Protein 2NWI (pdb70)

Radius of gyration: 34.32 Å; Cα contacts (8 Å, |Δi|>4): 1981; chains: 6; bounding box: 77×103×80 Å

B-factor: mean 35.48, std 8.24, range [15.47, 71.83]

Secondary structure (DSSP, 8-state):
--HHHHHHHH--S-HHHHHHHHH-S-EEEEEEEEEEEE--HHHHHHHT--TT-EEEEEEEEEEETTEEEEEEEEEEEGGGS-HHHHHHHHT-SS-HHHHHHHTT--BEEEEEEEEEEE--HHHHHHHT-SS-EEEEEEEEEEETTEEEEEEEEEEEGGG-/--HHHHHHHH--S-HHHHHHHHHSS--EEEEEEEEEEE--HHHHHHHTS-TT-EEEEEEEEEEETTEEEEEEEEEEEGGG--HHHHHH--HHHHHTT--BEEEEEEEEEEE--HHHHHHHT-SS-EEEEEEEEEEETTEEEEEEEEEEEGGG-/--HHHHHHHH--S-HHHHHHHHHSS--EEEEEEEEEEE--HHHHHHHT--TT-EEEEEEEEEEETTEEEEEEEEEEEGGGS-HHHHHHHHHS-S-HHHHHHHTT--BEEEEEEEEEEEPPHHHHHHHT-SS-EEEEEEEEEEETTEEEEEEEEEEEGGG-/--HHHHHHHH--S-HHHHHHHHHSS-EEEEEEEEEEEE--HHHHHHHTS-TT-EEEEEEEEEEETTEEEEEEEEEEESTTS-HHHHHHHHHT-S-HHHHHHHTT--BEEEEEEEEEEEPPHHHHHHHT-SS-EEEEEEEEEEETTEEEEEEEEEEEGGG-/--HHHHHHHH--S-HHHHHHHHHSS--EEEEEEEEEEE--HHHHHHTTS-TT-EEEEEEEEEEETTEEEEEEEEEEESTT--HHHHHHHHTSSS-HHHHHHHTT--BEEEEEEEEEEEPPHHHHHHHT-SS-EEEEEEEEEEETTEEEEEEEEEEEGGG-/-HHHHHHHH--S-HHHHHHHHHSS--EEEEEEEEEEE--HHHHHHHTS-TT-EEEEEEEEEEETTEEEEEEEEEEEGGGS-HHHHHHHHHS-S-HHHHHHHTT--BEEEEEEEEEEEPPHHHHHHHT-SS-EEEEEEEEEEETTEEEEEEEEEEEGGG-

Nearest PDB structures (foldseek):
  2nwi-assembly3_F  TM=1.006E+00  e=1.111E-27  Archaeoglobus fulgidus
  4zsk-assembly1_B  TM=7.987E-01  e=6.176E-09  Streptomyces coelicolor A3(2)
  2p19-assembly2_B-2  TM=8.049E-01  e=1.089E-07  Corynebacterium glutamicum
  4zs8-assembly1_A  TM=8.150E-01  e=2.233E-07  Streptomyces coelicolor A3(2)
  3hfi-assembly1_A-2  TM=7.542E-01  e=2.396E-06  Escherichia coli O6

CATH classification: 3.40.1410.10

Foldseek 3Di:
DDPLLVCVQDPPDDPQVSVCVVQVFHKAKDWPDKDKDFDDDVRCVVQVHDGRFIWIWTWMFIDGPNATQKIKIKIFGLVVDDDVLSVCVVVVRQDPVNSCVVVVFDWDKDWPDWDKDDADPVVCVVRVDPPRIWIWTWMFTAGPNGGGMIMIMIGDPVVD/DDPLVVCVQDPQDDPQVSLCVVQVFHKDKDWPDWDWDFAAPVSCVVQVHDGRFIWIWTWIFIDGPHAGFKIKIKIFGLVQDDPVLNVVSVVSPVVVVADWGKAWPHKDWDFDPPVRCVVRVHDPRIWIKTWMFTAGPNGGGMIMIMIGDPVVD/DDVLLVCVQDDQDDPQVSVCVVQVFHKDKDWDDWDWDFAAPVRCVVQVHDGGFIWIWIWIFIDGPNAGFKIKIKIFGPVVDDPVLNVVVVVRRADPVRSCVVVVADWGKDWPHKDWDFAPPVVCVVRVHPRRIWIWTWMFTGGPNGGRMIMIMIGDPVSD/DDPLLVCVQDPPDDPQVSVCVVVVFHKDKAKDDWDKDFADPVRCVVQVHDGRFIWIWIWIFIDGPNAGFKIKIKIFGQPPDPPVLVVVVNVPPQDNVRSCVVVVFDWDKDWPDWDKDQADPVVCVVRVHPRRIWIWTWMFTGGPNGGGMIMIMIGDPVVD/DDPLLVCVQPDQDDPQVSVCVVQVFHKAKDWPDKDWDFADDVRCVVQVHDGGFIWIWTWIFTDGDHATFKIKIKIFGPVPDDDVLSVCVVVRRDDPVNSCVVVVFDWGKAWPDWDKDFADPVVCVVRVDPRRIWIWTWMFTGGPRGGGMIMIMIGDPVVD/DVLLVCVQDDPDDPQVSVCVVQVFHKAKDWPDWDWDFDDPVRCVVQVHDGGFIWIWTWIFIDGPNAGQKIKIKIFGPVVDDDVLSVVVVVVRQDNVNSCVVVVADWDKDWPDWDWDFADPVVCVVNVHPRRIWIWTWMFIGGPNGTGMIMIMIGDPVVD

Sequence (952 aa):
LNAIHRILMTTDGSITAIIEAVTQKKVEVETLEQKIIRADRELAELLEIDEGDEVNYRVVYLRANGEIYAKAISFTPLKRLENSFREDLMRADIPIGKIMRKHNIEARREIRWSRVEEADLALAKELGIADRRVISRNYNIIHRGKVLINITEFFPMERFLNAIHRILMTTDGSITAIIEAVTQKKVEVETLEQKIIRADRELAELLEEIDEGDEVNYRVVYLRANGEIYAKAISFTPLKRLENSFREDLGKIMRKHNIEARREIRWWSRVEEADLALAKELGIADRRVISRNYNIIHRGKVLINITEFFPMERFLNAIHRILMTTDGSITAIIEAVTQKKVEVETLEQKIIRADRELAELLEEIDEGDEVNYRVVYLRANGEIYAKAISFTPLKRLENSFREDLMRADIPIGKIMRKHNIEARREIRWSRVEEADLALAKELGIADRRVISRNYNIIHRGKVLINITEFFPMERFLNAIHRILMTTDGSITAIIEAVTQKKVEVETLEQKIIRADREELAELLEIDEGDEVNYRVVYLRANGEIYAKAISFTPLKRLEENSFREDLMRADIPIGKIMRKHNIEARREIRWSRVEEADLALAKELGIADRRVISRNYNIIHRGKVLINITEFFPMERFLNAIHRILMTTDGSITAIIEAVTQKKVEVETLEQKIIRADRELAELLEIDEGDEVNYRVVYLRANGEIYAKAISFTPLKRLENSFREDLMRADIPIGKIMRKHNIEARREIRWSRVEEADLALAKELGIADRRVISRNYNIIHRGKVLINITEFFPMERFNAIHRILMTTDGSITAIIEAVTQKKVEVETLEQKIIRADRELAELLEIDEGDEVNYRVVYLRANGEIYAKAISFTPLKRLENSFREDLMRADIPIGKIMRKHNIEARREIRWSRVEEADLALAKELGIADRRVISRNYNIIHRGKVLINITEFFPMERF

Structure (mmCIF, N/CA/C/O backbone):
data_2NWI
#
_entry.id   2NWI
#
_cell.length_a   67.131
_cell.length_b   128.647
_cell.length_c   129.921
_cell.angle_alpha   90.00
_cell.angle_beta   90.00
_cell.angle_gamma   90.00
#
_symmetry.space_group_name_H-M   'P 21 21 21'
#
loop_
_entity.id
_entity.type
_entity.pdbx_description
1 polymer 'Hypothetical protein'
2 water water
#
loop_
_atom_site.group_PDB
_atom_site.id
_atom_site.type_symbol
_atom_site.label_atom_id
_atom_site.label_alt_id
_atom_site.label_comp_id
_atom_site.label_asym_id
_atom_site.label_entity_id
_atom_site.label_seq_id
_atom_site.pdbx_PDB_ins_code
_atom_site.Cartn_x
_atom_site.Cartn_y
_atom_site.Cartn_z
_atom_site.occupancy
_atom_site.B_iso_or_equiv
_atom_site.auth_seq_id
_atom_site.auth_comp_id
_atom_site.auth_asym_id
_atom_site.auth_atom_id
_atom_site.pdbx_PDB_model_num
ATOM 1 N N . LEU A 1 3 ? -4.616 -1.709 36.681 1.00 43.60 1 LEU A N 1
ATOM 2 C CA . LEU A 1 3 ? -4.728 -3.202 36.601 1.00 43.03 1 LEU A CA 1
ATOM 3 C C . LEU A 1 3 ? -5.672 -3.826 37.629 1.00 42.34 1 LEU A C 1
ATOM 4 O O . LEU A 1 3 ? -5.442 -3.745 38.832 1.00 42.45 1 LEU A O 1
ATOM 9 N N . ASN A 1 4 ? -6.735 -4.459 37.145 1.00 41.23 2 ASN A N 1
ATOM 10 C CA . ASN A 1 4 ? -7.661 -5.150 38.025 1.00 39.72 2 ASN A CA 1
ATOM 11 C C . ASN A 1 4 ? -7.416 -6.660 37.984 1.00 38.80 2 ASN A C 1
ATOM 12 O O . ASN A 1 4 ? -6.625 -7.142 37.166 1.00 38.46 2 ASN A O 1
ATOM 17 N N . ALA A 1 5 ? -8.073 -7.397 38.875 1.00 37.59 3 ALA A N 1
ATOM 18 C CA . ALA A 1 5 ? -7.885 -8.853 38.987 1.00 35.96 3 ALA A CA 1
ATOM 19 C C . ALA A 1 5 ? -8.091 -9.593 37.672 1.00 34.89 3 ALA A C 1
ATOM 20 O O . ALA A 1 5 ? -7.330 -10.507 37.351 1.00 34.60 3 ALA A O 1
ATOM 22 N N . ILE A 1 6 ? -9.111 -9.195 36.911 1.00 33.84 4 ILE A N 1
ATOM 23 C CA . ILE A 1 6 ? -9.402 -9.812 35.609 1.00 32.92 4 ILE A CA 1
ATOM 24 C C . ILE A 1 6 ? -8.285 -9.607 34.571 1.00 32.69 4 ILE A C 1
ATOM 25 O O . ILE A 1 6 ? -7.936 -10.528 33.833 1.00 32.13 4 ILE A O 1
ATOM 30 N N . HIS A 1 7 ? -7.725 -8.401 34.520 1.00 32.71 5 HIS A N 1
ATOM 31 C CA . HIS A 1 7 ? -6.568 -8.129 33.649 1.00 33.13 5 HIS A CA 1
ATOM 32 C C . HIS A 1 7 ? -5.411 -9.051 33.991 1.00 33.14 5 HIS A C 1
ATOM 33 O O . HIS A 1 7 ? -4.773 -9.613 33.108 1.00 33.37 5 HIS A O 1
ATOM 40 N N . ARG A 1 8 ? -5.167 -9.223 35.283 1.00 33.35 6 ARG A N 1
ATOM 41 C CA . ARG A 1 8 ? -4.043 -10.031 35.753 1.00 33.77 6 ARG A CA 1
ATOM 42 C C . ARG A 1 8 ? -4.262 -11.513 35.466 1.00 32.99 6 ARG A C 1
ATOM 43 O O . ARG A 1 8 ? -3.331 -12.211 35.045 1.00 32.66 6 ARG A O 1
ATOM 51 N N . ILE A 1 9 ? -5.501 -11.973 35.654 1.00 32.30 7 ILE A N 1
ATOM 52 C CA . ILE A 1 9 ? -5.903 -13.293 35.188 1.00 31.79 7 ILE A CA 1
ATOM 53 C C . ILE A 1 9 ? -5.622 -13.467 33.698 1.00 32.34 7 ILE A C 1
ATOM 54 O O . ILE A 1 9 ? -4.996 -14.453 33.282 1.00 32.66 7 ILE A O 1
ATOM 59 N N . LEU A 1 10 ? -6.069 -12.513 32.886 1.00 32.65 8 LEU A N 1
ATOM 60 C CA . LEU A 1 10 ? -5.846 -12.608 31.437 1.00 33.04 8 LEU A CA 1
ATOM 61 C C . LEU A 1 10 ? -4.358 -12.732 31.082 1.00 33.21 8 LEU A C 1
ATOM 62 O O . LEU A 1 10 ? -3.988 -13.385 30.095 1.00 32.86 8 LEU A O 1
ATOM 67 N N . MET A 1 11 ? -3.512 -12.109 31.894 1.00 33.48 9 MET A N 1
ATOM 68 C CA . MET A 1 11 ? -2.093 -12.051 31.595 1.00 34.51 9 MET A CA 1
ATOM 69 C C . MET A 1 11 ? -1.423 -13.401 31.733 1.00 34.17 9 MET A C 1
ATOM 70 O O . MET A 1 11 ? -0.532 -13.736 30.954 1.00 34.55 9 MET A O 1
ATOM 75 N N . THR A 1 12 ? -1.861 -14.186 32.707 1.00 33.92 10 THR A N 1
ATOM 76 C CA . THR A 1 12 ? -1.174 -15.437 33.025 1.00 33.58 10 THR A CA 1
ATOM 77 C C . THR A 1 12 ? -1.941 -16.693 32.631 1.00 33.60 10 THR A C 1
ATOM 78 O O . THR A 1 12 ? -1.371 -17.794 32.615 1.00 33.22 10 THR A O 1
ATOM 82 N N . THR A 1 13 ? -3.224 -16.542 32.307 1.00 33.28 11 THR A N 1
ATOM 83 C CA . THR A 1 13 ? -4.083 -17.720 32.204 1.00 33.45 11 THR A CA 1
ATOM 84 C C . THR A 1 13 ? -3.603 -18.663 31.118 1.00 33.45 11 THR A C 1
ATOM 85 O O . THR A 1 13 ? -3.066 -18.219 30.123 1.00 32.81 11 THR A O 1
ATOM 89 N N . ASP A 1 14 ? -3.762 -19.965 31.342 1.00 34.17 12 ASP A N 1
ATOM 90 C CA . ASP A 1 14 ? -3.589 -20.951 30.279 1.00 35.34 12 ASP A CA 1
ATOM 91 C C . ASP A 1 14 ? -4.911 -21.678 29.982 1.00 35.31 12 ASP A C 1
ATOM 92 O O . ASP A 1 14 ? -4.921 -22.739 29.360 1.00 35.96 12 ASP A O 1
ATOM 97 N N . GLY A 1 15 ? -6.012 -21.085 30.439 1.00 34.81 13 GLY A N 1
ATOM 98 C CA . GLY A 1 15 ? -7.349 -21.594 30.177 1.00 34.38 13 GLY A CA 1
ATOM 99 C C . GLY A 1 15 ? -7.989 -20.870 29.009 1.00 33.81 13 GLY A C 1
ATOM 100 O O . GLY A 1 15 ? -7.398 -19.937 28.461 1.00 34.15 13 GLY A O 1
ATOM 101 N N . SER A 1 16 ? -9.189 -21.300 28.627 1.00 32.52 14 SER A N 1
ATOM 102 C CA . SER A 1 16 ? -9.883 -20.735 27.474 1.00 31.89 14 SER A CA 1
ATOM 103 C C . SER A 1 16 ? -10.220 -19.271 27.671 1.00 31.14 14 SER A C 1
ATOM 104 O O . SER A 1 16 ? -10.902 -18.900 28.624 1.00 31.76 14 SER A O 1
ATOM 107 N N . ILE A 1 17 ? -9.748 -18.441 26.754 1.00 30.28 15 ILE A N 1
ATOM 108 C CA . ILE A 1 17 ? -10.052 -17.024 26.806 1.00 30.15 15 ILE A CA 1
ATOM 109 C C . ILE A 1 17 ? -11.529 -16.815 26.479 1.00 30.05 15 ILE A C 1
ATOM 110 O O . ILE A 1 17 ? -12.188 -15.913 27.015 1.00 30.39 15 ILE A O 1
ATOM 115 N N . THR A 1 18 ? -12.041 -17.661 25.598 1.00 29.78 16 THR A N 1
ATOM 116 C CA . THR A 1 18 ? -13.467 -17.686 25.292 1.00 30.30 16 THR A CA 1
ATOM 117 C C . THR A 1 18 ? -14.300 -17.851 26.569 1.00 29.56 16 THR A C 1
ATOM 118 O O . THR A 1 18 ? -15.136 -17.014 26.851 1.00 29.66 16 THR A O 1
ATOM 122 N N . ALA A 1 19 ? -14.044 -18.898 27.356 1.00 29.59 17 ALA A N 1
ATOM 123 C CA . ALA A 1 19 ? -14.696 -19.057 28.676 1.00 29.59 17 ALA A CA 1
ATOM 124 C C . ALA A 1 19 ? -14.548 -17.844 29.616 1.00 30.03 17 ALA A C 1
ATOM 125 O O . ALA A 1 19 ? -15.508 -17.465 30.324 1.00 30.24 17 ALA A O 1
ATOM 127 N N . ILE A 1 20 ? -13.374 -17.209 29.622 1.00 30.06 18 ILE A N 1
ATOM 128 C CA . ILE A 1 20 ? -13.174 -16.061 30.517 1.00 30.38 18 ILE A CA 1
ATOM 129 C C . ILE A 1 20 ? -14.026 -14.868 30.103 1.00 31.06 18 ILE A C 1
ATOM 130 O O . ILE A 1 20 ? -14.579 -14.170 30.966 1.00 31.46 18 ILE A O 1
ATOM 135 N N . ILE A 1 21 ? -14.124 -14.631 28.791 1.00 30.79 19 ILE A N 1
ATOM 136 C CA . ILE A 1 21 ? -14.915 -13.517 28.275 1.00 30.83 19 ILE A CA 1
ATOM 137 C C . ILE A 1 21 ? -16.418 -13.737 28.550 1.00 31.42 19 ILE A C 1
ATOM 138 O O . ILE A 1 21 ? -17.093 -12.848 29.058 1.00 31.42 19 ILE A O 1
ATOM 143 N N . GLU A 1 22 ? -16.924 -14.917 28.225 1.00 32.17 20 GLU A N 1
ATOM 144 C CA . GLU A 1 22 ? -18.305 -15.296 28.576 1.00 33.92 20 GLU A CA 1
ATOM 145 C C . GLU A 1 22 ? -18.628 -15.163 30.072 1.00 33.94 20 GLU A C 1
ATOM 146 O O . GLU A 1 22 ? -19.743 -14.818 30.417 1.00 34.42 20 GLU A O 1
ATOM 152 N N . ALA A 1 23 ? -17.663 -15.432 30.952 1.00 34.63 21 ALA A N 1
ATOM 153 C CA . ALA A 1 23 ? -17.871 -15.268 32.399 1.00 34.95 21 ALA A CA 1
ATOM 154 C C . ALA A 1 23 ? -17.932 -13.816 32.824 1.00 35.75 21 ALA A C 1
ATOM 155 O O . ALA A 1 23 ? -18.774 -13.440 33.662 1.00 36.38 21 ALA A O 1
ATOM 157 N N . VAL A 1 24 ? -17.032 -13.008 32.264 1.00 35.85 22 VAL A N 1
ATOM 158 C CA . VAL A 1 24 ? -16.928 -11.589 32.599 1.00 36.78 22 VAL A CA 1
ATOM 159 C C . VAL A 1 24 ? -18.151 -10.792 32.103 1.00 37.07 22 VAL A C 1
ATOM 160 O O . VAL A 1 24 ? -18.705 -9.968 32.837 1.00 37.51 22 VAL A O 1
ATOM 164 N N . THR A 1 25 ? -18.580 -11.076 30.878 1.00 37.21 23 THR A N 1
ATOM 165 C CA . THR A 1 25 ? -19.669 -10.350 30.237 1.00 37.57 23 THR A CA 1
ATOM 166 C C . THR A 1 25 ? -21.030 -10.985 30.493 1.00 38.36 23 THR A C 1
ATOM 167 O O . THR A 1 25 ? -22.055 -10.300 30.415 1.00 38.29 23 THR A O 1
ATOM 171 N N . GLN A 1 26 ? -21.030 -12.290 30.785 1.00 39.45 24 GLN A N 1
ATOM 172 C CA . GLN A 1 26 ? -22.252 -13.102 30.917 1.00 40.64 24 GLN A CA 1
ATOM 173 C C . GLN A 1 26 ? -23.015 -13.173 29.580 1.00 41.44 24 GLN A C 1
ATOM 174 O O . GLN A 1 26 ? -24.227 -13.412 29.540 1.00 42.00 24 GLN A O 1
ATOM 180 N N . LYS A 1 27 ? -22.290 -12.969 28.488 1.00 41.66 25 LYS A N 1
ATOM 181 C CA . LYS A 1 27 ? -22.858 -13.020 27.155 1.00 42.03 25 LYS A CA 1
ATOM 182 C C . LYS A 1 27 ? -22.122 -14.112 26.399 1.00 42.45 25 LYS A C 1
ATOM 183 O O . LYS A 1 27 ? -20.987 -14.440 26.745 1.00 43.02 25 LYS A O 1
ATOM 189 N N . LYS A 1 28 ? -22.767 -14.701 25.399 1.00 42.75 26 LYS A N 1
ATOM 190 C CA . LYS A 1 28 ? -22.124 -15.722 24.579 1.00 43.42 26 LYS A CA 1
ATOM 191 C C . LYS A 1 28 ? -21.115 -15.040 23.649 1.00 43.54 26 LYS A C 1
ATOM 192 O O . LYS A 1 28 ? -21.368 -13.939 23.152 1.00 43.46 26 LYS A O 1
ATOM 198 N N . VAL A 1 29 ? -19.959 -15.659 23.428 1.00 43.70 27 VAL A N 1
ATOM 199 C CA . VAL A 1 29 ? -18.996 -15.016 22.544 1.00 43.91 27 VAL A CA 1
ATOM 200 C C . VAL A 1 29 ? -19.160 -15.565 21.158 1.00 44.06 27 VAL A C 1
ATOM 201 O O . VAL A 1 29 ? -19.372 -16.762 20.990 1.00 44.03 27 VAL A O 1
ATOM 205 N N . GLU A 1 30 ? -19.114 -14.695 20.160 1.00 44.35 28 GLU A N 1
ATOM 206 C CA . GLU A 1 30 ? -19.005 -15.225 18.827 1.00 45.20 28 GLU A CA 1
ATOM 207 C C . GLU A 1 30 ? -17.636 -14.996 18.229 1.00 44.92 28 GLU A C 1
ATOM 208 O O . GLU A 1 30 ? -17.071 -13.911 18.324 1.00 45.04 28 GLU A O 1
ATOM 214 N N . VAL A 1 31 ? -17.086 -16.072 17.695 1.00 45.00 29 VAL A N 1
ATOM 215 C CA . VAL A 1 31 ? -15.750 -16.082 17.145 1.00 45.05 29 VAL A CA 1
ATOM 216 C C . VAL A 1 31 ? -15.883 -15.758 15.676 1.00 45.37 29 VAL A C 1
ATOM 217 O O . VAL A 1 31 ? -16.589 -16.463 14.947 1.00 45.98 29 VAL A O 1
ATOM 221 N N . GLU A 1 32 ? -15.258 -14.663 15.254 1.00 44.95 30 GLU A N 1
ATOM 222 C CA . GLU A 1 32 ? -15.144 -14.358 13.839 1.00 45.03 30 GLU A CA 1
ATOM 223 C C . GLU A 1 32 ? -13.728 -14.665 13.366 1.00 44.16 30 GLU A C 1
ATOM 224 O O . GLU A 1 32 ? -12.761 -14.151 13.923 1.00 43.81 30 GLU A O 1
ATOM 230 N N . THR A 1 33 ? -13.615 -15.506 12.341 1.00 43.77 31 THR A N 1
ATOM 231 C CA . THR A 1 33 ? -12.361 -15.630 11.612 1.00 43.00 31 THR A CA 1
ATOM 232 C C . THR A 1 33 ? -12.285 -14.535 10.545 1.00 42.52 31 THR A C 1
ATOM 233 O O . THR A 1 33 ? -12.900 -14.648 9.484 1.00 42.97 31 THR A O 1
ATOM 237 N N . LEU A 1 34 ? -11.529 -13.483 10.849 1.00 41.61 32 LEU A N 1
ATOM 238 C CA . LEU A 1 34 ? -11.326 -12.356 9.958 1.00 40.96 32 LEU A CA 1
ATOM 239 C C . LEU A 1 34 ? -10.598 -12.811 8.694 1.00 40.84 32 LEU A C 1
ATOM 240 O O . LEU A 1 34 ? -10.961 -12.426 7.564 1.00 40.80 32 LEU A O 1
ATOM 245 N N . GLU A 1 35 ? -9.550 -13.618 8.888 1.00 39.10 33 GLU A N 1
ATOM 246 C CA . GLU A 1 35 ? -8.776 -14.117 7.761 1.00 38.02 33 GLU A CA 1
ATOM 247 C C . GLU A 1 35 ? -8.031 -15.383 8.111 1.00 35.93 33 GLU A C 1
ATOM 248 O O . GLU A 1 35 ? -7.631 -15.599 9.258 1.00 35.13 33 GLU A O 1
ATOM 254 N N . GLN A 1 36 ? -7.922 -16.239 7.107 1.00 33.66 34 GLN A N 1
ATOM 255 C CA . GLN A 1 36 ? -7.061 -17.383 7.157 1.00 32.27 34 GLN A CA 1
ATOM 256 C C . GLN A 1 36 ? -6.319 -17.534 5.817 1.00 31.74 34 GLN A C 1
ATOM 257 O O . GLN A 1 36 ? -6.920 -17.537 4.738 1.00 31.27 34 GLN A O 1
ATOM 263 N N . LYS A 1 37 ? -5.003 -17.626 5.887 1.00 30.80 35 LYS A N 1
ATOM 264 C CA . LYS A 1 37 ? -4.201 -17.614 4.676 1.00 30.90 35 LYS A CA 1
ATOM 265 C C . LYS A 1 37 ? -3.118 -18.647 4.799 1.00 30.10 35 LYS A C 1
ATOM 266 O O . LYS A 1 37 ? -2.842 -19.108 5.897 1.00 30.59 35 LYS A O 1
ATOM 272 N N . ILE A 1 38 ? -2.541 -19.042 3.675 1.00 29.23 36 ILE A N 1
ATOM 273 C CA . ILE A 1 38 ? -1.357 -19.871 3.671 1.00 29.25 36 ILE A CA 1
ATOM 274 C C . ILE A 1 38 ? -0.185 -18.951 3.358 1.00 29.44 36 ILE A C 1
ATOM 275 O O . ILE A 1 38 ? -0.232 -18.168 2.407 1.00 29.28 36 ILE A O 1
ATOM 280 N N . ILE A 1 39 ? 0.845 -18.998 4.196 1.00 29.48 37 ILE A N 1
ATOM 281 C CA . ILE A 1 39 ? 2.072 -18.240 3.927 1.00 29.18 37 ILE A CA 1
ATOM 282 C C . ILE A 1 39 ? 3.272 -19.181 3.983 1.00 29.16 37 ILE A C 1
ATOM 283 O O . ILE A 1 39 ? 3.213 -20.234 4.619 1.00 29.15 37 ILE A O 1
ATOM 288 N N . ARG A 1 40 ? 4.358 -18.787 3.327 1.00 28.97 38 ARG A N 1
ATOM 289 C CA . ARG A 1 40 ? 5.615 -19.522 3.402 1.00 29.15 38 ARG A CA 1
ATOM 290 C C . ARG A 1 40 ? 6.513 -18.867 4.429 1.00 27.89 38 ARG A C 1
ATOM 291 O O . ARG A 1 40 ? 6.581 -17.648 4.486 1.00 28.63 38 ARG A O 1
ATOM 299 N N . ALA A 1 41 ? 7.148 -19.662 5.287 1.00 27.10 39 ALA A N 1
ATOM 300 C CA . ALA A 1 41 ? 7.933 -19.108 6.393 1.00 26.18 39 ALA A CA 1
ATOM 301 C C . ALA A 1 41 ? 9.199 -18.433 5.867 1.00 25.88 39 ALA A C 1
ATOM 302 O O . ALA A 1 41 ? 9.938 -19.040 5.091 1.00 25.22 39 ALA A O 1
ATOM 304 N N . ASP A 1 42 ? 9.412 -17.178 6.264 1.00 26.27 40 ASP A N 1
ATOM 305 C CA . ASP A 1 42 ? 10.692 -16.488 6.095 1.00 28.01 40 ASP A CA 1
ATOM 306 C C . ASP A 1 42 ? 11.577 -16.894 7.262 1.00 28.24 40 ASP A C 1
ATOM 307 O O . ASP A 1 42 ? 11.223 -17.793 8.011 1.00 29.01 40 ASP A O 1
ATOM 312 N N . ARG A 1 43 ? 12.698 -16.211 7.462 1.00 28.93 41 ARG A N 1
ATOM 313 C CA . ARG A 1 43 ? 13.678 -16.706 8.403 1.00 29.21 41 ARG A CA 1
ATOM 314 C C . ARG A 1 43 ? 13.179 -16.592 9.828 1.00 28.98 41 ARG A C 1
ATOM 315 O O . ARG A 1 43 ? 13.352 -17.519 10.605 1.00 29.49 41 ARG A O 1
ATOM 323 N N . GLU A 1 44 ? 12.542 -15.485 10.169 1.00 28.26 42 GLU A N 1
ATOM 324 C CA . GLU A 1 44 ? 12.133 -15.262 11.551 1.00 28.25 42 GLU A CA 1
ATOM 325 C C . GLU A 1 44 ? 11.006 -16.206 11.971 1.00 27.78 42 GLU A C 1
ATOM 326 O O . GLU A 1 44 ? 11.000 -16.731 13.082 1.00 28.50 42 GLU A O 1
ATOM 332 N N . LEU A 1 45 ? 10.083 -16.468 11.062 1.00 27.24 43 LEU A N 1
ATOM 333 C CA . LEU A 1 45 ? 9.025 -17.459 11.290 1.00 26.96 43 LEU A CA 1
ATOM 334 C C . LEU A 1 45 ? 9.523 -18.906 11.388 1.00 26.79 43 LEU A C 1
ATOM 335 O O . LEU A 1 45 ? 9.075 -19.682 12.243 1.00 26.68 43 LEU A O 1
ATOM 340 N N . ALA A 1 46 ? 10.430 -19.274 10.492 1.00 26.18 44 ALA A N 1
ATOM 341 C CA . ALA A 1 46 ? 11.038 -20.589 10.511 1.00 26.25 44 ALA A CA 1
ATOM 342 C C . ALA A 1 46 ? 11.714 -20.817 11.857 1.00 26.82 44 ALA A C 1
ATOM 343 O O . ALA A 1 46 ? 11.598 -21.892 12.438 1.00 26.30 44 ALA A O 1
ATOM 345 N N . GLU A 1 47 ? 12.412 -19.793 12.342 1.00 27.60 45 GLU A N 1
ATOM 346 C CA . GLU A 1 47 ? 12.992 -19.791 13.701 1.00 28.78 45 GLU A CA 1
ATOM 347 C C . GLU A 1 47 ? 11.971 -19.834 14.839 1.00 28.03 45 GLU A C 1
ATOM 348 O O . GLU A 1 47 ? 12.127 -20.591 15.788 1.00 27.58 45 GLU A O 1
ATOM 354 N N . LEU A 1 48 ? 10.938 -19.004 14.751 1.00 28.24 46 LEU A N 1
ATOM 355 C CA . LEU A 1 48 ? 9.895 -18.983 15.791 1.00 27.81 46 LEU A CA 1
ATOM 356 C C . LEU A 1 48 ? 9.270 -20.375 15.902 1.00 27.72 46 LEU A C 1
ATOM 357 O O . LEU A 1 48 ? 9.056 -20.902 17.000 1.00 27.54 46 LEU A O 1
ATOM 362 N N . LEU A 1 49 ? 9.019 -20.990 14.751 1.00 27.11 47 LEU A N 1
ATOM 363 C CA . LEU A 1 49 ? 8.277 -22.233 14.719 1.00 26.89 47 LEU A CA 1
ATOM 364 C C . LEU A 1 49 ? 9.187 -23.446 14.625 1.00 27.10 47 LEU A C 1
ATOM 365 O O . LEU A 1 49 ? 8.700 -24.587 14.669 1.00 27.24 47 LEU A O 1
ATOM 370 N N . GLU A 1 50 ? 10.497 -23.197 14.515 1.00 27.27 48 GLU A N 1
ATOM 371 C CA . GLU A 1 50 ? 11.500 -24.254 14.334 1.00 28.32 48 GLU A CA 1
ATOM 372 C C . GLU A 1 50 ? 11.149 -25.131 13.112 1.00 28.01 48 GLU A C 1
ATOM 373 O O . GLU A 1 50 ? 11.012 -26.363 13.210 1.00 28.71 48 GLU A O 1
ATOM 379 N N . ILE A 1 51 ? 10.954 -24.484 11.969 1.00 27.32 49 ILE A N 1
ATOM 380 C CA . ILE A 1 51 ? 10.625 -25.201 10.742 1.00 26.84 49 ILE A CA 1
ATOM 381 C C . ILE A 1 51 ? 11.578 -24.697 9.687 1.00 27.33 49 ILE A C 1
ATOM 382 O O . ILE A 1 51 ? 12.430 -23.856 9.967 1.00 27.83 49 ILE A O 1
ATOM 387 N N . ASP A 1 52 ? 11.438 -25.197 8.480 1.00 27.36 50 ASP A N 1
ATOM 388 C CA . ASP A 1 52 ? 12.341 -24.813 7.432 1.00 28.11 50 ASP A CA 1
ATOM 389 C C . ASP A 1 52 ? 11.785 -23.585 6.745 1.00 28.55 50 ASP A C 1
ATOM 390 O O . ASP A 1 52 ? 10.586 -23.500 6.511 1.00 28.92 50 ASP A O 1
ATOM 395 N N . GLU A 1 53 ? 12.657 -22.619 6.458 1.00 28.57 51 GLU A N 1
ATOM 396 C CA . GLU A 1 53 ?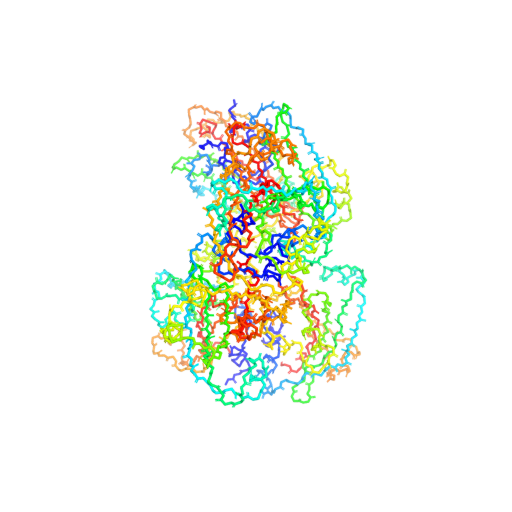 12.304 -21.520 5.575 1.00 28.73 51 GLU A CA 1
ATOM 397 C C . GLU A 1 53 ? 11.636 -22.061 4.315 1.00 28.05 51 GLU A C 1
ATOM 398 O O . GLU A 1 53 ? 12.073 -23.074 3.773 1.00 28.34 51 GLU A O 1
ATOM 404 N N . GLY A 1 54 ? 10.548 -21.429 3.888 1.00 27.27 52 GLY A N 1
ATOM 405 C CA . GLY A 1 54 ? 9.744 -21.955 2.780 1.00 26.74 52 GLY A CA 1
ATOM 406 C C . GLY A 1 54 ? 8.594 -22.897 3.138 1.00 27.09 52 GLY A C 1
ATOM 407 O O . GLY A 1 54 ? 7.655 -23.054 2.347 1.00 27.59 52 GLY A O 1
ATOM 408 N N . ASP A 1 55 ? 8.651 -23.551 4.303 1.00 26.61 53 ASP A N 1
ATOM 409 C CA . ASP A 1 55 ? 7.513 -24.364 4.768 1.00 26.27 53 ASP A CA 1
ATOM 410 C C . ASP A 1 55 ? 6.210 -23.557 4.872 1.00 25.72 53 ASP A C 1
ATOM 411 O O . ASP A 1 55 ? 6.223 -22.375 5.252 1.00 25.28 53 ASP A O 1
ATOM 416 N N . GLU A 1 56 ? 5.099 -24.228 4.571 1.00 24.98 54 GLU A N 1
ATOM 417 C CA . GLU A 1 56 ? 3.777 -23.621 4.547 1.00 25.19 54 GLU A CA 1
ATOM 418 C C . GLU A 1 56 ? 3.194 -23.510 5.956 1.00 24.44 54 GLU A C 1
ATOM 419 O O . GLU A 1 56 ? 3.233 -24.464 6.761 1.00 22.87 54 GLU A O 1
ATOM 425 N N . VAL A 1 57 ? 2.623 -22.341 6.225 1.00 24.26 55 VAL A N 1
ATOM 426 C CA . VAL A 1 57 ? 2.130 -21.997 7.552 1.00 24.22 55 VAL A CA 1
ATOM 427 C C . VAL A 1 57 ? 0.706 -21.509 7.455 1.00 24.38 55 VAL A C 1
ATOM 428 O O . VAL A 1 57 ? 0.410 -20.642 6.636 1.00 25.49 55 VAL A O 1
ATOM 432 N N . ASN A 1 58 ? -0.183 -22.053 8.282 1.00 24.05 56 ASN A N 1
ATOM 433 C CA . ASN A 1 58 ? -1.537 -21.521 8.327 1.00 23.81 56 ASN A CA 1
ATOM 434 C C . ASN A 1 58 ? -1.567 -20.263 9.173 1.00 23.92 56 ASN A C 1
ATOM 435 O O . ASN A 1 58 ? -1.197 -20.293 10.350 1.00 23.34 56 ASN A O 1
ATOM 440 N N . TYR A 1 59 ? -2.004 -19.159 8.568 1.00 24.12 57 TYR A N 1
ATOM 441 C CA . TYR A 1 59 ? -2.064 -17.863 9.242 1.00 23.69 57 TYR A CA 1
ATOM 442 C C . TYR A 1 59 ? -3.507 -17.481 9.512 1.00 23.68 57 TYR A C 1
ATOM 443 O O . TYR A 1 59 ? -4.310 -17.404 8.596 1.00 24.24 57 TYR A O 1
ATOM 452 N N . ARG A 1 60 ? -3.858 -17.255 10.768 1.00 24.48 58 ARG A N 1
ATOM 453 C CA . ARG A 1 60 ? -5.263 -17.005 11.109 1.00 24.66 58 ARG A CA 1
ATOM 454 C C . ARG A 1 60 ? -5.399 -15.816 12.041 1.00 25.41 58 ARG A C 1
ATOM 455 O O . ARG A 1 60 ? -4.659 -15.686 13.026 1.00 25.36 58 ARG A O 1
ATOM 463 N N . VAL A 1 61 ? -6.316 -14.922 11.689 1.00 26.34 59 VAL A N 1
ATOM 464 C CA . VAL A 1 61 ? -6.638 -13.774 12.517 1.00 27.52 59 VAL A CA 1
ATOM 465 C C . VAL A 1 61 ? -8.101 -13.923 12.901 1.00 28.43 59 VAL A C 1
ATOM 466 O O . VAL A 1 61 ? -8.952 -14.200 12.045 1.00 28.20 59 VAL A O 1
ATOM 470 N N . VAL A 1 62 ? -8.377 -13.739 14.186 1.00 29.23 60 VAL A N 1
ATOM 471 C CA . VAL A 1 62 ? -9.700 -13.946 14.766 1.00 30.44 60 VAL A CA 1
ATOM 472 C C . VAL A 1 62 ? -10.090 -12.795 15.731 1.00 31.88 60 VAL A C 1
ATOM 473 O O . VAL A 1 62 ? -9.219 -12.153 16.351 1.00 31.11 60 VAL A O 1
ATOM 477 N N . TYR A 1 63 ? -11.399 -12.536 15.827 1.00 33.47 61 TYR A N 1
ATOM 478 C CA . TYR A 1 63 ? -11.986 -11.705 16.895 1.00 35.00 61 TYR A CA 1
ATOM 479 C C . TYR A 1 63 ? -12.870 -12.549 17.792 1.00 35.31 61 TYR A C 1
ATOM 480 O O . TYR A 1 63 ? -13.568 -13.453 17.332 1.00 34.75 61 TYR A O 1
ATOM 489 N N . LEU A 1 64 ? -12.849 -12.222 19.073 1.00 36.09 62 LEU A N 1
ATOM 490 C CA . LEU A 1 64 ? -13.840 -12.725 20.007 1.00 36.72 62 LEU A CA 1
ATOM 491 C C . LEU A 1 64 ? -14.742 -11.564 20.327 1.00 37.39 62 LEU A C 1
ATOM 492 O O . LEU A 1 64 ? -14.319 -10.582 20.950 1.00 37.20 62 LEU A O 1
ATOM 497 N N . ARG A 1 65 ? -15.980 -11.666 19.868 1.00 38.14 63 ARG A N 1
ATOM 498 C CA . ARG A 1 65 ? -16.967 -10.665 20.188 1.00 39.40 63 ARG A CA 1
ATOM 499 C C . ARG A 1 65 ? -17.988 -11.147 21.221 1.00 39.56 63 ARG A C 1
ATOM 500 O O . ARG A 1 65 ? -18.432 -12.286 21.201 1.00 39.41 63 ARG A O 1
ATOM 508 N N . ALA A 1 66 ? -18.337 -10.251 22.125 1.00 40.51 64 ALA A N 1
ATOM 509 C CA . ALA A 1 66 ? -19.399 -10.475 23.092 1.00 42.10 64 ALA A CA 1
ATOM 510 C C . ALA A 1 66 ? -20.196 -9.190 23.024 1.00 42.71 64 ALA A C 1
ATOM 511 O O . ALA A 1 66 ? -19.624 -8.113 23.081 1.00 42.37 64 ALA A O 1
ATOM 513 N N . ASN A 1 67 ? -21.514 -9.306 22.894 1.00 44.29 65 ASN A N 1
ATOM 514 C CA . ASN A 1 67 ? -22.324 -8.191 22.415 1.00 45.87 65 ASN A CA 1
ATOM 515 C C . ASN A 1 67 ? -21.887 -8.042 20.974 1.00 46.04 65 ASN A C 1
ATOM 516 O O . ASN A 1 67 ? -21.773 -9.043 20.236 1.00 46.64 65 ASN A O 1
ATOM 521 N N . GLY A 1 68 ? -21.575 -6.815 20.591 1.00 45.71 66 GLY A N 1
ATOM 522 C CA . GLY A 1 68 ? -20.973 -6.580 19.282 1.00 45.43 66 GLY A CA 1
ATOM 523 C C . GLY A 1 68 ? -19.541 -6.108 19.407 1.00 45.03 66 GLY A C 1
ATOM 524 O O . GLY A 1 68 ? -18.892 -5.839 18.394 1.00 45.33 66 GLY A O 1
ATOM 525 N N . GLU A 1 69 ? -19.053 -6.023 20.649 1.00 44.00 67 GLU A N 1
ATOM 526 C CA . GLU A 1 69 ? -17.726 -5.490 20.946 1.00 43.83 67 GLU A CA 1
ATOM 527 C C . GLU A 1 69 ? -16.613 -6.556 20.932 1.00 42.05 67 GLU A C 1
ATOM 528 O O . GLU A 1 69 ? -16.810 -7.708 21.354 1.00 42.11 67 GLU A O 1
ATOM 534 N N . ILE A 1 70 ? -15.435 -6.159 20.468 1.00 40.00 68 ILE A N 1
ATOM 535 C CA . ILE A 1 70 ? -14.306 -7.079 20.401 1.00 37.75 68 ILE A CA 1
ATOM 536 C C . ILE A 1 70 ? -13.644 -7.166 21.765 1.00 36.41 68 ILE A C 1
ATOM 537 O O . ILE A 1 70 ? -13.146 -6.164 22.272 1.00 36.20 68 ILE A O 1
ATOM 542 N N . TYR A 1 71 ? -13.645 -8.355 22.364 1.00 34.63 69 TYR A N 1
ATOM 543 C CA . TYR A 1 71 ? -12.994 -8.539 23.668 1.00 33.47 69 TYR A CA 1
ATOM 544 C C . TYR A 1 71 ? -11.572 -9.089 23.518 1.00 32.76 69 TYR A C 1
ATOM 545 O O . TYR A 1 71 ? -10.746 -8.925 24.408 1.00 32.37 69 TYR A O 1
ATOM 554 N N . ALA A 1 72 ? -11.295 -9.697 22.362 1.00 31.40 70 ALA A N 1
ATOM 555 C CA . ALA A 1 72 ? -9.973 -10.215 22.025 1.00 30.07 70 ALA A CA 1
ATOM 556 C C . ALA A 1 72 ? -9.760 -10.321 20.508 1.00 29.56 70 ALA A C 1
ATOM 557 O O . ALA A 1 72 ? -10.699 -10.560 19.740 1.00 28.17 70 ALA A O 1
ATOM 559 N N . LYS A 1 73 ? -8.507 -10.088 20.115 1.00 29.55 71 LYS A N 1
ATOM 560 C CA . LYS A 1 73 ? -7.955 -10.389 18.784 1.00 29.03 71 LYS A CA 1
ATOM 561 C C . LYS A 1 73 ? -6.824 -11.400 18.952 1.00 28.56 71 LYS A C 1
ATOM 562 O O . LYS A 1 73 ? -5.946 -11.209 19.774 1.00 28.14 71 LYS A O 1
ATOM 568 N N . ALA A 1 74 ? -6.851 -12.468 18.160 1.00 28.60 72 ALA A N 1
ATOM 569 C CA . ALA A 1 74 ? -5.839 -13.519 18.227 1.00 28.08 72 ALA A CA 1
ATOM 570 C C . ALA A 1 74 ? -5.280 -13.775 16.839 1.00 28.04 72 ALA A C 1
ATOM 571 O O . ALA A 1 74 ? -6.026 -13.888 15.875 1.00 27.83 72 ALA A O 1
ATOM 573 N N . ILE A 1 75 ? -3.959 -13.855 16.762 1.00 27.79 73 ILE A N 1
ATOM 574 C CA . ILE A 1 75 ? -3.248 -14.139 15.535 1.00 27.85 73 ILE A CA 1
ATOM 575 C C . ILE A 1 75 ? -2.422 -15.397 15.747 1.00 27.27 73 ILE A C 1
ATOM 576 O O . ILE A 1 75 ? -1.581 -15.459 16.656 1.00 27.98 73 ILE A O 1
ATOM 581 N N . SER A 1 76 ? -2.675 -16.405 14.923 1.00 26.09 74 SER A N 1
ATOM 582 C CA . SER A 1 76 ? -1.988 -17.683 15.061 1.00 24.77 74 SER A CA 1
ATOM 583 C C . SER A 1 76 ? -1.247 -18.154 13.804 1.00 24.21 74 SER A C 1
ATOM 584 O O . SER A 1 76 ? -1.710 -17.963 12.670 1.00 23.66 74 SER A O 1
ATOM 587 N N . PHE A 1 77 ? -0.096 -18.779 14.027 1.00 23.69 75 PHE A N 1
ATOM 588 C CA . PHE A 1 77 ? 0.690 -19.404 12.972 1.00 22.80 75 PHE A CA 1
ATOM 589 C C . PHE A 1 77 ? 0.831 -20.888 13.251 1.00 22.64 75 PHE A C 1
ATOM 590 O O . PHE A 1 77 ? 1.321 -21.278 14.326 1.00 22.54 75 PHE A O 1
ATOM 598 N N . THR A 1 78 ? 0.479 -21.713 12.278 1.00 21.95 76 THR A N 1
ATOM 599 C CA . THR A 1 78 ? 0.450 -23.156 12.482 1.00 22.78 76 THR A CA 1
ATOM 600 C C . THR A 1 78 ? 1.114 -23.799 11.269 1.00 23.23 76 THR A C 1
ATOM 601 O O . THR A 1 78 ? 0.594 -23.674 10.137 1.00 23.24 76 THR A O 1
ATOM 605 N N . PRO A 1 79 ? 2.268 -24.464 11.485 1.00 23.60 77 PRO A N 1
ATOM 606 C CA . PRO A 1 79 ? 2.939 -25.069 10.356 1.00 24.44 77 PRO A CA 1
ATOM 607 C C . PRO A 1 79 ? 2.129 -26.279 9.895 1.00 26.21 77 PRO A C 1
ATOM 608 O O . PRO A 1 79 ? 1.856 -27.219 10.700 1.00 26.10 77 PRO A O 1
ATOM 612 N N . LEU A 1 80 ? 1.774 -26.276 8.618 1.00 26.00 78 LEU A N 1
ATOM 613 C CA . LEU A 1 80 ? 0.972 -27.346 8.059 1.00 27.46 78 LEU A CA 1
ATOM 614 C C . LEU A 1 80 ? 1.590 -28.730 8.182 1.00 28.36 78 LEU A C 1
ATOM 615 O O . LEU A 1 80 ? 0.864 -29.709 8.332 1.00 28.37 78 LEU A O 1
ATOM 620 N N . LYS A 1 81 ? 2.919 -28.816 8.163 1.00 29.95 79 LYS A N 1
ATOM 621 C CA . LYS A 1 81 ? 3.600 -30.125 8.208 1.00 31.48 79 LYS A CA 1
ATOM 622 C C . LYS A 1 81 ? 3.527 -30.778 9.586 1.00 32.49 79 LYS A C 1
ATOM 623 O O . LYS A 1 81 ? 3.829 -31.965 9.741 1.00 32.69 79 LYS A O 1
ATOM 629 N N . ARG A 1 82 ? 3.120 -30.003 10.585 1.00 32.82 80 ARG A N 1
ATOM 630 C CA . ARG A 1 82 ? 3.129 -30.506 11.939 1.00 33.32 80 ARG A CA 1
ATOM 631 C C . ARG A 1 82 ? 1.783 -31.115 12.346 1.00 34.11 80 ARG A C 1
ATOM 632 O O . ARG A 1 82 ? 1.535 -31.377 13.532 1.00 34.87 80 ARG A O 1
ATOM 640 N N . LEU A 1 83 ? 0.927 -31.343 11.358 1.00 33.69 81 LEU A N 1
ATOM 641 C CA . LEU A 1 83 ? -0.464 -31.647 11.602 1.00 33.23 81 LEU A CA 1
ATOM 642 C C . LEU A 1 83 ? -0.803 -33.011 11.023 1.00 34.04 81 LEU A C 1
ATOM 643 O O . LEU A 1 83 ? -0.387 -33.339 9.906 1.00 33.34 81 LEU A O 1
ATOM 648 N N . GLU A 1 84 ? -1.538 -33.815 11.788 1.00 34.41 82 GLU A N 1
ATOM 649 C CA . GLU A 1 84 ? -2.175 -35.002 11.222 1.00 35.24 82 GLU A CA 1
ATOM 650 C C . GLU A 1 84 ? -3.292 -34.577 10.249 1.00 34.37 82 GLU A C 1
ATOM 651 O O . GLU A 1 84 ? -3.794 -33.457 10.325 1.00 33.68 82 GLU A O 1
ATOM 657 N N . ASN A 1 85 ? -3.653 -35.473 9.331 1.00 34.63 83 ASN A N 1
ATOM 658 C CA . ASN A 1 85 ? -4.653 -35.197 8.281 1.00 34.38 83 ASN A CA 1
ATOM 659 C C . ASN A 1 85 ? -5.962 -34.577 8.733 1.00 33.48 83 ASN A C 1
ATOM 660 O O . ASN A 1 85 ? -6.348 -33.512 8.255 1.00 33.22 83 ASN A O 1
ATOM 665 N N . SER A 1 86 ? -6.640 -35.227 9.670 1.00 32.91 84 SER A N 1
ATOM 666 C CA . SER A 1 86 ? -7.937 -34.719 10.115 1.00 32.09 84 SER A CA 1
ATOM 667 C C . SER A 1 86 ? -7.825 -33.410 10.899 1.00 30.53 84 SER A C 1
ATOM 668 O O . SER A 1 86 ? -8.711 -32.545 10.797 1.00 30.08 84 SER A O 1
ATOM 671 N N . PHE A 1 87 ? -6.735 -33.247 11.652 1.00 29.58 85 PHE A N 1
ATOM 672 C CA . PHE A 1 87 ? -6.459 -31.963 12.337 1.00 28.58 85 PHE A CA 1
ATOM 673 C C . PHE A 1 87 ? -6.295 -30.865 11.296 1.00 28.64 85 PHE A C 1
ATOM 674 O O . PHE A 1 87 ? -6.929 -29.812 11.368 1.00 28.48 85 PHE A O 1
ATOM 682 N N . ARG A 1 88 ? -5.442 -31.135 10.318 1.00 28.85 86 ARG A N 1
ATOM 683 C CA . ARG A 1 88 ? -5.186 -30.183 9.254 1.00 29.58 86 ARG A CA 1
ATOM 684 C C . ARG A 1 88 ? -6.460 -29.771 8.526 1.00 29.11 86 ARG A C 1
ATOM 685 O O . ARG A 1 88 ? -6.726 -28.586 8.377 1.00 29.29 86 ARG A O 1
ATOM 693 N N . GLU A 1 89 ? -7.272 -30.741 8.109 1.00 29.87 87 GLU A N 1
ATOM 694 C CA . GLU A 1 89 ? -8.533 -30.426 7.414 1.00 30.03 87 GLU A CA 1
ATOM 695 C C . GLU A 1 89 ? -9.481 -29.572 8.262 1.00 29.08 87 GLU A C 1
ATOM 696 O O . GLU A 1 89 ? -10.129 -28.640 7.748 1.00 29.14 87 GLU A O 1
ATOM 702 N N . ASP A 1 90 ? -9.564 -29.867 9.562 1.00 28.58 88 ASP A N 1
ATOM 703 C CA . ASP A 1 90 ? -10.382 -29.043 10.486 1.00 27.73 88 ASP A CA 1
ATOM 704 C C . ASP A 1 90 ? -9.881 -27.611 10.553 1.00 26.51 88 ASP A C 1
ATOM 705 O O . ASP A 1 90 ? -10.645 -26.671 10.684 1.00 25.97 88 ASP A O 1
ATOM 710 N N . LEU A 1 91 ? -8.570 -27.455 10.497 1.00 26.44 89 LEU A N 1
ATOM 711 C CA . LEU A 1 91 ? -7.983 -26.128 10.513 1.00 26.31 89 LEU A CA 1
ATOM 712 C C . LEU A 1 91 ? -8.350 -25.418 9.205 1.00 26.12 89 LEU A C 1
ATOM 713 O O . LEU A 1 91 ? -8.787 -24.275 9.208 1.00 25.73 89 LEU A O 1
ATOM 718 N N . MET A 1 92 ? -8.215 -26.135 8.094 1.00 27.05 90 MET A N 1
ATOM 719 C CA . MET A 1 92 ? -8.590 -25.610 6.779 1.00 27.89 90 MET A CA 1
ATOM 720 C C . MET A 1 92 ? -10.100 -25.242 6.663 1.00 27.59 90 MET A C 1
ATOM 721 O O . MET A 1 92 ? -10.479 -24.351 5.894 1.00 26.91 90 MET A O 1
ATOM 726 N N . ARG A 1 93 ? -10.950 -25.889 7.471 1.00 28.37 91 ARG A N 1
ATOM 727 C CA . ARG A 1 93 ? -12.397 -25.546 7.550 1.00 28.87 91 ARG A CA 1
ATOM 728 C C . ARG A 1 93 ? -12.640 -24.123 8.037 1.00 29.41 91 ARG A C 1
ATOM 729 O O . ARG A 1 93 ? -13.693 -23.529 7.778 1.00 29.70 91 ARG A O 1
ATOM 737 N N . ALA A 1 94 ? -11.656 -23.583 8.752 1.00 29.95 92 ALA A N 1
ATOM 738 C CA . ALA A 1 94 ? -11.599 -22.151 9.108 1.00 31.04 92 ALA A CA 1
ATOM 739 C C . ALA A 1 94 ? -12.598 -21.624 10.153 1.00 31.64 92 ALA A C 1
ATOM 740 O O . ALA A 1 94 ? -12.318 -20.618 10.814 1.00 32.76 92 ALA A O 1
ATOM 742 N N . ASP A 1 95 ? -13.750 -22.262 10.297 1.00 32.16 93 ASP A N 1
ATOM 743 C CA . ASP A 1 95 ? -14.757 -21.760 11.234 1.00 33.11 93 ASP A CA 1
ATOM 744 C C . ASP A 1 95 ? -14.825 -22.547 12.553 1.00 32.63 93 ASP A C 1
ATOM 745 O O . ASP A 1 95 ? -15.641 -22.248 13.435 1.00 33.91 93 ASP A O 1
ATOM 750 N N . ILE A 1 96 ? -13.952 -23.538 12.694 1.00 31.63 94 ILE A N 1
ATOM 751 C CA . ILE A 1 96 ? -13.848 -24.309 13.924 1.00 30.36 94 ILE A CA 1
ATOM 752 C C . ILE A 1 96 ? -12.704 -23.731 14.773 1.00 29.70 94 ILE A C 1
ATOM 753 O O . ILE A 1 96 ? -11.551 -23.875 14.408 1.00 29.81 94 ILE A O 1
ATOM 758 N N . PRO A 1 97 ? -13.024 -23.073 15.907 1.00 29.46 95 PRO A N 1
ATOM 759 C CA . PRO A 1 97 ? -11.965 -22.482 16.728 1.00 29.36 95 PRO A CA 1
ATOM 760 C C . PRO A 1 97 ? -10.829 -23.460 17.024 1.00 28.65 95 PRO A C 1
ATOM 761 O O . PRO A 1 97 ? -11.050 -24.635 17.173 1.00 29.20 95 PRO A O 1
ATOM 765 N N . ILE A 1 98 ? -9.621 -22.952 17.125 1.00 28.45 96 ILE A N 1
ATOM 766 C CA . ILE A 1 98 ? -8.464 -23.783 17.433 1.00 28.73 96 ILE A CA 1
ATOM 767 C C . ILE A 1 98 ? -8.625 -24.625 18.721 1.00 28.62 96 ILE A C 1
ATOM 768 O O . ILE A 1 98 ? -8.216 -25.783 18.775 1.00 28.19 96 ILE A O 1
ATOM 773 N N . GLY A 1 99 ? -9.249 -24.046 19.737 1.00 29.23 97 GLY A N 1
ATOM 774 C CA . GLY A 1 99 ? -9.471 -24.746 20.995 1.00 29.90 97 GLY A CA 1
ATOM 775 C C . GLY A 1 99 ? -10.326 -25.981 20.807 1.00 30.03 97 GLY A C 1
ATOM 776 O O . GLY A 1 99 ? -10.047 -27.029 21.393 1.00 29.28 97 GLY A O 1
ATOM 777 N N . LYS A 1 100 ? -11.359 -25.851 19.970 1.00 30.90 98 LYS A N 1
ATOM 778 C CA . LYS A 1 100 ? -12.270 -26.948 19.693 1.00 31.81 98 LYS A CA 1
ATOM 779 C C . LYS A 1 100 ? -11.577 -28.017 18.879 1.00 31.52 98 LYS A C 1
ATOM 780 O O . LYS A 1 100 ? -11.764 -29.207 19.135 1.00 31.67 98 LYS A O 1
ATOM 786 N N . ILE A 1 101 ? -10.760 -27.601 17.915 1.00 30.90 99 ILE A N 1
ATOM 787 C CA . ILE A 1 101 ? -9.999 -28.557 17.124 1.00 30.56 99 ILE A CA 1
ATOM 788 C C . ILE A 1 101 ? -9.148 -29.413 18.032 1.00 30.73 99 ILE A C 1
ATOM 789 O O . ILE A 1 101 ? -9.065 -30.615 17.865 1.00 29.86 99 ILE A O 1
ATOM 794 N N . MET A 1 102 ? -8.491 -28.789 18.988 1.00 31.66 100 MET A N 1
ATOM 795 C CA . MET A 1 102 ? -7.606 -29.550 19.849 1.00 33.30 100 MET A CA 1
ATOM 796 C C . MET A 1 102 ? -8.292 -30.524 20.801 1.00 33.52 100 MET A C 1
ATOM 797 O O . MET A 1 102 ? -7.788 -31.628 21.015 1.00 32.73 100 MET A O 1
ATOM 802 N N . ARG A 1 103 ? -9.426 -30.097 21.354 1.00 34.83 101 ARG A N 1
ATOM 803 C CA . ARG A 1 103 ? -10.312 -30.947 22.139 1.00 36.75 101 ARG A CA 1
ATOM 804 C C . ARG A 1 103 ? -10.764 -32.136 21.315 1.00 35.85 101 ARG A C 1
ATOM 805 O O . ARG A 1 103 ? -10.650 -33.276 21.751 1.00 36.08 101 ARG A O 1
ATOM 813 N N . LYS A 1 104 ? -11.272 -31.853 20.117 1.00 35.80 102 LYS A N 1
ATOM 814 C CA . LYS A 1 104 ? -11.785 -32.870 19.200 1.00 35.72 102 LYS A CA 1
ATOM 815 C C . LYS A 1 104 ? -10.738 -33.940 18.938 1.00 35.50 102 LYS A C 1
ATOM 816 O O . LYS A 1 104 ? -11.060 -35.136 18.830 1.00 35.65 102 LYS A O 1
ATOM 822 N N . HIS A 1 105 ? -9.477 -33.525 18.834 1.00 34.03 103 HIS A N 1
ATOM 823 C CA . HIS A 1 105 ? -8.426 -34.499 18.544 1.00 33.33 103 HIS A CA 1
ATOM 824 C C . HIS A 1 105 ? -7.643 -34.949 19.781 1.00 32.57 103 HIS A C 1
ATOM 825 O O . HIS A 1 105 ? -6.648 -35.663 19.660 1.00 31.81 103 HIS A O 1
ATOM 832 N N . ASN A 1 106 ? -8.119 -34.555 20.963 1.00 31.71 104 ASN A N 1
ATOM 833 C CA . ASN A 1 106 ? -7.499 -34.976 22.224 1.00 31.77 104 ASN A CA 1
ATOM 834 C C . ASN A 1 106 ? -6.011 -34.635 22.296 1.00 31.16 104 ASN A C 1
ATOM 835 O O . ASN A 1 106 ? -5.184 -35.458 22.735 1.00 31.70 104 ASN A O 1
ATOM 840 N N . ILE A 1 107 ? -5.674 -33.431 21.842 1.00 29.86 105 ILE A N 1
ATOM 841 C CA . ILE A 1 107 ? -4.297 -32.979 21.838 1.00 28.59 105 ILE A CA 1
ATOM 842 C C . ILE A 1 107 ? -3.798 -32.662 23.252 1.00 27.90 105 ILE A C 1
ATOM 843 O O . ILE A 1 107 ? -4.328 -31.788 23.938 1.00 27.26 105 ILE A O 1
ATOM 848 N N . GLU A 1 108 ? -2.765 -33.386 23.659 1.00 27.61 106 GLU A N 1
ATOM 849 C CA . GLU A 1 108 ? -2.031 -33.092 24.879 1.00 27.43 106 GLU A CA 1
ATOM 850 C C . GLU A 1 108 ? -0.910 -32.134 24.515 1.00 27.45 106 GLU A C 1
ATOM 851 O O . GLU A 1 108 ? -0.266 -32.296 23.480 1.00 27.96 106 GLU A O 1
ATOM 857 N N . ALA A 1 109 ? -0.686 -31.137 25.363 1.00 27.28 107 ALA A N 1
ATOM 858 C CA .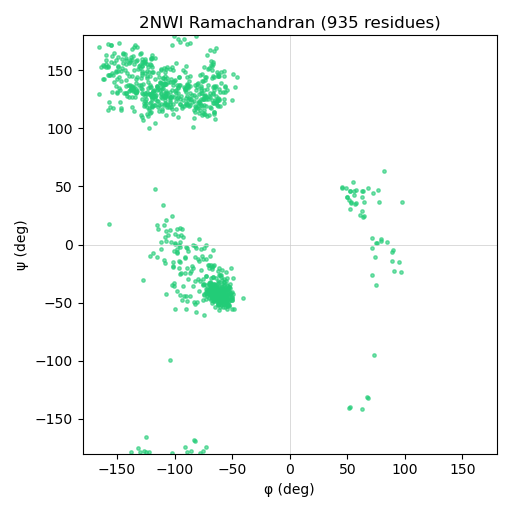 ALA A 1 109 ? 0.246 -30.072 25.077 1.00 26.89 107 ALA A CA 1
ATOM 859 C C . ALA A 1 109 ? 0.771 -29.416 26.359 1.00 26.41 107 ALA A C 1
ATOM 860 O O . ALA A 1 109 ? 0.318 -29.720 27.458 1.00 26.07 107 ALA A O 1
ATOM 862 N N . ARG A 1 110 ? 1.753 -28.540 26.199 1.00 26.09 108 ARG A N 1
ATOM 863 C CA . ARG A 1 110 ? 2.153 -27.611 27.237 1.00 26.48 108 ARG A CA 1
ATOM 864 C C . ARG A 1 110 ? 2.374 -26.255 26.552 1.00 28.17 108 ARG A C 1
ATOM 865 O O . ARG A 1 110 ? 2.411 -26.171 25.315 1.00 27.98 108 ARG A O 1
ATOM 873 N N . ARG A 1 111 ? 2.507 -25.206 27.353 1.00 29.93 109 ARG A N 1
ATOM 874 C CA . ARG A 1 111 ? 2.658 -23.857 26.850 1.00 32.49 109 ARG A CA 1
ATOM 875 C C . ARG A 1 111 ? 3.987 -23.266 27.250 1.00 33.61 109 ARG A C 1
ATOM 876 O O . ARG A 1 111 ? 4.450 -23.506 28.364 1.00 34.33 109 ARG A O 1
ATOM 884 N N . GLU A 1 112 ? 4.585 -22.496 26.340 1.00 34.48 110 GLU A N 1
ATOM 885 C CA . GLU A 1 112 ? 5.722 -21.634 26.651 1.00 35.67 110 GLU A CA 1
ATOM 886 C C . GLU A 1 112 ? 5.366 -20.213 26.303 1.00 35.57 110 GLU A C 1
ATOM 887 O O . GLU A 1 112 ? 5.105 -19.895 25.134 1.00 34.64 110 GLU A O 1
ATOM 893 N N . ILE A 1 113 ? 5.321 -19.379 27.339 1.00 35.64 111 ILE A N 1
ATOM 894 C CA . ILE A 1 113 ? 5.027 -17.966 27.204 1.00 35.75 111 ILE A CA 1
ATOM 895 C C . ILE A 1 113 ? 6.269 -17.283 26.679 1.00 35.72 111 ILE A C 1
ATOM 896 O O . ILE A 1 113 ? 7.402 -17.586 27.110 1.00 36.83 111 ILE A O 1
ATOM 901 N N . ARG A 1 114 ? 6.063 -16.385 25.725 1.00 34.65 112 ARG A N 1
ATOM 902 C CA . ARG A 1 114 ? 7.169 -15.653 25.128 1.00 33.91 112 ARG A CA 1
ATOM 903 C C . ARG A 1 114 ? 7.159 -14.203 25.595 1.00 34.01 112 ARG A C 1
ATOM 904 O O . ARG A 1 114 ? 8.210 -13.660 25.933 1.00 33.11 112 ARG A O 1
ATOM 912 N N . TRP A 1 115 ? 5.968 -13.597 25.631 1.00 33.93 113 TRP A N 1
ATOM 913 C CA . TRP A 1 115 ? 5.755 -12.351 26.373 1.00 34.60 113 TRP A CA 1
ATOM 914 C C . TRP A 1 115 ? 4.324 -12.247 26.899 1.00 35.40 113 TRP A C 1
ATOM 915 O O . TRP A 1 115 ? 3.411 -12.835 26.332 1.00 34.59 113 TRP A O 1
ATOM 926 N N . SER A 1 116 ? 4.156 -11.508 27.996 1.00 37.13 114 SER A N 1
ATOM 927 C CA . SER A 1 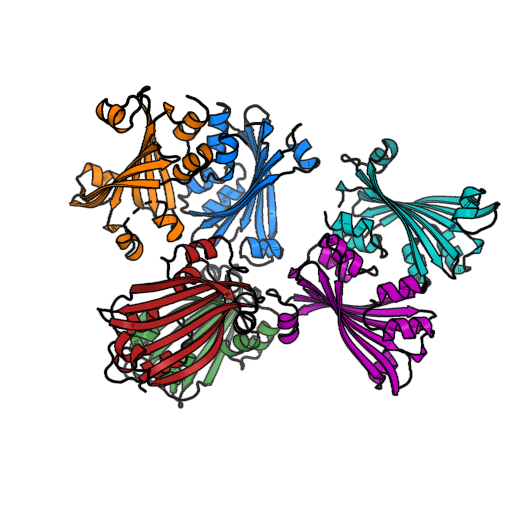116 ? 2.851 -11.076 28.487 1.00 39.05 114 SER A CA 1
ATOM 928 C C . SER A 1 116 ? 3.042 -9.710 29.133 1.00 40.36 114 SER A C 1
ATOM 929 O O . SER A 1 116 ? 3.760 -9.576 30.128 1.00 40.31 114 SER A O 1
ATOM 932 N N . ARG A 1 117 ? 2.418 -8.690 28.556 1.00 42.00 115 ARG A N 1
ATOM 933 C CA . ARG A 1 117 ? 2.742 -7.308 28.903 1.00 43.64 115 ARG A CA 1
ATOM 934 C C . ARG A 1 117 ? 1.589 -6.359 28.633 1.00 44.35 115 ARG A C 1
ATOM 935 O O . ARG A 1 117 ? 0.727 -6.635 27.786 1.00 44.42 115 ARG A O 1
ATOM 943 N N . VAL A 1 118 ? 1.601 -5.228 29.337 1.00 45.25 116 VAL A N 1
ATOM 944 C CA . VAL A 1 118 ? 0.707 -4.119 29.033 1.00 46.59 116 VAL A CA 1
ATOM 945 C C . VAL A 1 118 ? 1.390 -3.174 28.054 1.00 47.25 116 VAL A C 1
ATOM 946 O O . VAL A 1 118 ? 2.551 -2.819 28.238 1.00 47.37 116 VAL A O 1
ATOM 950 N N . GLU A 1 119 ? 0.648 -2.778 27.027 1.00 48.49 117 GLU A N 1
ATOM 951 C CA . GLU A 1 119 ? 1.033 -1.743 26.063 1.00 50.10 117 GLU A CA 1
ATOM 952 C C . GLU A 1 119 ? -0.272 -1.003 25.691 1.00 51.03 117 GLU A C 1
ATOM 953 O O . GLU A 1 119 ? -1.329 -1.549 25.942 1.00 51.97 117 GLU A O 1
ATOM 959 N N . GLU A 1 120 ? -0.288 0.187 25.084 1.00 52.29 118 GLU A N 1
ATOM 960 C CA . GLU A 1 120 ? 0.733 0.805 24.261 1.00 53.48 118 GLU A CA 1
ATOM 961 C C . GLU A 1 120 ? 0.298 0.506 22.826 1.00 53.59 118 GLU A C 1
ATOM 962 O O . GLU A 1 120 ? 1.127 0.254 21.943 1.00 53.83 118 GLU A O 1
ATOM 968 N N . ALA A 1 121 ? -1.019 0.529 22.599 1.00 53.50 119 ALA A N 1
ATOM 969 C CA . ALA A 1 121 ? -1.569 0.156 21.289 1.00 53.56 119 ALA A CA 1
ATOM 970 C C . ALA A 1 121 ? -1.430 1.279 20.287 1.00 53.56 119 ALA A C 1
ATOM 971 O O . ALA A 1 121 ? -1.813 2.410 20.567 1.00 53.68 119 ALA A O 1
ATOM 973 N N . ASP A 1 122 ? -0.885 0.966 19.116 1.00 53.83 120 ASP A N 1
ATOM 974 C CA . ASP A 1 122 ? -0.769 1.964 18.059 1.00 54.31 120 ASP A CA 1
ATOM 975 C C . ASP A 1 122 ? -2.170 2.407 17.596 1.00 53.69 120 ASP A C 1
ATOM 976 O O . ASP A 1 122 ? -3.178 1.793 17.979 1.00 53.89 120 ASP A O 1
ATOM 981 N N . LEU A 1 123 ? -2.227 3.474 16.801 1.00 52.68 121 LEU A N 1
ATOM 982 C CA . LEU A 1 123 ? -3.500 4.080 16.391 1.00 51.82 121 LEU A CA 1
ATOM 983 C C . LEU A 1 123 ? -4.425 3.116 15.631 1.00 51.09 121 LEU A C 1
ATOM 984 O O . LEU A 1 123 ? -5.638 3.089 15.885 1.00 50.77 121 LEU A O 1
ATOM 989 N N . ALA A 1 124 ? -3.848 2.329 14.720 1.00 49.87 122 ALA A N 1
ATOM 990 C CA . ALA A 1 124 ? -4.621 1.404 13.890 1.00 49.13 122 ALA A CA 1
ATOM 991 C C . ALA A 1 124 ? -5.287 0.282 14.704 1.00 48.63 122 ALA A C 1
ATOM 992 O O . ALA A 1 124 ? -6.434 -0.080 14.440 1.00 48.16 122 ALA A O 1
ATOM 994 N N . LEU A 1 125 ? -4.567 -0.265 15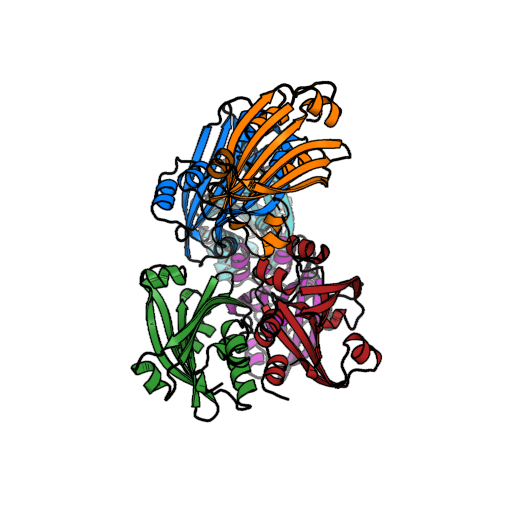.683 1.00 48.00 123 LEU A N 1
ATOM 995 C CA . LEU A 1 125 ? -5.134 -1.306 16.530 1.00 47.83 123 LEU A CA 1
ATOM 996 C C . LEU A 1 125 ? -6.223 -0.721 17.433 1.00 47.54 123 LEU A C 1
ATOM 997 O O . LEU A 1 125 ? -7.293 -1.314 17.586 1.00 47.20 123 LEU A O 1
ATOM 1002 N N . ALA A 1 126 ? -5.948 0.457 17.995 1.00 47.80 124 ALA A N 1
ATOM 1003 C CA . ALA A 1 126 ? -6.942 1.218 18.756 1.00 47.97 124 ALA A CA 1
ATOM 1004 C C . ALA A 1 126 ? -8.239 1.465 17.965 1.00 48.03 124 ALA A C 1
ATOM 1005 O O . ALA A 1 126 ? -9.321 1.170 18.464 1.00 48.00 124 ALA A O 1
ATOM 1007 N N . LYS A 1 127 ? -8.126 1.984 16.741 1.00 48.31 125 LYS A N 1
ATOM 1008 C CA . LYS A 1 127 ? -9.286 2.147 15.840 1.00 48.97 125 LYS A CA 1
ATOM 1009 C C . LYS A 1 127 ? -9.979 0.819 15.535 1.00 48.66 125 LYS A C 1
ATOM 1010 O O . LYS A 1 127 ? -11.209 0.756 15.415 1.00 48.71 125 LYS A O 1
ATOM 1016 N N . GLU A 1 128 ? -9.178 -0.233 15.369 1.00 48.15 126 GLU A N 1
ATOM 1017 C CA . GLU A 1 128 ? -9.699 -1.548 15.019 1.00 47.46 126 GLU A CA 1
ATOM 1018 C C . GLU A 1 128 ? -10.531 -2.142 16.162 1.00 47.37 126 GLU A C 1
ATOM 1019 O O . GLU A 1 128 ? -11.513 -2.840 15.924 1.00 47.03 126 GLU A O 1
ATOM 1025 N N . LEU A 1 129 ? -10.124 -1.865 17.396 1.00 47.07 127 LEU A N 1
ATOM 1026 C CA . LEU A 1 129 ? -10.820 -2.401 18.559 1.00 47.18 127 LEU A CA 1
ATOM 1027 C C . LEU A 1 129 ? -11.947 -1.464 19.029 1.00 47.41 127 LEU A C 1
ATOM 1028 O O . LEU A 1 129 ? -12.878 -1.893 19.723 1.00 47.24 127 LEU A O 1
ATOM 1033 N N . GLY A 1 130 ? -11.852 -0.196 18.626 1.00 47.59 128 GLY A N 1
ATOM 1034 C CA . GLY A 1 130 ? -12.816 0.840 18.976 1.00 47.61 128 GLY A CA 1
ATOM 1035 C C . GLY A 1 130 ? -12.630 1.320 20.395 1.00 47.90 128 GLY A C 1
ATOM 1036 O O . GLY A 1 130 ? -13.597 1.457 21.132 1.00 48.23 128 GLY A O 1
ATOM 1037 N N . ILE A 1 131 ? -11.388 1.596 20.778 1.00 48.17 129 ILE A N 1
ATOM 1038 C CA . ILE A 1 131 ? -11.076 1.932 22.175 1.00 48.44 129 ILE A CA 1
ATOM 1039 C C . ILE A 1 131 ? -10.549 3.355 22.409 1.00 48.94 129 ILE A C 1
ATOM 1040 O O . ILE A 1 131 ? -9.670 3.851 21.686 1.00 48.98 129 ILE A O 1
ATOM 1045 N N . ALA A 1 132 ? -11.129 4.015 23.411 1.00 49.47 130 ALA A N 1
ATOM 1046 C CA . ALA A 1 132 ? -10.710 5.358 23.846 1.00 49.70 130 ALA A CA 1
ATOM 1047 C C . ALA A 1 132 ? -9.400 5.293 24.625 1.00 49.66 130 ALA A C 1
ATOM 1048 O O . ALA A 1 132 ? -8.406 5.887 24.221 1.00 49.51 130 ALA A O 1
ATOM 1050 N N . ASP A 1 133 ? -9.405 4.571 25.742 1.00 49.75 131 ASP A N 1
ATOM 1051 C CA . ASP A 1 133 ? -8.165 4.227 26.439 1.00 50.52 131 ASP A CA 1
ATOM 1052 C C . ASP A 1 133 ? -7.465 3.123 25.644 1.00 50.16 131 ASP A C 1
ATOM 1053 O O . ASP A 1 133 ? -8.059 2.081 25.354 1.00 50.36 131 ASP A O 1
ATOM 1058 N N . ARG A 1 134 ? -6.206 3.363 25.290 1.00 49.63 132 ARG A N 1
ATOM 1059 C CA . ARG A 1 134 ? -5.526 2.556 24.276 1.00 49.28 132 ARG A CA 1
ATOM 1060 C C . ARG A 1 134 ? -4.764 1.354 24.833 1.00 48.18 132 ARG A C 1
ATOM 1061 O O . ARG A 1 134 ? -4.337 0.491 24.064 1.00 48.62 132 ARG A O 1
ATOM 1069 N N . ARG A 1 135 ? -4.616 1.286 26.155 1.00 46.46 133 ARG A N 1
ATOM 1070 C CA . ARG A 1 135 ? -3.932 0.163 26.798 1.00 45.00 133 ARG A CA 1
ATOM 1071 C C . ARG A 1 135 ? -4.544 -1.204 26.449 1.00 43.47 133 ARG A C 1
ATOM 1072 O O . ARG A 1 135 ? -5.772 -1.387 26.473 1.00 43.42 133 ARG A O 1
ATOM 1080 N N . VAL A 1 136 ? -3.671 -2.137 26.066 1.00 41.46 134 VAL A N 1
ATOM 1081 C CA . VAL A 1 136 ? -4.043 -3.523 25.787 1.00 39.12 134 VAL A CA 1
ATOM 1082 C C . VAL A 1 136 ? -3.084 -4.452 26.512 1.00 38.06 134 VAL A C 1
ATOM 1083 O O . VAL A 1 136 ? -1.946 -4.073 26.772 1.00 37.86 134 VAL A O 1
ATOM 1087 N N . ILE A 1 137 ? -3.560 -5.645 26.875 1.00 36.75 135 ILE A N 1
ATOM 1088 C CA . ILE A 1 137 ? -2.683 -6.742 27.263 1.00 35.57 135 ILE A CA 1
ATOM 1089 C C . ILE A 1 137 ? -2.272 -7.448 25.974 1.00 34.48 135 ILE A C 1
ATOM 1090 O O . ILE A 1 137 ? -3.120 -7.834 25.168 1.00 34.51 135 ILE A O 1
ATOM 1095 N N . SER A 1 138 ? -0.969 -7.579 25.770 1.00 33.40 136 SER A N 1
ATOM 1096 C CA . SER A 1 138 ? -0.450 -8.302 24.633 1.00 32.31 136 SER A CA 1
ATOM 1097 C C . SER A 1 138 ? 0.333 -9.502 25.138 1.00 31.33 136 SER A C 1
ATOM 1098 O O . SER A 1 138 ? 1.231 -9.354 25.985 1.00 31.22 136 SER A O 1
ATOM 1101 N N . ARG A 1 139 ? 0.001 -10.681 24.623 1.00 28.99 137 ARG A N 1
ATOM 1102 C CA . ARG A 1 139 ? 0.755 -11.895 24.964 1.00 27.68 137 ARG A CA 1
ATOM 1103 C C . ARG A 1 139 ? 1.053 -12.741 23.737 1.00 26.21 137 ARG A C 1
ATOM 1104 O O . ARG A 1 139 ? 0.353 -12.678 22.724 1.00 25.38 137 ARG A O 1
ATOM 1112 N N . ASN A 1 140 ? 2.105 -13.532 23.842 1.00 25.04 138 ASN A N 1
ATOM 1113 C CA . ASN A 1 140 ? 2.478 -14.436 22.777 1.00 25.50 138 ASN A CA 1
ATOM 1114 C C . ASN A 1 140 ? 2.962 -15.683 23.455 1.00 25.15 138 ASN A C 1
ATOM 1115 O O . ASN A 1 140 ? 3.791 -15.600 24.377 1.00 25.44 138 ASN A O 1
ATOM 1120 N N . TYR A 1 141 ? 2.445 -16.826 23.025 1.00 23.95 139 TYR A N 1
ATOM 1121 C CA . TYR A 1 141 ? 2.947 -18.083 23.527 1.00 24.10 139 TYR A CA 1
ATOM 1122 C C . TYR A 1 141 ? 2.991 -19.123 22.439 1.00 24.31 139 TYR A C 1
ATOM 1123 O O . TYR A 1 141 ? 2.282 -19.005 21.446 1.00 24.14 139 TYR A O 1
ATOM 1132 N N . ASN A 1 142 ? 3.816 -20.146 22.640 1.00 25.37 140 ASN A N 1
ATOM 1133 C CA . ASN A 1 142 ? 3.798 -21.351 21.806 1.00 26.29 140 ASN A CA 1
ATOM 1134 C C . ASN A 1 142 ? 3.066 -22.483 22.479 1.00 26.06 140 ASN A C 1
ATOM 1135 O O . ASN A 1 142 ? 3.196 -22.665 23.676 1.00 26.62 140 ASN A O 1
ATOM 1140 N N . ILE A 1 143 ? 2.305 -23.229 21.685 1.00 25.20 141 ILE A N 1
ATOM 1141 C CA . ILE A 1 143 ? 1.753 -24.490 22.107 1.00 25.76 141 ILE A CA 1
ATOM 1142 C C . ILE A 1 143 ? 2.720 -25.545 21.626 1.00 25.62 141 ILE A C 1
ATOM 1143 O O . ILE A 1 143 ? 3.065 -25.614 20.445 1.00 26.17 141 ILE A O 1
ATOM 1148 N N . ILE A 1 144 ? 3.171 -26.353 22.572 1.00 25.40 142 ILE A N 1
ATOM 1149 C CA . ILE A 1 144 ? 4.152 -27.371 22.311 1.00 24.96 142 ILE A CA 1
ATOM 1150 C C . ILE A 1 144 ? 3.432 -28.689 22.389 1.00 25.40 142 ILE A C 1
ATOM 1151 O O . ILE A 1 144 ? 2.721 -28.979 23.378 1.00 25.36 142 ILE A O 1
ATOM 1156 N N . HIS A 1 145 ? 3.605 -29.479 21.343 1.00 24.98 143 HIS A N 1
ATOM 1157 C CA . HIS A 1 145 ? 3.030 -30.781 21.298 1.00 25.44 143 HIS A CA 1
ATOM 1158 C C . HIS A 1 145 ? 4.063 -31.730 20.710 1.00 26.16 143 HIS A C 1
ATOM 1159 O O . HIS A 1 145 ? 4.718 -31.427 19.691 1.00 25.30 143 HIS A O 1
ATOM 1166 N N . ARG A 1 146 ? 4.211 -32.875 21.372 1.00 26.52 144 ARG A N 1
ATOM 1167 C CA . ARG A 1 146 ? 5.203 -33.871 20.999 1.00 27.75 144 ARG A CA 1
ATOM 1168 C C . ARG A 1 146 ? 6.579 -33.205 20.928 1.00 27.73 144 ARG A C 1
ATOM 1169 O O . ARG A 1 146 ? 7.386 -33.532 20.056 1.00 27.75 144 ARG A O 1
ATOM 1177 N N . GLY A 1 147 ? 6.824 -32.259 21.832 1.00 26.79 145 GLY A N 1
ATOM 1178 C CA . GLY A 1 147 ? 8.113 -31.578 21.899 1.00 27.46 145 GLY A CA 1
ATOM 1179 C C . GLY A 1 147 ? 8.368 -30.522 20.832 1.00 27.89 145 GLY A C 1
ATOM 1180 O O . GLY A 1 147 ? 9.446 -29.907 20.813 1.00 27.23 145 GLY A O 1
ATOM 1181 N N . LYS A 1 148 ? 7.379 -30.297 19.957 1.00 27.88 146 LYS A N 1
ATOM 1182 C CA . LYS A 1 148 ? 7.511 -29.304 18.885 1.00 28.40 146 LYS A CA 1
ATOM 1183 C C . LYS A 1 148 ? 6.476 -28.195 18.931 1.00 27.58 146 LYS A C 1
ATOM 1184 O O . LYS A 1 148 ? 5.447 -28.342 19.557 1.00 26.89 146 LYS A O 1
ATOM 1190 N N . VAL A 1 149 ? 6.773 -27.079 18.273 1.00 27.40 147 VAL A N 1
ATOM 1191 C CA . VAL A 1 149 ? 5.842 -25.959 18.223 1.00 26.74 147 VAL A CA 1
ATOM 1192 C C . VAL A 1 149 ? 4.664 -26.354 17.318 1.00 26.82 147 VAL A C 1
ATOM 1193 O O . VAL A 1 149 ? 4.825 -26.523 16.092 1.00 27.08 147 VAL A O 1
ATOM 1197 N N . LEU A 1 150 ? 3.496 -26.532 17.927 1.00 25.54 148 LEU A N 1
ATOM 1198 C CA . LEU A 1 150 ? 2.298 -26.820 17.172 1.00 25.25 148 LEU A CA 1
ATOM 1199 C C . LEU A 1 150 ? 1.753 -25.515 16.607 1.00 24.83 148 LEU A C 1
ATOM 1200 O O . LEU A 1 150 ? 1.440 -25.415 15.425 1.00 24.21 148 LEU A O 1
ATOM 1205 N N . ILE A 1 151 ? 1.631 -24.517 17.475 1.00 24.38 149 ILE A N 1
ATOM 1206 C CA . ILE A 1 151 ? 1.020 -23.236 17.112 1.00 24.44 149 ILE A CA 1
ATOM 1207 C C . ILE A 1 151 ? 1.722 -22.159 17.899 1.00 23.58 149 ILE A C 1
ATOM 1208 O O . ILE A 1 151 ? 2.049 -22.373 19.073 1.00 22.80 149 ILE A O 1
ATOM 1213 N N . ASN A 1 152 ? 1.956 -21.011 17.257 1.00 22.82 150 ASN A N 1
ATOM 1214 C CA . ASN A 1 152 ? 2.308 -19.793 17.996 1.00 22.82 150 ASN A CA 1
ATOM 1215 C C . ASN A 1 152 ? 1.111 -18.853 17.966 1.00 22.77 150 ASN A C 1
ATOM 1216 O O . ASN A 1 152 ? 0.519 -18.644 16.903 1.00 23.27 150 ASN A O 1
ATOM 1221 N N . ILE A 1 153 ? 0.744 -18.311 19.120 1.00 22.83 151 ILE A N 1
ATOM 1222 C CA . ILE A 1 153 ? -0.449 -17.467 19.253 1.00 23.11 151 ILE A CA 1
ATOM 1223 C C . ILE A 1 153 ? -0.119 -16.106 19.879 1.00 23.48 151 ILE A C 1
ATOM 1224 O O . ILE A 1 153 ? 0.525 -16.045 20.916 1.00 24.02 151 ILE A O 1
ATOM 1229 N N . THR A 1 154 ? -0.543 -15.028 19.219 1.00 23.75 152 THR A N 1
ATOM 1230 C CA . THR A 1 154 ? -0.497 -13.683 19.770 1.00 24.47 152 THR A CA 1
ATOM 1231 C C . THR A 1 154 ? -1.910 -13.257 20.119 1.00 25.01 152 THR A C 1
ATOM 1232 O O . THR A 1 154 ? -2.823 -13.500 19.347 1.00 25.66 152 THR A O 1
ATOM 1236 N N . GLU A 1 155 ? -2.092 -12.607 21.268 1.00 25.89 153 GLU A N 1
ATOM 1237 C CA . GLU A 1 155 ? -3.425 -12.184 21.733 1.00 25.96 153 GLU A CA 1
ATOM 1238 C C . GLU A 1 155 ? -3.346 -10.765 22.267 1.00 26.55 153 GLU A C 1
ATOM 1239 O O . GLU A 1 155 ? -2.398 -10.428 23.009 1.00 24.94 153 GLU A O 1
ATOM 1245 N N . PHE A 1 156 ? -4.332 -9.946 21.857 1.00 27.42 154 PHE A N 1
ATOM 1246 C CA . PHE A 1 156 ? -4.533 -8.584 22.351 1.00 28.82 154 PHE A CA 1
ATOM 1247 C C . PHE A 1 156 ? -5.890 -8.511 23.058 1.00 29.15 154 P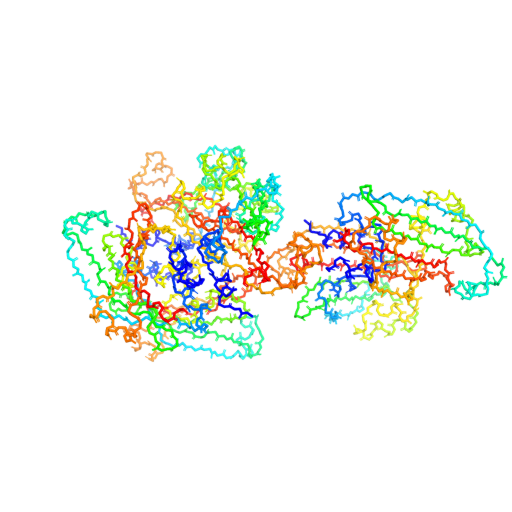HE A C 1
ATOM 1248 O O . PHE A 1 156 ? -6.927 -8.861 22.467 1.00 28.74 154 PHE A O 1
ATOM 1256 N N . PHE A 1 157 ? -5.883 -8.066 24.313 1.00 29.57 155 PHE A N 1
ATOM 1257 C CA . PHE A 1 157 ? -7.134 -7.815 25.031 1.00 30.19 155 PHE A CA 1
ATOM 1258 C C . PHE A 1 157 ? -7.181 -6.342 25.378 1.00 30.98 155 PHE A C 1
ATOM 1259 O O . PHE A 1 157 ? -6.278 -5.864 26.048 1.00 31.70 155 PHE A O 1
ATOM 1267 N N . PRO A 1 158 ? -8.210 -5.607 24.897 1.00 31.51 156 PRO A N 1
ATOM 1268 C CA . PRO A 1 158 ? -8.388 -4.196 25.289 1.00 31.78 156 PRO A CA 1
ATOM 1269 C C . PRO A 1 158 ? -8.765 -4.065 26.748 1.00 32.26 156 PRO A C 1
ATOM 1270 O O . PRO A 1 158 ? -9.820 -4.540 27.165 1.00 32.62 156 PRO A O 1
ATOM 1274 N N . MET A 1 159 ? -7.913 -3.419 27.526 1.00 33.08 157 MET A N 1
ATOM 1275 C CA . MET A 1 159 ? -8.114 -3.381 28.961 1.00 35.02 157 MET A CA 1
ATOM 1276 C C . MET A 1 159 ? -9.435 -2.739 29.369 1.00 35.35 157 MET A C 1
ATOM 1277 O O . MET A 1 159 ? -10.002 -3.088 30.385 1.00 35.26 157 MET A O 1
ATOM 1282 N N . GLU A 1 160 ? -9.910 -1.830 28.526 1.00 36.47 158 GLU A N 1
ATOM 1283 C CA . GLU A 1 160 ? -11.154 -1.069 28.671 1.00 37.39 158 GLU A CA 1
ATOM 1284 C C . GLU A 1 160 ? -12.410 -1.934 28.856 1.00 37.50 158 GLU A C 1
ATOM 1285 O O . GLU A 1 160 ? -13.357 -1.539 29.540 1.00 37.76 158 GLU A O 1
ATOM 1291 N N . ARG A 1 161 ? -12.403 -3.113 28.252 1.00 37.68 159 ARG A N 1
ATOM 1292 C CA . ARG A 1 161 ? -13.585 -3.950 28.166 1.00 37.64 159 ARG A CA 1
ATOM 1293 C C . ARG A 1 161 ? -13.699 -4.855 29.385 1.00 37.27 159 ARG A C 1
ATOM 1294 O O . ARG A 1 161 ? -14.701 -5.548 29.535 1.00 37.14 159 ARG A O 1
ATOM 1302 N N . PHE A 1 162 ? -12.680 -4.836 30.244 1.00 36.86 160 PHE A N 1
ATOM 1303 C CA . PHE A 1 162 ? -12.600 -5.764 31.391 1.00 37.02 160 PHE A CA 1
ATOM 1304 C C . PHE A 1 162 ? -12.585 -5.088 32.774 1.00 37.30 160 PHE A C 1
ATOM 1305 O O . PHE A 1 162 ? -12.875 -3.888 32.913 1.00 38.09 160 PHE A O 1
ATOM 1313 N N . LEU B 1 3 ? -22.710 -14.490 42.490 1.00 34.02 1 LEU B N 1
ATOM 1314 C CA . LEU B 1 3 ? -21.431 -14.830 41.742 1.00 34.07 1 LEU B CA 1
ATOM 1315 C C . LEU B 1 3 ? -20.841 -13.617 41.056 1.00 33.53 1 LEU B C 1
ATOM 1316 O O . LEU B 1 3 ? -21.453 -13.066 40.135 1.00 34.15 1 LEU B O 1
ATOM 1321 N N . ASN B 1 4 ? -19.666 -13.184 41.521 1.00 33.30 2 ASN B N 1
ATOM 1322 C CA . ASN B 1 4 ? -18.903 -12.130 40.836 1.00 32.08 2 ASN B CA 1
ATOM 1323 C C . ASN B 1 4 ? -18.093 -12.698 39.661 1.00 31.45 2 ASN B C 1
ATOM 1324 O O . ASN B 1 4 ? -18.126 -13.907 39.422 1.00 31.08 2 ASN B O 1
ATOM 1329 N N . ALA B 1 5 ? -17.363 -11.830 38.951 1.00 30.76 3 ALA B N 1
ATOM 1330 C CA . ALA B 1 5 ? -16.666 -12.196 37.701 1.00 30.18 3 ALA B CA 1
ATOM 1331 C C . ALA B 1 5 ? -15.585 -13.253 37.910 1.00 29.67 3 ALA B C 1
ATOM 1332 O O . ALA B 1 5 ? -15.457 -14.160 37.090 1.00 29.77 3 ALA B O 1
ATOM 1334 N N . ILE B 1 6 ? -14.836 -13.147 39.014 1.00 29.06 4 ILE B N 1
ATOM 1335 C CA . ILE B 1 6 ? -13.862 -14.192 39.396 1.00 28.25 4 ILE B CA 1
ATOM 1336 C C . ILE B 1 6 ? -14.565 -15.514 39.660 1.00 27.53 4 ILE B C 1
ATOM 1337 O O . ILE B 1 6 ? -14.102 -16.566 39.226 1.00 27.38 4 ILE B O 1
ATOM 1342 N N . HIS B 1 7 ? -15.655 -15.461 40.425 1.00 26.74 5 HIS B N 1
ATOM 1343 C CA . HIS B 1 7 ? -16.432 -16.655 40.717 1.00 26.61 5 HIS B CA 1
ATOM 1344 C C . HIS B 1 7 ? -16.849 -17.334 39.430 1.00 26.87 5 HIS B C 1
ATOM 1345 O O . HIS B 1 7 ? -16.737 -18.559 39.315 1.00 27.71 5 HIS B O 1
ATOM 1352 N N . ARG B 1 8 ? -17.318 -16.557 38.463 1.00 26.56 6 ARG B N 1
ATOM 1353 C CA . ARG B 1 8 ? -17.820 -17.158 37.231 1.00 27.69 6 ARG B CA 1
ATOM 1354 C C . ARG B 1 8 ? -16.672 -17.767 36.399 1.00 28.05 6 ARG B C 1
ATOM 1355 O O . ARG B 1 8 ? -16.861 -18.791 35.745 1.00 28.94 6 ARG B O 1
ATOM 1363 N N . ILE B 1 9 ? -15.481 -17.159 36.451 1.00 28.46 7 ILE B N 1
ATOM 1364 C CA . ILE B 1 9 ? -14.311 -17.701 35.747 1.00 28.91 7 ILE B CA 1
ATOM 1365 C C . ILE B 1 9 ? -13.914 -19.011 36.396 1.00 29.42 7 ILE B C 1
ATOM 1366 O O . ILE B 1 9 ? -13.524 -19.963 35.720 1.00 30.54 7 ILE B O 1
ATOM 1371 N N . LEU B 1 10 ? -14.031 -19.064 37.715 1.00 29.87 8 LEU B N 1
ATOM 1372 C CA . LEU B 1 10 ? -13.735 -20.281 38.454 1.00 30.27 8 LEU B CA 1
ATOM 1373 C C . LEU B 1 10 ? -14.709 -21.398 38.107 1.00 30.34 8 LEU B C 1
ATOM 1374 O O . LEU B 1 10 ? -14.331 -22.563 38.073 1.00 30.31 8 LEU B O 1
ATOM 1379 N N . MET B 1 11 ? -15.957 -21.026 37.848 1.00 30.98 9 MET B N 1
ATOM 1380 C CA . MET B 1 11 ? -17.004 -21.988 37.527 1.00 31.57 9 MET B CA 1
ATOM 1381 C C . MET B 1 11 ? -16.765 -22.686 36.178 1.00 32.03 9 MET B C 1
ATOM 1382 O O . MET B 1 11 ? -17.183 -23.835 36.008 1.00 31.39 9 MET B O 1
ATOM 1387 N N . THR B 1 12 ? -16.066 -22.008 35.257 1.00 32.42 10 THR B N 1
ATOM 1388 C CA . THR B 1 12 ? -15.885 -22.511 33.875 1.00 33.48 10 THR B CA 1
ATOM 1389 C C . THR B 1 12 ? -14.461 -22.733 33.358 1.00 33.28 10 THR B C 1
ATOM 1390 O O . THR B 1 12 ? -14.293 -23.299 32.283 1.00 33.85 10 THR B O 1
ATOM 1394 N N . THR B 1 13 ? -13.433 -22.293 34.075 1.00 33.22 11 THR B N 1
ATOM 1395 C CA . THR B 1 13 ? -12.091 -22.337 33.472 1.00 32.66 11 THR B CA 1
ATOM 1396 C C . THR B 1 13 ? -11.503 -23.738 33.418 1.00 32.94 11 THR B C 1
ATOM 1397 O O . THR B 1 13 ? -11.831 -24.586 34.234 1.00 32.83 11 THR B O 1
ATOM 1401 N N . ASP B 1 14 ? -10.628 -23.961 32.447 1.00 32.94 12 ASP B N 1
ATOM 1402 C CA . ASP B 1 14 ? -9.807 -25.161 32.399 1.00 33.07 12 ASP B CA 1
ATOM 1403 C C . ASP B 1 14 ? -8.343 -24.800 32.570 1.00 32.79 12 ASP B C 1
ATOM 1404 O O . ASP B 1 14 ? -7.462 -25.604 32.301 1.00 32.95 12 ASP B O 1
ATOM 1409 N N . GLY B 1 15 ? -8.081 -23.574 32.991 1.00 32.62 13 GLY B N 1
ATOM 1410 C CA . GLY B 1 15 ? -6.711 -23.134 33.214 1.00 32.62 13 GLY B CA 1
ATOM 1411 C C . GLY B 1 15 ? -6.261 -23.438 34.630 1.00 33.02 13 GLY B C 1
ATOM 1412 O O . GLY B 1 15 ? -7.070 -23.858 35.472 1.00 32.90 13 GLY B O 1
ATOM 1413 N N . SER B 1 16 ? -4.976 -23.221 34.887 1.00 32.97 14 SER B N 1
ATOM 1414 C CA . SER B 1 16 ? -4.378 -23.413 36.210 1.00 33.56 14 SER B CA 1
ATOM 1415 C C . SER B 1 16 ? -5.078 -22.584 37.270 1.00 33.20 14 SER B C 1
ATOM 1416 O O . SER B 1 16 ? -5.201 -21.381 37.137 1.00 34.26 14 SER B O 1
ATOM 1419 N N . ILE B 1 17 ? -5.535 -23.229 38.333 1.00 33.29 15 ILE B N 1
ATOM 1420 C CA . ILE B 1 17 ? -6.142 -22.509 39.448 1.00 33.03 15 ILE B CA 1
ATOM 1421 C C . ILE B 1 17 ? -5.078 -21.750 40.286 1.00 32.30 15 ILE B C 1
ATOM 1422 O O . ILE B 1 17 ? -5.371 -20.736 40.900 1.00 31.89 15 ILE B O 1
ATOM 1427 N N . THR B 1 18 ? -3.843 -22.237 40.295 1.00 32.15 16 THR B N 1
ATOM 1428 C CA . THR B 1 18 ? -2.748 -21.528 40.956 1.00 32.12 16 THR B CA 1
ATOM 1429 C C . THR B 1 18 ? -2.447 -20.189 40.272 1.00 31.54 16 THR B C 1
ATOM 1430 O O . THR B 1 18 ? -2.209 -19.184 40.937 1.00 32.30 16 THR B O 1
ATOM 1434 N N . ALA B 1 19 ? -2.476 -20.165 38.946 1.00 30.95 17 ALA B N 1
ATOM 1435 C CA . ALA B 1 19 ? -2.251 -18.930 38.208 1.00 30.59 17 ALA B CA 1
ATOM 1436 C C . ALA B 1 19 ? -3.353 -17.893 38.484 1.00 30.55 17 ALA B C 1
ATOM 1437 O O . ALA B 1 19 ? -3.088 -16.686 38.526 1.00 30.28 17 ALA B O 1
ATOM 1439 N N . ILE B 1 20 ? -4.585 -18.366 38.681 1.00 29.92 18 ILE B N 1
ATOM 1440 C CA . ILE B 1 20 ? -5.698 -17.474 39.011 1.00 29.53 18 ILE B CA 1
ATOM 1441 C C . ILE B 1 20 ? -5.513 -16.871 40.404 1.00 29.04 18 ILE B C 1
ATOM 1442 O O . ILE B 1 20 ? -5.619 -15.669 40.584 1.00 29.16 18 ILE B O 1
ATOM 1447 N N . ILE B 1 21 ? -5.255 -17.725 41.382 1.00 29.34 19 ILE B N 1
ATOM 1448 C CA . ILE B 1 21 ? -4.966 -17.309 42.751 1.00 29.57 19 ILE B CA 1
ATOM 1449 C C . ILE B 1 21 ? -3.793 -16.296 42.784 1.00 30.65 19 ILE B C 1
ATOM 1450 O O . ILE B 1 21 ? -3.898 -15.262 43.426 1.00 31.10 19 ILE B O 1
ATOM 1455 N N . GLU B 1 22 ? -2.710 -16.572 42.054 1.00 31.39 20 GLU B N 1
ATOM 1456 C CA . GLU B 1 22 ? -1.548 -15.686 42.013 1.00 32.93 20 GLU B CA 1
ATOM 1457 C C . GLU B 1 22 ? -1.875 -14.340 41.363 1.00 34.00 20 GLU B C 1
ATOM 1458 O O . GLU B 1 22 ? -1.455 -13.307 41.866 1.00 34.52 20 GLU B O 1
ATOM 1464 N N . ALA B 1 23 ? -2.649 -14.351 40.272 1.00 34.78 21 ALA B N 1
ATOM 1465 C CA . ALA B 1 23 ? -3.153 -13.117 39.645 1.00 36.02 21 ALA B CA 1
ATOM 1466 C C . ALA B 1 23 ? -4.124 -12.307 40.511 1.00 36.54 21 ALA B C 1
ATOM 1467 O O . ALA B 1 23 ? -4.119 -11.088 40.480 1.00 37.80 21 ALA B O 1
ATOM 1469 N N . VAL B 1 24 ? -4.960 -12.973 41.287 1.00 37.09 22 VAL B N 1
ATOM 1470 C CA . VAL B 1 24 ? -5.913 -12.267 42.123 1.00 36.83 22 VAL B CA 1
ATOM 1471 C C . VAL B 1 24 ? -5.191 -11.655 43.328 1.00 37.43 22 VAL B C 1
ATOM 1472 O O . VAL B 1 24 ? -5.374 -10.484 43.658 1.00 38.03 22 VAL B O 1
ATOM 1476 N N . THR B 1 25 ? -4.360 -12.451 43.979 1.00 37.23 23 THR B N 1
ATOM 1477 C CA . THR B 1 25 ? -3.716 -12.025 45.206 1.00 37.10 23 THR B CA 1
ATOM 1478 C C . THR B 1 25 ? -2.449 -11.232 44.947 1.00 37.28 23 THR B C 1
ATOM 1479 O O . THR B 1 25 ? -1.968 -10.557 45.825 1.00 37.97 23 THR B O 1
ATOM 1483 N N . GLN B 1 26 ? -1.897 -11.343 43.747 1.00 37.98 24 GLN B N 1
ATOM 1484 C CA . GLN B 1 26 ? -0.527 -10.884 43.460 1.00 38.60 24 GLN B CA 1
ATOM 1485 C C . GLN B 1 26 ? 0.522 -11.451 44.439 1.00 38.22 24 GLN B C 1
ATOM 1486 O O . GLN B 1 26 ? 1.546 -10.826 44.708 1.00 39.16 24 GLN B O 1
ATOM 1492 N N . LYS B 1 27 ? 0.266 -12.647 44.952 1.00 37.38 25 LYS B N 1
ATOM 1493 C CA . LYS B 1 27 ? 1.235 -13.360 45.779 1.00 36.87 25 LYS B CA 1
ATOM 1494 C C . LYS B 1 27 ? 1.441 -14.763 45.227 1.00 36.47 25 LYS B C 1
ATOM 1495 O O . LYS B 1 27 ? 0.575 -15.284 44.523 1.00 35.74 25 LYS B O 1
ATOM 1501 N N . LYS B 1 28 ? 2.584 -15.364 45.546 1.00 35.82 26 LYS B N 1
ATOM 1502 C CA . LYS B 1 28 ? 2.866 -16.742 45.178 1.00 35.70 26 LYS B CA 1
ATOM 1503 C C . LYS B 1 28 ? 2.079 -17.686 46.066 1.00 35.23 26 LYS B C 1
ATOM 1504 O O . LYS B 1 28 ? 1.917 -17.436 47.274 1.00 35.30 26 LYS B O 1
ATOM 1510 N N . VAL B 1 29 ? 1.573 -18.756 45.455 1.00 34.41 27 VAL B N 1
ATOM 1511 C CA . VAL B 1 29 ? 0.849 -19.791 46.185 1.00 33.43 27 VAL B CA 1
ATOM 1512 C C . VAL B 1 29 ? 1.826 -20.686 46.942 1.00 33.63 27 VAL B C 1
ATOM 1513 O O . VAL B 1 29 ? 2.854 -21.137 46.403 1.00 32.62 27 VAL B O 1
ATOM 1517 N N . GLU B 1 30 ? 1.488 -20.923 48.203 1.00 33.79 28 GLU B N 1
ATOM 1518 C CA . GLU B 1 30 ? 2.188 -21.867 49.030 1.00 34.45 28 GLU B CA 1
ATOM 1519 C C . GLU B 1 30 ? 1.280 -23.061 49.282 1.00 33.92 28 GLU B C 1
ATOM 1520 O O . GLU B 1 30 ? 0.128 -22.902 49.703 1.00 33.57 28 GLU B O 1
ATOM 1526 N N . VAL B 1 31 ? 1.804 -24.253 49.015 1.00 33.73 29 VAL B N 1
ATOM 1527 C CA . VAL B 1 31 ? 1.067 -25.495 49.226 1.00 33.70 29 VAL B CA 1
ATOM 1528 C C . VAL B 1 31 ? 1.431 -26.156 50.545 1.00 34.16 29 VAL B C 1
ATOM 1529 O O . VAL B 1 31 ? 2.606 -26.402 50.808 1.00 34.71 29 VAL B O 1
ATOM 1533 N N . GLU B 1 32 ? 0.426 -26.449 51.369 1.00 34.59 30 GLU B N 1
ATOM 1534 C CA . GLU B 1 32 ? 0.621 -27.264 52.578 1.00 35.35 30 GLU B CA 1
ATOM 1535 C C . GLU B 1 32 ? -0.018 -28.647 52.387 1.00 35.38 30 GLU B C 1
ATOM 1536 O O . GLU B 1 32 ? -1.204 -28.732 52.066 1.00 34.45 30 GLU B O 1
ATOM 1542 N N . THR B 1 33 ? 0.748 -29.720 52.607 1.00 35.62 31 THR B N 1
ATOM 1543 C CA . THR B 1 33 ? 0.197 -31.074 52.533 1.00 36.12 31 THR B CA 1
ATOM 1544 C C . THR B 1 33 ? -0.386 -31.514 53.873 1.00 36.24 31 THR B C 1
ATOM 1545 O O . THR B 1 33 ? 0.304 -31.504 54.886 1.00 36.40 31 THR B O 1
ATOM 1549 N N . LEU B 1 34 ? -1.648 -31.935 53.855 1.00 36.62 32 LEU B N 1
ATOM 1550 C CA . LEU B 1 34 ? -2.396 -32.308 55.059 1.00 36.76 32 LEU B CA 1
ATOM 1551 C C . LEU B 1 34 ? -2.463 -33.813 55.271 1.00 37.17 32 LEU B C 1
ATOM 1552 O O . LEU B 1 34 ? -2.525 -34.294 56.413 1.00 37.94 32 LEU B O 1
ATOM 1557 N N . GLU B 1 35 ? -2.508 -34.543 54.165 1.00 36.71 33 GLU B N 1
ATOM 1558 C CA . GLU B 1 35 ? -2.267 -35.978 54.134 1.00 36.94 33 GLU B CA 1
ATOM 1559 C C . GLU B 1 35 ? -1.682 -36.412 52.798 1.00 35.67 33 GLU B C 1
ATOM 1560 O O . GLU B 1 35 ? -1.947 -35.802 51.753 1.00 35.06 33 GLU B O 1
ATOM 1566 N N . GLN B 1 36 ? -0.856 -37.453 52.857 1.00 34.49 34 GLN B N 1
ATOM 1567 C CA . GLN B 1 36 ? -0.343 -38.136 51.669 1.00 34.32 34 GLN B CA 1
ATOM 1568 C C . GLN B 1 36 ? -0.189 -39.604 52.045 1.00 33.01 34 GLN B C 1
ATOM 1569 O O . GLN B 1 36 ? 0.571 -39.933 52.954 1.00 32.64 34 GLN B O 1
ATOM 1575 N N . LYS B 1 37 ? -0.938 -40.462 51.358 1.00 31.52 35 LYS B N 1
ATOM 1576 C CA . LYS B 1 37 ? -0.996 -41.883 51.633 1.00 31.19 35 LYS B CA 1
ATOM 1577 C C . LYS B 1 37 ? -1.057 -42.623 50.309 1.00 30.45 35 LYS B C 1
ATOM 1578 O O . LYS B 1 37 ? -1.646 -42.132 49.348 1.00 29.98 35 LYS B O 1
ATOM 1584 N N . ILE B 1 38 ? -0.476 -43.811 50.271 1.00 29.56 36 ILE B N 1
ATOM 1585 C CA . ILE B 1 38 ? -0.738 -44.745 49.184 1.00 29.27 36 ILE B CA 1
ATOM 1586 C C . ILE B 1 38 ? -1.924 -45.594 49.600 1.00 28.88 36 ILE B C 1
ATOM 1587 O O . ILE B 1 38 ? -1.888 -46.233 50.661 1.00 28.18 36 ILE B O 1
ATOM 1592 N N . ILE B 1 39 ? -2.982 -45.574 48.797 1.00 28.26 37 ILE B N 1
ATOM 1593 C CA . ILE B 1 39 ? -4.165 -46.387 49.076 1.00 28.44 37 ILE B CA 1
ATOM 1594 C C . ILE B 1 39 ? -4.412 -47.320 47.915 1.00 29.09 37 ILE B C 1
ATOM 1595 O O . ILE B 1 39 ? -3.938 -47.065 46.810 1.00 28.75 37 ILE B O 1
ATOM 1600 N N . ARG B 1 40 ? -5.185 -48.380 48.155 1.00 30.04 38 ARG B N 1
ATOM 1601 C CA . ARG B 1 40 ? -5.618 -49.273 47.093 1.00 31.05 38 ARG B CA 1
ATOM 1602 C C . ARG B 1 40 ? -6.929 -48.783 46.517 1.00 30.84 38 ARG B C 1
ATOM 1603 O O . ARG B 1 40 ? -7.872 -48.481 47.250 1.00 30.13 38 ARG B O 1
ATOM 1611 N N . ALA B 1 41 ? -6.977 -48.710 45.192 1.00 31.13 39 ALA B N 1
ATOM 1612 C CA . ALA B 1 41 ? -8.180 -48.322 44.463 1.00 31.57 39 ALA B CA 1
ATOM 1613 C C . ALA B 1 41 ? -9.331 -49.316 44.667 1.00 32.51 39 ALA B C 1
ATOM 1614 O O . ALA B 1 41 ? -9.175 -50.511 44.431 1.00 32.61 39 ALA B O 1
ATOM 1616 N N . ASP B 1 42 ? -10.471 -48.819 45.132 1.00 33.99 40 ASP B N 1
ATOM 1617 C CA . ASP B 1 42 ? -11.714 -49.589 45.083 1.00 36.28 40 ASP B CA 1
ATOM 1618 C C . ASP B 1 42 ? -12.304 -49.560 43.651 1.00 37.07 40 ASP B C 1
ATOM 1619 O O . ASP B 1 42 ? -11.711 -48.968 42.753 1.00 36.91 40 ASP B O 1
ATOM 1624 N N . ARG B 1 43 ? -13.453 -50.206 43.447 1.00 38.08 41 ARG B N 1
ATOM 1625 C CA . ARG B 1 43 ? -14.031 -50.349 42.110 1.00 39.50 41 ARG B CA 1
ATOM 1626 C C . ARG B 1 43 ? -14.297 -48.980 41.502 1.00 38.73 41 ARG B C 1
ATOM 1627 O O . ARG B 1 43 ? -13.841 -48.712 40.403 1.00 38.79 41 ARG B O 1
ATOM 1635 N N . GLU B 1 44 ? -15.007 -48.114 42.226 1.00 38.03 42 GLU B N 1
ATOM 1636 C CA . GLU B 1 44 ? -15.389 -46.824 41.667 1.00 37.89 42 GLU B CA 1
ATOM 1637 C C . GLU B 1 44 ? -14.162 -45.958 41.375 1.00 36.15 42 GLU B C 1
ATOM 1638 O O . GLU B 1 44 ? -14.123 -45.266 40.356 1.00 35.65 42 GLU B O 1
ATOM 1644 N N . LEU B 1 45 ? -13.154 -46.020 42.247 1.00 34.43 43 LEU B N 1
ATOM 1645 C CA . LEU B 1 45 ? -11.948 -45.233 42.038 1.00 33.62 43 LEU B CA 1
ATOM 1646 C C . LEU B 1 45 ? -11.163 -45.791 40.835 1.00 33.44 43 LEU B C 1
ATOM 1647 O O . LEU B 1 45 ? -10.644 -45.030 40.018 1.00 32.89 43 LEU B O 1
ATOM 1652 N N . ALA B 1 46 ? -11.107 -47.116 40.737 1.00 33.23 44 ALA B N 1
ATOM 1653 C CA . ALA B 1 46 ? -10.513 -47.793 39.591 1.00 34.13 44 ALA B CA 1
ATOM 1654 C C . ALA B 1 46 ? -11.152 -47.334 38.291 1.00 34.13 44 ALA B C 1
ATOM 1655 O O . ALA B 1 46 ? -10.448 -47.065 37.328 1.00 34.37 44 ALA B O 1
ATOM 1657 N N . GLU B 1 47 ? -12.479 -47.228 38.276 1.00 34.70 45 GLU B N 1
ATOM 1658 C CA . GLU B 1 47 ? -13.204 -46.762 37.090 1.00 35.60 45 GLU B CA 1
ATOM 1659 C C . GLU B 1 47 ? -12.791 -45.312 36.747 1.00 34.79 45 GLU B C 1
ATOM 1660 O O . GLU B 1 47 ? -12.396 -45.016 35.606 1.00 35.14 45 GLU B O 1
ATOM 1666 N N . LEU B 1 48 ? -12.838 -44.424 37.741 1.00 33.59 46 LEU B N 1
ATOM 1667 C CA . LEU B 1 48 ? -12.457 -43.021 37.519 1.00 32.75 46 LEU B CA 1
ATOM 1668 C C . LEU B 1 48 ? -11.035 -42.837 36.974 1.00 32.26 46 LEU B C 1
ATOM 1669 O O . LEU B 1 48 ? -10.781 -41.987 36.122 1.00 33.08 46 LEU B O 1
ATOM 1674 N N . LEU B 1 49 ? -10.108 -43.643 37.453 1.00 31.76 47 LEU B N 1
ATOM 1675 C CA . LEU B 1 49 ? -8.696 -43.447 37.137 1.00 31.65 47 LEU B CA 1
ATOM 1676 C C . LEU B 1 49 ? -8.265 -44.325 35.969 1.00 32.04 47 LEU B C 1
ATOM 1677 O O . LEU B 1 49 ? -7.108 -44.283 35.536 1.00 32.33 47 LEU B O 1
ATOM 1682 N N . GLU B 1 50 ? -9.221 -45.099 35.471 1.00 32.80 48 GLU B N 1
ATOM 1683 C CA A GLU B 1 50 ? -9.021 -46.135 34.452 0.50 33.94 48 GLU B CA 1
ATOM 1684 C CA B GLU B 1 50 ? -8.968 -46.073 34.394 0.50 33.57 48 GLU B CA 1
ATOM 1685 C C . GLU B 1 50 ? -7.817 -47.034 34.712 1.00 34.06 48 GLU B C 1
ATOM 1686 O O . GLU B 1 50 ? -6.848 -47.129 33.931 1.00 34.78 48 GLU B O 1
ATOM 1697 N N . ILE B 1 51 ? -7.910 -47.707 35.858 1.00 34.02 49 ILE B N 1
ATOM 1698 C CA . ILE B 1 51 ? -6.914 -48.654 36.307 1.00 33.35 49 ILE B CA 1
ATOM 1699 C C . ILE B 1 51 ? -7.703 -49.831 36.860 1.00 33.67 49 ILE B C 1
ATOM 1700 O O . ILE B 1 51 ? -8.935 -49.818 36.826 1.00 33.48 49 ILE B O 1
ATOM 1705 N N . ASP B 1 52 ? -7.005 -50.836 37.374 1.00 33.70 50 ASP B N 1
ATOM 1706 C CA . ASP B 1 52 ? -7.664 -52.024 37.911 1.00 34.59 50 ASP B CA 1
ATOM 1707 C C . ASP B 1 52 ? -7.928 -51.821 39.399 1.00 34.32 50 ASP B C 1
ATOM 1708 O O . ASP B 1 52 ? -7.172 -51.116 40.073 1.00 33.66 50 ASP B O 1
ATOM 1713 N N . GLU B 1 53 ? -9.014 -52.417 39.894 1.00 34.47 51 GLU B N 1
ATOM 1714 C CA . GLU B 1 53 ? -9.315 -52.451 41.323 1.00 34.57 51 GLU B CA 1
ATOM 1715 C C . GLU B 1 53 ? -8.129 -53.068 42.033 1.00 34.11 51 GLU B C 1
ATOM 1716 O O . GLU B 1 53 ? -7.553 -54.039 41.554 1.00 34.12 51 GLU B O 1
ATOM 1722 N N . GLY B 1 54 ? -7.725 -52.472 43.147 1.00 33.92 52 GLY B N 1
ATOM 1723 C CA . GLY B 1 54 ? -6.538 -52.927 43.860 1.00 33.47 52 GLY B CA 1
ATOM 1724 C C . GLY B 1 54 ? -5.209 -52.315 43.440 1.00 33.76 52 GLY B C 1
ATOM 1725 O O . GLY B 1 54 ? -4.179 -52.580 44.081 1.00 34.53 52 GLY B O 1
ATOM 1726 N N . ASP B 1 55 ? -5.207 -51.508 42.373 1.00 33.34 53 ASP B N 1
ATOM 1727 C CA . ASP B 1 55 ? -3.999 -50.774 41.976 1.00 32.52 53 ASP B CA 1
ATOM 1728 C C . ASP B 1 55 ? -3.704 -49.669 42.961 1.00 32.36 53 ASP B C 1
ATOM 1729 O O . ASP B 1 55 ? -4.614 -49.122 43.579 1.00 31.46 53 ASP B O 1
ATOM 1734 N N . GLU B 1 56 ? -2.426 -49.341 43.092 1.00 31.62 54 GLU B N 1
ATOM 1735 C CA . GLU B 1 56 ? -1.994 -48.358 44.060 1.00 31.22 54 GLU B CA 1
ATOM 1736 C C . GLU B 1 56 ? -2.219 -46.936 43.541 1.00 30.23 54 GLU B C 1
ATOM 1737 O O . GLU B 1 56 ? -1.923 -46.625 42.378 1.00 29.55 54 GLU B O 1
ATOM 1743 N N . VAL B 1 57 ? -2.703 -46.072 44.428 1.00 28.60 55 VAL B N 1
ATOM 1744 C CA . VAL B 1 57 ? -2.993 -44.684 44.095 1.00 27.93 55 VAL B CA 1
ATOM 1745 C C . VAL B 1 57 ? -2.486 -43.770 45.204 1.00 28.26 55 VAL B C 1
ATOM 1746 O O . VAL B 1 57 ? -2.699 -44.029 46.392 1.00 28.67 55 VAL B O 1
ATOM 1750 N N . ASN B 1 58 ? -1.817 -42.703 44.802 1.00 28.04 56 ASN B N 1
ATOM 1751 C CA . ASN B 1 58 ? -1.366 -41.692 45.710 1.00 28.33 56 ASN B CA 1
ATOM 1752 C C . ASN B 1 58 ? -2.492 -40.707 46.011 1.00 28.43 56 ASN B C 1
ATOM 1753 O O . ASN B 1 58 ? -3.007 -40.007 45.116 1.00 28.30 56 ASN B O 1
ATOM 1758 N N . TYR B 1 59 ? -2.890 -40.688 47.280 1.00 28.39 57 TYR B N 1
ATOM 1759 C CA . TYR B 1 59 ? -3.989 -39.869 47.763 1.00 28.62 57 TYR B CA 1
ATOM 1760 C C . TYR B 1 59 ? -3.426 -38.686 48.523 1.00 29.16 57 TYR B C 1
ATOM 1761 O O . TYR B 1 59 ? -2.768 -38.872 49.549 1.00 29.63 57 TYR B O 1
ATOM 1770 N N . ARG B 1 60 ? -3.694 -37.476 48.043 1.00 29.14 58 ARG B N 1
ATOM 1771 C CA . ARG B 1 60 ? -3.131 -36.285 48.658 1.00 29.88 58 ARG B CA 1
ATOM 1772 C C . ARG B 1 60 ? -4.206 -35.234 48.949 1.00 29.25 58 ARG B C 1
ATOM 1773 O O . ARG B 1 60 ? -5.100 -35.005 48.141 1.00 28.77 58 ARG B O 1
ATOM 1781 N N . VAL B 1 61 ? -4.128 -34.628 50.130 1.00 28.84 59 VAL B N 1
ATOM 1782 C CA . VAL B 1 61 ? -5.019 -33.530 50.492 1.00 28.45 59 VAL B CA 1
ATOM 1783 C C . VAL B 1 61 ? -4.143 -32.337 50.838 1.00 28.61 59 VAL B C 1
ATOM 1784 O O . VAL B 1 61 ? -3.175 -32.464 51.620 1.00 27.77 59 VAL B O 1
ATOM 1788 N N . VAL B 1 62 ? -4.463 -31.193 50.227 1.00 28.10 60 VAL B N 1
ATOM 1789 C CA . VAL B 1 62 ? -3.676 -29.984 50.409 1.00 27.86 60 VAL B CA 1
ATOM 1790 C C . VAL B 1 62 ? -4.508 -28.711 50.604 1.00 28.40 60 VAL B C 1
ATOM 1791 O O . VAL B 1 62 ? -5.710 -28.660 50.225 1.00 28.32 60 VAL B O 1
ATOM 1795 N N . TYR B 1 63 ? -3.864 -27.698 51.197 1.00 28.51 61 TYR B N 1
ATOM 1796 C CA . TYR B 1 63 ? -4.286 -26.311 51.056 1.00 29.81 61 TYR B CA 1
ATOM 1797 C C . TYR B 1 63 ? -3.372 -25.579 50.107 1.00 30.25 61 TYR B C 1
ATOM 1798 O O . TYR B 1 63 ? -2.148 -25.744 50.157 1.00 29.88 61 TYR B O 1
ATOM 1807 N N . LEU B 1 64 ? -3.970 -24.727 49.275 1.00 30.28 62 LEU B N 1
ATOM 1808 C CA . LEU B 1 64 ? -3.216 -23.714 48.555 1.00 30.52 62 LEU B CA 1
ATOM 1809 C C . LEU B 1 64 ? -3.427 -22.359 49.257 1.00 30.72 62 LEU B C 1
ATOM 1810 O O . LEU B 1 64 ? -4.555 -21.823 49.334 1.00 30.03 62 LEU B O 1
ATOM 1815 N N . ARG B 1 65 ? -2.337 -21.814 49.783 1.00 30.97 63 ARG B N 1
ATOM 1816 C CA . ARG B 1 65 ? -2.392 -20.512 50.455 1.00 31.32 63 ARG B CA 1
ATOM 1817 C C . ARG B 1 65 ? -1.761 -19.431 49.601 1.00 31.71 63 ARG B C 1
ATOM 1818 O O . ARG B 1 65 ? -0.892 -19.703 48.788 1.00 31.36 63 ARG B O 1
ATOM 1826 N N . ALA B 1 66 ? -2.219 -18.204 49.807 1.00 32.97 64 ALA B N 1
ATOM 1827 C CA . ALA B 1 66 ? -1.733 -17.002 49.118 1.00 34.42 64 ALA B CA 1
ATOM 1828 C C . ALA B 1 66 ? -1.990 -15.860 50.096 1.00 35.43 64 ALA B C 1
ATOM 1829 O O . ALA B 1 66 ? -3.021 -15.852 50.762 1.00 36.05 64 ALA B O 1
ATOM 1831 N N . ASN B 1 67 ? -1.063 -14.918 50.214 1.00 37.31 65 ASN B N 1
ATOM 1832 C CA . ASN B 1 67 ? -1.116 -13.941 51.318 1.00 38.76 65 ASN B CA 1
ATOM 1833 C C . ASN B 1 67 ? -0.715 -14.719 52.578 1.00 38.95 65 ASN B C 1
ATOM 1834 O O . ASN B 1 67 ? 0.484 -14.876 52.857 1.00 40.32 65 ASN B O 1
ATOM 1839 N N . GLY B 1 68 ? -1.696 -15.218 53.322 1.00 38.30 66 GLY B N 1
ATOM 1840 C CA . GLY B 1 68 ? -1.458 -16.253 54.330 1.00 37.22 66 GLY B CA 1
ATOM 1841 C C . GLY B 1 68 ? -2.750 -16.999 54.602 1.00 36.64 66 GLY B C 1
ATOM 1842 O O . GLY B 1 68 ? -2.888 -17.676 55.626 1.00 35.94 66 GLY B O 1
ATOM 1843 N N . GLU B 1 69 ? -3.694 -16.848 53.665 1.00 35.93 67 GLU B N 1
ATOM 1844 C CA . GLU B 1 69 ? -5.033 -17.434 53.749 1.00 35.47 67 GLU B CA 1
ATOM 1845 C C . GLU B 1 69 ? -5.219 -18.516 52.704 1.00 33.78 67 GLU B C 1
ATOM 1846 O O . GLU B 1 69 ? -4.612 -18.483 51.620 1.00 33.53 67 GLU B O 1
ATOM 1852 N N . ILE B 1 70 ? -6.057 -19.475 53.069 1.00 32.26 68 ILE B N 1
ATOM 1853 C CA . ILE B 1 70 ? -6.438 -20.606 52.235 1.00 30.76 68 ILE B CA 1
ATOM 1854 C C . ILE B 1 70 ? -7.412 -20.175 51.133 1.00 30.44 68 ILE B C 1
ATOM 1855 O O . ILE B 1 70 ? -8.524 -19.733 51.417 1.00 30.64 68 ILE B O 1
ATOM 1860 N N . TYR B 1 71 ? -6.978 -20.289 49.882 1.00 29.59 69 TYR B N 1
ATOM 1861 C CA . TYR B 1 71 ? -7.825 -20.015 48.721 1.00 28.93 69 TYR B CA 1
ATOM 1862 C C . TYR B 1 71 ? -8.375 -21.286 48.039 1.00 28.23 69 TYR B C 1
ATOM 1863 O O . TYR B 1 71 ? -9.318 -21.226 47.262 1.00 28.04 69 TYR B O 1
ATOM 1872 N N . ALA B 1 72 ? -7.763 -22.429 48.305 1.00 27.42 70 ALA B N 1
ATOM 1873 C CA . ALA B 1 72 ? -8.309 -23.696 47.853 1.00 26.69 70 ALA B CA 1
ATOM 1874 C C . ALA B 1 72 ? -7.922 -24.819 48.795 1.00 26.32 70 ALA B C 1
ATOM 1875 O O . ALA B 1 72 ? -6.873 -24.777 49.420 1.00 25.54 70 ALA B O 1
ATOM 1877 N N . LYS B 1 73 ? -8.805 -25.810 48.881 1.00 26.21 71 LYS B N 1
ATOM 1878 C CA . LYS B 1 73 ? -8.474 -27.114 49.401 1.00 26.49 71 LYS B CA 1
ATOM 1879 C C . LYS B 1 73 ? -8.599 -28.105 48.244 1.00 26.01 71 LYS B C 1
ATOM 1880 O O . LYS B 1 73 ? -9.565 -28.069 47.492 1.00 26.56 71 LYS B O 1
ATOM 1886 N N . ALA B 1 74 ? -7.621 -28.981 48.091 1.00 25.84 72 ALA B N 1
ATOM 1887 C CA . ALA B 1 74 ? -7.583 -29.846 46.915 1.00 25.52 72 ALA B CA 1
ATOM 1888 C C . ALA B 1 74 ? -7.231 -31.252 47.296 1.00 25.75 72 ALA B C 1
ATOM 1889 O O . ALA B 1 74 ? -6.302 -31.486 48.079 1.00 26.44 72 ALA B O 1
ATOM 1891 N N . ILE B 1 75 ? -7.973 -32.184 46.722 1.00 25.50 73 ILE B N 1
ATOM 1892 C CA . ILE B 1 75 ? -7.813 -33.601 46.946 1.00 25.74 73 ILE B CA 1
ATOM 1893 C C . ILE B 1 75 ? -7.493 -34.268 45.604 1.00 26.09 73 ILE B C 1
ATOM 1894 O O . ILE B 1 75 ? -8.238 -34.109 44.626 1.00 26.01 73 ILE B O 1
ATOM 1899 N N . SER B 1 76 ? -6.387 -35.009 45.560 1.00 25.61 74 SER B N 1
ATOM 1900 C CA . SER B 1 76 ? -5.949 -35.652 44.341 1.00 25.59 74 SER B CA 1
ATOM 1901 C C . SER B 1 76 ? -5.756 -37.167 44.479 1.00 25.64 74 SER B C 1
ATOM 1902 O O . SER B 1 76 ? -5.411 -37.686 45.549 1.00 25.09 74 SER B O 1
ATOM 1905 N N . PHE B 1 77 ? -5.985 -37.860 43.370 1.00 25.73 75 PHE B N 1
ATOM 1906 C CA . PHE B 1 77 ? -5.711 -39.268 43.265 1.00 26.15 75 PHE B CA 1
ATOM 1907 C C . PHE B 1 77 ? -4.792 -39.463 42.058 1.00 26.70 75 PHE B C 1
ATOM 1908 O O . PHE B 1 77 ? -5.143 -39.106 40.930 1.00 26.60 75 PHE B O 1
ATOM 1916 N N . THR B 1 78 ? -3.619 -40.036 42.306 1.00 27.05 76 THR B N 1
ATOM 1917 C CA . THR B 1 78 ? -2.630 -40.301 41.259 1.00 27.43 76 THR B CA 1
ATOM 1918 C C . THR B 1 78 ? -2.221 -41.775 41.208 1.00 27.51 76 THR B C 1
ATOM 1919 O O . THR B 1 78 ? -1.550 -42.250 42.123 1.00 26.89 76 THR B O 1
ATOM 1923 N N . PRO B 1 79 ? -2.593 -42.494 40.128 1.00 28.34 77 PRO B N 1
ATOM 1924 C CA . PRO B 1 79 ? -2.143 -43.886 39.982 1.00 29.14 77 PRO B CA 1
ATOM 1925 C C . PRO B 1 79 ? -0.632 -43.985 39.834 1.00 30.36 77 PRO B C 1
ATOM 1926 O O . PRO B 1 79 ? -0.034 -43.274 39.014 1.00 30.41 77 PRO B O 1
ATOM 1930 N N . LEU B 1 80 ? -0.026 -44.832 40.671 1.00 31.68 78 LEU B N 1
ATOM 1931 C CA . LEU B 1 80 ? 1.419 -45.055 40.700 1.00 33.22 78 LEU B CA 1
ATOM 1932 C C . LEU B 1 80 ? 1.893 -45.733 39.433 1.00 34.31 78 LEU B C 1
ATOM 1933 O O . LEU B 1 80 ? 2.956 -45.415 38.934 1.00 33.88 78 LEU B O 1
ATOM 1938 N N . LYS B 1 81 ? 1.097 -46.681 38.937 1.00 36.46 79 LYS B N 1
ATOM 1939 C CA . LYS B 1 81 ? 1.342 -47.389 37.670 1.00 38.97 79 LYS B CA 1
ATOM 1940 C C . LYS B 1 81 ? 1.618 -46.413 36.503 1.00 40.19 79 LYS B C 1
ATOM 1941 O O . LYS B 1 81 ? 2.189 -46.776 35.479 1.00 40.08 79 LYS B O 1
ATOM 1947 N N . ARG B 1 82 ? 1.198 -45.167 36.685 1.00 41.90 80 ARG B N 1
ATOM 1948 C CA . ARG B 1 82 ? 1.167 -44.204 35.600 1.00 43.97 80 ARG B CA 1
ATOM 1949 C C . ARG B 1 82 ? 2.357 -43.246 35.617 1.00 45.02 80 ARG B C 1
ATOM 1950 O O . ARG B 1 82 ? 2.523 -42.426 34.703 1.00 45.66 80 ARG B O 1
ATOM 1958 N N . LEU B 1 83 ? 3.172 -43.356 36.658 1.00 45.96 81 LEU B N 1
ATOM 1959 C CA . LEU B 1 83 ? 4.238 -42.426 36.902 1.00 47.48 81 LEU B CA 1
ATOM 1960 C C . LEU B 1 83 ? 5.513 -42.861 36.190 1.00 49.03 81 LEU B C 1
ATOM 1961 O O . LEU B 1 83 ? 5.855 -44.045 36.171 1.00 49.22 81 LEU B O 1
ATOM 1966 N N . GLU B 1 84 ? 6.208 -41.904 35.584 1.00 50.85 82 GLU B N 1
ATOM 1967 C CA . GLU B 1 84 ? 7.568 -42.148 35.119 1.00 52.63 82 GLU B CA 1
ATOM 1968 C C . GLU B 1 84 ? 8.437 -42.079 36.369 1.00 53.15 82 GLU B C 1
ATOM 1969 O O . GLU B 1 84 ? 8.123 -41.321 37.295 1.00 52.98 82 GLU B O 1
ATOM 1975 N N . ASN B 1 85 ? 9.495 -42.891 36.398 1.00 53.95 83 ASN B N 1
ATOM 1976 C CA . ASN B 1 85 ? 10.288 -43.156 37.611 1.00 54.85 83 ASN B CA 1
ATOM 1977 C C . ASN B 1 85 ? 10.812 -41.948 38.356 1.00 55.11 83 ASN B C 1
ATOM 1978 O O . ASN B 1 85 ? 10.867 -41.953 39.590 1.00 55.11 83 ASN B O 1
ATOM 1983 N N . SER B 1 86 ? 11.202 -40.929 37.593 1.00 55.45 84 SER B N 1
ATOM 1984 C CA . SER B 1 86 ? 11.601 -39.639 38.128 1.00 55.79 84 SER B CA 1
ATOM 1985 C C . SER B 1 86 ? 10.419 -38.955 38.812 1.00 56.26 84 SER B C 1
ATOM 1986 O O . SER B 1 86 ? 10.503 -38.557 39.979 1.00 55.93 84 SER B O 1
ATOM 1989 N N . PHE B 1 87 ? 9.329 -38.832 38.048 1.00 56.89 85 PHE B N 1
ATOM 1990 C CA . PHE B 1 87 ? 8.084 -38.162 38.433 1.00 57.16 85 PHE B CA 1
ATOM 1991 C C . PHE B 1 87 ? 7.527 -38.815 39.691 1.00 57.18 85 PHE B C 1
ATOM 1992 O O . PHE B 1 87 ? 6.981 -38.128 40.556 1.00 56.84 85 PHE B O 1
ATOM 2000 N N . ARG B 1 88 ? 7.703 -40.137 39.781 1.00 57.49 86 ARG B N 1
ATOM 2001 C CA . ARG B 1 88 ? 7.267 -40.950 40.921 1.00 58.19 86 ARG B CA 1
ATOM 2002 C C . ARG B 1 88 ? 7.988 -40.599 42.212 1.00 58.19 86 ARG B C 1
ATOM 2003 O O . ARG B 1 88 ? 7.346 -40.489 43.258 1.00 58.39 86 ARG B O 1
ATOM 2011 N N . GLU B 1 89 ? 9.314 -40.439 42.144 1.00 58.06 87 GLU B N 1
ATOM 2012 C CA . GLU B 1 89 ? 10.118 -40.086 43.325 1.00 57.96 87 GLU B CA 1
ATOM 2013 C C . GLU B 1 89 ? 9.778 -38.679 43.810 1.00 56.92 87 GLU B C 1
ATOM 2014 O O . GLU B 1 89 ? 9.913 -38.377 44.999 1.00 57.06 87 GLU B O 1
ATOM 2020 N N . ASP B 1 90 ? 9.344 -37.825 42.884 1.00 55.65 88 ASP B N 1
ATOM 2021 C CA . ASP B 1 90 ? 8.996 -36.452 43.227 1.00 54.77 88 ASP B CA 1
ATOM 2022 C C . ASP B 1 90 ? 7.673 -36.431 43.932 1.00 54.17 88 ASP B C 1
ATOM 2023 O O . ASP B 1 90 ? 7.442 -35.580 44.778 1.00 53.90 88 ASP B O 1
ATOM 2028 N N . LEU B 1 91 ? 6.819 -37.398 43.599 1.00 54.18 89 LEU B N 1
ATOM 2029 C CA . LEU B 1 91 ? 5.500 -37.494 44.214 1.00 54.19 89 LEU B CA 1
ATOM 2030 C C . LEU B 1 91 ? 5.491 -38.393 45.434 1.00 53.75 89 LEU B C 1
ATOM 2031 O O . LEU B 1 91 ? 4.850 -38.044 46.414 1.00 53.99 89 LEU B O 1
ATOM 2036 N N . GLY B 1 99 ? 1.066 -29.545 40.172 1.00 54.12 97 GLY B N 1
ATOM 2037 C CA . GLY B 1 99 ? 1.390 -28.826 38.935 1.00 54.23 97 GLY B CA 1
ATOM 2038 C C . GLY B 1 99 ? 2.863 -28.450 38.817 1.00 54.29 97 GLY B C 1
ATOM 2039 O O . GLY B 1 99 ? 3.393 -28.347 37.719 1.00 54.50 97 GLY B O 1
ATOM 2040 N N . LYS B 1 100 ? 3.529 -28.248 39.951 1.00 54.22 98 LYS B N 1
ATOM 2041 C CA . LYS B 1 100 ? 4.958 -27.941 39.944 1.00 54.03 98 LYS B CA 1
ATOM 2042 C C . LYS B 1 100 ? 5.777 -29.121 39.419 1.00 53.22 98 LYS B C 1
ATOM 2043 O O . LYS B 1 100 ? 6.739 -28.916 38.684 1.00 53.57 98 LYS B O 1
ATOM 2049 N N . ILE B 1 101 ? 5.381 -30.350 39.745 1.00 52.27 99 ILE B N 1
ATOM 2050 C CA . ILE B 1 101 ? 6.085 -31.524 39.197 1.00 51.71 99 ILE B CA 1
ATOM 2051 C C . ILE B 1 101 ? 5.978 -31.545 37.652 1.00 51.38 99 ILE B C 1
ATOM 2052 O O . ILE B 1 101 ? 6.824 -32.141 36.969 1.00 51.23 99 ILE B O 1
ATOM 2057 N N . MET B 1 102 ? 4.979 -30.828 37.123 1.00 50.80 100 MET B N 1
ATOM 2058 C CA . MET B 1 102 ? 4.580 -30.930 35.713 1.00 50.29 100 MET B CA 1
ATOM 2059 C C . MET B 1 102 ? 5.244 -29.954 34.765 1.00 49.81 100 MET B C 1
ATOM 2060 O O . MET B 1 102 ? 5.651 -30.343 33.670 1.00 49.63 100 MET B O 1
ATOM 2065 N N . ARG B 1 103 ? 5.324 -28.689 35.177 1.00 49.32 101 ARG B N 1
ATOM 2066 C CA . ARG B 1 103 ? 6.101 -27.677 34.458 1.00 48.78 101 ARG B CA 1
ATOM 2067 C C . ARG B 1 103 ? 7.598 -28.022 34.513 1.00 48.31 101 ARG B C 1
ATOM 2068 O O . ARG B 1 103 ? 8.337 -27.775 33.563 1.00 48.31 101 ARG B O 1
ATOM 2076 N N . LYS B 1 104 ? 8.010 -28.614 35.634 1.00 47.33 102 LYS B N 1
ATOM 2077 C CA . LYS B 1 104 ? 9.377 -29.058 35.873 1.00 46.07 102 LYS B CA 1
ATOM 2078 C C . LYS B 1 104 ? 9.807 -30.222 34.983 1.00 44.71 102 LYS B C 1
ATOM 2079 O O . LYS B 1 104 ? 10.977 -30.321 34.580 1.00 44.63 102 LYS B O 1
ATOM 2085 N N . HIS B 1 105 ? 8.880 -31.127 34.712 1.00 42.50 103 HIS B N 1
ATOM 2086 C CA . HIS B 1 105 ? 9.185 -32.246 33.846 1.00 40.99 103 HIS B CA 1
ATOM 2087 C C . HIS B 1 105 ? 8.751 -32.024 32.394 1.00 38.62 103 HIS B C 1
ATOM 2088 O O . HIS B 1 105 ? 8.820 -32.931 31.587 1.00 38.54 103 HIS B O 1
ATOM 2095 N N . ASN B 1 106 ? 8.294 -30.822 32.067 1.00 36.54 104 ASN B N 1
ATOM 2096 C CA . ASN B 1 106 ? 7.739 -30.553 30.731 1.00 34.64 104 ASN B CA 1
ATOM 2097 C C . ASN B 1 106 ? 6.652 -31.548 30.345 1.00 33.66 104 ASN B C 1
ATOM 2098 O O . ASN B 1 106 ? 6.674 -32.083 29.238 1.00 34.03 104 ASN B O 1
ATOM 2103 N N . ILE B 1 107 ? 5.720 -31.825 31.248 1.00 32.37 105 ILE B N 1
ATOM 2104 C CA . ILE B 1 107 ? 4.682 -32.799 30.945 1.00 31.42 105 ILE B CA 1
ATOM 2105 C C . ILE B 1 107 ? 3.660 -32.198 29.982 1.00 30.45 105 ILE B C 1
ATOM 2106 O O . ILE B 1 107 ? 3.112 -31.119 30.234 1.00 30.52 105 ILE B O 1
ATOM 2111 N N . GLU B 1 108 ? 3.441 -32.891 28.869 1.00 28.68 106 GLU B N 1
ATOM 2112 C CA . GLU B 1 108 ? 2.355 -32.543 27.983 1.00 27.80 106 GLU B CA 1
ATOM 2113 C C . GLU B 1 108 ? 1.121 -33.319 28.394 1.00 26.92 106 GLU B C 1
ATOM 2114 O O . GLU B 1 108 ? 1.176 -34.525 28.632 1.00 26.40 106 GLU B O 1
ATOM 2120 N N . ALA B 1 109 ? 0.005 -32.610 28.491 1.00 26.42 107 ALA B N 1
ATOM 2121 C CA . ALA B 1 109 ? -1.241 -33.201 28.960 1.00 26.25 107 ALA B CA 1
ATOM 2122 C C . ALA B 1 109 ? -2.433 -32.386 28.486 1.00 26.00 107 ALA B C 1
ATOM 2123 O O . ALA B 1 109 ? -2.287 -31.333 27.869 1.00 25.09 107 ALA B O 1
ATOM 2125 N N . ARG B 1 110 ? -3.619 -32.907 28.729 1.00 26.11 108 ARG B N 1
ATOM 2126 C CA . ARG B 1 110 ? -4.809 -32.069 28.645 1.00 27.25 108 ARG B CA 1
ATOM 2127 C C . ARG B 1 110 ? -5.656 -32.231 29.908 1.00 27.97 108 ARG B C 1
ATOM 2128 O O . ARG B 1 110 ? -5.517 -33.198 30.659 1.00 26.88 108 ARG B O 1
ATOM 2136 N N . ARG B 1 111 ? -6.556 -31.280 30.079 1.00 29.54 109 ARG B N 1
ATOM 2137 C CA . ARG B 1 111 ? -7.396 -31.159 31.244 1.00 31.15 109 ARG B CA 1
ATOM 2138 C C . ARG B 1 111 ? -8.839 -31.439 30.832 1.00 31.14 109 ARG B C 1
ATOM 2139 O O . ARG B 1 111 ? -9.311 -30.921 29.835 1.00 31.58 109 ARG B O 1
ATOM 2147 N N . GLU B 1 112 ? -9.528 -32.265 31.606 1.00 30.96 110 GLU B N 1
ATOM 2148 C CA . GLU B 1 112 ? -10.911 -32.608 31.343 1.00 31.19 110 GLU B CA 1
ATOM 2149 C C . GLU B 1 112 ? -11.741 -32.238 32.562 1.00 30.22 110 GLU B C 1
ATOM 2150 O O . GLU B 1 112 ? -11.733 -32.962 33.571 1.00 29.99 110 GLU B O 1
ATOM 2156 N N . ILE B 1 113 ? -12.431 -31.105 32.506 1.00 29.34 111 ILE B N 1
ATOM 2157 C CA . ILE B 1 113 ? -13.299 -30.721 33.626 1.00 29.15 111 ILE B CA 1
ATOM 2158 C C . ILE B 1 113 ? -14.569 -31.567 33.654 1.00 29.32 111 ILE B C 1
ATOM 2159 O O . ILE B 1 113 ? -15.427 -31.467 32.772 1.00 29.90 111 ILE B O 1
ATOM 2164 N N . ARG B 1 114 ? -14.680 -32.400 34.683 1.00 28.22 112 ARG B N 1
ATOM 2165 C CA . ARG B 1 114 ? -15.784 -33.328 34.829 1.00 26.62 112 ARG B CA 1
ATOM 2166 C C . ARG B 1 114 ? -17.077 -32.681 35.349 1.00 26.31 112 ARG B C 1
ATOM 2167 O O . ARG B 1 114 ? -18.196 -33.052 34.920 1.00 25.83 112 ARG B O 1
ATOM 2175 N N . TRP B 1 115 ? -16.929 -31.764 36.306 1.00 25.17 113 TRP B N 1
ATOM 2176 C CA A TRP B 1 115 ? -18.071 -31.038 36.881 0.50 25.89 113 TRP B CA 1
ATOM 2177 C CA B TRP B 1 115 ? -18.057 -30.980 36.800 0.50 24.31 113 TRP B CA 1
ATOM 2178 C C . TRP B 1 115 ? -17.577 -29.807 37.623 1.00 25.62 113 TRP B C 1
ATOM 2179 O O . TRP B 1 115 ? -16.418 -29.770 38.055 1.00 24.73 113 TRP B O 1
ATOM 2200 N N . SER B 1 116 ? -18.479 -28.839 37.815 1.00 26.28 114 SER B N 1
ATOM 2201 C CA . SER B 1 116 ? -18.242 -27.734 38.734 1.00 27.34 114 SER B CA 1
ATOM 2202 C C . SER B 1 116 ? -19.578 -27.300 39.297 1.00 28.23 114 SER B C 1
ATOM 2203 O O . SER B 1 116 ? -20.580 -27.412 38.630 1.00 28.13 114 SER B O 1
ATOM 2206 N N . ARG B 1 117 ? -19.586 -26.808 40.528 1.00 29.75 115 ARG B N 1
ATOM 2207 C CA . ARG B 1 117 ? -20.824 -26.440 41.183 1.00 31.53 115 ARG B CA 1
ATOM 2208 C C . ARG B 1 117 ? -20.618 -25.463 42.354 1.00 32.76 115 ARG B C 1
ATOM 2209 O O . ARG B 1 117 ? -19.538 -25.370 42.914 1.00 31.77 115 ARG B O 1
ATOM 2217 N N . VAL B 1 118 ? -21.665 -24.696 42.659 1.00 35.02 116 VAL B N 1
ATOM 2218 C CA . VAL B 1 118 ? -21.690 -23.840 43.834 1.00 36.93 116 VAL B CA 1
ATOM 2219 C C . VAL B 1 118 ? -22.450 -24.630 44.860 1.00 38.30 116 VAL B C 1
ATOM 2220 O O . VAL B 1 118 ? -23.458 -25.240 44.533 1.00 38.87 116 VAL B O 1
ATOM 2224 N N . GLU B 1 119 ? -21.966 -24.628 46.095 1.00 40.18 117 GLU B N 1
ATOM 2225 C CA . GLU B 1 119 ? -22.621 -25.366 47.155 1.00 42.12 117 GLU B CA 1
ATOM 2226 C C . GLU B 1 119 ? -22.235 -24.859 48.551 1.00 43.33 117 GLU B C 1
ATOM 2227 O O . GLU B 1 119 ? -21.245 -24.136 48.707 1.00 42.87 117 GLU B O 1
ATOM 2233 N N . GLU B 1 120 ? -23.048 -25.233 49.544 1.00 45.03 118 GLU B N 1
ATOM 2234 C CA . GLU B 1 120 ? -22.629 -25.349 50.945 1.00 47.12 118 GLU B CA 1
ATOM 2235 C C . GLU B 1 120 ? -22.130 -26.809 51.046 1.00 47.96 118 GLU B C 1
ATOM 2236 O O . GLU B 1 120 ? -22.916 -27.739 50.834 1.00 49.23 118 GLU B O 1
ATOM 2242 N N . ALA B 1 121 ? -20.874 -27.083 51.395 1.00 48.83 119 ALA B N 1
ATOM 2243 C CA . ALA B 1 121 ? -20.033 -26.370 52.333 1.00 48.73 119 ALA B CA 1
ATOM 2244 C C . ALA B 1 121 ? -20.497 -26.940 53.664 1.00 48.92 119 ALA B C 1
ATOM 2245 O O . ALA B 1 121 ? -21.083 -26.241 54.506 1.00 48.43 119 ALA B O 1
ATOM 2247 N N . ASP B 1 122 ? -20.273 -28.250 53.803 1.00 49.14 120 ASP B N 1
ATOM 2248 C CA . ASP B 1 122 ? -20.452 -28.950 55.075 1.00 49.41 120 ASP B CA 1
ATOM 2249 C C . ASP B 1 122 ? -19.804 -28.148 56.197 1.00 49.10 120 ASP B C 1
ATOM 2250 O O . ASP B 1 122 ? -18.777 -27.485 56.001 1.00 48.59 120 ASP B O 1
ATOM 2255 N N . LEU B 1 123 ? -20.434 -28.187 57.362 1.00 48.89 121 LEU B N 1
ATOM 2256 C CA . LEU B 1 123 ? -20.005 -27.382 58.495 1.00 48.95 121 LEU B CA 1
ATOM 2257 C C . LEU B 1 123 ? -18.554 -27.669 58.865 1.00 48.36 121 LEU B C 1
ATOM 2258 O O . LEU B 1 123 ? -17.850 -26.783 59.350 1.00 48.69 121 LEU B O 1
ATOM 2263 N N . ALA B 1 124 ? -18.111 -28.902 58.616 1.00 47.84 122 ALA B N 1
ATOM 2264 C CA . ALA B 1 124 ? -16.715 -29.289 58.838 1.00 47.56 122 ALA B CA 1
ATOM 2265 C C . ALA B 1 124 ? -15.768 -28.463 57.950 1.00 47.15 122 ALA B C 1
ATOM 2266 O O . ALA B 1 124 ? -14.860 -27.778 58.439 1.00 46.53 122 ALA B O 1
ATOM 2268 N N . LEU B 1 125 ? -16.017 -28.511 56.645 1.00 47.06 123 LEU B N 1
ATOM 2269 C CA . LEU B 1 125 ? -15.231 -27.758 55.682 1.00 46.66 123 LEU B CA 1
ATOM 2270 C C . LEU B 1 125 ? -15.284 -26.272 55.996 1.00 46.94 123 LEU B C 1
ATOM 2271 O O . LEU B 1 125 ? -14.259 -25.593 55.950 1.00 47.23 123 LEU B O 1
ATOM 2276 N N . ALA B 1 126 ? -16.483 -25.784 56.324 1.00 47.04 124 ALA B N 1
ATOM 2277 C CA . ALA B 1 126 ? -16.711 -24.370 56.638 1.00 47.38 124 ALA B CA 1
ATOM 2278 C C . ALA B 1 126 ? -15.803 -23.891 57.762 1.00 47.25 124 ALA B C 1
ATOM 2279 O O . ALA B 1 126 ? -15.182 -22.829 57.662 1.00 47.14 124 ALA B O 1
ATOM 2281 N N . LYS B 1 127 ? -15.723 -24.697 58.820 1.00 47.59 125 LYS B N 1
ATOM 2282 C CA . LYS B 1 127 ? -14.889 -24.389 59.983 1.00 47.84 125 LYS B CA 1
ATOM 2283 C C . LYS B 1 127 ? -13.396 -24.529 59.680 1.00 47.74 125 LYS B C 1
ATOM 2284 O O . LYS B 1 127 ? -12.591 -23.671 60.060 1.00 48.16 125 LYS B O 1
ATOM 2290 N N . GLU B 1 128 ? -13.046 -25.610 58.986 1.00 47.06 126 GLU B N 1
ATOM 2291 C CA . GLU B 1 128 ? -11.695 -25.850 58.497 1.00 46.56 126 GLU B CA 1
ATOM 2292 C C . GLU B 1 128 ? -11.120 -24.639 57.729 1.00 46.14 126 GLU B C 1
ATOM 2293 O O . GLU B 1 128 ? -10.039 -24.131 58.076 1.00 45.79 126 GLU B O 1
ATOM 2299 N N . LEU B 1 129 ? -11.845 -24.194 56.694 1.00 45.37 127 LEU B N 1
ATOM 2300 C CA . LEU B 1 129 ? -11.450 -23.036 55.871 1.00 44.66 127 LEU B CA 1
ATOM 2301 C C . LEU B 1 129 ? -11.486 -21.694 56.605 1.00 44.90 127 LEU B C 1
ATOM 2302 O O . LEU B 1 129 ? -10.859 -20.729 56.161 1.00 45.29 127 LEU B O 1
ATOM 2307 N N . GLY B 1 130 ? -12.240 -21.623 57.704 1.00 45.06 128 GLY B N 1
ATOM 2308 C CA . GLY B 1 130 ? -12.355 -20.395 58.496 1.00 44.64 128 GLY B CA 1
ATOM 2309 C C . GLY B 1 130 ? -13.178 -19.319 57.806 1.00 44.69 128 GLY B C 1
ATOM 2310 O O . GLY B 1 130 ? -12.798 -18.137 57.784 1.00 44.56 128 GLY B O 1
ATOM 2311 N N . ILE B 1 131 ? -14.312 -19.719 57.239 1.00 44.65 129 ILE B N 1
ATOM 2312 C CA . ILE B 1 131 ? -15.144 -18.781 56.473 1.00 44.63 129 ILE B CA 1
ATOM 2313 C C . ILE B 1 131 ? -16.471 -18.489 57.184 1.00 44.71 129 ILE B C 1
ATOM 2314 O O . ILE B 1 131 ? -16.967 -19.332 57.920 1.00 45.08 129 ILE B O 1
ATOM 2319 N N . ALA B 1 132 ? -17.029 -17.296 56.964 1.00 44.91 130 ALA B N 1
ATOM 2320 C CA . ALA B 1 132 ? -18.353 -16.922 57.491 1.00 44.83 130 ALA B CA 1
ATOM 2321 C C . ALA B 1 132 ? -19.465 -17.286 56.498 1.00 44.99 130 ALA B C 1
ATOM 2322 O O . ALA B 1 132 ? -20.435 -17.987 56.843 1.00 45.02 130 ALA B O 1
ATOM 2324 N N . ASP B 1 133 ? -19.321 -16.774 55.272 1.00 44.79 131 ASP B N 1
ATOM 2325 C CA . ASP B 1 133 ? -20.144 -17.172 54.134 1.00 44.39 131 ASP B CA 1
ATOM 2326 C C . ASP B 1 133 ? -19.685 -18.572 53.721 1.00 43.95 131 ASP B C 1
ATOM 2327 O O . ASP B 1 133 ? -18.554 -18.755 53.251 1.00 43.95 131 ASP B O 1
ATOM 2332 N N . ARG B 1 134 ? -20.569 -19.551 53.927 1.00 42.79 132 ARG B N 1
ATOM 2333 C CA . ARG B 1 134 ? -20.280 -20.958 53.689 1.00 42.15 132 ARG B CA 1
ATOM 2334 C C . ARG B 1 134 ? -20.342 -21.382 52.210 1.00 41.09 132 ARG B C 1
ATOM 2335 O O . ARG B 1 134 ? -20.185 -22.551 51.887 1.00 40.80 132 ARG B O 1
ATOM 2343 N N . ARG B 1 135 ? -20.547 -20.442 51.303 1.00 39.74 133 ARG B N 1
ATOM 2344 C CA . ARG B 1 135 ? -20.571 -20.813 49.897 1.00 39.08 133 ARG B CA 1
ATOM 2345 C C . ARG B 1 135 ? -19.147 -21.128 49.382 1.00 37.32 133 ARG B C 1
ATOM 2346 O O . ARG B 1 135 ? -18.208 -20.361 49.593 1.00 36.68 133 ARG B O 1
ATOM 2354 N N . VAL B 1 136 ? -19.018 -22.289 48.748 1.00 35.67 134 VAL B N 1
ATOM 2355 C CA . VAL B 1 136 ? -17.808 -22.713 48.064 1.00 34.45 134 VAL B CA 1
ATOM 2356 C C . VAL B 1 136 ? -18.111 -23.091 46.611 1.00 34.04 134 VAL B C 1
ATOM 2357 O O . VAL B 1 136 ? -19.203 -23.587 46.292 1.00 33.90 134 VAL B O 1
ATOM 2361 N N . ILE B 1 137 ? -17.143 -22.859 45.727 1.00 33.08 135 ILE B N 1
ATOM 2362 C CA . ILE B 1 137 ? -17.189 -23.465 44.418 1.00 32.21 135 ILE B CA 1
ATOM 2363 C C . ILE B 1 137 ? -16.367 -24.750 44.492 1.00 32.92 135 ILE B C 1
ATOM 2364 O O . ILE B 1 137 ? -15.220 -24.740 44.958 1.00 32.99 135 ILE B O 1
ATOM 2369 N N . SER B 1 138 ? -16.950 -25.870 44.079 1.00 32.91 136 SER B N 1
ATOM 2370 C CA . SER B 1 138 ? -16.139 -27.066 43.902 1.00 33.06 136 SER B CA 1
ATOM 2371 C C . SER B 1 138 ? -16.158 -27.574 42.470 1.00 32.72 136 SER B C 1
ATOM 2372 O O . SER B 1 138 ? -17.144 -27.391 41.739 1.00 32.44 136 SER B O 1
ATOM 2375 N N . ARG B 1 139 ? -15.043 -28.171 42.067 1.00 31.79 137 ARG B N 1
ATOM 2376 C CA . ARG B 1 139 ? -14.920 -28.802 40.763 1.00 31.93 137 ARG B CA 1
ATOM 2377 C C . ARG B 1 139 ? -14.070 -30.070 40.814 1.00 30.70 137 ARG B C 1
ATOM 2378 O O . ARG B 1 139 ? -13.307 -30.300 41.777 1.00 30.29 137 ARG B O 1
ATOM 2386 N N . ASN B 1 140 ? -14.188 -30.862 39.750 1.00 28.57 138 ASN B N 1
ATOM 2387 C CA . ASN B 1 140 ? -13.412 -32.084 39.595 1.00 27.13 138 ASN B CA 1
ATOM 2388 C C . ASN B 1 140 ? -12.917 -32.205 38.156 1.00 26.09 138 ASN B C 1
ATOM 2389 O O . ASN B 1 140 ? -13.669 -31.985 37.204 1.00 25.14 138 ASN B O 1
ATOM 2394 N N . TYR B 1 141 ? -11.639 -32.528 38.002 1.00 25.28 139 TYR B N 1
ATOM 2395 C CA . TYR B 1 141 ? -11.075 -32.685 36.669 1.00 24.55 139 TYR B CA 1
ATOM 2396 C C . TYR B 1 141 ? -10.014 -33.766 36.628 1.00 24.61 139 TYR B C 1
ATOM 2397 O O . TYR B 1 141 ? -9.352 -34.052 37.637 1.00 25.04 139 TYR B O 1
ATOM 2406 N N . ASN B 1 142 ? -9.874 -34.368 35.449 1.00 23.86 140 ASN B N 1
ATOM 2407 C CA . ASN B 1 142 ? -8.767 -35.229 35.133 1.00 23.68 140 ASN B CA 1
ATOM 2408 C C . ASN B 1 142 ? -7.663 -34.501 34.390 1.00 23.41 140 ASN B C 1
ATOM 2409 O O . ASN B 1 142 ? -7.925 -33.621 33.578 1.00 22.93 140 ASN B O 1
ATOM 2414 N N . ILE B 1 143 ? -6.431 -34.893 34.690 1.00 23.54 141 ILE B N 1
ATOM 2415 C CA . ILE B 1 143 ? -5.270 -34.547 33.879 1.00 23.97 141 ILE B CA 1
ATOM 2416 C C . ILE B 1 143 ? -4.910 -35.783 33.093 1.00 24.32 141 ILE B C 1
ATOM 2417 O O . ILE B 1 143 ? -4.719 -36.854 33.663 1.00 24.32 141 ILE B O 1
ATOM 2422 N N . ILE B 1 144 ? -4.920 -35.641 31.767 1.00 25.17 142 ILE B N 1
ATOM 2423 C CA . ILE B 1 144 ? -4.837 -36.782 30.833 1.00 25.64 142 ILE B CA 1
ATOM 2424 C C . ILE B 1 144 ? -3.472 -36.697 30.231 1.00 26.67 142 ILE B C 1
ATOM 2425 O O . ILE B 1 144 ? -3.098 -35.656 29.745 1.00 26.54 142 ILE B O 1
ATOM 2430 N N . HIS B 1 145 ? -2.708 -37.783 30.344 1.00 28.70 143 HIS B N 1
ATOM 2431 C CA . HIS B 1 145 ? -1.355 -37.866 29.826 1.00 30.21 143 HIS B CA 1
ATOM 2432 C C . HIS B 1 145 ? -1.220 -39.218 29.147 1.00 30.94 143 HIS B C 1
ATOM 2433 O O . HIS B 1 145 ? -1.643 -40.226 29.695 1.00 30.33 143 HIS B O 1
ATOM 2440 N N . ARG B 1 146 ? -0.658 -39.221 27.934 1.00 31.61 144 ARG B N 1
ATOM 2441 C CA . ARG B 1 146 ? -0.600 -40.415 27.081 1.00 31.71 144 ARG B CA 1
ATOM 2442 C C . ARG B 1 146 ? -1.949 -41.113 26.949 1.00 31.08 144 ARG B C 1
ATOM 2443 O O . ARG B 1 146 ? -2.024 -42.338 26.976 1.00 31.33 144 ARG B O 1
ATOM 2451 N N . GLY B 1 147 ? -3.015 -40.336 26.816 1.00 30.49 145 GLY B N 1
ATOM 2452 C CA . GLY B 1 147 ? -4.347 -40.903 26.624 1.00 30.23 145 GLY B CA 1
ATOM 2453 C C . GLY B 1 147 ? -5.015 -41.511 27.852 1.00 30.64 145 GLY B C 1
ATOM 2454 O O . GLY B 1 147 ? -6.131 -42.030 27.747 1.00 30.98 145 GLY B O 1
ATOM 2455 N N . LYS B 1 148 ? -4.352 -41.455 29.017 1.00 30.43 146 LYS B N 1
ATOM 2456 C CA . LYS B 1 148 ? -4.939 -41.965 30.261 1.00 29.65 146 LYS B CA 1
ATOM 2457 C C . LYS B 1 148 ? -4.952 -40.920 31.367 1.00 28.90 146 LYS B C 1
ATOM 2458 O O . LYS B 1 148 ? -4.151 -39.985 31.365 1.00 27.79 146 LYS B O 1
ATOM 2464 N N . VAL B 1 149 ? -5.853 -41.122 32.333 1.00 27.76 147 VAL B N 1
ATOM 2465 C CA . VAL B 1 149 ? -5.898 -40.316 33.541 1.00 26.83 147 VAL B CA 1
ATOM 2466 C C . VAL B 1 149 ? -4.534 -40.411 34.229 1.00 26.70 147 VAL B C 1
ATOM 2467 O O . VAL B 1 149 ? -4.053 -41.505 34.525 1.00 26.99 147 VAL B O 1
ATOM 2471 N N . LEU B 1 150 ? -3.898 -39.262 34.415 1.00 25.57 148 LEU B N 1
ATOM 2472 C CA . LEU B 1 150 ? -2.701 -39.174 35.216 1.00 25.41 148 LEU B CA 1
ATOM 2473 C C . LEU B 1 150 ? -3.062 -38.811 36.653 1.00 25.11 148 LEU B C 1
ATOM 2474 O O . LEU B 1 150 ? -2.553 -39.430 37.603 1.00 24.98 148 LEU B O 1
ATOM 2479 N N . ILE B 1 151 ? -3.914 -37.788 36.801 1.00 24.11 149 ILE B N 1
ATOM 2480 C CA . ILE B 1 151 ? -4.404 -37.360 38.116 1.00 24.32 149 ILE B CA 1
ATOM 2481 C C . ILE B 1 151 ? -5.864 -36.955 38.032 1.00 23.28 149 ILE B C 1
ATOM 2482 O O . ILE B 1 151 ? -6.252 -36.226 37.116 1.00 22.58 149 ILE B O 1
ATOM 2487 N N . ASN B 1 152 ? -6.655 -37.381 39.011 1.00 22.69 150 ASN B N 1
ATOM 2488 C CA . ASN B 1 152 ? -7.972 -36.789 39.236 1.00 22.60 150 ASN B CA 1
ATOM 2489 C C . ASN B 1 152 ? -7.923 -35.836 40.431 1.00 23.04 150 ASN B C 1
ATOM 2490 O O . ASN B 1 152 ? -7.460 -36.204 41.509 1.00 22.51 150 ASN B O 1
ATOM 2495 N N . ILE B 1 153 ? -8.376 -34.597 40.217 1.00 23.51 151 ILE B N 1
ATOM 2496 C CA . ILE B 1 153 ? -8.318 -33.546 41.234 1.00 24.11 151 ILE B CA 1
ATOM 2497 C C . ILE B 1 153 ? -9.698 -32.966 41.576 1.00 24.52 151 ILE B C 1
ATOM 2498 O O . ILE B 1 153 ? -10.474 -32.598 40.679 1.00 23.99 151 ILE B O 1
ATOM 2503 N N . THR B 1 154 ? -9.997 -32.915 42.872 1.00 24.76 152 THR B N 1
ATOM 2504 C CA . THR B 1 154 ? -11.179 -32.199 43.402 1.00 25.79 152 THR B CA 1
ATOM 2505 C C . THR B 1 154 ? -10.730 -30.956 44.187 1.00 26.86 152 THR B C 1
ATOM 2506 O O . THR B 1 154 ? -9.901 -31.059 45.092 1.00 26.32 152 THR B O 1
ATOM 2510 N N . GLU B 1 155 ? -11.274 -29.794 43.826 1.00 28.26 153 GLU B N 1
ATOM 2511 C CA . GLU B 1 155 ? -10.881 -28.512 44.404 1.00 30.30 153 GLU B CA 1
ATOM 2512 C C . GLU B 1 155 ? -12.072 -27.777 45.072 1.00 30.78 153 GLU B C 1
ATOM 2513 O O . GLU B 1 155 ? -13.215 -27.837 44.581 1.00 30.00 153 GLU B O 1
ATOM 2519 N N . PHE B 1 156 ? -11.798 -27.067 46.175 1.00 30.61 154 PHE B N 1
ATOM 2520 C CA . PHE B 1 156 ? -12.825 -26.279 46.866 1.00 30.78 154 PHE B CA 1
ATOM 2521 C C . PHE B 1 156 ? -12.366 -24.837 47.057 1.00 30.92 154 PHE B C 1
ATOM 2522 O O . PHE B 1 156 ? -11.336 -24.592 47.675 1.00 31.90 154 PHE B O 1
ATOM 2530 N N . PHE B 1 157 ? -13.129 -23.892 46.531 1.00 30.60 155 PHE B N 1
ATOM 2531 C CA . PHE B 1 157 ? -12.778 -22.500 46.588 1.00 31.00 155 PHE B CA 1
ATOM 2532 C C . PHE B 1 157 ? -13.769 -21.752 47.467 1.00 31.55 155 PHE B C 1
ATOM 2533 O O . PHE B 1 157 ? -14.947 -21.642 47.110 1.00 32.09 155 PHE B O 1
ATOM 2541 N N . PRO B 1 158 ? -13.293 -21.225 48.604 1.00 31.14 156 PRO B N 1
ATOM 2542 C CA . PRO B 1 158 ? -14.154 -20.414 49.442 1.00 30.98 156 PRO B CA 1
ATOM 2543 C C . PRO B 1 158 ? -14.518 -19.149 48.692 1.00 31.03 156 PRO B C 1
ATOM 2544 O O . PRO B 1 158 ? -13.638 -18.329 48.410 1.00 31.29 156 PRO B O 1
ATOM 2548 N N . MET B 1 159 ? -15.800 -19.001 48.363 1.00 30.28 157 MET B N 1
ATOM 2549 C CA . MET B 1 159 ? -16.272 -17.872 47.578 1.00 30.73 157 MET B CA 1
ATOM 2550 C C . MET B 1 159 ? -15.960 -16.489 48.175 1.00 31.38 157 MET B C 1
ATOM 2551 O O . MET B 1 159 ? -15.626 -15.561 47.446 1.00 31.02 157 MET B O 1
ATOM 2556 N N . GLU B 1 160 ? -16.077 -16.350 49.491 1.00 32.67 158 GLU B N 1
ATOM 2557 C CA . GLU B 1 160 ? -15.859 -15.046 50.135 1.00 34.36 158 GLU B CA 1
ATOM 2558 C C . GLU B 1 160 ? -14.396 -14.566 50.012 1.00 34.30 158 GLU B C 1
ATOM 2559 O O . GLU B 1 160 ? -14.113 -13.372 50.152 1.00 34.15 158 GLU B O 1
ATOM 2565 N N . ARG B 1 161 ? -13.481 -15.490 49.707 1.00 34.19 159 ARG B N 1
ATOM 2566 C CA . ARG B 1 161 ? -12.094 -15.105 49.439 1.00 34.67 159 ARG B CA 1
ATOM 2567 C C . ARG B 1 161 ? -11.779 -14.539 48.035 1.00 34.85 159 ARG B C 1
ATOM 2568 O O . ARG B 1 161 ? -10.701 -13.978 47.819 1.00 35.28 159 ARG B O 1
ATOM 2576 N N . PHE B 1 162 ? -12.717 -14.680 47.098 1.00 34.46 160 PHE B N 1
ATOM 2577 C CA . PHE B 1 162 ? -12.543 -14.210 45.726 1.00 34.50 160 PHE B CA 1
ATOM 2578 C C . PHE B 1 162 ? -13.576 -13.135 45.430 1.00 35.52 160 PHE B C 1
ATOM 2579 O O . PHE B 1 162 ? -13.329 -11.951 45.646 1.00 37.51 160 PHE B O 1
ATOM 2587 N N . LEU C 1 3 ? 26.887 -58.420 28.596 1.00 33.46 1 LEU C N 1
ATOM 2588 C CA . LEU C 1 3 ? 27.421 -57.040 28.271 1.00 33.26 1 LEU C CA 1
ATOM 2589 C C . LEU C 1 3 ? 28.424 -56.565 29.291 1.00 32.45 1 LEU C C 1
ATOM 2590 O O . LEU C 1 3 ? 28.127 -56.556 30.481 1.00 32.77 1 LEU C O 1
ATOM 2595 N N . ASN C 1 4 ? 29.600 -56.162 28.814 1.00 31.63 2 ASN C N 1
ATOM 2596 C CA . ASN C 1 4 ? 30.625 -55.549 29.653 1.00 30.31 2 ASN C CA 1
ATOM 2597 C C . ASN C 1 4 ? 30.339 -54.050 29.719 1.00 29.68 2 ASN C C 1
ATOM 2598 O O . ASN C 1 4 ? 29.431 -53.578 29.036 1.00 29.85 2 ASN C O 1
ATOM 2603 N N . ALA C 1 5 ? 31.086 -53.314 30.548 1.00 28.94 3 ALA C N 1
ATOM 2604 C CA . ALA C 1 5 ? 30.828 -51.889 30.805 1.00 27.89 3 ALA C CA 1
ATOM 2605 C C . ALA C 1 5 ? 30.954 -51.025 29.554 1.00 27.18 3 ALA C C 1
ATOM 2606 O O . ALA C 1 5 ? 30.283 -50.004 29.445 1.00 26.51 3 ALA C O 1
ATOM 2608 N N . ILE C 1 6 ? 31.836 -51.417 28.635 1.00 26.85 4 ILE C N 1
ATOM 2609 C CA . ILE C 1 6 ? 32.002 -50.676 27.361 1.00 26.51 4 ILE C CA 1
ATOM 2610 C C . ILE C 1 6 ? 30.730 -50.788 26.532 1.00 26.17 4 ILE C C 1
ATOM 2611 O O . ILE C 1 6 ? 30.207 -49.776 26.031 1.00 25.07 4 ILE C O 1
ATOM 2616 N N . HIS C 1 7 ? 30.216 -52.011 26.431 1.00 25.21 5 HIS C N 1
ATOM 2617 C CA . HIS C 1 7 ? 28.965 -52.232 25.741 1.00 26.44 5 HIS C CA 1
ATOM 2618 C C . HIS C 1 7 ? 27.860 -51.405 26.379 1.00 27.20 5 HIS C C 1
ATOM 2619 O O . HIS C 1 7 ? 27.002 -50.838 25.689 1.00 27.98 5 HIS C O 1
ATOM 2626 N N . ARG C 1 8 ? 27.865 -51.344 27.707 1.00 27.63 6 ARG C N 1
ATOM 2627 C CA . ARG C 1 8 ? 26.802 -50.644 28.406 1.00 28.22 6 ARG C CA 1
ATOM 2628 C C . ARG C 1 8 ? 26.877 -49.143 28.174 1.00 27.82 6 ARG C C 1
ATOM 2629 O O . ARG C 1 8 ? 25.839 -48.501 28.004 1.00 28.87 6 ARG C O 1
ATOM 2637 N N . ILE C 1 9 ? 28.098 -48.602 28.126 1.00 27.75 7 ILE C N 1
ATOM 2638 C CA . ILE C 1 9 ? 28.327 -47.191 27.798 1.00 26.80 7 ILE C CA 1
ATOM 2639 C C . ILE C 1 9 ? 27.838 -46.887 26.383 1.00 27.48 7 ILE C C 1
ATOM 2640 O O . ILE C 1 9 ? 27.125 -45.901 26.174 1.00 27.47 7 ILE C O 1
ATOM 2645 N N . LEU C 1 10 ? 28.238 -47.727 25.418 1.00 28.00 8 LEU C N 1
ATOM 2646 C CA . LEU C 1 10 ? 27.832 -47.582 24.000 1.00 28.62 8 LEU C CA 1
ATOM 2647 C C . LEU C 1 10 ? 26.318 -47.574 23.792 1.00 29.32 8 LEU C C 1
ATOM 2648 O O . LEU C 1 10 ? 25.811 -46.853 22.934 1.00 29.60 8 LEU C O 1
ATOM 2653 N N . MET C 1 11 ? 25.615 -48.387 24.569 1.00 29.66 9 MET C N 1
ATOM 2654 C CA . MET C 1 11 ? 24.162 -48.406 24.563 1.00 30.47 9 MET C CA 1
ATOM 2655 C C . MET C 1 11 ? 23.512 -47.055 24.856 1.00 30.59 9 MET C C 1
ATOM 2656 O O . MET C 1 11 ? 22.510 -46.712 24.225 1.00 30.78 9 MET C O 1
ATOM 2661 N N . THR C 1 12 ? 24.061 -46.294 25.810 1.00 30.09 10 THR C N 1
ATOM 2662 C CA . THR C 1 12 ? 23.360 -45.097 26.295 1.00 29.78 10 THR C CA 1
ATOM 2663 C C . THR C 1 12 ? 24.049 -43.772 26.020 1.00 29.31 10 THR C C 1
ATOM 2664 O O . THR C 1 12 ? 23.459 -42.695 26.224 1.00 29.59 10 THR C O 1
ATOM 2668 N N . THR C 1 13 ? 25.291 -43.820 25.570 1.00 28.17 11 THR C N 1
ATOM 2669 C CA . THR C 1 13 ? 26.018 -42.564 25.453 1.00 27.73 11 THR C CA 1
ATOM 2670 C C . THR C 1 13 ? 25.476 -41.622 24.395 1.00 27.50 11 THR C C 1
ATOM 2671 O O . THR C 1 13 ? 25.011 -42.046 23.352 1.00 26.93 11 THR C O 1
ATOM 2675 N N . ASP C 1 14 ? 25.523 -40.331 24.694 1.00 27.74 12 ASP C N 1
ATOM 2676 C CA . ASP C 1 14 ? 25.224 -39.314 23.703 1.00 28.05 12 ASP C CA 1
ATOM 2677 C C . ASP C 1 14 ? 26.524 -38.601 23.341 1.00 28.31 12 ASP C C 1
ATOM 2678 O O . ASP C 1 14 ? 26.506 -37.498 22.762 1.00 28.28 12 ASP C O 1
ATOM 2683 N N . GLY C 1 15 ? 27.641 -39.245 23.685 1.00 27.27 13 GLY C N 1
ATOM 2684 C CA . GLY C 1 15 ? 28.941 -38.718 23.349 1.00 26.86 13 GLY C CA 1
ATOM 2685 C C . GLY C 1 15 ? 29.483 -39.304 22.055 1.00 27.04 13 GLY C C 1
ATOM 2686 O O . GLY C 1 15 ? 28.897 -40.217 21.459 1.00 26.10 13 GLY C O 1
ATOM 2687 N N . SER C 1 16 ? 30.624 -38.774 21.628 1.00 26.76 14 SER C N 1
ATOM 2688 C CA . SER C 1 16 ? 31.251 -39.179 20.381 1.00 26.78 14 SER C CA 1
ATOM 2689 C C . SER C 1 16 ? 31.615 -40.656 20.403 1.00 27.15 14 SER C C 1
ATOM 2690 O O . SER C 1 16 ? 32.323 -41.134 21.302 1.00 27.95 14 SER C O 1
ATOM 2693 N N . ILE C 1 17 ? 31.121 -41.400 19.431 1.00 27.19 15 ILE C N 1
ATOM 2694 C CA . ILE C 1 17 ? 31.495 -42.807 19.291 1.00 26.87 15 ILE C CA 1
ATOM 2695 C C . ILE C 1 17 ? 32.974 -42.959 18.857 1.00 26.79 15 ILE C C 1
ATOM 2696 O O . ILE C 1 17 ? 33.652 -43.880 19.286 1.00 26.32 15 ILE C O 1
ATOM 2701 N N . THR C 1 18 ? 33.466 -42.039 18.026 1.00 27.09 16 THR C N 1
ATOM 2702 C CA . THR C 1 18 ? 34.871 -42.022 17.627 1.00 27.28 16 THR C CA 1
ATOM 2703 C C . THR C 1 18 ? 35.803 -41.965 18.840 1.00 27.46 16 THR C C 1
ATOM 2704 O O . THR C 1 18 ? 36.752 -42.749 18.958 1.00 27.61 16 THR C O 1
ATOM 2708 N N . ALA C 1 19 ? 35.522 -41.039 19.751 1.00 27.39 17 ALA C N 1
ATOM 2709 C CA . ALA C 1 19 ? 36.356 -40.883 20.940 1.00 27.53 17 ALA C CA 1
ATOM 2710 C C . ALA C 1 19 ? 36.362 -42.162 21.738 1.00 27.22 17 ALA C C 1
ATOM 2711 O O . ALA C 1 19 ? 37.386 -42.566 22.254 1.00 27.58 17 ALA C O 1
ATOM 2713 N N . ILE C 1 20 ? 35.216 -42.818 21.834 1.00 27.45 18 ILE C N 1
ATOM 2714 C CA . ILE C 1 20 ? 35.157 -44.069 22.565 1.00 27.25 18 ILE C CA 1
ATOM 2715 C C . ILE C 1 20 ? 35.992 -45.173 21.897 1.00 27.86 18 ILE C C 1
ATOM 2716 O O . ILE C 1 20 ? 36.738 -45.903 22.577 1.00 27.98 18 ILE C O 1
ATOM 2721 N N . ILE C 1 21 ? 35.868 -45.315 20.574 1.00 27.91 19 ILE C N 1
ATOM 2722 C CA . ILE C 1 21 ? 36.640 -46.335 19.853 1.00 27.43 19 ILE C CA 1
ATOM 2723 C C . ILE C 1 21 ? 38.130 -46.005 20.039 1.00 27.83 19 ILE C C 1
ATOM 2724 O O . ILE C 1 21 ? 38.908 -46.886 20.360 1.00 27.26 19 ILE C O 1
ATOM 2729 N N . GLU C 1 22 ? 38.515 -44.742 19.851 1.00 28.60 20 GLU C N 1
ATOM 2730 C CA . GLU C 1 22 ? 39.921 -44.318 20.079 1.00 30.55 20 GLU C CA 1
ATOM 2731 C C . GLU C 1 22 ? 40.410 -44.572 21.503 1.00 30.87 20 GLU C C 1
ATOM 2732 O O . GLU C 1 22 ? 41.516 -45.070 21.700 1.00 30.73 20 GLU C O 1
ATOM 2738 N N . ALA C 1 23 ? 39.571 -44.267 22.492 1.00 32.03 21 ALA C N 1
ATOM 2739 C CA . ALA C 1 23 ? 39.806 -44.705 23.886 1.00 32.47 21 ALA C CA 1
ATOM 2740 C C . ALA C 1 23 ? 40.005 -46.230 24.029 1.00 32.91 21 ALA C C 1
ATOM 2741 O O . ALA C 1 23 ? 41.005 -46.690 24.597 1.00 33.70 21 ALA C O 1
ATOM 2743 N N . VAL C 1 24 ? 39.074 -47.016 23.499 1.00 33.09 22 VAL C N 1
ATOM 2744 C CA . VAL C 1 24 ? 39.145 -48.478 23.610 1.00 32.99 22 VAL C CA 1
ATOM 2745 C C . VAL C 1 24 ? 40.373 -49.092 22.914 1.00 33.32 22 VAL C C 1
ATOM 2746 O O . VAL C 1 24 ? 40.999 -50.024 23.446 1.00 32.92 22 VAL C O 1
ATOM 2750 N N . THR C 1 25 ? 40.713 -48.575 21.734 1.00 33.35 23 THR C N 1
ATOM 2751 C CA . THR C 1 25 ? 41.796 -49.144 20.931 1.00 33.80 23 THR C CA 1
ATOM 2752 C C . THR C 1 25 ? 43.122 -48.429 21.144 1.00 34.71 23 THR C C 1
ATOM 2753 O O . THR C 1 25 ? 44.176 -49.018 20.930 1.00 35.21 23 THR C O 1
ATOM 2757 N N . GLN C 1 26 ? 43.077 -47.164 21.556 1.00 35.59 24 GLN C N 1
ATOM 2758 C CA . GLN C 1 26 ? 44.284 -46.330 21.617 1.00 36.92 24 GLN C CA 1
ATOM 2759 C C . GLN C 1 26 ? 44.926 -46.264 20.232 1.00 36.95 24 GLN C C 1
ATOM 2760 O O . GLN C 1 26 ? 46.150 -46.268 20.119 1.00 37.12 24 GLN C O 1
ATOM 2766 N N . LYS C 1 27 ? 44.077 -46.253 19.197 1.00 36.84 25 LYS C N 1
ATOM 2767 C CA . LYS C 1 27 ? 44.465 -46.008 17.794 1.00 37.23 25 LYS C CA 1
ATOM 2768 C C . LYS C 1 27 ? 43.548 -44.919 17.266 1.00 37.01 25 LYS C C 1
ATOM 2769 O O . LYS C 1 27 ? 42.472 -44.699 17.814 1.00 36.78 25 LYS C O 1
ATOM 2775 N N . LYS C 1 28 ? 43.958 -44.248 16.198 1.00 36.74 26 LYS C N 1
ATOM 2776 C CA . LYS C 1 28 ? 43.108 -43.243 15.580 1.00 37.36 26 LYS C CA 1
ATOM 2777 C C . LYS C 1 28 ? 42.011 -43.953 14.775 1.00 36.00 26 LYS C C 1
ATOM 2778 O O . LYS C 1 28 ? 42.218 -45.056 14.254 1.00 36.16 26 LYS C O 1
ATOM 2784 N N . VAL C 1 29 ? 40.835 -43.344 14.720 1.00 35.15 27 VAL C N 1
ATOM 2785 C CA . VAL C 1 29 ? 39.787 -43.829 13.824 1.00 34.36 27 VAL C CA 1
ATOM 2786 C C . VAL C 1 29 ? 40.020 -43.281 12.409 1.00 34.37 27 VAL C C 1
ATOM 2787 O O . VAL C 1 29 ? 40.382 -42.122 12.228 1.00 33.24 27 VAL C O 1
ATOM 2791 N N . GLU C 1 30 ? 39.845 -44.155 11.423 1.00 34.92 28 GLU C N 1
ATOM 2792 C CA . GLU C 1 30 ? 39.792 -43.768 10.020 1.00 35.70 28 GLU C CA 1
ATOM 2793 C C . GLU C 1 30 ? 38.387 -44.078 9.525 1.00 34.79 28 GLU C C 1
ATOM 2794 O O . GLU C 1 30 ? 37.905 -45.209 9.648 1.00 34.68 28 GLU C O 1
ATOM 2800 N N . VAL C 1 31 ? 37.728 -43.049 9.007 1.00 34.49 29 VAL C N 1
ATOM 2801 C CA . VAL C 1 31 ? 36.405 -43.175 8.420 1.00 34.18 29 VAL C CA 1
ATOM 2802 C C . VAL C 1 31 ? 36.511 -43.459 6.913 1.00 34.51 29 VAL C C 1
ATOM 2803 O O . VAL C 1 31 ? 37.295 -42.830 6.196 1.00 34.44 29 VAL C O 1
ATOM 2807 N N . GLU C 1 32 ? 35.727 -44.419 6.441 1.00 34.42 30 GLU C N 1
ATOM 2808 C CA . GLU C 1 32 ? 35.701 -44.739 5.016 1.00 34.97 30 GLU C CA 1
ATOM 2809 C C . GLU C 1 32 ? 34.277 -44.594 4.483 1.00 33.43 30 GLU C C 1
ATOM 2810 O O . GLU C 1 32 ? 33.394 -45.293 4.945 1.00 33.40 30 GLU C O 1
ATOM 2816 N N . THR C 1 33 ? 34.075 -43.663 3.544 1.00 32.38 31 THR C N 1
ATOM 2817 C CA . THR C 1 33 ? 32.797 -43.470 2.865 1.00 31.45 31 THR C CA 1
ATOM 2818 C C . THR C 1 33 ? 32.628 -44.546 1.813 1.00 30.39 31 THR C C 1
ATOM 2819 O O . THR C 1 33 ? 33.462 -44.690 0.922 1.00 30.23 31 THR C O 1
ATOM 2823 N N . LEU C 1 34 ? 31.551 -45.310 1.933 1.00 29.34 32 LEU C N 1
ATOM 2824 C CA . LEU C 1 34 ? 31.307 -46.452 1.082 1.00 28.81 32 LEU C CA 1
ATOM 2825 C C . LEU C 1 34 ? 30.284 -46.081 0.043 1.00 29.29 32 LEU C C 1
ATOM 2826 O O . LEU C 1 34 ? 30.319 -46.558 -1.089 1.00 28.78 32 LEU C O 1
ATOM 2831 N N . GLU C 1 35 ? 29.350 -45.238 0.450 1.00 29.53 33 GLU C N 1
ATOM 2832 C CA . GLU C 1 35 ? 28.216 -44.923 -0.377 1.00 31.53 33 GLU C CA 1
ATOM 2833 C C . GLU C 1 35 ? 27.777 -43.522 -0.025 1.00 32.12 33 GLU C C 1
ATOM 2834 O O . GLU C 1 35 ? 27.825 -43.124 1.143 1.00 32.05 33 GLU C O 1
ATOM 2840 N N . GLN C 1 36 ? 27.471 -42.744 -1.057 1.00 33.33 34 GLN C N 1
ATOM 2841 C CA . GLN C 1 36 ? 26.785 -41.467 -0.903 1.00 34.66 34 GLN C CA 1
ATOM 2842 C C . GLN C 1 36 ? 25.882 -41.146 -2.080 1.00 35.69 34 GLN C C 1
ATOM 2843 O O . GLN C 1 36 ? 26.344 -41.077 -3.221 1.00 37.32 34 GLN C O 1
ATOM 2849 N N . LYS C 1 37 ? 24.606 -40.936 -1.771 1.00 35.69 35 LYS C N 1
ATOM 2850 C CA . LYS C 1 37 ? 23.509 -40.845 -2.725 1.00 36.20 35 LYS C CA 1
ATOM 2851 C C . LYS C 1 37 ? 22.749 -39.560 -2.416 1.00 36.04 35 LYS C C 1
ATOM 2852 O O . LYS C 1 37 ? 22.748 -39.107 -1.254 1.00 36.60 35 LYS C O 1
ATOM 2858 N N . ILE C 1 38 ? 22.085 -38.987 -3.413 1.00 34.70 36 ILE C N 1
ATOM 2859 C CA . ILE C 1 38 ? 20.990 -38.069 -3.100 1.00 34.57 36 ILE C CA 1
ATOM 2860 C C . ILE C 1 38 ? 19.698 -38.807 -3.424 1.00 34.62 36 ILE C C 1
ATOM 2861 O O . ILE C 1 38 ? 19.484 -39.274 -4.561 1.00 34.90 36 ILE C O 1
ATOM 2866 N N . ILE C 1 39 ? 18.871 -38.939 -2.396 1.00 34.12 37 ILE C N 1
ATOM 2867 C CA . ILE C 1 39 ? 17.589 -39.621 -2.484 1.00 33.91 37 ILE C CA 1
ATOM 2868 C C . ILE C 1 39 ? 16.441 -38.654 -2.198 1.00 33.93 37 ILE C C 1
ATOM 2869 O O . ILE C 1 39 ? 16.627 -37.589 -1.605 1.00 33.95 37 ILE C O 1
ATOM 2874 N N . ARG C 1 40 ? 15.252 -39.041 -2.624 1.00 34.38 38 ARG C N 1
ATOM 2875 C CA . ARG C 1 40 ? 14.058 -38.320 -2.287 1.00 34.96 38 ARG C CA 1
ATOM 2876 C C . ARG C 1 40 ? 13.404 -39.044 -1.137 1.00 34.79 38 ARG C C 1
ATOM 2877 O O . ARG C 1 40 ? 13.242 -40.266 -1.166 1.00 34.74 38 ARG C O 1
ATOM 2885 N N . ALA C 1 41 ? 13.054 -38.279 -0.108 1.00 34.60 39 ALA C N 1
ATOM 2886 C CA . ALA C 1 41 ? 12.378 -38.832 1.039 1.00 34.90 39 ALA C CA 1
ATOM 2887 C C . ALA C 1 41 ? 11.004 -39.417 0.658 1.00 34.96 39 ALA C C 1
ATOM 2888 O O . ALA C 1 41 ? 10.169 -38.768 0.028 1.00 35.15 39 ALA C O 1
ATOM 2890 N N . ASP C 1 42 ? 10.797 -40.665 1.021 1.00 35.29 40 ASP C N 1
ATOM 2891 C CA . ASP C 1 42 ? 9.468 -41.241 0.969 1.00 36.33 40 ASP C CA 1
ATOM 2892 C C . ASP C 1 42 ? 8.770 -40.792 2.254 1.00 36.49 40 ASP C C 1
ATOM 2893 O O . ASP C 1 42 ? 9.291 -39.935 2.981 1.00 36.18 40 ASP C O 1
ATOM 2898 N N . ARG C 1 43 ? 7.614 -41.381 2.538 1.00 36.21 41 ARG C N 1
ATOM 2899 C CA . ARG C 1 43 ? 6.752 -40.906 3.607 1.00 36.28 41 ARG C CA 1
ATOM 2900 C C . ARG C 1 43 ? 7.342 -41.174 4.990 1.00 35.51 41 ARG C C 1
ATOM 2901 O O . ARG C 1 43 ? 7.291 -40.313 5.866 1.00 34.93 41 ARG C O 1
ATOM 2909 N N . GLU C 1 44 ? 7.904 -42.366 5.168 1.00 35.18 42 GLU C N 1
ATOM 2910 C CA . GLU C 1 44 ? 8.582 -42.737 6.412 1.00 34.88 42 GLU C CA 1
ATOM 2911 C C . GLU C 1 44 ? 9.726 -41.772 6.750 1.00 33.94 42 GLU C C 1
ATOM 2912 O O . GLU C 1 44 ? 9.839 -41.290 7.881 1.00 34.15 42 GLU C O 1
ATOM 2918 N N . LEU C 1 45 ? 10.567 -41.494 5.759 1.00 32.72 43 LEU C N 1
ATOM 2919 C CA . LEU C 1 45 ? 11.750 -40.674 5.955 1.00 31.07 43 LEU C CA 1
ATOM 2920 C C . LEU C 1 45 ? 11.390 -39.208 6.156 1.00 30.85 43 LEU C C 1
ATOM 2921 O O . LEU C 1 45 ? 12.005 -38.510 6.964 1.00 30.01 43 LEU C O 1
ATOM 2926 N N . ALA C 1 46 ? 10.406 -38.747 5.386 1.00 30.42 44 ALA C N 1
ATOM 2927 C CA . ALA C 1 46 ? 9.900 -37.398 5.491 1.00 30.63 44 ALA C CA 1
ATOM 2928 C C . ALA C 1 46 ? 9.408 -37.167 6.908 1.00 31.41 44 ALA C C 1
ATOM 2929 O O . ALA C 1 46 ? 9.729 -36.139 7.512 1.00 31.25 44 ALA C O 1
ATOM 2931 N N . GLU C 1 47 ? 8.664 -38.134 7.444 1.00 31.56 45 GLU C N 1
ATOM 2932 C CA . GLU C 1 47 ? 8.184 -38.067 8.822 1.00 33.25 45 GLU C CA 1
ATOM 2933 C C . GLU C 1 47 ? 9.298 -38.037 9.860 1.00 33.42 45 GLU C C 1
ATOM 2934 O O . GLU C 1 47 ? 9.254 -37.230 10.787 1.00 34.30 45 GLU C O 1
ATOM 2940 N N . LEU C 1 48 ? 10.273 -38.924 9.716 1.00 33.09 46 LEU C N 1
ATOM 2941 C CA . LEU C 1 48 ? 11.416 -38.965 10.623 1.00 33.45 46 LEU C CA 1
ATOM 2942 C C . LEU C 1 48 ? 12.248 -37.676 10.601 1.00 32.89 46 LEU C C 1
ATOM 2943 O O . LEU C 1 48 ? 12.772 -37.279 11.633 1.00 33.77 46 LEU C O 1
ATOM 2948 N N . LEU C 1 49 ? 12.382 -37.036 9.440 1.00 31.50 47 LEU C N 1
ATOM 2949 C CA . LEU C 1 49 ? 13.211 -35.816 9.317 1.00 30.06 47 LEU C CA 1
ATOM 2950 C C . LEU C 1 49 ? 12.369 -34.553 9.388 1.00 29.88 47 LEU C C 1
ATOM 2951 O O . LEU C 1 49 ? 12.894 -33.441 9.441 1.00 29.44 47 LEU C O 1
ATOM 2956 N N . GLU C 1 50 ? 11.057 -34.774 9.412 1.00 29.87 48 GLU C N 1
ATOM 2957 C CA A GLU C 1 50 ? 10.028 -33.752 9.275 0.50 30.27 48 GLU C CA 1
ATOM 2958 C CA B GLU C 1 50 ? 10.071 -33.703 9.337 0.50 29.74 48 GLU C CA 1
ATOM 2959 C C . GLU C 1 50 ? 10.327 -32.776 8.142 1.00 29.95 48 GLU C C 1
ATOM 2960 O O . GLU C 1 50 ? 10.416 -31.562 8.304 1.00 30.05 48 GLU C O 1
ATOM 2971 N N . ILE C 1 51 ? 10.462 -33.356 6.956 1.00 29.98 49 ILE C N 1
ATOM 2972 C CA . ILE C 1 51 ? 10.585 -32.603 5.714 1.00 30.48 49 ILE C CA 1
ATOM 2973 C C . ILE C 1 51 ? 9.438 -33.077 4.842 1.00 31.92 49 ILE C C 1
ATOM 2974 O O . ILE C 1 51 ? 8.645 -33.908 5.276 1.00 33.01 49 ILE C O 1
ATOM 2979 N N . ASP C 1 52 ? 9.333 -32.567 3.620 1.00 33.28 50 ASP C N 1
ATOM 2980 C CA . ASP C 1 52 ? 8.261 -32.992 2.738 1.00 35.25 50 ASP C CA 1
ATOM 2981 C C . ASP C 1 52 ? 8.625 -34.228 1.950 1.00 35.59 50 ASP C C 1
ATOM 2982 O O . ASP C 1 52 ? 9.789 -34.412 1.553 1.00 35.13 50 ASP C O 1
ATOM 2987 N N . GLU C 1 53 ? 7.622 -35.068 1.713 1.00 36.17 51 GLU C N 1
ATOM 2988 C CA . GLU C 1 53 ? 7.805 -36.215 0.835 1.00 37.23 51 GLU C CA 1
ATOM 2989 C C . GLU C 1 53 ? 8.350 -35.729 -0.517 1.00 35.73 51 GLU C C 1
ATOM 2990 O O . GLU C 1 53 ? 7.881 -34.725 -1.085 1.00 35.98 51 GLU C O 1
ATOM 2996 N N . GLY C 1 54 ? 9.380 -36.404 -0.998 1.00 34.38 52 GLY C N 1
ATOM 2997 C CA . GLY C 1 54 ? 10.032 -35.983 -2.228 1.00 32.88 52 GLY C CA 1
ATOM 2998 C C . GLY C 1 54 ? 11.268 -35.144 -1.977 1.00 32.05 52 GLY C C 1
ATOM 2999 O O . GLY C 1 54 ? 12.145 -35.069 -2.838 1.00 31.26 52 GLY C O 1
ATOM 3000 N N . ASP C 1 55 ? 11.338 -34.502 -0.801 1.00 30.99 53 ASP C N 1
ATOM 3001 C CA . ASP C 1 55 ? 12.477 -33.650 -0.472 1.00 29.78 53 ASP C CA 1
ATOM 3002 C C . ASP C 1 55 ? 13.777 -34.445 -0.504 1.00 28.38 53 ASP C C 1
ATOM 3003 O O . ASP C 1 55 ? 13.801 -35.641 -0.199 1.00 26.94 53 ASP C O 1
ATOM 3008 N N . GLU C 1 56 ? 14.846 -33.749 -0.863 1.00 27.09 54 GLU C N 1
ATOM 3009 C CA . GLU C 1 56 ? 16.125 -34.378 -1.111 1.00 27.89 54 GLU C CA 1
ATOM 3010 C C . GLU C 1 56 ? 16.995 -34.516 0.116 1.00 27.11 54 GLU C C 1
ATOM 3011 O O . GLU C 1 56 ? 17.126 -33.589 0.926 1.00 27.40 54 GLU C O 1
ATOM 3017 N N . VAL C 1 57 ? 17.588 -35.699 0.228 1.00 26.68 55 VAL C N 1
ATOM 3018 C CA . VAL C 1 57 ? 18.335 -36.093 1.406 1.00 26.33 55 VAL C CA 1
ATOM 3019 C C . VAL C 1 57 ? 19.648 -36.761 1.005 1.00 26.66 55 VAL C C 1
ATOM 3020 O O . VAL C 1 57 ? 19.665 -37.591 0.087 1.00 27.28 55 VAL C O 1
ATOM 3024 N N . ASN C 1 58 ? 20.737 -36.380 1.682 1.00 26.02 56 ASN C N 1
ATOM 3025 C CA . ASN C 1 58 ? 22.011 -37.074 1.561 1.00 25.87 56 ASN C CA 1
ATOM 3026 C C . ASN C 1 58 ? 22.001 -38.390 2.339 1.00 25.53 56 ASN C C 1
ATOM 3027 O O . ASN C 1 58 ? 21.592 -38.453 3.503 1.00 25.91 56 ASN C O 1
ATOM 3032 N N . TYR C 1 59 ? 22.425 -39.452 1.673 1.00 25.60 57 TYR C N 1
ATOM 3033 C CA . TYR C 1 59 ? 22.466 -40.786 2.240 1.00 25.02 57 TYR C CA 1
ATOM 3034 C C . TYR C 1 59 ? 23.908 -41.254 2.204 1.00 25.19 57 TYR C C 1
ATOM 3035 O O . TYR C 1 59 ? 24.529 -41.351 1.143 1.00 25.59 57 TYR C O 1
ATOM 3044 N N . ARG C 1 60 ? 24.463 -41.531 3.369 1.00 24.87 58 ARG C N 1
ATOM 3045 C CA . ARG C 1 60 ? 25.867 -41.895 3.441 1.00 23.84 58 ARG C CA 1
ATOM 3046 C C . ARG C 1 60 ? 25.994 -43.157 4.268 1.00 23.80 58 ARG C C 1
ATOM 3047 O O . ARG C 1 60 ? 25.335 -43.289 5.293 1.00 22.90 58 ARG C O 1
ATOM 3055 N N . VAL C 1 61 ? 26.842 -44.074 3.786 1.00 23.91 59 VAL C N 1
ATOM 3056 C CA . VAL C 1 61 ? 27.228 -45.279 4.508 1.00 23.72 59 VAL C CA 1
ATOM 3057 C C . VAL C 1 61 ? 28.737 -45.244 4.726 1.00 23.90 59 VAL C C 1
ATOM 3058 O O . VAL C 1 61 ? 29.481 -44.950 3.798 1.00 23.27 59 VAL C O 1
ATOM 3062 N N . VAL C 1 62 ? 29.166 -45.505 5.967 1.00 24.61 60 VAL C N 1
ATOM 3063 C CA . VAL C 1 62 ? 30.583 -45.439 6.356 1.00 25.38 60 VAL C CA 1
ATOM 3064 C C . VAL C 1 62 ? 30.984 -46.592 7.281 1.00 26.16 60 VAL C C 1
ATOM 3065 O O . VAL C 1 62 ? 30.136 -47.205 7.936 1.00 27.17 60 VAL C O 1
ATOM 3069 N N . TYR C 1 63 ? 32.276 -46.896 7.295 1.00 26.21 61 TYR C N 1
ATOM 3070 C CA . TYR C 1 63 ? 32.890 -47.682 8.357 1.00 26.62 61 TYR C CA 1
ATOM 3071 C C . TYR C 1 63 ? 33.779 -46.762 9.150 1.00 26.78 61 TYR C C 1
ATOM 3072 O O . TYR C 1 63 ? 34.434 -45.885 8.592 1.00 26.49 61 TYR C O 1
ATOM 3081 N N . LEU C 1 64 ? 33.816 -46.983 10.454 1.00 27.67 62 LEU C N 1
ATOM 3082 C CA . LEU C 1 64 ? 34.863 -46.404 11.276 1.00 28.75 62 LEU C CA 1
ATOM 3083 C C . LEU C 1 64 ? 35.773 -47.560 11.623 1.00 28.59 62 LEU C C 1
ATOM 3084 O O . LEU C 1 64 ? 35.348 -48.555 12.241 1.00 28.37 62 LEU C O 1
ATOM 3089 N N . ARG C 1 65 ? 37.019 -47.429 11.184 1.00 29.69 63 ARG C N 1
ATOM 3090 C CA . ARG C 1 65 ? 38.059 -48.432 11.423 1.00 30.37 63 ARG C CA 1
ATOM 3091 C C . ARG C 1 65 ? 39.096 -47.944 12.444 1.00 30.95 63 ARG C C 1
ATOM 3092 O O . ARG C 1 65 ? 39.445 -46.762 12.493 1.00 30.66 63 ARG C O 1
ATOM 3100 N N . ALA C 1 66 ? 39.584 -48.883 13.243 1.00 32.13 64 ALA C N 1
ATOM 3101 C CA . ALA C 1 66 ? 40.697 -48.675 14.161 1.00 33.79 64 ALA C CA 1
ATOM 3102 C C . ALA C 1 66 ? 41.505 -49.949 14.038 1.00 35.27 64 ALA C C 1
ATOM 3103 O O . ALA C 1 66 ? 40.930 -51.033 13.860 1.00 34.83 64 ALA C O 1
ATOM 3105 N N . ASN C 1 67 ? 42.832 -49.839 14.133 1.00 37.51 65 ASN C N 1
ATOM 3106 C CA . ASN C 1 67 ? 43.705 -50.845 13.515 1.00 39.66 65 ASN C CA 1
ATOM 3107 C C . ASN C 1 67 ? 43.199 -50.945 12.091 1.00 39.85 65 ASN C C 1
ATOM 3108 O O . ASN C 1 67 ? 42.775 -49.945 11.489 1.00 41.44 65 ASN C O 1
ATOM 3113 N N . GLY C 1 68 ? 43.156 -52.148 11.555 1.00 39.58 66 GLY C N 1
ATOM 3114 C CA . GLY C 1 68 ? 42.505 -52.304 10.265 1.00 38.50 66 GLY C CA 1
ATOM 3115 C C . GLY C 1 68 ? 41.130 -52.898 10.447 1.00 37.65 66 GLY C C 1
ATOM 3116 O O . GLY C 1 68 ? 40.581 -53.499 9.519 1.00 38.80 66 GLY C O 1
ATOM 3117 N N . GLU C 1 69 ? 40.555 -52.718 11.630 1.00 35.67 67 GLU C N 1
ATOM 3118 C CA . GLU C 1 69 ? 39.321 -53.387 11.947 1.00 34.33 67 GLU C CA 1
ATOM 3119 C C . GLU C 1 69 ? 38.109 -52.471 12.002 1.00 32.19 67 GLU C C 1
ATOM 3120 O O . GLU C 1 69 ? 38.195 -51.347 12.479 1.00 31.48 67 GLU C O 1
ATOM 3126 N N . ILE C 1 70 ? 36.971 -52.973 11.531 1.00 29.99 68 ILE C N 1
ATOM 3127 C CA . ILE C 1 70 ? 35.739 -52.198 11.581 1.00 27.84 68 ILE C CA 1
ATOM 3128 C C . ILE C 1 70 ? 35.125 -52.238 12.977 1.00 27.47 68 ILE C C 1
ATOM 3129 O O . ILE C 1 70 ? 34.662 -53.273 13.413 1.00 26.82 68 ILE C O 1
ATOM 3134 N N . TYR C 1 71 ? 35.113 -51.087 13.647 1.00 27.66 69 TYR C N 1
ATOM 3135 C CA . TYR C 1 71 ? 34.410 -50.903 14.925 1.00 27.28 69 TYR C CA 1
ATOM 3136 C C . TYR C 1 71 ? 33.007 -50.324 14.831 1.00 26.58 69 TYR C C 1
ATOM 3137 O O . TYR C 1 71 ? 32.266 -50.351 15.823 1.00 26.55 69 TYR C O 1
ATOM 3146 N N . ALA C 1 72 ? 32.659 -49.755 13.679 1.00 25.25 70 ALA C N 1
ATOM 3147 C CA . ALA C 1 72 ? 31.267 -49.338 13.455 1.00 24.43 70 ALA C CA 1
ATOM 3148 C C . ALA C 1 72 ? 30.920 -49.227 11.995 1.00 23.59 70 ALA C C 1
ATOM 3149 O O . ALA C 1 72 ? 31.752 -48.848 11.178 1.00 23.10 70 ALA C O 1
ATOM 3151 N N . LYS C 1 73 ? 29.677 -49.562 11.698 1.00 23.24 71 LYS C N 1
ATOM 3152 C CA . LYS C 1 73 ? 29.023 -49.184 10.448 1.00 23.18 71 LYS C CA 1
ATOM 3153 C C . LYS C 1 73 ? 27.912 -48.175 10.779 1.00 23.15 71 LYS C C 1
ATOM 3154 O O . LYS C 1 73 ? 27.104 -48.415 11.681 1.00 22.52 71 LYS C O 1
ATOM 3160 N N . ALA C 1 74 ? 27.905 -47.046 10.071 1.00 22.69 72 ALA C N 1
ATOM 3161 C CA . ALA C 1 74 ? 26.931 -45.999 10.291 1.00 23.08 72 ALA C CA 1
ATOM 3162 C C . ALA C 1 74 ? 26.261 -45.570 8.986 1.00 23.66 72 ALA C C 1
ATOM 3163 O O . ALA C 1 74 ? 26.903 -45.519 7.921 1.00 23.81 72 ALA C O 1
ATOM 3165 N N . ILE C 1 75 ? 24.971 -45.261 9.078 1.00 23.42 73 ILE C N 1
ATOM 3166 C CA . ILE C 1 75 ? 24.179 -44.858 7.924 1.00 23.59 73 ILE C CA 1
ATOM 3167 C C . ILE C 1 75 ? 23.476 -43.553 8.288 1.00 23.67 73 ILE C C 1
ATOM 3168 O O . ILE C 1 75 ? 22.785 -43.496 9.308 1.00 23.58 73 ILE C O 1
ATOM 3173 N N . SER C 1 76 ? 23.665 -42.515 7.475 1.00 22.99 74 SER C N 1
ATOM 3174 C CA . SER C 1 76 ? 23.136 -41.199 7.790 1.00 23.19 74 SER C CA 1
ATOM 3175 C C . SER C 1 76 ? 22.206 -40.671 6.698 1.00 23.81 74 SER C C 1
ATOM 3176 O O . SER C 1 76 ? 22.397 -40.975 5.508 1.00 24.36 74 SER C O 1
ATOM 3179 N N . PHE C 1 77 ? 21.223 -39.876 7.133 1.00 24.00 75 PHE C N 1
ATOM 3180 C CA . PHE C 1 77 ? 20.256 -39.152 6.303 1.00 24.27 75 PHE C CA 1
ATOM 3181 C C . PHE C 1 77 ? 20.321 -37.698 6.731 1.00 25.04 75 PHE C C 1
ATOM 3182 O O . PHE C 1 77 ? 20.076 -37.380 7.899 1.00 24.98 75 PHE C O 1
ATOM 3190 N N . THR C 1 78 ? 20.672 -36.835 5.783 1.00 25.73 76 THR C N 1
ATOM 3191 C CA . THR C 1 78 ? 20.874 -35.414 6.025 1.00 26.75 76 THR C CA 1
ATOM 3192 C C . THR C 1 78 ? 20.031 -34.639 5.003 1.00 27.31 76 THR C C 1
ATOM 3193 O O . THR C 1 78 ? 20.353 -34.642 3.822 1.00 27.50 76 THR C O 1
ATOM 3197 N N . PRO C 1 79 ? 18.945 -33.977 5.458 1.00 27.86 77 PRO C N 1
ATOM 3198 C CA . PRO C 1 79 ? 18.123 -33.183 4.524 1.00 28.18 77 PRO C CA 1
ATOM 3199 C C . PRO C 1 79 ? 18.939 -32.067 3.885 1.00 27.97 77 PRO C C 1
ATOM 3200 O O . PRO C 1 79 ? 19.417 -31.195 4.591 1.00 27.93 77 PRO C O 1
ATOM 3204 N N . LEU C 1 80 ? 19.079 -32.076 2.561 1.00 28.02 78 LEU C N 1
ATOM 3205 C CA . LEU C 1 80 ? 19.851 -31.026 1.888 1.00 28.18 78 LEU C CA 1
ATOM 3206 C C . LEU C 1 80 ? 19.440 -29.595 2.237 1.00 28.48 78 LEU C C 1
ATOM 3207 O O . LEU C 1 80 ? 20.287 -28.721 2.340 1.00 28.10 78 LEU C O 1
ATOM 3212 N N . LYS C 1 81 ? 18.147 -29.357 2.419 1.00 29.30 79 LYS C N 1
ATOM 3213 C CA . LYS C 1 81 ? 17.676 -28.005 2.680 1.00 30.05 79 LYS C CA 1
ATOM 3214 C C . LYS C 1 81 ? 18.063 -27.402 4.032 1.00 30.01 79 LYS C C 1
ATOM 3215 O O . LYS C 1 81 ? 17.866 -26.198 4.256 1.00 29.75 79 LYS C O 1
ATOM 3221 N N . ARG C 1 82 ? 18.613 -28.223 4.928 1.00 29.90 80 ARG C N 1
ATOM 3222 C CA . ARG C 1 82 ? 19.020 -27.726 6.240 1.00 30.34 80 ARG C CA 1
ATOM 3223 C C . ARG C 1 82 ? 20.487 -27.300 6.233 1.00 31.21 80 ARG C C 1
ATOM 3224 O O . ARG C 1 82 ? 21.054 -26.947 7.273 1.00 30.91 80 ARG C O 1
ATOM 3232 N N . LEU C 1 83 ? 21.095 -27.319 5.054 1.00 31.43 81 LEU C N 1
ATOM 3233 C CA . LEU C 1 83 ? 22.543 -27.217 4.971 1.00 32.64 81 LEU C CA 1
ATOM 3234 C C . LEU C 1 83 ? 22.977 -25.892 4.358 1.00 33.24 81 LEU C C 1
ATOM 3235 O O . LEU C 1 83 ? 22.432 -25.470 3.352 1.00 33.66 81 LEU C O 1
ATOM 3240 N N . GLU C 1 84 ? 23.947 -25.228 4.969 1.00 34.75 82 GLU C N 1
ATOM 3241 C CA . GLU C 1 84 ? 24.584 -24.071 4.333 1.00 36.36 82 GLU C CA 1
ATOM 3242 C C . GLU C 1 84 ? 25.373 -24.561 3.111 1.00 36.76 82 GLU C C 1
ATOM 3243 O O . GLU C 1 84 ? 25.809 -25.719 3.065 1.00 36.32 82 GLU C O 1
ATOM 3249 N N . ASN C 1 85 ? 25.557 -23.697 2.119 1.00 37.61 83 ASN C N 1
ATOM 3250 C CA . ASN C 1 85 ? 26.246 -24.116 0.897 1.00 38.78 83 ASN C CA 1
ATOM 3251 C C . ASN C 1 85 ? 27.605 -24.804 1.135 1.00 38.32 83 ASN C C 1
ATOM 3252 O O . ASN C 1 85 ? 27.876 -25.851 0.547 1.00 38.38 83 ASN C O 1
ATOM 3257 N N . SER C 1 86 ? 28.437 -24.232 2.000 1.00 37.99 84 SER C N 1
ATOM 3258 C CA . SER C 1 86 ? 29.774 -24.787 2.261 1.00 38.10 84 SER C CA 1
ATOM 3259 C C . SER C 1 86 ? 29.708 -26.192 2.884 1.00 37.47 84 SER C C 1
ATOM 3260 O O . SER C 1 86 ? 30.471 -27.082 2.481 1.00 37.16 84 SER C O 1
ATOM 3263 N N . PHE C 1 87 ? 28.799 -26.379 3.854 1.00 36.29 85 PHE C N 1
ATOM 3264 C CA . PHE C 1 87 ? 28.543 -27.697 4.459 1.00 35.31 85 PHE C CA 1
ATOM 3265 C C . PHE C 1 87 ? 28.162 -28.719 3.389 1.00 34.83 85 PHE C C 1
ATOM 3266 O O . PHE C 1 87 ? 28.681 -29.831 3.367 1.00 34.28 85 PHE C O 1
ATOM 3274 N N . ARG C 1 88 ? 27.261 -28.316 2.503 1.00 35.33 86 ARG C N 1
ATOM 3275 C CA . ARG C 1 88 ? 26.743 -29.174 1.446 1.00 35.97 86 ARG C CA 1
ATOM 3276 C C . ARG C 1 88 ? 27.828 -29.531 0.430 1.00 37.07 86 ARG C C 1
ATOM 3277 O O . ARG C 1 88 ? 27.870 -30.654 -0.046 1.00 37.38 86 ARG C O 1
ATOM 3285 N N . GLU C 1 89 ? 28.690 -28.568 0.091 1.00 38.01 87 GLU C N 1
ATOM 3286 C CA . GLU C 1 89 ? 29.818 -28.803 -0.827 1.00 39.02 87 GLU C CA 1
ATOM 3287 C C . GLU C 1 89 ? 30.812 -29.812 -0.212 1.00 38.34 87 GLU C C 1
ATOM 3288 O O . GLU C 1 89 ? 31.191 -30.796 -0.858 1.00 38.81 87 GLU C O 1
ATOM 3294 N N . ASP C 1 90 ? 31.190 -29.589 1.045 1.00 37.62 88 ASP C N 1
ATOM 3295 C CA . ASP C 1 90 ? 31.987 -30.549 1.830 1.00 36.76 88 ASP C CA 1
ATOM 3296 C C . ASP C 1 90 ? 31.438 -31.964 1.829 1.00 36.18 88 ASP C C 1
ATOM 3297 O O . ASP C 1 90 ? 32.191 -32.946 1.740 1.00 36.35 88 ASP C O 1
ATOM 3302 N N . LEU C 1 91 ? 30.121 -32.065 1.943 1.00 35.11 89 LEU C N 1
ATOM 3303 C CA . LEU C 1 91 ? 29.456 -33.350 1.986 1.00 34.76 89 LEU C CA 1
ATOM 3304 C C . LEU C 1 91 ? 29.564 -34.104 0.654 1.00 34.16 89 LEU C C 1
ATOM 3305 O O . LEU C 1 91 ? 29.828 -35.316 0.637 1.00 33.69 89 LEU C O 1
ATOM 3310 N N . MET C 1 92 ? 29.375 -33.384 -0.455 1.00 34.45 90 MET C N 1
ATOM 3311 C CA . MET C 1 92 ? 29.428 -33.979 -1.808 1.00 34.81 90 MET C CA 1
ATOM 3312 C C . MET C 1 92 ? 30.840 -34.397 -2.234 1.00 35.59 90 MET C C 1
ATOM 3313 O O . MET C 1 92 ? 30.999 -35.217 -3.134 1.00 35.36 90 MET C O 1
ATOM 3318 N N . ARG C 1 93 ? 31.864 -33.833 -1.594 1.00 36.00 91 ARG C N 1
ATOM 3319 C CA . ARG C 1 93 ? 33.238 -34.295 -1.819 1.00 37.33 91 ARG C CA 1
ATOM 3320 C C . ARG C 1 93 ? 33.435 -35.738 -1.363 1.00 36.28 91 ARG C C 1
ATOM 3321 O O . ARG C 1 93 ? 34.288 -36.439 -1.912 1.00 36.10 91 ARG C O 1
ATOM 3329 N N . ALA C 1 94 ? 32.649 -36.167 -0.360 1.00 35.48 92 ALA C N 1
ATOM 3330 C CA . ALA C 1 94 ? 32.633 -37.567 0.138 1.00 35.20 92 ALA C CA 1
ATOM 3331 C C . ALA C 1 94 ? 33.835 -38.002 0.974 1.00 35.56 92 ALA C C 1
ATOM 3332 O O . ALA C 1 94 ? 33.796 -39.046 1.606 1.00 35.71 92 ALA C O 1
ATOM 3334 N N . ASP C 1 95 ? 34.893 -37.199 1.014 1.00 36.46 93 ASP C N 1
ATOM 3335 C CA . ASP C 1 95 ? 36.121 -37.622 1.686 1.00 36.83 93 ASP C CA 1
ATOM 3336 C C . ASP C 1 95 ? 36.357 -36.888 3.005 1.00 36.40 93 ASP C C 1
ATOM 3337 O O . ASP C 1 95 ? 37.394 -37.076 3.651 1.00 36.39 93 ASP C O 1
ATOM 3342 N N . ILE C 1 96 ? 35.409 -36.038 3.388 1.00 35.84 94 ILE C N 1
ATOM 3343 C CA . ILE C 1 96 ? 35.438 -35.403 4.708 1.00 35.29 94 ILE C CA 1
ATOM 3344 C C . ILE C 1 96 ? 34.332 -36.029 5.568 1.00 34.66 94 ILE C C 1
ATOM 3345 O O . ILE C 1 96 ? 33.148 -35.967 5.197 1.00 34.46 94 ILE C O 1
ATOM 3350 N N . PRO C 1 97 ? 34.712 -36.630 6.711 1.00 33.48 95 PRO C N 1
ATOM 3351 C CA . PRO C 1 97 ? 33.713 -37.250 7.568 1.00 33.57 95 PRO C CA 1
ATOM 3352 C C . PRO C 1 97 ? 32.803 -36.177 8.123 1.00 33.31 95 PRO C C 1
ATOM 3353 O O . PRO C 1 97 ? 33.258 -35.068 8.363 1.00 32.80 95 PRO C O 1
ATOM 3357 N N . ILE C 1 98 ? 31.519 -36.503 8.270 1.00 33.54 96 ILE C N 1
ATOM 3358 C CA . ILE C 1 98 ? 30.527 -35.610 8.871 1.00 34.01 96 ILE C CA 1
ATOM 3359 C C . ILE C 1 98 ? 30.978 -35.013 10.215 1.00 34.17 96 ILE C C 1
ATOM 3360 O O . ILE C 1 98 ? 30.782 -33.831 10.463 1.00 34.22 96 ILE C O 1
ATOM 3365 N N . GLY C 1 99 ? 31.578 -35.822 11.082 1.00 34.74 97 GLY C N 1
ATOM 3366 C CA . GLY C 1 99 ? 32.087 -35.309 12.365 1.00 35.41 97 GLY C CA 1
ATOM 3367 C C . GLY C 1 99 ? 33.109 -34.198 12.150 1.00 36.16 97 GLY C C 1
ATOM 3368 O O . GLY C 1 99 ? 33.133 -33.200 12.894 1.00 36.68 97 GLY C O 1
ATOM 3369 N N . LYS C 1 100 ? 33.940 -34.362 11.124 1.00 35.47 98 LYS C N 1
ATOM 3370 C CA . LYS C 1 100 ? 34.924 -33.358 10.753 1.00 36.09 98 LYS C CA 1
ATOM 3371 C C . LYS C 1 100 ? 34.311 -32.095 10.143 1.00 35.56 98 LYS C C 1
ATOM 3372 O O . LYS C 1 100 ? 34.734 -30.988 10.469 1.00 35.18 98 LYS C O 1
ATOM 3378 N N . ILE C 1 101 ? 33.323 -32.250 9.259 1.00 35.70 99 ILE C N 1
ATOM 3379 C CA . ILE C 1 101 ? 32.654 -31.083 8.671 1.00 35.82 99 ILE C CA 1
ATOM 3380 C C . ILE C 1 101 ? 32.032 -30.225 9.765 1.00 36.40 99 ILE C C 1
ATOM 3381 O O . ILE C 1 101 ? 32.002 -29.007 9.657 1.00 37.67 99 ILE C O 1
ATOM 3386 N N . MET C 1 102 ? 31.557 -30.852 10.831 1.00 36.76 100 MET C N 1
ATOM 3387 C CA . MET C 1 102 ? 30.925 -30.108 11.924 1.00 37.77 100 MET C CA 1
ATOM 3388 C C . MET C 1 102 ? 31.905 -29.488 12.927 1.00 38.35 100 MET C C 1
ATOM 3389 O O . MET C 1 102 ? 31.596 -28.466 13.516 1.00 38.70 100 MET C O 1
ATOM 3394 N N . ARG C 1 103 ? 33.054 -30.130 13.141 1.00 39.01 101 ARG C N 1
ATOM 3395 C CA . ARG C 1 103 ? 34.160 -29.541 13.885 1.00 40.58 101 ARG C CA 1
ATOM 3396 C C . ARG C 1 103 ? 34.626 -28.296 13.110 1.00 40.74 101 ARG C C 1
ATOM 3397 O O . ARG C 1 103 ? 34.798 -27.223 13.676 1.00 40.60 101 ARG C O 1
ATOM 3405 N N . LYS C 1 104 ? 34.838 -28.481 11.807 1.00 41.07 102 LYS C N 1
ATOM 3406 C CA . LYS C 1 104 ? 35.256 -27.437 10.861 1.00 41.99 102 LYS C CA 1
ATOM 3407 C C . LYS C 1 104 ? 34.385 -26.180 10.947 1.00 41.47 102 LYS C C 1
ATOM 3408 O O . LYS C 1 104 ? 34.889 -25.059 10.965 1.00 41.66 102 LYS C O 1
ATOM 3414 N N . HIS C 1 105 ? 33.074 -26.372 11.002 1.00 40.78 103 HIS C N 1
ATOM 3415 C CA . HIS C 1 105 ? 32.152 -25.255 11.011 1.00 40.07 103 HIS C CA 1
ATOM 3416 C C . HIS C 1 105 ? 31.747 -24.833 12.435 1.00 39.00 103 HIS C C 1
ATOM 3417 O O . HIS C 1 105 ? 30.875 -24.001 12.611 1.00 39.38 103 HIS C O 1
ATOM 3424 N N . ASN C 1 106 ? 32.393 -25.397 13.450 1.00 37.72 104 ASN C N 1
ATOM 3425 C CA . ASN C 1 106 ? 32.033 -25.130 14.856 1.00 36.62 104 ASN C CA 1
ATOM 3426 C C . ASN C 1 106 ? 30.529 -25.173 15.117 1.00 35.30 104 ASN C C 1
ATOM 3427 O O . ASN C 1 106 ? 29.977 -24.262 15.724 1.00 34.54 104 ASN C O 1
ATOM 3432 N N . ILE C 1 107 ? 29.889 -26.241 14.641 1.00 33.59 105 ILE C N 1
ATOM 3433 C CA . ILE C 1 107 ? 28.455 -26.416 14.769 1.00 32.50 105 ILE C CA 1
ATOM 3434 C C . ILE C 1 107 ? 28.060 -26.811 16.197 1.00 31.48 105 ILE C C 1
ATOM 3435 O O . ILE C 1 107 ? 28.595 -27.754 16.773 1.00 30.35 105 ILE C O 1
ATOM 3440 N N . GLU C 1 108 ? 27.152 -26.028 16.763 1.00 30.45 106 GLU C N 1
ATOM 3441 C CA . GLU C 1 108 ? 26.518 -26.359 18.021 1.00 29.95 106 GLU C CA 1
ATOM 3442 C C . GLU C 1 108 ? 25.287 -27.202 17.733 1.00 29.19 106 GLU C C 1
ATOM 3443 O O . GLU C 1 108 ? 24.486 -26.873 16.844 1.00 29.59 106 GLU C O 1
ATOM 3449 N N . ALA C 1 109 ? 25.128 -28.276 18.497 1.00 28.09 107 ALA C N 1
ATOM 3450 C CA . ALA C 1 109 ? 24.077 -29.235 18.251 1.00 27.01 107 ALA C CA 1
ATOM 3451 C C . ALA C 1 109 ? 23.757 -29.959 19.543 1.00 27.22 107 ALA C C 1
ATOM 3452 O O . ALA C 1 109 ? 24.440 -29.788 20.546 1.00 27.03 107 ALA C O 1
ATOM 3454 N N . ARG C 1 110 ? 22.694 -30.754 19.523 1.00 27.56 108 ARG C N 1
ATOM 3455 C CA . ARG C 1 110 ? 22.452 -31.746 20.571 1.00 27.90 108 ARG C CA 1
ATOM 3456 C C . ARG C 1 110 ? 22.052 -33.059 19.902 1.00 29.07 108 ARG C C 1
ATOM 3457 O O . ARG C 1 110 ? 21.781 -33.106 18.698 1.00 28.33 108 ARG C O 1
ATOM 3465 N N . ARG C 1 111 ? 21.960 -34.104 20.709 1.00 30.11 109 ARG C N 1
ATOM 3466 C CA . ARG C 1 111 ? 21.765 -35.448 20.232 1.00 31.51 109 ARG C CA 1
ATOM 3467 C C . ARG C 1 111 ? 20.595 -36.080 20.989 1.00 32.37 109 ARG C C 1
ATOM 3468 O O . ARG C 1 111 ? 20.504 -35.925 22.202 1.00 33.09 109 ARG C O 1
ATOM 3476 N N . GLU C 1 112 ? 19.688 -36.746 20.277 1.00 32.82 110 GLU C N 1
ATOM 3477 C CA . GLU C 1 112 ? 18.612 -37.522 20.888 1.00 33.98 110 GLU C CA 1
ATOM 3478 C C . GLU C 1 112 ? 18.785 -38.950 20.445 1.00 32.99 110 GLU C C 1
ATOM 3479 O O . GLU C 1 112 ? 18.680 -39.238 19.249 1.00 32.64 110 GLU C O 1
ATOM 3485 N N . ILE C 1 113 ? 19.007 -39.849 21.395 1.00 32.83 111 ILE C N 1
ATOM 3486 C CA . ILE C 1 113 ? 19.015 -41.266 21.107 1.00 32.55 111 ILE C CA 1
ATOM 3487 C C . ILE C 1 113 ? 17.566 -41.744 21.029 1.00 32.49 111 ILE C C 1
ATOM 3488 O O . ILE C 1 113 ? 16.802 -41.630 22.005 1.00 32.72 111 ILE C O 1
ATOM 3493 N N . ARG C 1 114 ? 17.194 -42.253 19.854 1.00 31.12 112 ARG C N 1
ATOM 3494 C CA . ARG C 1 114 ? 15.844 -42.749 19.592 1.00 30.63 112 ARG C CA 1
ATOM 3495 C C . ARG C 1 114 ? 15.647 -44.204 19.981 1.00 30.55 112 ARG C C 1
ATOM 3496 O O . ARG C 1 114 ? 14.633 -44.541 20.569 1.00 31.39 112 ARG C O 1
ATOM 3504 N N . TRP C 1 115 ? 16.590 -45.074 19.641 1.00 29.56 113 TRP C N 1
ATOM 3505 C CA . TRP C 1 115 ? 16.557 -46.432 20.161 1.00 29.37 113 TRP C CA 1
ATOM 3506 C C . TRP C 1 115 ? 17.959 -46.922 20.288 1.00 29.11 113 TRP C C 1
ATOM 3507 O O . TRP C 1 115 ? 18.860 -46.397 19.645 1.00 29.36 113 TRP C O 1
ATOM 3518 N N . SER C 1 116 ? 18.132 -47.964 21.082 1.00 29.18 114 SER C N 1
ATOM 3519 C CA . SER C 1 116 ? 19.419 -48.608 21.271 1.00 29.89 114 SER C CA 1
ATOM 3520 C C . SER C 1 116 ? 19.109 -50.037 21.685 1.00 30.80 114 SER C C 1
ATOM 3521 O O . SER C 1 116 ? 18.273 -50.246 22.567 1.00 30.92 114 SER C O 1
ATOM 3524 N N . ARG C 1 117 ? 19.748 -51.019 21.052 1.00 31.60 115 ARG C N 1
ATOM 3525 C CA . ARG C 1 117 ? 19.402 -52.412 21.304 1.00 33.36 115 ARG C CA 1
ATOM 3526 C C . ARG C 1 117 ? 20.514 -53.406 20.952 1.00 33.83 115 ARG C C 1
ATOM 3527 O O . ARG C 1 117 ? 21.348 -53.137 20.092 1.00 33.93 115 ARG C O 1
ATOM 3535 N N . VAL C 1 118 ? 20.514 -54.557 21.625 1.00 34.67 116 VAL C N 1
ATOM 3536 C CA . VAL C 1 118 ? 21.385 -55.667 21.247 1.00 35.87 116 VAL C CA 1
ATOM 3537 C C . VAL C 1 118 ? 20.634 -56.580 20.273 1.00 37.10 116 VAL C C 1
ATOM 3538 O O . VAL C 1 118 ? 19.447 -56.868 20.453 1.00 37.01 116 VAL C O 1
ATOM 3542 N N . GLU C 1 119 ? 21.312 -57.001 19.217 1.00 38.31 117 GLU C N 1
ATOM 3543 C CA . GLU C 1 119 ? 20.676 -57.882 18.246 1.00 40.34 117 GLU C CA 1
ATOM 3544 C C . GLU C 1 119 ? 21.653 -58.790 17.495 1.00 40.43 117 GLU C C 1
ATOM 3545 O O . GLU C 1 119 ? 22.856 -58.581 17.528 1.00 40.05 117 GLU C O 1
ATOM 3551 N N . GLU C 1 120 ? 21.108 -59.808 16.838 1.00 41.75 118 GLU C N 1
ATOM 3552 C CA . GLU C 1 120 ? 21.882 -60.714 16.007 1.00 43.24 118 GLU C CA 1
ATOM 3553 C C . GLU C 1 120 ? 22.021 -59.995 14.690 1.00 42.87 118 GLU C C 1
ATOM 3554 O O . GLU C 1 120 ? 21.015 -59.655 14.081 1.00 43.12 118 GLU C O 1
ATOM 3560 N N . ALA C 1 121 ? 23.255 -59.700 14.280 1.00 42.63 119 ALA C N 1
ATOM 3561 C CA . ALA C 1 121 ? 23.479 -59.148 12.946 1.00 42.36 119 ALA C CA 1
ATOM 3562 C C . ALA C 1 121 ? 22.965 -60.151 11.912 1.00 42.33 119 ALA C C 1
ATOM 3563 O O . ALA C 1 121 ? 23.153 -61.364 12.061 1.00 41.83 119 ALA C O 1
ATOM 3565 N N . ASP C 1 122 ? 22.306 -59.661 10.869 1.00 42.87 120 ASP C N 1
ATOM 3566 C CA . ASP C 1 122 ? 21.975 -60.569 9.783 1.00 43.50 120 ASP C CA 1
ATOM 3567 C C . ASP C 1 122 ? 23.253 -61.007 9.065 1.00 43.18 120 ASP C C 1
ATOM 3568 O O . ASP C 1 122 ? 24.282 -60.318 9.121 1.00 43.35 120 ASP C O 1
ATOM 3573 N N . LEU C 1 123 ? 23.190 -62.177 8.446 1.00 42.70 121 LEU C N 1
ATOM 3574 C CA . LEU C 1 123 ? 24.316 -62.794 7.751 1.00 41.96 121 LEU C CA 1
ATOM 3575 C C . LEU C 1 123 ? 25.175 -61.824 6.940 1.00 40.86 121 LEU C C 1
ATOM 3576 O O . LEU C 1 123 ? 26.409 -61.870 7.016 1.00 40.89 121 LEU C O 1
ATOM 3581 N N . ALA C 1 124 ? 24.530 -60.955 6.166 1.00 39.44 122 ALA C N 1
ATOM 3582 C CA . ALA C 1 124 ? 25.242 -59.989 5.332 1.00 38.26 122 ALA C CA 1
ATOM 3583 C C . ALA C 1 124 ? 26.065 -58.953 6.140 1.00 37.78 122 ALA C C 1
ATOM 3584 O O . ALA C 1 124 ? 27.176 -58.569 5.735 1.00 37.52 122 ALA C O 1
ATOM 3586 N N . LEU C 1 125 ? 25.514 -58.493 7.263 1.00 36.97 123 LEU C N 1
ATOM 3587 C CA . LEU C 1 125 ? 26.216 -57.545 8.122 1.00 36.57 123 LEU C CA 1
ATOM 3588 C C . LEU C 1 125 ? 27.351 -58.237 8.867 1.00 36.79 123 LEU C C 1
ATOM 3589 O O . LEU C 1 125 ? 28.446 -57.675 8.988 1.00 37.14 123 LEU C O 1
ATOM 3594 N N . ALA C 1 126 ? 27.097 -59.456 9.338 1.00 36.90 124 ALA C N 1
ATOM 3595 C CA . ALA C 1 126 ? 28.126 -60.271 9.997 1.00 37.38 124 ALA C CA 1
ATOM 3596 C C . ALA C 1 126 ? 29.343 -60.471 9.108 1.00 37.68 124 ALA C C 1
ATOM 3597 O O . ALA C 1 126 ? 30.475 -60.294 9.581 1.00 37.81 124 ALA C O 1
ATOM 3599 N N . LYS C 1 127 ? 29.114 -60.805 7.832 1.00 37.80 125 LYS C N 1
ATOM 3600 C CA . LYS C 1 127 ? 30.214 -60.960 6.858 1.00 39.06 125 LYS C CA 1
ATOM 3601 C C . LYS C 1 127 ? 30.927 -59.642 6.568 1.00 38.35 125 LYS C C 1
ATOM 3602 O O . LYS C 1 127 ? 32.154 -59.600 6.462 1.00 38.69 125 LYS C O 1
ATOM 3608 N N . GLU C 1 128 ? 30.154 -58.572 6.426 1.00 37.96 126 GLU C N 1
ATOM 3609 C CA . GLU C 1 128 ? 30.702 -57.243 6.195 1.00 37.97 126 GLU C CA 1
ATOM 3610 C C . GLU C 1 128 ? 31.667 -56.819 7.307 1.00 37.66 126 GLU C C 1
ATOM 3611 O O . GLU C 1 128 ? 32.731 -56.265 7.034 1.00 37.69 126 GLU C O 1
ATOM 3617 N N . LEU C 1 129 ? 31.272 -57.084 8.554 1.00 37.23 127 LEU C N 1
ATOM 3618 C CA . LEU C 1 129 ? 32.023 -56.689 9.755 1.00 36.45 127 LEU C CA 1
ATOM 3619 C C . LEU C 1 129 ? 33.102 -57.690 10.100 1.00 36.15 127 LEU C C 1
ATOM 3620 O O . LEU C 1 129 ? 34.038 -57.362 10.834 1.00 35.76 127 LEU C O 1
ATOM 3625 N N . GLY C 1 130 ? 32.959 -58.911 9.581 1.00 35.78 128 GLY C N 1
ATOM 3626 C CA . GLY C 1 130 ? 33.905 -60.005 9.862 1.00 35.83 128 GLY C CA 1
ATOM 3627 C C . GLY C 1 130 ? 33.878 -60.501 11.310 1.00 35.75 128 GLY C C 1
ATOM 3628 O O . GLY C 1 130 ? 34.914 -60.651 11.950 1.00 35.93 128 GLY C O 1
ATOM 3629 N N . ILE C 1 131 ? 32.689 -60.759 11.827 1.00 35.53 129 ILE C N 1
ATOM 3630 C CA . ILE C 1 131 ? 32.552 -61.167 13.215 1.00 35.58 129 ILE C CA 1
ATOM 3631 C C . ILE C 1 131 ? 32.077 -62.625 13.353 1.00 36.38 129 ILE C C 1
ATOM 3632 O O . ILE C 1 131 ? 31.220 -63.088 12.593 1.00 36.87 129 ILE C O 1
ATOM 3637 N N . ALA C 1 132 ? 32.645 -63.357 14.307 1.00 36.75 130 ALA C N 1
ATOM 3638 C CA . ALA C 1 132 ? 32.207 -64.732 14.538 1.00 37.00 130 ALA C CA 1
ATOM 3639 C C . ALA C 1 132 ? 30.967 -64.688 15.408 1.00 37.41 130 ALA C C 1
ATOM 3640 O O . ALA C 1 132 ? 29.953 -65.293 15.087 1.00 37.62 130 ALA C O 1
ATOM 3642 N N . ASP C 1 133 ? 31.059 -63.961 16.516 1.00 37.82 131 ASP C N 1
ATOM 3643 C CA . ASP C 1 133 ? 29.900 -63.671 17.345 1.00 38.26 131 ASP C CA 1
ATOM 3644 C C . ASP C 1 133 ? 29.086 -62.623 16.610 1.00 37.75 131 ASP C C 1
ATOM 3645 O O . ASP C 1 133 ? 29.577 -61.539 16.354 1.00 37.83 131 ASP C O 1
ATOM 3650 N N . ARG C 1 134 ? 27.846 -62.945 16.280 1.00 37.47 132 ARG C N 1
ATOM 3651 C CA . ARG C 1 134 ? 27.014 -62.044 15.481 1.00 37.71 132 ARG C CA 1
ATOM 3652 C C . ARG C 1 134 ? 26.352 -60.918 16.262 1.00 36.96 132 ARG C C 1
ATOM 3653 O O . ARG C 1 134 ? 25.643 -60.084 15.679 1.00 37.72 132 ARG C O 1
ATOM 3661 N N . ARG C 1 135 ? 26.543 -60.896 17.574 1.00 35.94 133 ARG C N 1
ATOM 3662 C CA . ARG C 1 135 ? 25.906 -59.864 18.393 1.00 34.71 133 ARG C CA 1
ATOM 3663 C C . ARG C 1 135 ? 26.434 -58.493 18.038 1.00 32.78 133 ARG C C 1
ATOM 3664 O O . ARG C 1 135 ? 27.644 -58.272 18.050 1.00 32.39 133 ARG C O 1
ATOM 3672 N N . VAL C 1 136 ? 25.520 -57.588 17.696 1.00 31.18 134 VAL C N 1
ATOM 3673 C CA . VAL C 1 136 ? 25.844 -56.170 17.522 1.00 29.92 134 VAL C CA 1
ATOM 3674 C C . VAL C 1 136 ? 24.984 -55.281 18.421 1.00 29.59 134 VAL C C 1
ATOM 3675 O O . VAL C 1 136 ? 23.878 -55.642 18.767 1.00 28.96 134 VAL C O 1
ATOM 3679 N N . ILE C 1 137 ? 25.505 -54.113 18.788 1.00 29.10 135 ILE C N 1
ATOM 3680 C CA . ILE C 1 137 ? 24.662 -53.049 19.318 1.00 29.03 135 ILE C CA 1
ATOM 3681 C C . ILE C 1 137 ? 24.228 -52.122 18.158 1.00 29.21 135 ILE C C 1
ATOM 3682 O O . ILE C 1 137 ? 25.078 -51.587 17.431 1.00 28.63 135 ILE C O 1
ATOM 3687 N N . SER C 1 138 ? 22.920 -51.938 17.983 1.00 28.48 136 SER C N 1
ATOM 3688 C CA . SER C 1 138 ? 22.428 -50.974 17.006 1.00 28.73 136 SER C CA 1
ATOM 3689 C C . SER C 1 138 ? 21.688 -49.835 17.668 1.00 27.90 136 SER C C 1
ATOM 3690 O O . SER C 1 138 ? 20.889 -50.041 18.592 1.00 27.57 136 SER C O 1
ATOM 3693 N N . ARG C 1 139 ? 21.976 -48.634 17.188 1.00 26.37 137 ARG C N 1
ATOM 3694 C CA . ARG C 1 139 ? 21.336 -47.449 17.683 1.00 27.03 137 ARG C CA 1
ATOM 3695 C C . ARG C 1 139 ? 20.866 -46.568 16.542 1.00 25.58 137 ARG C C 1
ATOM 3696 O O . ARG C 1 139 ? 21.379 -46.644 15.417 1.00 24.83 137 ARG C O 1
ATOM 3704 N N . ASN C 1 140 ? 19.895 -45.731 16.867 1.00 24.71 138 ASN C N 1
ATOM 3705 C CA . ASN C 1 140 ? 19.463 -44.676 15.995 1.00 24.34 138 ASN C CA 1
ATOM 3706 C C . ASN C 1 140 ? 19.384 -43.419 16.814 1.00 24.59 138 ASN C C 1
ATOM 3707 O O . ASN C 1 140 ? 18.840 -43.428 17.931 1.00 24.89 138 ASN C O 1
ATOM 3712 N N . TYR C 1 141 ? 19.952 -42.347 16.278 1.00 23.42 139 TYR C N 1
ATOM 3713 C CA . TYR C 1 141 ? 19.917 -41.068 16.938 1.00 23.84 139 TYR C CA 1
ATOM 3714 C C . TYR C 1 141 ? 19.848 -39.885 15.956 1.00 23.24 139 TYR C C 1
ATOM 3715 O O . TYR C 1 141 ? 20.342 -39.958 14.810 1.00 21.96 139 TYR C O 1
ATOM 3724 N N . ASN C 1 142 ? 19.198 -38.818 16.413 1.00 22.45 140 ASN C N 1
ATOM 3725 C CA . ASN C 1 142 ? 19.217 -37.556 15.703 1.00 23.24 140 ASN C CA 1
ATOM 3726 C C . ASN C 1 142 ? 20.256 -36.641 16.235 1.00 23.90 140 ASN C C 1
ATOM 3727 O O . ASN C 1 142 ? 20.441 -36.525 17.462 1.00 24.60 140 ASN C O 1
ATOM 3732 N N . ILE C 1 143 ? 20.952 -36.003 15.303 1.00 24.75 141 ILE C N 1
ATOM 3733 C CA . ILE C 1 143 ? 21.740 -34.796 15.606 1.00 24.31 141 ILE C CA 1
ATOM 3734 C C . ILE C 1 143 ? 20.832 -33.643 15.272 1.00 24.16 141 ILE C C 1
ATOM 3735 O O . ILE C 1 143 ? 20.354 -33.520 14.144 1.00 24.92 141 ILE C O 1
ATOM 3740 N N . ILE C 1 144 ? 20.571 -32.825 16.278 1.00 24.45 142 ILE C N 1
ATOM 3741 C CA . ILE C 1 144 ? 19.638 -31.720 16.200 1.00 24.20 142 ILE C CA 1
ATOM 3742 C C . ILE C 1 144 ? 20.418 -30.430 16.150 1.00 24.06 142 ILE C C 1
ATOM 3743 O O . ILE C 1 144 ? 21.295 -30.191 16.971 1.00 22.57 142 ILE C O 1
ATOM 3748 N N . HIS C 1 145 ? 20.058 -29.593 15.184 1.00 24.87 143 HIS C N 1
ATOM 3749 C CA . HIS C 1 145 ? 20.660 -28.283 15.015 1.00 25.27 143 HIS C CA 1
ATOM 3750 C C . HIS C 1 145 ? 19.543 -27.311 14.640 1.00 25.72 143 HIS C C 1
ATOM 3751 O O . HIS C 1 145 ? 18.692 -27.658 13.821 1.00 26.13 143 HIS C O 1
ATOM 3758 N N . ARG C 1 146 ? 19.548 -26.109 15.224 1.00 26.26 144 ARG C N 1
ATOM 3759 C CA . ARG C 1 146 ? 18.455 -25.116 15.077 1.00 27.49 144 ARG C CA 1
ATOM 3760 C C . ARG C 1 146 ? 17.076 -25.684 15.372 1.00 26.50 144 ARG C C 1
ATOM 3761 O O . ARG C 1 146 ? 16.107 -25.356 14.693 1.00 27.73 144 ARG C O 1
ATOM 3769 N N . GLY C 1 147 ? 16.968 -26.551 16.366 1.00 26.32 145 GLY C N 1
ATOM 3770 C CA . GLY C 1 147 ? 15.658 -27.091 16.761 1.00 25.19 145 GLY C CA 1
ATOM 3771 C C . GLY C 1 147 ? 15.154 -28.199 15.858 1.00 25.26 145 GLY C C 1
ATOM 3772 O O . GLY C 1 147 ? 14.028 -28.703 16.049 1.00 24.74 145 GLY C O 1
ATOM 3773 N N . LYS C 1 148 ? 15.991 -28.611 14.897 1.00 24.78 146 LYS C N 1
ATOM 3774 C CA . LYS C 1 148 ? 15.581 -29.585 13.878 1.00 25.06 146 LYS C CA 1
ATOM 3775 C C . LYS C 1 148 ? 16.600 -30.658 13.610 1.00 24.73 146 LYS C C 1
ATOM 3776 O O . LYS C 1 148 ? 17.788 -30.483 13.913 1.00 24.80 146 LYS C O 1
ATOM 3782 N N . VAL C 1 149 ? 16.136 -31.745 12.990 1.00 24.64 147 VAL C N 1
ATOM 3783 C CA . VAL C 1 149 ? 16.999 -32.881 12.687 1.00 25.06 147 VAL C CA 1
ATOM 3784 C C . VAL C 1 149 ? 17.962 -32.421 11.603 1.00 25.49 147 VAL C C 1
ATOM 3785 O O . VAL C 1 149 ? 17.536 -32.007 10.508 1.00 25.49 147 VAL C O 1
ATOM 3789 N N . LEU C 1 150 ? 19.251 -32.434 11.933 1.00 24.76 148 LEU C N 1
ATOM 3790 C CA . LEU C 1 150 ? 20.262 -32.110 10.955 1.00 24.94 148 LEU C CA 1
ATOM 3791 C C . LEU C 1 150 ? 20.625 -33.414 10.294 1.00 24.98 148 LEU C C 1
ATOM 3792 O O . LEU C 1 150 ? 20.678 -33.496 9.072 1.00 24.68 148 LEU C O 1
ATOM 3797 N N . ILE C 1 151 ? 20.883 -34.434 11.124 1.00 24.73 149 ILE C N 1
ATOM 3798 C CA . ILE C 1 151 ? 21.290 -35.771 10.646 1.00 24.26 149 ILE C CA 1
ATOM 3799 C C . ILE C 1 151 ? 20.605 -36.845 11.446 1.00 24.00 149 ILE C C 1
ATOM 3800 O O . ILE C 1 151 ? 20.565 -36.772 12.662 1.00 23.92 149 ILE C O 1
ATOM 3805 N N . ASN C 1 152 ? 20.053 -37.840 10.767 1.00 24.59 150 ASN C N 1
ATOM 3806 C CA . ASN C 1 152 ? 19.621 -39.057 11.462 1.00 25.30 150 ASN C CA 1
ATOM 3807 C C . ASN C 1 152 ? 20.597 -40.172 11.183 1.00 25.40 150 ASN C C 1
ATOM 3808 O O . ASN C 1 152 ? 20.940 -40.434 10.014 1.00 26.40 150 ASN C O 1
ATOM 3813 N N . ILE C 1 153 ? 21.077 -40.804 12.248 1.00 24.70 151 ILE C N 1
ATOM 3814 C CA . ILE C 1 153 ? 22.157 -41.770 12.135 1.00 24.86 151 ILE C CA 1
ATOM 3815 C C . ILE C 1 153 ? 21.771 -43.122 12.746 1.00 25.23 151 ILE C C 1
ATOM 3816 O O . ILE C 1 153 ? 21.279 -43.182 13.867 1.00 24.37 151 ILE C O 1
ATOM 3821 N N . THR C 1 154 ? 21.982 -44.190 11.977 1.00 25.85 152 THR C N 1
ATOM 3822 C CA . THR C 1 154 ? 21.890 -45.593 12.440 1.00 26.49 152 THR C CA 1
ATOM 3823 C C . THR C 1 154 ? 23.302 -46.208 12.470 1.00 26.83 152 THR C C 1
ATOM 3824 O O . THR C 1 154 ? 24.092 -46.016 11.539 1.00 27.89 152 THR C O 1
ATOM 3828 N N . GLU C 1 155 ? 23.610 -46.949 13.527 1.00 27.14 153 GLU C N 1
ATOM 3829 C CA . GLU C 1 155 ? 24.975 -47.423 13.796 1.00 27.97 153 GLU C CA 1
ATOM 3830 C C . GLU C 1 155 ? 24.903 -48.858 14.229 1.00 26.88 153 GLU C C 1
ATOM 3831 O O . GLU C 1 155 ? 23.961 -49.252 14.937 1.00 26.63 153 GLU C O 1
ATOM 3837 N N . PHE C 1 156 ? 25.911 -49.637 13.841 1.00 26.14 154 PHE C N 1
ATOM 3838 C CA . PHE C 1 156 ? 26.083 -51.002 14.370 1.00 25.62 154 PHE C CA 1
ATOM 3839 C C . PHE C 1 156 ? 27.486 -51.152 14.955 1.00 25.58 154 PHE C C 1
ATOM 3840 O O . PHE C 1 156 ? 28.471 -50.791 14.311 1.00 24.76 154 PHE C O 1
ATOM 3848 N N . PHE C 1 157 ? 27.553 -51.670 16.177 1.00 25.31 155 PHE C N 1
ATOM 3849 C CA . PHE C 1 157 ? 28.808 -51.900 16.856 1.00 26.06 155 PHE C CA 1
ATOM 3850 C C . PHE C 1 157 ? 28.995 -53.394 17.052 1.00 26.27 155 PHE C C 1
ATOM 3851 O O . PHE C 1 157 ? 28.197 -54.019 17.725 1.00 26.30 155 PHE C O 1
ATOM 3859 N N . PRO C 1 158 ? 30.050 -53.967 16.458 1.00 27.08 156 PRO C N 1
ATOM 3860 C CA . PRO C 1 158 ? 30.377 -55.378 16.695 1.00 27.76 156 PRO C CA 1
ATOM 3861 C C . PRO C 1 158 ? 30.785 -55.625 18.161 1.00 28.21 156 PRO C C 1
ATOM 3862 O O . PRO C 1 158 ? 31.844 -55.205 18.584 1.00 28.61 156 PRO C O 1
ATOM 3866 N N . MET C 1 159 ? 29.935 -56.277 18.930 1.00 28.61 157 MET C N 1
ATOM 3867 C CA . MET C 1 159 ? 30.211 -56.482 20.339 1.00 29.36 157 MET C CA 1
ATOM 3868 C C . MET C 1 159 ? 31.577 -57.116 20.609 1.00 30.35 157 MET C C 1
ATOM 3869 O O . MET C 1 159 ? 32.303 -56.654 21.489 1.00 29.45 157 MET C O 1
ATOM 3874 N N . GLU C 1 160 ? 31.940 -58.140 19.824 1.00 31.47 158 GLU C N 1
ATOM 3875 C CA . GLU C 1 160 ? 33.171 -58.900 20.084 1.00 33.26 158 GLU C CA 1
ATOM 3876 C C . GLU C 1 160 ? 34.436 -58.051 20.057 1.00 33.04 158 GLU C C 1
ATOM 3877 O O . GLU C 1 160 ? 35.433 -58.420 20.670 1.00 33.29 158 GLU C O 1
ATOM 3883 N N . ARG C 1 161 ? 34.370 -56.900 19.387 1.00 33.37 159 ARG C N 1
ATOM 3884 C CA . ARG C 1 161 ? 35.524 -56.001 19.269 1.00 33.76 159 ARG C CA 1
ATOM 3885 C C . ARG C 1 161 ? 35.732 -55.082 20.470 1.00 33.28 159 ARG C C 1
ATOM 3886 O O . ARG C 1 161 ? 36.762 -54.413 20.554 1.00 33.45 159 ARG C O 1
ATOM 3894 N N . PHE C 1 162 ? 34.761 -55.013 21.377 1.00 33.02 160 PHE C N 1
ATOM 3895 C CA . PHE C 1 162 ? 34.873 -54.087 22.508 1.00 32.35 160 PHE C CA 1
ATOM 3896 C C . PHE C 1 162 ? 35.216 -54.765 23.837 1.00 32.86 160 PHE C C 1
ATOM 3897 O O . PHE C 1 162 ? 34.350 -55.342 24.499 1.00 33.70 160 PHE C O 1
ATOM 3905 N N . LEU D 1 3 ? 45.804 -46.916 33.159 1.00 35.33 1 LEU D N 1
ATOM 3906 C CA . LEU D 1 3 ? 44.373 -46.630 32.838 1.00 35.10 1 LEU D CA 1
ATOM 3907 C C . LEU D 1 3 ? 43.755 -47.826 32.143 1.00 34.40 1 LEU D C 1
ATOM 3908 O O . LEU D 1 3 ? 44.405 -48.457 31.297 1.00 34.87 1 LEU D O 1
ATOM 3913 N N . ASN D 1 4 ? 42.522 -48.153 32.507 1.00 32.63 2 ASN D N 1
ATOM 3914 C CA . ASN D 1 4 ? 41.712 -49.023 31.671 1.00 31.89 2 ASN D CA 1
ATOM 3915 C C . ASN D 1 4 ? 40.886 -48.220 30.626 1.00 31.85 2 ASN D C 1
ATOM 3916 O O . ASN D 1 4 ? 40.961 -46.968 30.573 1.00 31.58 2 ASN D O 1
ATOM 3921 N N . ALA D 1 5 ? 40.088 -48.930 29.825 1.00 30.49 3 ALA D N 1
ATOM 3922 C CA . ALA D 1 5 ? 39.245 -48.299 28.800 1.00 29.80 3 ALA D CA 1
ATOM 3923 C C . ALA D 1 5 ? 38.237 -47.296 29.380 1.00 29.42 3 ALA D C 1
ATOM 3924 O O . ALA D 1 5 ? 37.992 -46.238 28.786 1.00 28.53 3 ALA D O 1
ATOM 3926 N N . ILE D 1 6 ? 37.659 -47.627 30.539 1.00 28.59 4 ILE D N 1
ATOM 3927 C CA . ILE D 1 6 ? 36.691 -46.735 31.165 1.00 28.58 4 ILE D CA 1
ATOM 3928 C C . ILE D 1 6 ? 37.380 -45.424 31.483 1.00 27.74 4 ILE D C 1
ATOM 3929 O O . ILE D 1 6 ? 36.833 -44.344 31.223 1.00 27.87 4 ILE D O 1
ATOM 3934 N N . HIS D 1 7 ? 38.591 -45.523 32.034 1.00 26.56 5 HIS D N 1
ATOM 3935 C CA . HIS D 1 7 ? 39.344 -44.335 32.394 1.00 26.31 5 HIS D CA 1
ATOM 3936 C C . HIS D 1 7 ? 39.594 -43.499 31.150 1.00 26.40 5 HIS D C 1
ATOM 3937 O O . HIS D 1 7 ? 39.377 -42.296 31.165 1.00 26.21 5 HIS D O 1
ATOM 3944 N N . ARG D 1 8 ? 40.043 -44.143 30.081 1.00 26.50 6 ARG D N 1
ATOM 3945 C CA . ARG D 1 8 ? 40.328 -43.419 28.844 1.00 27.98 6 ARG D CA 1
ATOM 3946 C C . ARG D 1 8 ? 39.062 -42.780 28.238 1.00 27.66 6 ARG D C 1
ATOM 3947 O O . ARG D 1 8 ? 39.101 -41.648 27.802 1.00 28.45 6 ARG D O 1
ATOM 3955 N N . ILE D 1 9 ? 37.933 -43.483 28.286 1.00 27.92 7 ILE D N 1
ATOM 3956 C CA . ILE D 1 9 ? 36.649 -42.921 27.842 1.00 27.39 7 ILE D CA 1
ATOM 3957 C C . ILE D 1 9 ? 36.290 -41.682 28.657 1.00 27.82 7 ILE D C 1
ATOM 3958 O O . ILE D 1 9 ? 35.901 -40.660 28.091 1.00 28.38 7 ILE D O 1
ATOM 3963 N N . LEU D 1 10 ? 36.431 -41.763 29.976 1.00 27.56 8 LEU D N 1
ATOM 3964 C CA . LEU D 1 10 ? 36.171 -40.608 30.857 1.00 27.95 8 LEU D CA 1
ATOM 3965 C C . LEU D 1 10 ? 37.015 -39.387 30.515 1.00 28.60 8 LEU D C 1
ATOM 3966 O O . LEU D 1 10 ? 36.556 -38.259 30.610 1.00 28.81 8 LEU D O 1
ATOM 3971 N N . MET D 1 11 ? 38.241 -39.626 30.072 1.00 29.44 9 MET D N 1
ATOM 3972 C CA . MET D 1 11 ? 39.163 -38.544 29.771 1.00 29.97 9 MET D CA 1
ATOM 3973 C C . MET D 1 11 ? 38.734 -37.685 28.592 1.00 30.56 9 MET D C 1
ATOM 3974 O O . MET D 1 11 ? 38.849 -36.466 28.648 1.00 31.45 9 MET D O 1
ATOM 3979 N N . THR D 1 12 ? 38.197 -38.312 27.554 1.00 30.88 10 THR D N 1
ATOM 3980 C CA . THR D 1 12 ? 37.829 -37.606 26.327 1.00 30.99 10 THR D CA 1
ATOM 3981 C C . THR D 1 12 ? 36.325 -37.513 26.042 1.00 31.28 10 THR D C 1
ATOM 3982 O O . THR D 1 12 ? 35.914 -36.900 25.049 1.00 31.44 10 THR D O 1
ATOM 3986 N N . THR D 1 13 ? 35.494 -38.132 26.872 1.00 31.39 11 THR D N 1
ATOM 3987 C CA . THR D 1 13 ? 34.071 -38.187 26.548 1.00 31.12 11 THR D CA 1
ATOM 3988 C C . THR D 1 13 ? 33.493 -36.784 26.536 1.00 30.97 11 THR D C 1
ATOM 3989 O O . THR D 1 13 ? 33.822 -35.979 27.413 1.00 30.06 11 THR D O 1
ATOM 3993 N N . ASP D 1 14 ? 32.660 -36.491 25.531 1.00 29.83 12 ASP D N 1
ATOM 3994 C CA . ASP D 1 14 ? 31.811 -35.303 25.566 1.00 30.29 12 ASP D CA 1
ATOM 3995 C C . ASP D 1 14 ? 30.332 -35.655 25.803 1.00 30.68 12 ASP D C 1
ATOM 3996 O O . ASP D 1 14 ? 29.437 -34.870 25.442 1.00 31.32 12 ASP D O 1
ATOM 4001 N N . GLY D 1 15 ? 30.092 -36.853 26.358 1.00 30.00 13 GLY D N 1
ATOM 4002 C CA . GLY D 1 15 ? 28.757 -37.359 26.655 1.00 28.71 13 GLY D CA 1
ATOM 4003 C C . GLY D 1 15 ? 28.417 -37.204 28.133 1.00 28.72 13 GLY D C 1
ATOM 4004 O O . GLY D 1 15 ? 29.231 -36.711 28.924 1.00 27.83 13 GLY D O 1
ATOM 4005 N N . SER D 1 16 ? 27.211 -37.625 28.507 1.00 27.41 14 SER D N 1
ATOM 4006 C CA . SER D 1 16 ? 26.776 -37.524 29.881 1.00 27.42 14 SER D CA 1
ATOM 4007 C C . SER D 1 16 ? 27.600 -38.449 30.778 1.00 27.07 14 SER D C 1
ATOM 4008 O O . SER D 1 16 ? 27.653 -39.667 30.561 1.00 26.83 14 SER D O 1
ATOM 4011 N N . ILE D 1 17 ? 28.245 -37.862 31.782 1.00 26.20 15 ILE D N 1
ATOM 4012 C CA . ILE D 1 17 ? 28.944 -38.636 32.818 1.00 26.12 15 ILE D CA 1
ATOM 4013 C C . ILE D 1 17 ? 27.985 -39.449 33.675 1.00 25.65 15 ILE D C 1
ATOM 4014 O O . ILE D 1 17 ? 28.307 -40.561 34.118 1.00 25.24 15 ILE D O 1
ATOM 4019 N N . THR D 1 18 ? 26.799 -38.892 33.902 1.00 25.80 16 THR D N 1
ATOM 4020 C CA . THR D 1 18 ? 25.750 -39.622 34.612 1.00 26.23 16 THR D CA 1
ATOM 4021 C C . THR D 1 18 ? 25.434 -40.940 33.931 1.00 25.84 16 THR D C 1
ATOM 4022 O O . THR D 1 18 ? 25.441 -41.995 34.585 1.00 26.68 16 THR D O 1
ATOM 4026 N N . ALA D 1 19 ? 25.187 -40.906 32.623 1.00 25.53 17 ALA D N 1
ATOM 4027 C CA . ALA D 1 19 ? 24.916 -42.143 31.891 1.00 25.53 17 ALA D CA 1
ATOM 4028 C C . ALA D 1 19 ? 26.136 -43.075 31.916 1.00 25.97 17 ALA D C 1
ATOM 4029 O O . ALA D 1 19 ? 25.975 -44.294 32.017 1.00 27.12 17 ALA D O 1
ATOM 4031 N N . ILE D 1 20 ? 27.348 -42.524 31.823 1.00 25.01 18 ILE D N 1
ATOM 4032 C CA . ILE D 1 20 ? 28.543 -43.366 31.906 1.00 24.91 18 ILE D CA 1
ATOM 4033 C C . ILE D 1 20 ? 28.653 -44.077 33.261 1.00 25.01 18 ILE D C 1
ATOM 4034 O O . ILE D 1 20 ? 28.970 -45.268 33.307 1.00 24.43 18 ILE D O 1
ATOM 4039 N N . ILE D 1 21 ? 28.392 -43.359 34.362 1.00 25.01 19 ILE D N 1
ATOM 4040 C CA . ILE D 1 21 ? 28.426 -44.008 35.702 1.00 25.16 19 ILE D CA 1
ATOM 4041 C C . ILE D 1 21 ? 27.299 -45.027 35.867 1.00 26.17 19 ILE D C 1
ATOM 4042 O O . ILE D 1 21 ? 27.544 -46.144 36.356 1.00 25.66 19 ILE D O 1
ATOM 4047 N N . GLU D 1 22 ? 26.081 -44.658 35.456 1.00 26.63 20 GLU D N 1
ATOM 4048 C CA . GLU D 1 22 ? 24.978 -45.631 35.431 1.00 28.47 20 GLU D CA 1
ATOM 4049 C C . GLU D 1 22 ? 25.316 -46.883 34.612 1.00 28.17 20 GLU D C 1
ATOM 4050 O O . GLU D 1 22 ? 25.047 -47.997 35.045 1.00 29.75 20 GLU D O 1
ATOM 4056 N N . ALA D 1 23 ? 25.942 -46.708 33.459 1.00 28.23 21 ALA D N 1
ATOM 4057 C CA . ALA D 1 23 ? 26.408 -47.828 32.634 1.00 27.68 21 ALA D CA 1
ATOM 4058 C C . ALA D 1 23 ? 27.454 -48.664 33.358 1.00 28.22 21 ALA D C 1
ATOM 4059 O O . ALA D 1 23 ? 27.321 -49.895 33.457 1.00 28.10 21 ALA D O 1
ATOM 4061 N N . VAL D 1 24 ? 28.498 -48.014 33.872 1.00 28.24 22 VAL D N 1
ATOM 4062 C CA . VAL D 1 24 ? 29.564 -48.776 34.549 1.00 29.19 22 VAL D CA 1
ATOM 4063 C C . VAL D 1 24 ? 29.052 -49.557 35.776 1.00 29.49 22 VAL D C 1
ATOM 4064 O O . VAL D 1 24 ? 29.314 -50.753 35.908 1.00 29.71 22 VAL D O 1
ATOM 4068 N N . THR D 1 25 ? 28.309 -48.880 36.649 1.00 29.90 23 THR D N 1
ATOM 4069 C CA . THR D 1 25 ? 27.894 -49.459 37.925 1.00 30.33 23 THR D CA 1
ATOM 4070 C C . THR D 1 25 ? 26.612 -50.280 37.866 1.00 30.58 23 THR D C 1
ATOM 4071 O O . THR D 1 25 ? 26.381 -51.106 38.745 1.00 31.47 23 THR D O 1
ATOM 4075 N N . GLN D 1 26 ? 25.774 -50.017 36.864 1.00 31.40 24 GLN D N 1
ATOM 4076 C CA . GLN D 1 26 ? 24.398 -50.563 36.768 1.00 32.32 24 GLN D CA 1
ATOM 4077 C C . GLN D 1 26 ? 23.531 -50.114 37.944 1.00 32.74 24 GLN D C 1
ATOM 4078 O O . GLN D 1 26 ? 22.556 -50.780 38.305 1.00 33.41 24 GLN D O 1
ATOM 4084 N N . LYS D 1 27 ? 23.904 -48.970 38.521 1.00 32.72 25 LYS D N 1
ATOM 4085 C CA . LYS D 1 27 ? 23.180 -48.352 39.626 1.00 32.52 25 LYS D CA 1
ATOM 4086 C C . LYS D 1 27 ? 22.699 -46.966 39.222 1.00 32.08 25 LYS D C 1
ATOM 4087 O O . LYS D 1 27 ? 23.297 -46.302 38.366 1.00 31.84 25 LYS D O 1
ATOM 4093 N N . LYS D 1 28 ? 21.613 -46.529 39.838 1.00 31.88 26 LYS D N 1
ATOM 4094 C CA . LYS D 1 28 ? 21.084 -45.198 39.598 1.00 31.91 26 LYS D CA 1
ATOM 4095 C C . LYS D 1 28 ? 21.997 -44.138 40.229 1.00 31.54 26 LYS D C 1
ATOM 4096 O O . LYS D 1 28 ? 22.435 -44.283 41.389 1.00 30.11 26 LYS D O 1
ATOM 4102 N N . VAL D 1 29 ? 22.294 -43.090 39.450 1.00 31.08 27 VAL D N 1
ATOM 4103 C CA . VAL D 1 29 ? 23.073 -41.954 39.931 1.00 31.36 27 VAL D CA 1
ATOM 4104 C C . VAL D 1 29 ? 22.120 -40.950 40.602 1.00 31.97 27 VAL D C 1
ATOM 4105 O O . VAL D 1 29 ? 21.023 -40.684 40.104 1.00 31.93 27 VAL D O 1
ATOM 4109 N N . GLU D 1 30 ? 22.543 -40.437 41.748 1.00 32.06 28 GLU D N 1
ATOM 4110 C CA . GLU D 1 30 ? 21.878 -39.335 42.403 1.00 33.36 28 GLU D CA 1
ATOM 4111 C C . GLU D 1 30 ? 22.860 -38.187 42.497 1.00 32.50 28 GLU D C 1
ATOM 4112 O O . GLU D 1 30 ? 24.017 -38.377 42.901 1.00 32.44 28 GLU D O 1
ATOM 4118 N N . VAL D 1 31 ? 22.395 -37.003 42.118 1.00 31.96 29 VAL D N 1
ATOM 4119 C CA . VAL D 1 31 ? 23.194 -35.797 42.211 1.00 31.44 29 VAL D CA 1
ATOM 4120 C C . VAL D 1 31 ? 22.947 -35.055 43.543 1.00 32.07 29 VAL D C 1
ATOM 4121 O O . VAL D 1 31 ? 21.813 -34.630 43.829 1.00 32.42 29 VAL D O 1
ATOM 4125 N N . GLU D 1 32 ? 24.004 -34.902 44.343 1.00 31.44 30 GLU D N 1
ATOM 4126 C CA . GLU D 1 32 ? 23.958 -34.100 45.564 1.00 31.57 30 GLU D CA 1
ATOM 4127 C C . GLU D 1 32 ? 24.617 -32.735 45.414 1.00 31.28 30 GLU D C 1
ATOM 4128 O O . GLU D 1 32 ? 25.814 -32.653 45.183 1.00 30.49 30 GLU D O 1
ATOM 4134 N N . THR D 1 33 ? 23.846 -31.668 45.595 1.00 31.19 31 THR D N 1
ATOM 4135 C CA . THR D 1 33 ? 24.392 -30.336 45.615 1.00 31.51 31 THR D CA 1
ATOM 4136 C C . THR D 1 33 ? 25.104 -30.147 46.948 1.00 31.97 31 THR D C 1
ATOM 4137 O O . THR D 1 33 ? 24.564 -30.510 47.981 1.00 31.93 31 THR D O 1
ATOM 4141 N N . LEU D 1 34 ? 26.326 -29.619 46.901 1.00 32.11 32 LEU D N 1
ATOM 4142 C CA . LEU D 1 34 ? 27.053 -29.190 48.091 1.00 33.00 32 LEU D CA 1
ATOM 4143 C C . LEU D 1 34 ? 26.957 -27.659 48.096 1.00 33.72 32 LEU D C 1
ATOM 4144 O O . LEU D 1 34 ? 25.900 -27.108 48.426 1.00 35.79 32 LEU D O 1
ATOM 4149 N N . GLU D 1 35 ? 27.983 -26.953 47.643 1.00 33.49 33 GLU D N 1
ATOM 4150 C CA . GLU D 1 35 ? 27.889 -25.492 47.612 1.00 32.95 33 GLU D CA 1
ATOM 4151 C C . GLU D 1 35 ? 26.970 -24.978 46.531 1.00 32.04 33 GLU D C 1
ATOM 4152 O O . GLU D 1 35 ? 26.902 -25.537 45.430 1.00 31.84 33 GLU D O 1
ATOM 4158 N N . GLN D 1 36 ? 26.275 -23.895 46.863 1.00 30.75 34 GLN D N 1
ATOM 4159 C CA . GLN D 1 36 ? 25.430 -23.192 45.930 1.00 29.57 34 GLN D CA 1
ATOM 4160 C C . GLN D 1 36 ? 25.316 -21.739 46.359 1.00 29.49 34 GLN D C 1
ATOM 4161 O O . GLN D 1 36 ? 24.801 -21.439 47.448 1.00 29.37 34 GLN D O 1
ATOM 4167 N N . LYS D 1 37 ? 25.803 -20.847 45.497 1.00 28.82 35 LYS D N 1
ATOM 4168 C CA . LYS D 1 37 ? 25.816 -19.409 45.759 1.00 29.69 35 LYS D CA 1
ATOM 4169 C C . LYS D 1 37 ? 26.062 -18.607 44.485 1.00 29.18 35 LYS D C 1
ATOM 4170 O O . LYS D 1 37 ? 26.736 -19.081 43.578 1.00 29.41 35 LYS D O 1
ATOM 4176 N N . ILE D 1 38 ? 25.568 -17.373 44.437 1.00 29.26 36 ILE D N 1
ATOM 4177 C CA . ILE D 1 38 ? 26.000 -16.444 43.392 1.00 29.95 36 ILE D CA 1
ATOM 4178 C C . ILE D 1 38 ? 27.261 -15.736 43.869 1.00 30.49 36 ILE D C 1
ATOM 4179 O O . ILE D 1 38 ? 27.308 -15.216 44.989 1.00 30.29 36 ILE D O 1
ATOM 4184 N N . ILE D 1 39 ? 28.272 -15.724 43.009 1.00 30.79 37 ILE D N 1
ATOM 4185 C CA . ILE D 1 39 ? 29.482 -14.977 43.244 1.00 31.25 37 ILE D CA 1
ATOM 4186 C C . ILE D 1 39 ? 29.653 -13.956 42.128 1.00 32.19 37 ILE D C 1
ATOM 4187 O O . ILE D 1 39 ? 29.085 -14.084 41.037 1.00 32.85 37 ILE D O 1
ATOM 4192 N N . ARG D 1 40 ? 30.457 -12.946 42.386 1.00 32.84 38 ARG D N 1
ATOM 4193 C CA . ARG D 1 40 ? 30.798 -12.005 41.348 1.00 33.68 38 ARG D CA 1
ATOM 4194 C C . ARG D 1 40 ? 32.183 -12.302 40.739 1.00 34.22 38 ARG D C 1
ATOM 4195 O O . ARG D 1 40 ? 33.114 -12.720 41.442 1.00 34.83 38 ARG D O 1
ATOM 4203 N N . ALA D 1 41 ? 32.300 -12.133 39.426 1.00 33.82 39 ALA D N 1
ATOM 4204 C CA . ALA D 1 41 ? 33.525 -12.487 38.715 1.00 34.62 39 ALA D CA 1
ATOM 4205 C C . ALA D 1 41 ? 34.711 -11.560 39.004 1.00 34.90 39 ALA D C 1
ATOM 4206 O O . ALA D 1 41 ? 34.550 -10.348 39.048 1.00 35.08 39 ALA D O 1
ATOM 4208 N N . ASP D 1 42 ? 35.897 -12.140 39.188 1.00 35.51 40 ASP D N 1
ATOM 4209 C CA . ASP D 1 42 ? 37.145 -11.387 39.097 1.00 35.55 40 ASP D CA 1
ATOM 4210 C C . ASP D 1 42 ? 37.624 -11.466 37.661 1.00 36.21 40 ASP D C 1
ATOM 4211 O O . ASP D 1 42 ? 36.922 -12.029 36.793 1.00 35.98 40 ASP D O 1
ATOM 4216 N N . ARG D 1 43 ? 38.813 -10.929 37.401 1.00 36.39 41 ARG D N 1
ATOM 4217 C CA . ARG D 1 43 ? 39.305 -10.812 36.043 1.00 37.86 41 ARG D CA 1
ATOM 4218 C C . ARG D 1 43 ? 39.535 -12.174 35.399 1.00 37.04 41 ARG D C 1
ATOM 4219 O O . ARG D 1 43 ? 39.144 -12.388 34.258 1.00 37.41 41 ARG D O 1
ATOM 4227 N N . GLU D 1 44 ? 40.152 -13.091 36.139 1.00 36.75 42 GLU D N 1
ATOM 4228 C CA A GLU D 1 44 ? 40.380 -14.450 35.644 0.50 36.57 42 GLU D CA 1
ATOM 4229 C CA B GLU D 1 44 ? 40.379 -14.446 35.643 0.50 36.41 42 GLU D CA 1
ATOM 4230 C C . GLU D 1 44 ? 39.060 -15.133 35.281 1.00 35.97 42 GLU D C 1
ATOM 4231 O O . GLU D 1 44 ? 38.930 -15.698 34.199 1.00 35.75 42 GLU D O 1
ATOM 4242 N N . LEU D 1 45 ? 38.078 -15.058 36.179 1.00 35.52 43 LEU D N 1
ATOM 4243 C CA . LEU D 1 45 ? 36.778 -15.651 35.911 1.00 35.16 43 LEU D CA 1
ATOM 4244 C C . LEU D 1 45 ? 36.061 -14.965 34.747 1.00 34.98 43 LEU D C 1
ATOM 4245 O O . LEU D 1 45 ? 35.471 -15.635 33.885 1.00 35.00 43 LEU D O 1
ATOM 4250 N N . ALA D 1 46 ? 36.126 -13.632 34.726 1.00 34.53 44 ALA D N 1
ATOM 4251 C CA . ALA D 1 46 ? 35.547 -12.837 33.656 1.00 33.82 44 ALA D CA 1
ATOM 4252 C C . ALA D 1 46 ? 36.121 -13.260 32.311 1.00 33.82 44 ALA D C 1
ATOM 4253 O O . ALA D 1 46 ? 35.379 -13.490 31.343 1.00 33.53 44 ALA D O 1
ATOM 4255 N N . GLU D 1 47 ? 37.444 -13.371 32.243 1.00 33.24 45 GLU D N 1
ATOM 4256 C CA . GLU D 1 47 ? 38.070 -13.782 31.006 1.00 33.06 45 GLU D CA 1
ATOM 4257 C C . GLU D 1 47 ? 37.644 -15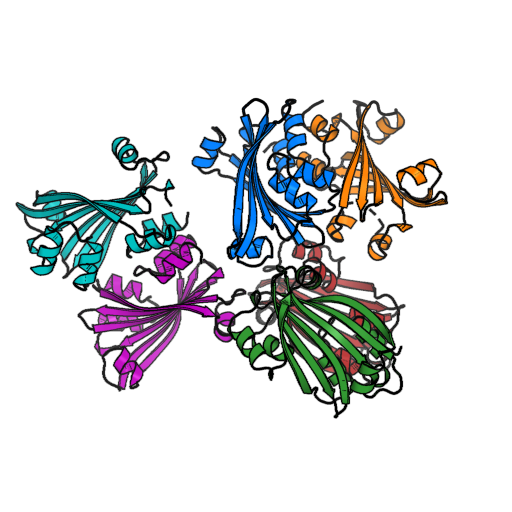.197 30.626 1.00 32.34 45 GLU D C 1
ATOM 4258 O O . GLU D 1 47 ? 37.290 -15.459 29.478 1.00 32.06 45 GLU D O 1
ATOM 4264 N N . LEU D 1 48 ? 37.661 -16.101 31.601 1.00 31.30 46 LEU D N 1
ATOM 4265 C CA . LEU D 1 48 ? 37.247 -17.488 31.381 1.00 30.95 46 LEU D CA 1
ATOM 4266 C C . LEU D 1 48 ? 35.842 -17.594 30.779 1.00 30.73 46 LEU D C 1
ATOM 4267 O O . LEU D 1 48 ? 35.630 -18.317 29.802 1.00 30.79 46 LEU D O 1
ATOM 4272 N N . LEU D 1 49 ? 34.898 -16.855 31.367 1.00 29.90 47 LEU D N 1
ATOM 4273 C CA . LEU D 1 49 ? 33.477 -17.003 31.065 1.00 29.13 47 LEU D CA 1
ATOM 4274 C C . LEU D 1 49 ? 32.975 -16.020 30.004 1.00 29.72 47 LEU D C 1
ATOM 4275 O O . LEU D 1 49 ? 31.804 -16.071 29.605 1.00 30.42 47 LEU D O 1
ATOM 4280 N N . GLU D 1 50 ? 33.857 -15.143 29.536 1.00 30.11 48 GLU D N 1
ATOM 4281 C CA . GLU D 1 50 ? 33.520 -14.164 28.494 1.00 31.06 48 GLU D CA 1
ATOM 4282 C C . GLU D 1 50 ? 32.440 -13.183 28.960 1.00 30.79 48 GLU D C 1
ATOM 4283 O O . GLU D 1 50 ? 31.456 -12.895 28.254 1.00 31.13 48 GLU D O 1
ATOM 4289 N N . ILE D 1 51 ? 32.639 -12.692 30.175 1.00 30.40 49 ILE D N 1
ATOM 4290 C CA . ILE D 1 51 ? 31.752 -11.730 30.792 1.00 29.82 49 ILE D CA 1
ATOM 4291 C C . ILE D 1 51 ? 32.654 -10.632 31.332 1.00 30.66 49 ILE D C 1
ATOM 4292 O O . ILE D 1 51 ? 33.856 -10.669 31.102 1.00 30.48 49 ILE D O 1
ATOM 4297 N N . ASP D 1 52 ? 32.075 -9.665 32.036 1.00 31.21 50 ASP D N 1
ATOM 4298 C CA . ASP D 1 52 ? 32.821 -8.570 32.623 1.00 32.41 50 ASP D CA 1
ATOM 4299 C C . ASP D 1 52 ? 33.102 -8.820 34.091 1.00 33.49 50 ASP D C 1
ATOM 4300 O O . ASP D 1 52 ? 32.369 -9.561 34.770 1.00 33.14 50 ASP D O 1
ATOM 4305 N N . GLU D 1 53 ? 34.156 -8.167 34.584 1.00 34.26 51 GLU D N 1
ATOM 4306 C CA . GLU D 1 53 ? 34.514 -8.217 35.988 1.00 35.40 51 GLU D CA 1
ATOM 4307 C C . GLU D 1 53 ? 33.335 -7.711 36.816 1.00 34.80 51 GLU D C 1
ATOM 4308 O O . GLU D 1 53 ? 32.740 -6.690 36.493 1.00 34.93 51 GLU D O 1
ATOM 4314 N N . GLY D 1 54 ? 32.968 -8.456 37.850 1.00 34.55 52 GLY D N 1
ATOM 4315 C CA . GLY D 1 54 ? 31.839 -8.079 38.691 1.00 34.32 52 GLY D CA 1
ATOM 4316 C C . GLY D 1 54 ? 30.490 -8.624 38.241 1.00 34.46 52 GLY D C 1
ATOM 4317 O O . GLY D 1 54 ? 29.481 -8.427 38.931 1.00 34.98 52 GLY D O 1
ATOM 4318 N N . ASP D 1 55 ? 30.451 -9.293 37.086 1.00 33.68 53 ASP D N 1
ATOM 4319 C CA . ASP D 1 55 ? 29.233 -9.952 36.637 1.00 33.14 53 ASP D CA 1
ATOM 4320 C C . ASP D 1 55 ? 28.911 -11.162 37.502 1.00 32.54 53 ASP D C 1
ATOM 4321 O O . ASP D 1 55 ? 29.809 -11.790 38.073 1.00 32.10 53 ASP D O 1
ATOM 4326 N N . GLU D 1 56 ? 27.616 -11.477 37.587 1.00 31.58 54 GLU D N 1
ATOM 4327 C CA . GLU D 1 56 ? 27.112 -12.560 38.437 1.00 30.33 54 GLU D CA 1
ATOM 4328 C C . GLU D 1 56 ? 27.356 -13.936 37.844 1.00 28.68 54 GLU D C 1
ATOM 4329 O O . GLU D 1 56 ? 27.114 -14.183 36.660 1.00 28.23 54 GLU D O 1
ATOM 4335 N N . VAL D 1 57 ? 27.826 -14.841 38.688 1.00 26.94 55 VAL D N 1
ATOM 4336 C CA . VAL D 1 57 ? 28.171 -16.171 38.241 1.00 25.64 55 VAL D CA 1
ATOM 4337 C C . VAL D 1 57 ? 27.572 -17.149 39.254 1.00 25.36 55 VAL D C 1
ATOM 4338 O O . VAL D 1 57 ? 27.831 -17.011 40.448 1.00 24.84 55 VAL D O 1
ATOM 4342 N N . ASN D 1 58 ? 26.793 -18.128 38.799 1.00 24.31 56 ASN D N 1
ATOM 4343 C CA . ASN D 1 58 ? 26.374 -19.180 39.716 1.00 24.84 56 ASN D CA 1
ATOM 4344 C C . ASN D 1 58 ? 27.515 -20.139 40.005 1.00 24.80 56 ASN D C 1
ATOM 4345 O O . ASN D 1 58 ? 28.152 -20.655 39.080 1.00 25.47 56 ASN D O 1
ATOM 4350 N N . TYR D 1 59 ? 27.789 -20.365 41.284 1.00 24.54 57 TYR D N 1
ATOM 4351 C CA . TYR D 1 59 ? 28.814 -21.313 41.673 1.00 23.86 57 TYR D CA 1
ATOM 4352 C C . TYR D 1 59 ? 28.123 -22.497 42.349 1.00 23.74 57 TYR D C 1
ATOM 4353 O O . TYR D 1 59 ? 27.328 -22.318 43.303 1.00 23.66 57 TYR D O 1
ATOM 4362 N N . ARG D 1 60 ? 28.423 -23.696 41.860 1.00 22.00 58 ARG D N 1
ATOM 4363 C CA . ARG D 1 60 ? 27.884 -24.908 42.430 1.00 21.74 58 ARG D CA 1
ATOM 4364 C C . ARG D 1 60 ? 28.921 -26.018 42.428 1.00 21.84 58 ARG D C 1
ATOM 4365 O O . ARG D 1 60 ? 29.704 -26.143 41.495 1.00 21.77 58 ARG D O 1
ATOM 4373 N N . VAL D 1 61 ? 28.926 -26.806 43.507 1.00 21.95 59 VAL D N 1
ATOM 4374 C CA . VAL D 1 61 ? 29.721 -28.029 43.636 1.00 20.86 59 VAL D CA 1
ATOM 4375 C C . VAL D 1 61 ? 28.734 -29.181 43.891 1.00 21.37 59 VAL D C 1
ATOM 4376 O O . VAL D 1 61 ? 27.788 -29.045 44.699 1.00 20.24 59 VAL D O 1
ATOM 4380 N N . VAL D 1 62 ? 28.931 -30.304 43.197 1.00 20.95 60 VAL D N 1
ATOM 4381 C CA . VAL D 1 62 ? 28.089 -31.454 43.391 1.00 21.38 60 VAL D CA 1
ATOM 4382 C C . VAL D 1 62 ? 28.920 -32.729 43.551 1.00 22.12 60 VAL D C 1
ATOM 4383 O O . VAL D 1 62 ? 30.092 -32.764 43.147 1.00 22.37 60 VAL D O 1
ATOM 4387 N N . TYR D 1 63 ? 28.322 -33.763 44.158 1.00 22.43 61 TYR D N 1
ATOM 4388 C CA . TYR D 1 63 ? 28.758 -35.135 43.919 1.00 23.19 61 TYR D CA 1
ATOM 4389 C C . TYR D 1 63 ? 27.782 -35.851 43.005 1.00 23.71 61 TYR D C 1
ATOM 4390 O O . TYR D 1 63 ? 26.581 -35.549 43.016 1.00 23.00 61 TYR D O 1
ATOM 4399 N N . LEU D 1 64 ? 28.294 -36.817 42.235 1.00 24.10 62 LEU D N 1
ATOM 4400 C CA . LEU D 1 64 ? 27.439 -37.865 41.664 1.00 24.81 62 LEU D CA 1
ATOM 4401 C C . LEU D 1 64 ? 27.752 -39.106 42.460 1.00 25.10 62 LEU D C 1
ATOM 4402 O O . LEU D 1 64 ? 28.905 -39.551 42.503 1.00 24.82 62 LEU D O 1
ATOM 4407 N N . ARG D 1 65 ? 26.708 -39.631 43.103 1.00 25.71 63 ARG D N 1
ATOM 4408 C CA . ARG D 1 65 ? 26.769 -40.825 43.928 1.00 26.38 63 ARG D CA 1
ATOM 4409 C C . ARG D 1 65 ? 26.056 -41.977 43.260 1.00 26.06 63 ARG D C 1
ATOM 4410 O O . ARG D 1 65 ? 24.976 -41.808 42.719 1.00 25.82 63 ARG D O 1
ATOM 4418 N N . ALA D 1 66 ? 26.642 -43.157 43.331 1.00 26.77 64 ALA D N 1
ATOM 4419 C CA . ALA D 1 66 ? 26.009 -44.339 42.776 1.00 28.13 64 ALA D CA 1
ATOM 4420 C C . ALA D 1 66 ? 26.262 -45.404 43.789 1.00 29.26 64 ALA D C 1
ATOM 4421 O O . ALA D 1 66 ? 27.370 -45.492 44.311 1.00 29.08 64 ALA D O 1
ATOM 4423 N N . ASN D 1 67 ? 25.234 -46.206 44.076 1.00 31.03 65 ASN D N 1
ATOM 4424 C CA . ASN D 1 67 ? 25.225 -47.032 45.276 1.00 32.73 65 ASN D CA 1
ATOM 4425 C C . ASN D 1 67 ? 25.531 -46.040 46.427 1.00 33.13 65 ASN D C 1
ATOM 4426 O O . ASN D 1 67 ? 25.046 -44.908 46.413 1.00 34.35 65 ASN D O 1
ATOM 4431 N N . GLY D 1 68 ? 26.331 -46.384 47.409 1.00 32.76 66 GLY D N 1
ATOM 4432 C CA . GLY D 1 68 ? 26.557 -45.337 48.417 1.00 33.35 66 GLY D CA 1
ATOM 4433 C C . GLY D 1 68 ? 27.643 -44.314 48.079 1.00 33.04 66 GLY D C 1
ATOM 4434 O O . GLY D 1 68 ? 27.870 -43.376 48.850 1.00 33.90 66 GLY D O 1
ATOM 4435 N N . GLU D 1 69 ? 28.280 -44.466 46.916 1.00 31.66 67 GLU D N 1
ATOM 4436 C CA . GLU D 1 69 ? 29.638 -43.956 46.704 1.00 30.99 67 GLU D CA 1
ATOM 4437 C C . GLU D 1 69 ? 29.776 -42.747 45.775 1.00 29.62 67 GLU D C 1
ATOM 4438 O O . GLU D 1 69 ? 28.977 -42.563 44.843 1.00 29.14 67 GLU D O 1
ATOM 4444 N N . ILE D 1 70 ? 30.812 -41.942 46.014 1.00 27.92 68 ILE D N 1
ATOM 4445 C CA . ILE D 1 70 ? 31.090 -40.797 45.140 1.00 26.97 68 ILE D CA 1
ATOM 4446 C C . ILE D 1 70 ? 31.805 -41.254 43.871 1.00 26.19 68 ILE D C 1
ATOM 4447 O O . ILE D 1 70 ? 32.908 -41.780 43.945 1.00 25.10 68 ILE D O 1
ATOM 4452 N N . TYR D 1 71 ? 31.167 -41.060 42.715 1.00 25.56 69 TYR D N 1
ATOM 4453 C CA . TYR D 1 71 ? 31.808 -41.381 41.425 1.00 25.74 69 TYR D CA 1
ATOM 4454 C C . TYR D 1 71 ? 32.346 -40.149 40.699 1.00 25.28 69 TYR D C 1
ATOM 4455 O O . TYR D 1 71 ? 33.196 -40.269 39.807 1.00 26.17 69 TYR D O 1
ATOM 4464 N N . ALA D 1 72 ? 31.846 -38.977 41.075 1.00 24.37 70 ALA D N 1
ATOM 4465 C CA . ALA D 1 72 ? 32.362 -37.706 40.586 1.00 22.88 70 ALA D CA 1
ATOM 4466 C C . ALA D 1 72 ? 32.097 -36.601 41.598 1.00 23.41 70 ALA D C 1
ATOM 4467 O O . ALA D 1 72 ? 31.079 -36.608 42.316 1.00 22.64 70 ALA D O 1
ATOM 4469 N N . LYS D 1 73 ? 33.050 -35.672 41.652 1.00 23.09 71 LYS D N 1
ATOM 4470 C CA . LYS D 1 73 ? 32.866 -34.366 42.218 1.00 23.11 71 LYS D CA 1
ATOM 4471 C C . LYS D 1 73 ? 32.975 -33.408 41.043 1.00 23.17 71 LYS D C 1
ATOM 4472 O O . LYS D 1 73 ? 33.812 -33.597 40.148 1.00 23.62 71 LYS D O 1
ATOM 4478 N N . ALA D 1 74 ? 32.117 -32.398 41.019 1.00 22.56 72 ALA D N 1
ATOM 4479 C CA . ALA D 1 74 ? 32.058 -31.488 39.871 1.00 22.97 72 ALA D CA 1
ATOM 4480 C C . ALA D 1 74 ? 31.669 -30.089 40.333 1.00 23.09 72 ALA D C 1
ATOM 4481 O O . ALA D 1 74 ? 30.910 -29.934 41.271 1.00 23.23 72 ALA D O 1
ATOM 4483 N N . ILE D 1 75 ? 32.250 -29.089 39.686 1.00 23.69 73 ILE D N 1
ATOM 4484 C CA . ILE D 1 75 ? 32.152 -27.707 40.101 1.00 24.48 73 ILE D CA 1
ATOM 4485 C C . ILE D 1 75 ? 31.831 -26.960 38.854 1.00 24.81 73 ILE D C 1
ATOM 4486 O O . ILE D 1 75 ? 32.504 -27.165 37.842 1.00 25.86 73 ILE D O 1
ATOM 4491 N N . SER D 1 76 ? 30.832 -26.082 38.915 1.00 24.59 74 SER D N 1
ATOM 4492 C CA . SER D 1 76 ? 30.449 -25.296 37.750 1.00 24.55 74 SER D CA 1
ATOM 4493 C C . SER D 1 76 ? 30.373 -23.816 38.052 1.00 24.79 74 SER D C 1
ATOM 4494 O O . SER D 1 76 ? 30.016 -23.409 39.164 1.00 23.93 74 SER D O 1
ATOM 4497 N N . PHE D 1 77 ? 30.694 -23.025 37.033 1.00 24.70 75 PHE D N 1
ATOM 4498 C CA . PHE D 1 77 ? 30.536 -21.597 37.061 1.00 25.18 75 PHE D CA 1
ATOM 4499 C C . PHE D 1 77 ? 29.656 -21.282 35.831 1.00 25.35 75 PHE D C 1
ATOM 4500 O O . PHE D 1 77 ? 30.044 -21.555 34.684 1.00 25.41 75 PHE D O 1
ATOM 4508 N N . THR D 1 78 ? 28.485 -20.717 36.088 1.00 24.78 76 THR D N 1
ATOM 4509 C CA . THR D 1 78 ? 27.531 -20.351 35.064 1.00 25.22 76 THR D CA 1
ATOM 4510 C C . THR D 1 78 ? 27.268 -18.850 35.148 1.00 25.96 76 THR D C 1
ATOM 4511 O O . THR D 1 78 ? 26.681 -18.377 36.124 1.00 25.83 76 THR D O 1
ATOM 4515 N N . PRO D 1 79 ? 27.675 -18.110 34.118 1.00 26.74 77 PRO D N 1
ATOM 4516 C CA . PRO D 1 79 ? 27.355 -16.693 34.058 1.00 27.95 77 PRO D CA 1
ATOM 4517 C C . PRO D 1 79 ? 25.853 -16.531 33.896 1.00 29.11 77 PRO D C 1
ATOM 4518 O O . PRO D 1 79 ? 25.249 -17.187 33.045 1.00 29.05 77 PRO D O 1
ATOM 4522 N N . LEU D 1 80 ? 25.256 -15.682 34.725 1.00 30.59 78 LEU D N 1
ATOM 4523 C CA . LEU D 1 80 ? 23.805 -15.529 34.754 1.00 31.91 78 LEU D CA 1
ATOM 4524 C C . LEU D 1 80 ? 23.233 -14.741 33.576 1.00 33.00 78 LEU D C 1
ATOM 4525 O O . LEU D 1 80 ? 22.132 -15.051 33.116 1.00 33.56 78 LEU D O 1
ATOM 4530 N N . LYS D 1 81 ? 23.974 -13.742 33.095 1.00 33.94 79 LYS D N 1
ATOM 4531 C CA . LYS D 1 81 ? 23.407 -12.708 32.185 1.00 35.45 79 LYS D CA 1
ATOM 4532 C C . LYS D 1 81 ? 22.995 -13.157 30.784 1.00 36.36 79 LYS D C 1
ATOM 4533 O O . LYS D 1 81 ? 22.254 -12.443 30.096 1.00 37.67 79 LYS D O 1
ATOM 4539 N N . ARG D 1 82 ? 23.476 -14.311 30.346 1.00 36.46 80 ARG D N 1
ATOM 4540 C CA . ARG D 1 82 ? 22.977 -14.881 29.099 1.00 36.89 80 ARG D CA 1
ATOM 4541 C C . ARG D 1 82 ? 22.296 -16.226 29.371 1.00 36.58 80 ARG D C 1
ATOM 4542 O O . ARG D 1 82 ? 22.596 -17.241 28.714 1.00 37.26 80 ARG D O 1
ATOM 4550 N N . LEU D 1 83 ? 21.432 -16.250 30.380 1.00 35.02 81 LEU D N 1
ATOM 4551 C CA . LEU D 1 83 ? 20.534 -17.376 30.581 1.00 33.43 81 LEU D CA 1
ATOM 4552 C C . LEU D 1 83 ? 19.140 -16.860 30.297 1.00 33.39 81 LEU D C 1
ATOM 4553 O O . LEU D 1 83 ? 18.803 -15.755 30.716 1.00 33.29 81 LEU D O 1
ATOM 4558 N N . GLU D 1 84 ? 18.340 -17.626 29.558 1.00 33.55 82 GLU D N 1
ATOM 4559 C CA A GLU D 1 84 ? 16.922 -17.311 29.407 0.50 33.79 82 GLU D CA 1
ATOM 4560 C CA B GLU D 1 84 ? 16.931 -17.297 29.422 0.50 33.31 82 GLU D CA 1
ATOM 4561 C C . GLU D 1 84 ? 16.290 -17.430 30.792 1.00 33.64 82 GLU D C 1
ATOM 4562 O O . GLU D 1 84 ? 16.782 -18.185 31.656 1.00 33.14 82 GLU D O 1
ATOM 4573 N N . ASN D 1 85 ? 15.210 -16.691 31.004 1.00 33.68 83 ASN D N 1
ATOM 4574 C CA . ASN D 1 85 ? 14.582 -16.608 32.313 1.00 33.88 83 ASN D CA 1
ATOM 4575 C C . ASN D 1 85 ? 14.303 -17.948 32.963 1.00 33.56 83 ASN D C 1
ATOM 4576 O O . ASN D 1 85 ? 14.636 -18.144 34.125 1.00 33.45 83 ASN D O 1
ATOM 4581 N N . SER D 1 86 ? 13.709 -18.868 32.207 1.00 32.98 84 SER D N 1
ATOM 4582 C CA . SER D 1 86 ? 13.275 -20.151 32.754 1.00 32.95 84 SER D CA 1
ATOM 4583 C C . SER D 1 86 ? 14.415 -21.141 32.943 1.00 31.90 84 SER D C 1
ATOM 4584 O O . SER D 1 86 ? 14.350 -21.988 33.839 1.00 31.29 84 SER D O 1
ATOM 4587 N N . PHE D 1 87 ? 15.437 -21.062 32.086 1.00 30.66 85 PHE D N 1
ATOM 4588 C CA . PHE D 1 87 ? 16.681 -21.767 32.347 1.00 29.57 85 PHE D CA 1
ATOM 4589 C C . PHE D 1 87 ? 17.249 -21.313 33.683 1.00 29.49 85 PHE D C 1
ATOM 4590 O O . PHE D 1 87 ? 17.637 -22.130 34.501 1.00 29.59 85 PHE D O 1
ATOM 4598 N N . ARG D 1 88 ? 17.298 -20.007 33.900 1.00 30.06 86 ARG D N 1
ATOM 4599 C CA . ARG D 1 88 ? 17.890 -19.457 35.099 1.00 30.84 86 ARG D CA 1
ATOM 4600 C C . ARG D 1 88 ? 17.096 -19.826 36.342 1.00 31.32 86 ARG D C 1
ATOM 4601 O O . ARG D 1 88 ? 17.684 -20.115 37.382 1.00 30.60 86 ARG D O 1
ATOM 4609 N N . GLU D 1 89 ? 15.762 -19.809 36.231 1.00 31.83 87 GLU D N 1
ATOM 4610 C CA . GLU D 1 89 ? 14.880 -20.230 37.329 1.00 33.08 87 GLU D CA 1
ATOM 4611 C C . GLU D 1 89 ? 15.167 -21.669 37.735 1.00 31.74 87 GLU D C 1
ATOM 4612 O O . GLU D 1 89 ? 15.312 -21.952 38.927 1.00 30.87 87 GLU D O 1
ATOM 4618 N N . ASP D 1 90 ? 15.267 -22.562 36.743 1.00 30.76 88 ASP D N 1
ATOM 4619 C CA . ASP D 1 90 ? 15.606 -23.960 36.982 1.00 30.30 88 ASP D CA 1
ATOM 4620 C C . ASP D 1 90 ? 16.978 -24.114 37.642 1.00 29.80 88 ASP D C 1
ATOM 4621 O O . ASP D 1 90 ? 17.167 -24.962 38.522 1.00 29.89 88 ASP D O 1
ATOM 4626 N N . LEU D 1 91 ? 17.934 -23.291 37.212 1.00 29.25 89 LEU D N 1
ATOM 4627 C CA . LEU D 1 91 ? 19.258 -23.253 37.829 1.00 29.32 89 LEU D CA 1
ATOM 4628 C C . LEU D 1 91 ? 19.205 -22.757 39.258 1.00 29.50 89 LEU D C 1
ATOM 4629 O O . LEU D 1 91 ? 19.761 -23.383 40.150 1.00 29.47 89 LEU D O 1
ATOM 4634 N N . MET D 1 92 ? 18.517 -21.649 39.479 1.00 30.66 90 MET D N 1
ATOM 4635 C CA . MET D 1 92 ? 18.485 -21.057 40.822 1.00 32.32 90 MET D CA 1
ATOM 4636 C C . MET D 1 92 ? 17.674 -21.820 41.873 1.00 33.45 90 MET D C 1
ATOM 4637 O O . MET D 1 92 ? 17.886 -21.617 43.069 1.00 34.67 90 MET D O 1
ATOM 4642 N N . ARG D 1 93 ? 16.785 -22.720 41.450 1.00 34.29 91 ARG D N 1
ATOM 4643 C CA . ARG D 1 93 ? 16.103 -23.616 42.400 1.00 36.06 91 ARG D CA 1
ATOM 4644 C C . ARG D 1 93 ? 17.011 -24.699 42.960 1.00 35.27 91 ARG D C 1
ATOM 4645 O O . ARG D 1 93 ? 16.756 -25.210 44.050 1.00 35.29 91 ARG D O 1
ATOM 4653 N N . ALA D 1 94 ? 18.041 -25.071 42.196 1.00 34.77 92 ALA D N 1
ATOM 4654 C CA . ALA D 1 94 ? 19.042 -26.043 42.623 1.00 34.99 92 ALA D CA 1
ATOM 4655 C C . ALA D 1 94 ? 18.430 -27.376 43.001 1.00 35.02 92 ALA D C 1
ATOM 4656 O O . ALA D 1 94 ? 18.734 -27.946 44.042 1.00 35.43 92 ALA D O 1
ATOM 4658 N N . ASP D 1 95 ? 17.538 -27.872 42.165 1.00 35.45 93 ASP D N 1
ATOM 4659 C CA . ASP D 1 95 ? 17.147 -29.266 42.302 1.00 35.49 93 ASP D CA 1
ATOM 4660 C C . ASP D 1 95 ? 17.270 -30.073 41.003 1.00 34.53 93 ASP D C 1
ATOM 4661 O O . ASP D 1 95 ? 17.547 -31.267 41.054 1.00 35.26 93 ASP D O 1
ATOM 4666 N N . ILE D 1 96 ? 17.090 -29.441 39.846 1.00 33.06 94 ILE D N 1
ATOM 4667 C CA . ILE D 1 96 ? 17.404 -30.129 38.579 1.00 32.06 94 ILE D CA 1
ATOM 4668 C C . ILE D 1 96 ? 18.910 -30.009 38.298 1.00 30.89 94 ILE D C 1
ATOM 4669 O O . ILE D 1 96 ? 19.444 -28.896 38.267 1.00 30.99 94 ILE D O 1
ATOM 4674 N N . PRO D 1 97 ? 19.601 -31.150 38.130 1.00 29.76 95 PRO D N 1
ATOM 4675 C CA . PRO D 1 97 ? 21.012 -31.129 37.739 1.00 29.41 95 PRO D CA 1
ATOM 4676 C C . PRO D 1 97 ? 21.238 -30.362 36.415 1.00 29.38 95 PRO D C 1
ATOM 4677 O O . PRO D 1 97 ? 20.367 -30.338 35.557 1.00 28.50 95 PRO D O 1
ATOM 4681 N N . ILE D 1 98 ? 22.409 -29.744 36.282 1.00 29.26 96 ILE D N 1
ATOM 4682 C CA . ILE D 1 98 ? 22.718 -28.847 35.175 1.00 29.96 96 ILE D CA 1
ATOM 4683 C C . ILE D 1 98 ? 22.553 -29.520 33.808 1.00 29.44 96 ILE D C 1
ATOM 4684 O O . ILE D 1 98 ? 21.948 -28.946 32.909 1.00 28.97 96 ILE D O 1
ATOM 4689 N N . GLY D 1 99 ? 23.066 -30.744 33.693 1.00 29.33 97 GLY D N 1
ATOM 4690 C CA . GLY D 1 99 ? 22.865 -31.607 32.534 1.00 29.22 97 GLY D CA 1
ATOM 4691 C C . GLY D 1 99 ? 21.407 -31.836 32.170 1.00 30.05 97 GLY D C 1
ATOM 4692 O O . GLY D 1 99 ? 21.060 -31.771 31.002 1.00 30.75 97 GLY D O 1
ATOM 4693 N N . LYS D 1 100 ? 20.559 -32.112 33.166 1.00 29.80 98 LYS D N 1
ATOM 4694 C CA . LYS D 1 100 ? 19.114 -32.233 32.973 1.00 30.10 98 LYS D CA 1
ATOM 4695 C C . LYS D 1 100 ? 18.436 -30.903 32.634 1.00 28.60 98 LYS D C 1
ATOM 4696 O O . LYS D 1 100 ? 17.462 -30.882 31.878 1.00 29.41 98 LYS D O 1
ATOM 4702 N N . ILE D 1 101 ? 18.931 -29.789 33.154 1.00 26.80 99 ILE D N 1
ATOM 4703 C CA . ILE D 1 101 ? 18.374 -28.497 32.741 1.00 25.61 99 ILE D CA 1
ATOM 4704 C C . ILE D 1 101 ? 18.598 -28.234 31.250 1.00 25.74 99 ILE D C 1
ATOM 4705 O O . ILE D 1 101 ? 17.691 -27.763 30.560 1.00 25.34 99 ILE D O 1
ATOM 4710 N N . MET D 1 102 ? 19.815 -28.525 30.779 1.00 25.81 100 MET D N 1
ATOM 4711 C CA . MET D 1 102 ? 20.212 -28.380 29.373 1.00 26.56 100 MET D CA 1
ATOM 4712 C C . MET D 1 102 ? 19.372 -29.203 28.406 1.00 27.36 100 MET D C 1
ATOM 4713 O O . MET D 1 102 ? 18.926 -28.682 27.383 1.00 26.85 100 MET D O 1
ATOM 4718 N N . ARG D 1 103 ? 19.152 -30.477 28.748 1.00 28.45 101 ARG D N 1
ATOM 4719 C CA . ARG D 1 103 ? 18.207 -31.337 28.035 1.00 30.23 101 ARG D CA 1
ATOM 4720 C C . ARG D 1 103 ? 16.828 -30.724 27.969 1.00 30.04 101 ARG D C 1
ATOM 4721 O O . ARG D 1 103 ? 16.269 -30.574 26.892 1.00 31.00 101 ARG D O 1
ATOM 4729 N N . LYS D 1 104 ? 16.312 -30.321 29.125 1.00 29.76 102 LYS D N 1
ATOM 4730 C CA . LYS D 1 104 ? 14.951 -29.820 29.246 1.00 28.89 102 LYS D CA 1
ATOM 4731 C C . LYS D 1 104 ? 14.700 -28.604 28.355 1.00 28.29 102 LYS D C 1
ATOM 4732 O O . LYS D 1 104 ? 13.631 -28.461 27.767 1.00 28.21 102 LYS D O 1
ATOM 4738 N N . HIS D 1 105 ? 15.697 -27.734 28.258 1.00 27.68 103 HIS D N 1
ATOM 4739 C CA . HIS D 1 105 ? 15.601 -26.534 27.441 1.00 26.51 103 HIS D CA 1
ATOM 4740 C C . HIS D 1 105 ? 16.185 -26.718 26.044 1.00 26.21 103 HIS D C 1
ATOM 4741 O O . HIS D 1 105 ? 16.376 -25.741 25.323 1.00 25.87 103 HIS D O 1
ATOM 4748 N N . ASN D 1 106 ? 16.420 -27.975 25.658 1.00 26.19 104 ASN D N 1
ATOM 4749 C CA . ASN D 1 106 ? 16.905 -28.326 24.321 1.00 26.96 104 ASN D CA 1
ATOM 4750 C C . ASN D 1 106 ? 18.107 -27.480 23.919 1.00 26.95 104 ASN D C 1
ATOM 4751 O O . ASN D 1 106 ? 18.125 -26.908 22.827 1.00 27.10 104 ASN D O 1
ATOM 4756 N N . ILE D 1 107 ? 19.103 -27.374 24.793 1.00 27.05 105 ILE D N 1
ATOM 4757 C CA . ILE D 1 107 ? 20.226 -26.508 24.485 1.00 27.48 105 ILE D CA 1
ATOM 4758 C C . ILE D 1 107 ? 21.128 -27.204 23.489 1.00 27.10 105 ILE D C 1
ATOM 4759 O O . ILE D 1 107 ? 21.434 -28.369 23.655 1.00 27.95 105 ILE D O 1
ATOM 4764 N N . GLU D 1 108 ? 21.473 -26.487 22.426 1.00 26.71 106 GLU D N 1
ATOM 4765 C CA . GLU D 1 108 ? 22.499 -26.900 21.481 1.00 26.27 106 GLU D CA 1
ATOM 4766 C C . GLU D 1 108 ? 23.803 -26.225 21.873 1.00 26.09 106 GLU D C 1
ATOM 4767 O O . GLU D 1 108 ? 23.797 -25.089 22.335 1.00 25.61 106 GLU D O 1
ATOM 4773 N N . ALA D 1 109 ? 24.914 -26.929 21.699 1.00 25.99 107 ALA D N 1
ATOM 4774 C CA . ALA D 1 109 ? 26.206 -26.445 22.194 1.00 26.70 107 ALA D CA 1
ATOM 4775 C C . ALA D 1 109 ? 27.341 -27.238 21.581 1.00 26.61 107 ALA D C 1
ATOM 4776 O O . ALA D 1 109 ? 27.104 -28.258 20.951 1.00 27.10 107 ALA D O 1
ATOM 4778 N N . ARG D 1 110 ? 28.564 -26.769 21.789 1.00 26.68 108 ARG D N 1
ATOM 4779 C CA . ARG D 1 110 ? 29.755 -27.562 21.538 1.00 27.75 108 ARG D CA 1
ATOM 4780 C C . ARG D 1 110 ? 30.629 -27.401 22.781 1.00 28.85 108 ARG D C 1
ATOM 4781 O O . ARG D 1 110 ? 30.314 -26.575 23.640 1.00 28.59 108 ARG D O 1
ATOM 4789 N N . ARG D 1 111 ? 31.690 -28.203 22.884 1.00 30.48 109 ARG D N 1
ATOM 4790 C CA . ARG D 1 111 ? 32.625 -28.161 24.023 1.00 32.31 109 ARG D CA 1
ATOM 4791 C C . ARG D 1 111 ? 34.048 -27.716 23.657 1.00 32.95 109 ARG D C 1
ATOM 4792 O O . ARG D 1 111 ? 34.538 -27.970 22.557 1.00 33.11 109 ARG D O 1
ATOM 4800 N N . GLU D 1 112 ? 34.707 -27.047 24.593 1.00 33.16 110 GLU D N 1
ATOM 4801 C CA . GLU D 1 112 ? 36.115 -26.770 24.448 1.00 33.92 110 GLU D CA 1
ATOM 4802 C C . GLU D 1 112 ? 36.812 -27.249 25.709 1.00 33.07 110 GLU D C 1
ATOM 4803 O O . GLU D 1 112 ? 36.646 -26.668 26.785 1.00 31.73 110 GLU D O 1
ATOM 4809 N N . ILE D 1 113 ? 37.541 -28.354 25.569 1.00 32.66 111 ILE D N 1
ATOM 4810 C CA . ILE D 1 113 ? 38.305 -28.904 26.679 1.00 33.45 111 ILE D CA 1
ATOM 4811 C C . ILE D 1 113 ? 39.523 -28.029 26.969 1.00 32.31 111 ILE D C 1
ATOM 4812 O O . ILE D 1 113 ? 40.314 -27.724 26.071 1.00 33.08 111 ILE D O 1
ATOM 4817 N N . ARG D 1 114 ? 39.635 -27.587 28.218 1.00 31.03 112 ARG D N 1
ATOM 4818 C CA . ARG D 1 114 ? 40.789 -26.805 28.656 1.00 29.46 112 ARG D CA 1
ATOM 4819 C C . ARG D 1 114 ? 41.883 -27.683 29.253 1.00 28.86 112 ARG D C 1
ATOM 4820 O O . ARG D 1 114 ? 43.067 -27.398 29.049 1.00 28.99 112 ARG D O 1
ATOM 4828 N N . TRP D 1 115 ? 41.485 -28.750 29.954 1.00 27.43 113 TRP D N 1
ATOM 4829 C CA . TRP D 1 115 ? 42.405 -29.833 30.332 1.00 26.42 113 TRP D CA 1
ATOM 4830 C C . TRP D 1 115 ? 41.688 -31.129 30.679 1.00 26.24 113 TRP D C 1
ATOM 4831 O O . TRP D 1 115 ? 40.507 -31.116 31.029 1.00 25.18 113 TRP D O 1
ATOM 4842 N N . SER D 1 116 ? 42.438 -32.239 30.596 1.00 25.81 114 SER D N 1
ATOM 4843 C CA . SER D 1 116 ? 41.999 -33.546 31.069 1.00 25.73 114 SER D CA 1
ATOM 4844 C C . SER D 1 116 ? 43.253 -34.349 31.324 1.00 25.90 114 SER D C 1
ATOM 4845 O O . SER D 1 116 ? 44.061 -34.525 30.409 1.00 26.19 114 SER D O 1
ATOM 4848 N N . ARG D 1 117 ? 43.414 -34.838 32.556 1.00 25.02 115 ARG D N 1
ATOM 4849 C CA . ARG D 1 117 ? 44.705 -35.356 33.050 1.00 25.58 115 ARG D CA 1
ATOM 4850 C C . ARG D 1 117 ? 44.490 -36.226 34.302 1.00 25.05 115 ARG D C 1
ATOM 4851 O O . ARG D 1 117 ? 43.523 -36.045 35.045 1.00 23.84 115 ARG D O 1
ATOM 4859 N N . VAL D 1 118 ? 45.417 -37.138 34.538 1.00 25.01 116 VAL D N 1
ATOM 4860 C CA . VAL D 1 118 ? 45.485 -37.874 35.787 1.00 25.78 116 VAL D CA 1
ATOM 4861 C C . VAL D 1 118 ? 46.206 -36.970 36.798 1.00 25.87 116 VAL D C 1
ATOM 4862 O O . VAL D 1 118 ? 47.233 -36.362 36.468 1.00 25.30 116 VAL D O 1
ATOM 4866 N N . GLU D 1 119 ? 45.627 -36.858 38.000 1.00 26.37 117 GLU D N 1
ATOM 4867 C CA . GLU D 1 119 ? 46.223 -36.145 39.149 1.00 27.15 117 GLU D CA 1
ATOM 4868 C C . GLU D 1 119 ? 46.216 -37.061 40.370 1.00 27.40 117 GLU D C 1
ATOM 4869 O O . GLU D 1 119 ? 45.353 -37.924 40.490 1.00 27.19 117 GLU D O 1
ATOM 4875 N N . GLU D 1 120 ? 47.143 -36.833 41.296 1.00 27.39 118 GLU D N 1
ATOM 4876 C CA . GLU D 1 120 ? 47.062 -37.438 42.611 1.00 27.54 118 GLU D CA 1
ATOM 4877 C C . GLU D 1 120 ? 46.361 -36.436 43.523 1.00 27.87 118 GLU D C 1
ATOM 4878 O O . GLU D 1 120 ? 46.844 -35.320 43.711 1.00 27.59 118 GLU D O 1
ATOM 4884 N N . ALA D 1 121 ? 45.198 -36.813 44.049 1.00 28.00 119 ALA D N 1
ATOM 4885 C CA . ALA D 1 121 ? 44.408 -35.905 44.885 1.00 28.66 119 ALA D CA 1
ATOM 4886 C C . ALA D 1 121 ? 45.190 -35.531 46.131 1.00 29.13 119 ALA D C 1
ATOM 4887 O O . ALA D 1 121 ? 45.948 -36.345 46.641 1.00 27.93 119 ALA D O 1
ATOM 4889 N N . ASP D 1 122 ? 45.000 -34.308 46.623 1.00 30.92 120 ASP D N 1
ATOM 4890 C CA . ASP D 1 122 ? 45.570 -33.918 47.912 1.00 32.51 120 ASP D CA 1
ATOM 4891 C C . ASP D 1 122 ? 44.862 -34.667 49.057 1.00 33.00 120 ASP D C 1
ATOM 4892 O O . ASP D 1 122 ? 43.851 -35.326 48.815 1.00 32.96 120 ASP D O 1
ATOM 4897 N N . LEU D 1 123 ? 45.404 -34.638 50.278 1.00 33.79 121 LEU D N 1
ATOM 4898 C CA . LEU D 1 123 ? 44.804 -35.413 51.375 1.00 34.38 121 LEU D CA 1
ATOM 4899 C C . LEU D 1 123 ? 43.317 -35.078 51.572 1.00 34.10 121 LEU D C 1
ATOM 4900 O O . LEU D 1 123 ? 42.483 -35.973 51.728 1.00 34.58 121 LEU D O 1
ATOM 4905 N N . ALA D 1 124 ? 42.975 -33.795 51.523 1.00 33.87 122 ALA D N 1
ATOM 4906 C CA . ALA D 1 124 ? 41.597 -33.381 51.779 1.00 33.33 122 ALA D CA 1
ATOM 4907 C C . ALA D 1 124 ? 40.633 -33.998 50.762 1.00 32.74 122 ALA D C 1
ATOM 4908 O O . ALA D 1 124 ? 39.575 -34.491 51.137 1.00 33.11 122 ALA D O 1
ATOM 4910 N N . LEU D 1 125 ? 41.008 -33.999 49.487 1.00 32.10 123 LEU D N 1
ATOM 4911 C CA . LEU D 1 125 ? 40.127 -34.532 48.438 1.00 31.53 123 LEU D CA 1
ATOM 4912 C C . LEU D 1 125 ? 40.072 -36.059 48.461 1.00 31.25 123 LEU D C 1
ATOM 4913 O O . LEU D 1 125 ? 38.992 -36.639 48.336 1.00 30.46 123 LEU D O 1
ATOM 4918 N N . ALA D 1 126 ? 41.233 -36.695 48.628 1.00 30.94 124 ALA D N 1
ATOM 4919 C CA . ALA D 1 126 ? 41.314 -38.137 48.816 1.00 31.54 124 ALA D CA 1
ATOM 4920 C C . ALA D 1 126 ? 40.369 -38.589 49.946 1.00 32.39 124 ALA D C 1
ATOM 4921 O O . ALA D 1 126 ? 39.584 -39.528 49.787 1.00 32.21 124 ALA D O 1
ATOM 4923 N N . LYS D 1 127 ? 40.427 -37.887 51.075 1.00 32.97 125 LYS D N 1
ATOM 4924 C CA . LYS D 1 127 ? 39.613 -38.221 52.244 1.00 34.48 125 LYS D CA 1
ATOM 4925 C C . LYS D 1 127 ? 38.123 -37.960 51.963 1.00 33.73 125 LYS D C 1
ATOM 4926 O O . LYS D 1 127 ? 37.279 -38.792 52.259 1.00 33.59 125 LYS D O 1
ATOM 4932 N N . GLU D 1 128 ? 37.816 -36.806 51.376 1.00 33.40 126 GLU D N 1
ATOM 4933 C CA . GLU D 1 128 ? 36.470 -36.481 50.906 1.00 33.36 126 GLU D CA 1
ATOM 4934 C C . GLU D 1 128 ? 35.878 -37.595 50.048 1.00 32.78 126 GLU D C 1
ATOM 4935 O O . GLU D 1 128 ? 34.745 -38.023 50.271 1.00 32.83 126 GLU D O 1
ATOM 4941 N N . LEU D 1 129 ? 36.655 -38.081 49.082 1.00 32.02 127 LEU D N 1
ATOM 4942 C CA . LEU D 1 129 ? 36.187 -39.136 48.174 1.00 31.06 127 LEU D CA 1
ATOM 4943 C C . LEU D 1 129 ? 36.234 -40.541 48.777 1.00 30.62 127 LEU D C 1
ATOM 4944 O O . LEU D 1 129 ? 35.665 -41.470 48.225 1.00 30.52 127 LEU D O 1
ATOM 4949 N N . GLY D 1 130 ? 36.932 -40.706 49.895 1.00 30.31 128 GLY D N 1
ATOM 4950 C CA . GLY D 1 130 ? 37.104 -42.019 50.492 1.00 29.44 128 GLY D CA 1
ATOM 4951 C C . GLY D 1 130 ? 37.864 -42.996 49.606 1.00 29.46 128 GLY D C 1
ATOM 4952 O O . GLY D 1 130 ? 37.456 -44.169 49.450 1.00 28.86 128 GLY D O 1
ATOM 4953 N N . ILE D 1 131 ? 38.969 -42.530 49.025 1.00 28.99 129 ILE D N 1
ATOM 4954 C CA . ILE D 1 131 ? 39.795 -43.399 48.205 1.00 29.21 129 ILE D CA 1
ATOM 4955 C C . ILE D 1 131 ? 41.146 -43.733 48.851 1.00 30.40 129 ILE D C 1
ATOM 4956 O O . ILE D 1 131 ? 41.760 -42.909 49.515 1.00 30.87 129 ILE D O 1
ATOM 4961 N N . ALA D 1 132 ? 41.588 -44.965 48.647 1.00 32.37 130 ALA D N 1
ATOM 4962 C CA . ALA D 1 132 ? 42.896 -45.440 49.106 1.00 32.92 130 ALA D CA 1
ATOM 4963 C C . ALA D 1 132 ? 43.981 -45.028 48.097 1.00 33.36 130 ALA D C 1
ATOM 4964 O O . ALA D 1 132 ? 45.031 -44.513 48.496 1.00 33.39 130 ALA D O 1
ATOM 4966 N N . ASP D 1 133 ? 43.725 -45.305 46.809 1.00 33.32 131 ASP D N 1
ATOM 4967 C CA . ASP D 1 133 ? 44.547 -44.830 45.679 1.00 33.51 131 ASP D CA 1
ATOM 4968 C C . ASP D 1 133 ? 44.102 -43.407 45.405 1.00 33.06 131 ASP D C 1
ATOM 4969 O O . ASP D 1 133 ? 42.943 -43.156 45.068 1.00 32.72 131 ASP D O 1
ATOM 4974 N N . ARG D 1 134 ? 45.038 -42.485 45.558 1.00 32.29 132 ARG D N 1
ATOM 4975 C CA . ARG D 1 134 ? 44.754 -41.065 45.516 1.00 32.24 132 ARG D CA 1
ATOM 4976 C C . ARG D 1 134 ? 44.551 -40.539 44.096 1.00 30.00 132 ARG D C 1
ATOM 4977 O O . ARG D 1 134 ? 44.252 -39.363 43.916 1.00 30.07 132 ARG D O 1
ATOM 4985 N N . ARG D 1 135 ? 44.738 -41.388 43.091 1.00 28.17 133 ARG D N 1
ATOM 4986 C CA . ARG D 1 135 ? 44.697 -40.923 41.701 1.00 26.37 133 ARG D CA 1
ATOM 4987 C C . ARG D 1 135 ? 43.288 -40.605 41.190 1.00 25.04 133 ARG D C 1
ATOM 4988 O O . ARG D 1 135 ? 42.358 -41.398 41.350 1.00 24.02 133 ARG D O 1
ATOM 4996 N N . VAL D 1 136 ? 43.135 -39.407 40.636 1.00 23.84 134 VAL D N 1
ATOM 4997 C CA . VAL D 1 136 ? 41.883 -39.003 40.010 1.00 22.87 134 VAL D CA 1
ATOM 4998 C C . VAL D 1 136 ? 42.100 -38.566 38.559 1.00 22.86 134 VAL D C 1
ATOM 4999 O O . VAL D 1 136 ? 43.210 -38.161 38.176 1.00 22.35 134 VAL D O 1
ATOM 5003 N N . ILE D 1 137 ? 41.040 -38.674 37.758 1.00 22.65 135 ILE D N 1
ATOM 5004 C CA . ILE D 1 137 ? 40.981 -37.969 36.495 1.00 22.97 135 ILE D CA 1
ATOM 5005 C C . ILE D 1 137 ? 40.341 -36.630 36.764 1.00 23.58 135 ILE D C 1
ATOM 5006 O O . ILE D 1 137 ? 39.200 -36.525 37.281 1.00 23.73 135 ILE D O 1
ATOM 5011 N N . SER D 1 138 ? 41.104 -35.603 36.435 1.00 23.08 136 SER D N 1
ATOM 5012 C CA . SER D 1 138 ? 40.666 -34.246 36.596 1.00 23.75 136 SER D CA 1
ATOM 5013 C C . SER D 1 138 ? 40.490 -33.669 35.209 1.00 23.18 136 SER D C 1
ATOM 5014 O O . SER D 1 138 ? 41.374 -33.795 34.372 1.00 22.60 136 SER D O 1
ATOM 5017 N N . ARG D 1 139 ? 39.342 -33.049 34.973 1.00 23.36 137 ARG D N 1
ATOM 5018 C CA . ARG D 1 139 ? 39.094 -32.365 33.715 1.00 24.21 137 ARG D CA 1
ATOM 5019 C C . ARG D 1 139 ? 38.391 -31.042 33.878 1.00 23.36 137 ARG D C 1
ATOM 5020 O O . ARG D 1 139 ? 37.730 -30.796 34.888 1.00 22.63 137 ARG D O 1
ATOM 5028 N N . ASN D 1 140 ? 38.540 -30.199 32.861 1.00 22.78 138 ASN D N 1
ATOM 5029 C CA . ASN D 1 140 ? 37.885 -28.897 32.825 1.00 22.90 138 ASN D CA 1
ATOM 5030 C C . ASN D 1 140 ? 37.558 -28.537 31.393 1.00 23.66 138 ASN D C 1
ATOM 5031 O O . ASN D 1 140 ? 38.403 -28.688 30.483 1.00 23.26 138 ASN D O 1
ATOM 5036 N N . TYR D 1 141 ? 36.327 -28.082 31.179 1.00 23.75 139 TYR D N 1
ATOM 5037 C CA . TYR D 1 141 ? 35.929 -27.668 29.847 1.00 24.42 139 TYR D CA 1
ATOM 5038 C C . TYR D 1 141 ? 34.870 -26.586 29.891 1.00 24.74 139 TYR D C 1
ATOM 5039 O O . TYR D 1 141 ? 34.160 -26.412 30.901 1.00 24.82 139 TYR D O 1
ATOM 5048 N N . ASN D 1 142 ? 34.784 -25.856 28.782 1.00 24.76 140 ASN D N 1
ATOM 5049 C CA . ASN D 1 142 ? 33.710 -24.929 28.533 1.00 24.46 140 ASN D CA 1
ATOM 5050 C C . ASN D 1 142 ? 32.632 -25.551 27.674 1.00 24.63 140 ASN D C 1
ATOM 5051 O O . ASN D 1 142 ? 32.920 -26.207 26.663 1.00 25.04 140 ASN D O 1
ATOM 5056 N N . ILE D 1 143 ? 31.384 -25.345 28.079 1.00 23.98 141 ILE D N 1
ATOM 5057 C CA . ILE D 1 143 ? 30.247 -25.544 27.179 1.00 23.84 141 ILE D CA 1
ATOM 5058 C C . ILE D 1 143 ? 29.967 -24.220 26.463 1.00 23.84 141 ILE D C 1
ATOM 5059 O O . ILE D 1 143 ? 29.805 -23.173 27.107 1.00 24.54 141 ILE D O 1
ATOM 5064 N N . ILE D 1 144 ? 29.939 -24.279 25.135 1.00 23.71 142 ILE D N 1
ATOM 5065 C CA . ILE D 1 144 ? 29.776 -23.102 24.279 1.00 23.82 142 ILE D CA 1
ATOM 5066 C C . ILE D 1 144 ? 28.376 -23.134 23.685 1.00 23.44 142 ILE D C 1
ATOM 5067 O O . ILE D 1 144 ? 27.969 -24.130 23.111 1.00 22.40 142 ILE D O 1
ATOM 5072 N N . HIS D 1 145 ? 27.637 -22.041 23.833 1.00 23.72 143 HIS D N 1
ATOM 5073 C CA . HIS D 1 145 ? 26.268 -21.983 23.338 1.00 24.31 143 HIS D CA 1
ATOM 5074 C C . HIS D 1 145 ? 26.098 -20.607 22.742 1.00 25.14 143 HIS D C 1
ATOM 5075 O O . HIS D 1 145 ? 26.404 -19.620 23.395 1.00 24.76 143 HIS D O 1
ATOM 5082 N N . ARG D 1 146 ? 25.642 -20.542 21.494 1.00 26.11 144 ARG D N 1
ATOM 5083 C CA . ARG D 1 146 ? 25.545 -19.272 20.778 1.00 27.85 144 ARG D CA 1
ATOM 5084 C C . ARG D 1 146 ? 26.879 -18.557 20.703 1.00 28.16 144 ARG D C 1
ATOM 5085 O O . ARG D 1 146 ? 26.911 -17.347 20.771 1.00 29.72 144 ARG D O 1
ATOM 5093 N N . GLY D 1 147 ? 27.982 -19.294 20.587 1.00 28.59 145 GLY D N 1
ATOM 5094 C CA . GLY D 1 147 ? 29.295 -18.684 20.401 1.00 28.73 145 GLY D CA 1
ATOM 5095 C C . GLY D 1 147 ? 29.904 -18.144 21.690 1.00 29.77 145 GLY D C 1
ATOM 5096 O O . GLY D 1 147 ? 31.009 -17.571 21.686 1.00 29.95 145 GLY D O 1
ATOM 5097 N N . LYS D 1 148 ? 29.211 -18.353 22.803 1.00 29.35 146 LYS D N 1
ATOM 5098 C CA . LYS D 1 148 ? 29.657 -17.831 24.079 1.00 29.03 146 LYS D CA 1
ATOM 5099 C C . LYS D 1 148 ? 29.748 -18.966 25.073 1.00 28.15 146 LYS D C 1
ATOM 5100 O O . LYS D 1 148 ? 29.049 -19.967 24.936 1.00 27.80 146 LYS D O 1
ATOM 5106 N N . VAL D 1 149 ? 30.579 -18.780 26.088 1.00 26.80 147 VAL D N 1
ATOM 5107 C CA . VAL D 1 149 ? 30.654 -19.706 27.195 1.00 26.48 147 VAL D CA 1
ATOM 5108 C C . VAL D 1 149 ? 29.357 -19.661 27.994 1.00 25.66 147 VAL D C 1
ATOM 5109 O O . VAL D 1 149 ? 28.963 -18.616 28.467 1.00 26.33 147 VAL D O 1
ATOM 5113 N N . LEU D 1 150 ? 28.735 -20.821 28.152 1.00 25.40 148 LEU D N 1
ATOM 5114 C CA . LEU D 1 150 ? 27.517 -21.006 28.936 1.00 25.12 148 LEU D CA 1
ATOM 5115 C C . LEU D 1 150 ? 27.808 -21.462 30.367 1.00 24.84 148 LEU D C 1
ATOM 5116 O O . LEU D 1 150 ? 27.180 -20.981 31.316 1.00 24.86 148 LEU D O 1
ATOM 5121 N N . ILE D 1 151 ? 28.732 -22.413 30.503 1.00 24.38 149 ILE D N 1
ATOM 5122 C CA . ILE D 1 151 ? 29.138 -22.983 31.786 1.00 24.76 149 ILE D CA 1
ATOM 5123 C C . ILE D 1 151 ? 30.595 -23.406 31.684 1.00 24.42 149 ILE D C 1
ATOM 5124 O O . ILE D 1 151 ? 31.017 -23.905 30.642 1.00 24.53 149 ILE D O 1
ATOM 5129 N N . ASN D 1 152 ? 31.359 -23.223 32.765 1.00 23.72 150 ASN D N 1
ATOM 5130 C CA . ASN D 1 152 ? 32.659 -23.891 32.908 1.00 23.10 150 ASN D CA 1
ATOM 5131 C C . ASN D 1 152 ? 32.560 -24.998 33.958 1.00 22.86 150 ASN D C 1
ATOM 5132 O O . ASN D 1 152 ? 32.088 -24.756 35.056 1.00 22.53 150 ASN D O 1
ATOM 5137 N N . ILE D 1 153 ? 33.032 -26.193 33.607 1.00 22.41 151 ILE D N 1
ATOM 5138 C CA . ILE D 1 153 ? 32.880 -27.380 34.427 1.00 22.49 151 ILE D CA 1
ATOM 5139 C C . ILE D 1 153 ? 34.232 -28.014 34.741 1.00 22.27 151 ILE D C 1
ATOM 5140 O O . ILE D 1 153 ? 35.059 -28.212 33.864 1.00 21.15 151 ILE D O 1
ATOM 5145 N N . THR D 1 154 ? 34.439 -28.308 36.015 1.00 22.62 152 THR D N 1
ATOM 5146 C CA . THR D 1 154 ? 35.578 -29.089 36.479 1.00 23.16 152 THR D CA 1
ATOM 5147 C C . THR D 1 154 ? 35.013 -30.365 37.054 1.00 23.61 152 THR D C 1
ATOM 5148 O O . THR D 1 154 ? 34.017 -30.343 37.790 1.00 24.60 152 THR D O 1
ATOM 5152 N N . GLU D 1 155 ? 35.645 -31.477 36.724 1.00 23.88 153 GLU D N 1
ATOM 5153 C CA . GLU D 1 155 ? 35.213 -32.771 37.218 1.00 24.43 153 GLU D CA 1
ATOM 5154 C C . GLU D 1 155 ? 36.391 -33.534 37.743 1.00 24.35 153 GLU D C 1
ATOM 5155 O O . GLU D 1 155 ? 37.457 -33.446 37.168 1.00 24.82 153 GLU D O 1
ATOM 5161 N N . PHE D 1 156 ? 36.177 -34.299 38.810 1.00 23.83 154 PHE D N 1
ATOM 5162 C CA . PHE D 1 156 ? 37.150 -35.249 39.323 1.00 24.37 154 PHE D CA 1
ATOM 5163 C C . PHE D 1 156 ? 36.507 -36.621 39.401 1.00 24.29 154 PHE D C 1
ATOM 5164 O O . PHE D 1 156 ? 35.445 -36.764 40.007 1.00 24.50 154 PHE D O 1
ATOM 5172 N N . PHE D 1 157 ? 37.128 -37.617 38.770 1.00 23.77 155 PHE D N 1
ATOM 5173 C CA . PHE D 1 157 ? 36.638 -38.987 38.850 1.00 24.36 155 PHE D CA 1
ATOM 5174 C C . PHE D 1 157 ? 37.669 -39.804 39.610 1.00 24.41 155 PHE D C 1
ATOM 5175 O O . PHE D 1 157 ? 38.815 -39.889 39.179 1.00 24.62 155 PHE D O 1
ATOM 5183 N N . PRO D 1 158 ? 37.270 -40.389 40.742 1.00 24.76 156 PRO D N 1
ATOM 5184 C CA . PRO D 1 158 ? 38.160 -41.292 41.497 1.00 25.36 156 PRO D CA 1
ATOM 5185 C C . PRO D 1 158 ? 38.481 -42.578 40.692 1.00 25.92 156 PRO D C 1
ATOM 5186 O O . PRO D 1 158 ? 37.590 -43.412 40.416 1.00 25.95 156 PRO D O 1
ATOM 5190 N N . MET D 1 159 ? 39.747 -42.722 40.320 1.00 25.85 157 MET D N 1
ATOM 5191 C CA . MET D 1 159 ? 40.167 -43.806 39.433 1.00 26.40 157 MET D CA 1
ATOM 5192 C C . MET D 1 159 ? 39.871 -45.216 39.935 1.00 27.78 157 MET D C 1
ATOM 5193 O O . MET D 1 159 ? 39.480 -46.076 39.137 1.00 28.40 157 MET D O 1
ATOM 5198 N N . GLU D 1 160 ? 40.011 -45.456 41.236 1.00 27.79 158 GLU D N 1
ATOM 5199 C CA . GLU D 1 160 ? 39.780 -46.805 41.766 1.00 29.07 158 GLU D CA 1
ATOM 5200 C C . GLU D 1 160 ? 38.317 -47.280 41.660 1.00 28.91 158 GLU D C 1
ATOM 5201 O O . GLU D 1 160 ? 38.050 -48.471 41.746 1.00 29.33 158 GLU D O 1
ATOM 5207 N N . ARG D 1 161 ? 37.381 -46.358 41.478 1.00 28.77 159 ARG D N 1
ATOM 5208 C CA . ARG D 1 161 ? 35.966 -46.742 41.362 1.00 29.22 159 ARG D CA 1
ATOM 5209 C C . ARG D 1 161 ? 35.517 -47.214 39.958 1.00 28.77 159 ARG D C 1
ATOM 5210 O O . ARG D 1 161 ? 34.368 -47.620 39.789 1.00 28.75 159 ARG D O 1
ATOM 5218 N N . PHE D 1 162 ? 36.434 -47.200 38.983 1.00 28.90 160 PHE D N 1
ATOM 5219 C CA . PHE D 1 162 ? 36.115 -47.402 37.555 1.00 28.75 160 PHE D CA 1
ATOM 5220 C C . PHE D 1 162 ? 36.974 -48.478 36.898 1.00 29.56 160 PHE D C 1
ATOM 5221 O O . PHE D 1 162 ? 37.458 -49.387 37.574 1.00 31.57 160 PHE D O 1
ATOM 5229 N N . LEU E 1 3 ? 16.024 -11.991 4.376 1.00 36.51 1 LEU E N 1
ATOM 5230 C CA . LEU E 1 3 ? 16.288 -10.524 4.542 1.00 36.84 1 LEU E CA 1
ATOM 5231 C C . LEU E 1 3 ? 15.041 -9.763 4.989 1.00 36.41 1 LEU E C 1
ATOM 5232 O O . LEU E 1 3 ? 14.000 -9.827 4.335 1.00 36.18 1 LEU E O 1
ATOM 5237 N N . ASN E 1 4 ? 15.152 -9.075 6.127 1.00 36.22 2 ASN E N 1
ATOM 5238 C CA . ASN E 1 4 ? 14.094 -8.172 6.599 1.00 36.25 2 ASN E CA 1
ATOM 5239 C C . ASN E 1 4 ? 14.260 -6.788 5.963 1.00 36.01 2 ASN E C 1
ATOM 5240 O O . ASN E 1 4 ? 15.164 -6.589 5.146 1.00 35.67 2 ASN E O 1
ATOM 5245 N N . ALA E 1 5 ? 13.394 -5.850 6.342 1.00 35.77 3 ALA E N 1
ATOM 5246 C CA . ALA E 1 5 ? 13.385 -4.502 5.760 1.00 35.92 3 ALA E CA 1
ATOM 5247 C C . ALA E 1 5 ? 14.704 -3.768 5.943 1.00 35.73 3 ALA E C 1
ATOM 5248 O O . ALA E 1 5 ? 15.188 -3.124 5.002 1.00 36.07 3 ALA E O 1
ATOM 5250 N N . ILE E 1 6 ? 15.274 -3.867 7.147 1.00 35.09 4 ILE E N 1
ATOM 5251 C CA . ILE E 1 6 ? 16.519 -3.178 7.480 1.00 34.45 4 ILE E CA 1
ATOM 5252 C C . ILE E 1 6 ? 17.688 -3.740 6.690 1.00 33.78 4 ILE E C 1
ATOM 5253 O O . ILE E 1 6 ? 18.469 -2.983 6.152 1.00 34.07 4 ILE E O 1
ATOM 5258 N N . HIS E 1 7 ? 17.816 -5.066 6.643 1.00 33.24 5 HIS E N 1
ATOM 5259 C CA . HIS E 1 7 ? 18.831 -5.737 5.822 1.00 32.56 5 HIS E CA 1
ATOM 5260 C C . HIS E 1 7 ? 18.806 -5.276 4.369 1.00 32.87 5 HIS E C 1
ATOM 5261 O O . HIS E 1 7 ? 19.846 -5.088 3.749 1.00 32.62 5 HIS E O 1
ATOM 5268 N N . ARG E 1 8 ? 17.610 -5.142 3.807 1.00 33.63 6 ARG E N 1
ATOM 5269 C CA . ARG E 1 8 ? 17.493 -4.722 2.411 1.00 34.58 6 ARG E CA 1
ATOM 5270 C C . ARG E 1 8 ? 17.926 -3.255 2.264 1.00 34.64 6 ARG E C 1
ATOM 5271 O O . ARG E 1 8 ? 18.597 -2.899 1.305 1.00 35.07 6 ARG E O 1
ATOM 5279 N N . ILE E 1 9 ? 17.567 -2.423 3.242 1.00 34.87 7 ILE E N 1
ATOM 5280 C CA . ILE E 1 9 ? 18.070 -1.050 3.306 1.00 34.88 7 ILE E CA 1
ATOM 5281 C C . ILE E 1 9 ? 19.596 -1.030 3.367 1.00 35.00 7 ILE E C 1
ATOM 5282 O O . ILE E 1 9 ? 20.217 -0.379 2.545 1.00 35.40 7 ILE E O 1
ATOM 5287 N N . LEU E 1 10 ? 20.192 -1.753 4.313 1.00 35.16 8 LEU E N 1
ATOM 5288 C CA . LEU E 1 10 ? 21.657 -1.831 4.449 1.00 35.52 8 LEU E CA 1
ATOM 5289 C C . LEU E 1 10 ? 22.383 -2.262 3.173 1.00 35.88 8 LEU E C 1
ATOM 5290 O O . LEU E 1 10 ? 23.502 -1.867 2.930 1.00 35.51 8 LEU E O 1
ATOM 5295 N N . MET E 1 11 ? 21.731 -3.050 2.338 1.00 36.91 9 MET E N 1
ATOM 5296 C CA . MET E 1 11 ? 22.399 -3.558 1.148 1.00 38.30 9 MET E CA 1
ATOM 5297 C C . MET E 1 11 ? 22.494 -2.599 -0.033 1.00 38.03 9 MET E C 1
ATOM 5298 O O . MET E 1 11 ? 23.445 -2.667 -0.813 1.00 37.81 9 MET E O 1
ATOM 5303 N N . THR E 1 12 ? 21.530 -1.702 -0.154 1.00 37.93 10 THR E N 1
ATOM 5304 C CA . THR E 1 12 ? 21.521 -0.794 -1.292 1.00 38.54 10 THR E CA 1
ATOM 5305 C C . THR E 1 12 ? 21.871 0.637 -0.907 1.00 38.36 10 THR E C 1
ATOM 5306 O O . THR E 1 12 ? 22.210 1.454 -1.766 1.00 38.83 10 THR E O 1
ATOM 5310 N N . THR E 1 13 ? 21.817 0.933 0.382 1.00 37.70 11 THR E N 1
ATOM 5311 C CA . THR E 1 13 ? 21.895 2.310 0.802 1.00 37.79 11 THR E CA 1
ATOM 5312 C C . THR E 1 13 ? 23.220 2.999 0.508 1.00 38.23 11 THR E C 1
ATOM 5313 O O . THR E 1 13 ? 24.298 2.444 0.738 1.00 37.06 11 THR E O 1
ATOM 5317 N N . ASP E 1 14 ? 23.107 4.228 0.007 1.00 39.15 12 ASP E N 1
ATOM 5318 C CA . ASP E 1 14 ? 24.260 5.112 -0.198 1.00 39.83 12 ASP E CA 1
ATOM 5319 C C . ASP E 1 14 ? 24.372 6.130 0.943 1.00 40.13 12 ASP E C 1
ATOM 5320 O O . ASP E 1 14 ? 25.275 6.980 0.968 1.00 40.29 12 ASP E O 1
ATOM 5325 N N . GLY E 1 15 ? 23.457 6.026 1.901 1.00 40.47 13 GLY E N 1
ATOM 5326 C CA . GLY E 1 15 ? 23.430 6.931 3.044 1.00 40.74 13 GLY E CA 1
ATOM 5327 C C . GLY E 1 15 ? 24.217 6.427 4.231 1.00 41.18 13 GLY E C 1
ATOM 5328 O O . GLY E 1 15 ? 24.743 5.318 4.216 1.00 41.14 13 GLY E O 1
ATOM 5329 N N . SER E 1 16 ? 24.278 7.254 5.272 1.00 41.55 14 SER E N 1
ATOM 5330 C CA . SER E 1 16 ? 25.101 6.999 6.448 1.00 41.78 14 SER E CA 1
ATOM 5331 C C . SER E 1 16 ? 24.694 5.747 7.211 1.00 41.70 14 SER E C 1
ATOM 5332 O O . SER E 1 16 ? 23.557 5.621 7.664 1.00 42.36 14 SER E O 1
ATOM 5335 N N . ILE E 1 17 ? 25.645 4.841 7.388 1.00 41.46 15 ILE E N 1
ATOM 5336 C CA . ILE E 1 17 ? 25.408 3.645 8.173 1.00 40.81 15 ILE E CA 1
ATOM 5337 C C . ILE E 1 17 ? 25.263 3.967 9.652 1.00 40.83 15 ILE E C 1
ATOM 5338 O O . ILE E 1 17 ? 24.433 3.384 10.322 1.00 40.49 15 ILE E O 1
ATOM 5343 N N . THR E 1 18 ? 26.053 4.911 10.156 1.00 41.42 16 THR E N 1
ATOM 5344 C CA . THR E 1 18 ? 25.928 5.330 11.557 1.00 41.99 16 THR E CA 1
ATOM 5345 C C . THR E 1 18 ? 24.498 5.787 11.854 1.00 42.24 16 THR E C 1
ATOM 5346 O O . THR E 1 18 ? 23.922 5.413 12.881 1.00 42.59 16 THR E O 1
ATOM 5350 N N . ALA E 1 19 ? 23.928 6.564 10.930 1.00 42.40 17 ALA E N 1
ATOM 5351 C CA . ALA E 1 19 ? 22.568 7.087 11.071 1.00 42.34 17 ALA E CA 1
ATOM 5352 C C . ALA E 1 19 ? 21.577 5.949 11.208 1.00 41.96 17 ALA E C 1
ATOM 5353 O O . ALA E 1 19 ? 20.722 5.990 12.084 1.00 41.93 17 ALA E O 1
ATOM 5355 N N . ILE E 1 20 ? 21.719 4.932 10.356 1.00 42.06 18 ILE E N 1
ATOM 5356 C CA . ILE E 1 20 ? 20.833 3.756 10.359 1.00 41.93 18 ILE E CA 1
ATOM 5357 C C . ILE E 1 20 ? 20.915 2.963 11.661 1.00 42.51 18 ILE E C 1
ATOM 5358 O O . ILE E 1 20 ? 19.882 2.514 12.192 1.00 42.02 18 ILE E O 1
ATOM 5363 N N . ILE E 1 21 ? 22.141 2.787 12.160 1.00 42.68 19 ILE E N 1
ATOM 5364 C CA . ILE E 1 21 ? 22.361 2.131 13.441 1.00 43.12 19 ILE E CA 1
ATOM 5365 C C . ILE E 1 21 ? 21.712 2.909 14.604 1.00 43.42 19 ILE E C 1
ATOM 5366 O O . ILE E 1 21 ? 21.051 2.309 15.464 1.00 42.71 19 ILE E O 1
ATOM 5371 N N . GLU E 1 22 ? 21.920 4.229 14.631 1.00 43.94 20 GLU E N 1
ATOM 5372 C CA . GLU E 1 22 ? 21.321 5.069 15.670 1.00 44.96 20 GLU E CA 1
ATOM 5373 C C . GLU E 1 22 ? 19.799 4.983 15.528 1.00 44.51 20 GLU E C 1
ATOM 5374 O O . GLU E 1 22 ? 19.100 4.780 16.517 1.00 44.57 20 GLU E O 1
ATOM 5380 N N . ALA E 1 23 ? 19.303 5.046 14.288 1.00 44.46 21 ALA E N 1
ATOM 5381 C CA . ALA E 1 23 ? 17.867 4.879 14.001 1.00 44.27 21 ALA E CA 1
ATOM 5382 C C . ALA E 1 23 ? 17.279 3.593 14.598 1.00 44.56 21 ALA E C 1
ATOM 5383 O O . ALA E 1 23 ? 16.266 3.641 15.311 1.00 44.96 21 ALA E O 1
ATOM 5385 N N . VAL E 1 24 ? 17.926 2.463 14.315 1.00 44.30 22 VAL E N 1
ATOM 5386 C CA . VAL E 1 24 ? 17.428 1.135 14.677 1.00 44.88 22 VAL E CA 1
ATOM 5387 C C . VAL E 1 24 ? 17.540 0.847 16.174 1.00 45.47 22 VAL E C 1
ATOM 5388 O O . VAL E 1 24 ? 16.680 0.175 16.739 1.00 45.43 22 VAL E O 1
ATOM 5392 N N . THR E 1 25 ? 18.593 1.360 16.805 1.00 46.22 23 THR E N 1
ATOM 5393 C CA . THR E 1 25 ? 18.869 1.051 18.210 1.00 47.22 23 THR E CA 1
ATOM 5394 C C . THR E 1 25 ? 18.291 2.092 19.170 1.00 48.07 23 THR E C 1
ATOM 5395 O O . THR E 1 25 ? 18.017 1.792 20.330 1.00 47.51 23 THR E O 1
ATOM 5399 N N . GLN E 1 26 ? 18.103 3.307 18.653 1.00 49.26 24 GLN E N 1
ATOM 5400 C CA . GLN E 1 26 ? 17.708 4.487 19.438 1.00 50.55 24 GLN E CA 1
ATOM 5401 C C . GLN E 1 26 ? 18.812 4.832 20.437 1.00 51.28 24 GLN E C 1
ATOM 5402 O O . GLN E 1 26 ? 18.566 5.461 21.466 1.00 51.90 24 GLN E O 1
ATOM 5408 N N . LYS E 1 27 ? 20.034 4.411 20.118 1.00 51.83 25 LYS E N 1
ATOM 5409 C CA . LYS E 1 27 ? 21.201 4.749 20.919 1.00 52.39 25 LYS E CA 1
ATOM 5410 C C . LYS E 1 27 ? 22.210 5.495 20.054 1.00 52.96 25 LYS E C 1
ATOM 5411 O O . LYS E 1 27 ? 22.192 5.367 18.828 1.00 53.24 25 LYS E O 1
ATOM 5417 N N . LYS E 1 28 ? 23.073 6.298 20.675 1.00 53.50 26 LYS E N 1
ATOM 5418 C CA . LYS E 1 28 ? 24.130 6.964 19.918 1.00 53.95 26 LYS E CA 1
ATOM 5419 C C . LYS E 1 28 ? 25.271 5.973 19.677 1.00 53.80 26 LYS E C 1
ATOM 5420 O O . LYS E 1 28 ? 25.617 5.181 20.554 1.00 53.61 26 LYS E O 1
ATOM 5426 N N . VAL E 1 29 ? 25.823 6.003 18.470 1.00 53.79 27 VAL E N 1
ATOM 5427 C CA . VAL E 1 29 ? 26.883 5.078 18.096 1.00 53.61 27 VAL E CA 1
ATOM 5428 C C . VAL E 1 29 ? 28.217 5.599 18.578 1.00 53.78 27 VAL E C 1
ATOM 5429 O O . VAL E 1 29 ? 28.572 6.768 18.340 1.00 53.66 27 VAL E O 1
ATOM 5433 N N . GLU E 1 30 ? 28.946 4.730 19.274 1.00 53.77 28 GLU E N 1
ATOM 5434 C CA . GLU E 1 30 ? 30.327 5.020 19.618 1.00 53.92 28 GLU E CA 1
ATOM 5435 C C . GLU E 1 30 ? 31.256 4.215 18.712 1.00 53.00 28 GLU E C 1
ATOM 5436 O O . GLU E 1 30 ? 31.094 2.998 18.571 1.00 52.64 28 GLU E O 1
ATOM 5442 N N . VAL E 1 31 ? 32.190 4.923 18.076 1.00 52.15 29 VAL E N 1
ATOM 5443 C CA . VAL E 1 31 ? 33.187 4.321 17.198 1.00 51.39 29 VAL E CA 1
ATOM 5444 C C . VAL E 1 31 ? 34.400 3.973 18.032 1.00 51.20 29 VAL E C 1
ATOM 5445 O O . VAL E 1 31 ? 34.835 4.766 18.864 1.00 51.45 29 VAL E O 1
ATOM 5449 N N . GLU E 1 32 ? 34.922 2.771 17.823 1.00 50.73 30 GLU E N 1
ATOM 5450 C CA . GLU E 1 32 ? 36.135 2.325 18.486 1.00 50.68 30 GLU E CA 1
ATOM 5451 C C . GLU E 1 32 ? 37.208 2.002 17.444 1.00 49.91 30 GLU E C 1
ATOM 5452 O O . GLU E 1 32 ? 37.019 1.134 16.594 1.00 49.46 30 GLU E O 1
ATOM 5458 N N . THR E 1 33 ? 38.326 2.715 17.519 1.00 49.13 31 THR E N 1
ATOM 5459 C CA . THR E 1 33 ? 39.449 2.487 16.628 1.00 48.50 31 THR E CA 1
ATOM 5460 C C . THR E 1 33 ? 40.298 1.337 17.154 1.00 48.22 31 THR E C 1
ATOM 5461 O O . THR E 1 33 ? 40.961 1.458 18.181 1.00 48.01 31 THR E O 1
ATOM 5465 N N . LEU E 1 34 ? 40.239 0.213 16.447 1.00 47.89 32 LEU E N 1
ATOM 5466 C CA . LEU E 1 34 ? 40.976 -0.987 16.804 1.00 47.90 32 LEU E CA 1
ATOM 5467 C C . LEU E 1 34 ? 42.428 -0.760 16.507 1.00 47.66 32 LEU E C 1
ATOM 5468 O O . LEU E 1 34 ? 43.305 -1.071 17.313 1.00 48.20 32 LEU E O 1
ATOM 5473 N N . GLU E 1 35 ? 42.666 -0.228 15.315 1.00 47.26 33 GLU E N 1
ATOM 5474 C CA . GLU E 1 35 ? 43.992 0.096 14.853 1.00 46.48 33 GLU E CA 1
ATOM 5475 C C . GLU E 1 35 ? 43.959 1.144 13.758 1.00 45.01 33 GLU E C 1
ATOM 5476 O O . GLU E 1 35 ? 42.979 1.304 13.041 1.00 44.29 33 GLU E O 1
ATOM 5482 N N . GLN E 1 36 ? 45.045 1.889 13.684 1.00 44.40 34 GLN E N 1
ATOM 5483 C CA . GLN E 1 36 ? 45.291 2.783 12.589 1.00 44.08 34 GLN E CA 1
ATOM 5484 C C . GLN E 1 36 ? 46.772 2.872 12.410 1.00 44.10 34 GLN E C 1
ATOM 5485 O O . GLN E 1 36 ? 47.508 3.104 13.374 1.00 43.55 34 GLN E O 1
ATOM 5491 N N . LYS E 1 37 ? 47.196 2.687 11.166 1.00 44.50 35 LYS E N 1
ATOM 5492 C CA . LYS E 1 37 ? 48.603 2.748 10.809 1.00 45.41 35 LYS E CA 1
ATOM 5493 C C . LYS E 1 37 ? 48.785 3.246 9.394 1.00 44.79 35 LYS E C 1
ATOM 5494 O O . LYS E 1 37 ? 47.885 3.114 8.562 1.00 45.01 35 LYS E O 1
ATOM 5500 N N . ILE E 1 38 ? 49.943 3.848 9.140 1.00 44.35 36 ILE E N 1
ATOM 5501 C CA . ILE E 1 38 ? 50.313 4.267 7.798 1.00 44.34 36 ILE E CA 1
ATOM 5502 C C . ILE E 1 38 ? 51.014 3.083 7.128 1.00 44.45 36 ILE E C 1
ATOM 5503 O O . ILE E 1 38 ? 51.974 2.524 7.676 1.00 44.62 36 ILE E O 1
ATOM 5508 N N . ILE E 1 39 ? 50.496 2.686 5.969 1.00 43.91 37 ILE E N 1
ATOM 5509 C CA . ILE E 1 39 ? 51.092 1.631 5.174 1.00 43.58 37 ILE E CA 1
ATOM 5510 C C . ILE E 1 39 ? 51.471 2.188 3.811 1.00 44.39 37 ILE E C 1
ATOM 5511 O O . ILE E 1 39 ? 50.985 3.238 3.399 1.00 43.95 37 ILE E O 1
ATOM 5516 N N . ARG E 1 40 ? 52.330 1.465 3.107 1.00 45.31 38 ARG E N 1
ATOM 5517 C CA . ARG E 1 40 ? 52.694 1.840 1.755 1.00 46.70 38 ARG E CA 1
ATOM 5518 C C . ARG E 1 40 ? 51.987 0.941 0.754 1.00 45.89 38 ARG E C 1
ATOM 5519 O O . ARG E 1 40 ? 51.986 -0.270 0.902 1.00 46.15 38 ARG E O 1
ATOM 5527 N N . ALA E 1 41 ? 51.376 1.555 -0.252 1.00 45.76 39 ALA E N 1
ATOM 5528 C CA . ALA E 1 41 ? 50.540 0.858 -1.222 1.00 46.03 39 ALA E CA 1
ATOM 5529 C C . ALA E 1 41 ? 51.305 -0.156 -2.053 1.00 46.18 39 ALA E C 1
ATOM 5530 O O . ALA E 1 41 ? 52.240 0.203 -2.771 1.00 45.88 39 ALA E O 1
ATOM 5532 N N . ASP E 1 42 ? 50.899 -1.420 -1.960 1.00 46.22 40 ASP E N 1
ATOM 5533 C CA . ASP E 1 42 ? 51.372 -2.399 -2.923 1.00 46.65 40 ASP E CA 1
ATOM 5534 C C . ASP E 1 42 ? 50.665 -2.112 -4.235 1.00 46.74 40 ASP E C 1
ATOM 5535 O O . ASP E 1 42 ? 49.938 -1.116 -4.346 1.00 46.56 40 ASP E O 1
ATOM 5540 N N . ARG E 1 43 ? 50.883 -2.976 -5.221 1.00 47.24 41 ARG E N 1
ATOM 5541 C CA . ARG E 1 43 ? 50.306 -2.800 -6.541 1.00 47.24 41 ARG E CA 1
ATOM 5542 C C . ARG E 1 43 ? 48.777 -2.799 -6.517 1.00 46.95 41 ARG E C 1
ATOM 5543 O O . ARG E 1 43 ? 48.170 -1.863 -7.022 1.00 46.62 41 ARG E O 1
ATOM 5551 N N . GLU E 1 44 ? 48.164 -3.841 -5.942 1.00 47.01 42 GLU E N 1
ATOM 5552 C CA . GLU E 1 44 ? 46.705 -4.023 -6.048 1.00 47.09 42 GLU E CA 1
ATOM 5553 C C . GLU E 1 44 ? 45.933 -2.927 -5.324 1.00 45.77 42 GLU E C 1
ATOM 5554 O O . GLU E 1 44 ? 44.884 -2.487 -5.799 1.00 45.21 42 GLU E O 1
ATOM 5560 N N . LEU E 1 45 ? 46.492 -2.474 -4.205 1.00 44.97 43 LEU E N 1
ATOM 5561 C CA . LEU E 1 45 ? 45.939 -1.366 -3.433 1.00 44.43 43 LEU E CA 1
ATOM 5562 C C . LEU E 1 45 ? 46.095 -0.044 -4.176 1.00 44.28 43 LEU E C 1
ATOM 5563 O O . LEU E 1 45 ? 45.145 0.721 -4.266 1.00 44.21 43 LEU E O 1
ATOM 5568 N N . ALA E 1 46 ? 47.287 0.207 -4.717 1.00 44.09 44 ALA E N 1
ATOM 5569 C CA . ALA E 1 46 ? 47.547 1.396 -5.539 1.00 43.81 44 ALA E CA 1
ATOM 5570 C C . ALA E 1 46 ? 46.551 1.550 -6.688 1.00 43.64 44 ALA E C 1
ATOM 5571 O O . ALA E 1 46 ? 46.063 2.644 -6.954 1.00 43.57 44 ALA E O 1
ATOM 5573 N N . GLU E 1 47 ? 46.242 0.445 -7.352 1.00 43.76 45 GLU E N 1
ATOM 5574 C CA . GLU E 1 47 ? 45.243 0.430 -8.414 1.00 44.37 45 GLU E CA 1
ATOM 5575 C C . GLU E 1 47 ? 43.821 0.649 -7.857 1.00 43.48 45 GLU E C 1
ATOM 5576 O O . GLU E 1 47 ? 42.976 1.241 -8.533 1.00 43.99 45 GLU E O 1
ATOM 5582 N N . LEU E 1 48 ? 43.558 0.175 -6.638 1.00 42.06 46 LEU E N 1
ATOM 5583 C CA . LEU E 1 48 ? 42.236 0.322 -6.027 1.00 40.90 46 LEU E CA 1
ATOM 5584 C C . LEU E 1 48 ? 41.972 1.783 -5.682 1.00 40.20 46 LEU E C 1
ATOM 5585 O O . LEU E 1 48 ? 40.870 2.304 -5.885 1.00 39.30 46 LEU E O 1
ATOM 5590 N N . LEU E 1 49 ? 43.015 2.423 -5.166 1.00 40.09 47 LEU E N 1
ATOM 5591 C CA . LEU E 1 49 ? 42.952 3.778 -4.636 1.00 40.00 47 LEU E CA 1
ATOM 5592 C C . LEU E 1 49 ? 43.369 4.862 -5.630 1.00 40.67 47 LEU E C 1
ATOM 5593 O O . LEU E 1 49 ? 43.394 6.039 -5.267 1.00 40.57 47 LEU E O 1
ATOM 5598 N N . GLU E 1 50 ? 43.691 4.462 -6.865 1.00 41.77 48 GLU E N 1
ATOM 5599 C CA . GLU E 1 50 ? 44.135 5.371 -7.939 1.00 43.01 48 GLU E CA 1
ATOM 5600 C C . GLU E 1 50 ? 45.341 6.180 -7.531 1.00 43.55 48 GLU E C 1
ATOM 5601 O O . GLU E 1 50 ? 45.379 7.404 -7.714 1.00 44.22 48 GLU E O 1
ATOM 5607 N N . ILE E 1 51 ? 46.315 5.509 -6.938 1.00 44.13 49 ILE E N 1
ATOM 5608 C CA . ILE E 1 51 ? 47.550 6.161 -6.540 1.00 44.21 49 ILE E CA 1
ATOM 5609 C C . ILE E 1 51 ? 48.701 5.389 -7.173 1.00 44.45 49 ILE E C 1
ATOM 5610 O O . ILE E 1 51 ? 48.482 4.600 -8.098 1.00 44.69 49 ILE E O 1
ATOM 5615 N N . ASP E 1 52 ? 49.916 5.644 -6.707 1.00 44.59 50 ASP E N 1
ATOM 5616 C CA . ASP E 1 52 ? 51.087 4.956 -7.215 1.00 45.15 50 ASP E CA 1
ATOM 5617 C C . ASP E 1 52 ? 51.522 4.001 -6.141 1.00 45.05 50 ASP E C 1
ATOM 5618 O O . ASP E 1 52 ? 51.313 4.259 -4.951 1.00 44.69 50 ASP E O 1
ATOM 5623 N N . GLU E 1 53 ? 52.141 2.907 -6.570 1.00 44.64 51 GLU E N 1
ATOM 5624 C CA . GLU E 1 53 ? 52.722 1.940 -5.664 1.00 44.47 51 GLU E CA 1
ATOM 5625 C C . GLU E 1 53 ? 53.722 2.628 -4.745 1.00 43.85 51 GLU E C 1
ATOM 5626 O O . GLU E 1 53 ? 54.500 3.466 -5.182 1.00 43.66 51 GLU E O 1
ATOM 5632 N N . GLY E 1 54 ? 53.672 2.280 -3.466 1.00 43.46 52 GLY E N 1
ATOM 5633 C CA . GLY E 1 54 ? 54.520 2.906 -2.469 1.00 42.88 52 GLY E CA 1
ATOM 5634 C C . GLY E 1 54 ? 53.942 4.160 -1.831 1.00 42.46 52 GLY E C 1
ATOM 5635 O O . GLY E 1 54 ? 54.467 4.618 -0.826 1.00 42.54 52 GLY E O 1
ATOM 5636 N N . ASP E 1 55 ? 52.887 4.738 -2.412 1.00 42.22 53 ASP E N 1
ATOM 5637 C CA . ASP E 1 55 ? 52.228 5.898 -1.784 1.00 41.90 53 ASP E CA 1
ATOM 5638 C C . ASP E 1 55 ? 51.625 5.549 -0.411 1.00 41.04 53 ASP E C 1
ATOM 5639 O O . ASP E 1 55 ? 51.156 4.438 -0.207 1.00 40.71 53 ASP E O 1
ATOM 5644 N N . GLU E 1 56 ? 51.657 6.504 0.516 1.00 40.36 54 GLU E N 1
ATOM 5645 C CA . GLU E 1 56 ? 51.166 6.289 1.882 1.00 40.08 54 GLU E CA 1
ATOM 5646 C C . GLU E 1 56 ? 49.645 6.233 1.935 1.00 38.66 54 GLU E C 1
ATOM 5647 O O . GLU E 1 56 ? 48.942 6.973 1.225 1.00 38.12 54 GLU E O 1
ATOM 5653 N N . VAL E 1 57 ? 49.152 5.370 2.812 1.00 36.98 55 VAL E N 1
ATOM 5654 C CA . VAL E 1 57 ? 47.732 5.081 2.917 1.00 35.41 55 VAL E CA 1
ATOM 5655 C C . VAL E 1 57 ? 47.434 4.903 4.384 1.00 34.44 55 VAL E C 1
ATOM 5656 O O . VAL E 1 57 ? 48.137 4.173 5.082 1.00 33.89 55 VAL E O 1
ATOM 5660 N N . ASN E 1 58 ? 46.401 5.589 4.848 1.00 33.11 56 ASN E N 1
ATOM 5661 C CA . ASN E 1 58 ? 45.918 5.413 6.193 1.00 32.95 56 ASN E CA 1
ATOM 5662 C C . ASN E 1 58 ? 45.082 4.148 6.293 1.00 32.99 56 ASN E C 1
ATOM 5663 O O . ASN E 1 58 ? 44.046 4.013 5.653 1.00 32.90 56 ASN E O 1
ATOM 5668 N N . TYR E 1 59 ? 45.561 3.192 7.076 1.00 33.45 57 TYR E N 1
ATOM 5669 C CA . TYR E 1 59 ? 44.799 1.983 7.322 1.00 33.48 57 TYR E CA 1
ATOM 5670 C C . TYR E 1 59 ? 44.072 2.094 8.667 1.00 33.56 57 TYR E C 1
ATOM 5671 O O . TYR E 1 59 ? 44.699 2.303 9.721 1.00 33.38 57 TYR E O 1
ATOM 5680 N N . ARG E 1 60 ? 42.753 1.945 8.635 1.00 33.35 58 ARG E N 1
ATOM 5681 C CA . ARG E 1 60 ? 41.965 2.032 9.853 1.00 33.45 58 ARG E CA 1
ATOM 5682 C C . ARG E 1 60 ? 40.913 0.931 9.944 1.00 33.84 58 ARG E C 1
ATOM 5683 O O . ARG E 1 60 ? 40.185 0.667 8.983 1.00 34.08 58 ARG E O 1
ATOM 5691 N N . VAL E 1 61 ? 40.864 0.278 11.111 1.00 34.00 59 VAL E N 1
ATOM 5692 C CA . VAL E 1 61 ? 39.849 -0.715 11.424 1.00 33.32 59 VAL E CA 1
ATOM 5693 C C . VAL E 1 61 ? 39.046 -0.181 12.612 1.00 34.19 59 VAL E C 1
ATOM 5694 O O . VAL E 1 61 ? 39.627 0.211 13.634 1.00 33.72 59 VAL E O 1
ATOM 5698 N N . VAL E 1 62 ? 37.720 -0.141 12.467 1.00 34.44 60 VAL E N 1
ATOM 5699 C CA . VAL E 1 62 ? 36.836 0.382 13.508 1.00 35.06 60 VAL E CA 1
ATOM 5700 C C . VAL E 1 62 ? 35.660 -0.564 13.808 1.00 35.67 60 VAL E C 1
ATOM 5701 O O . VAL E 1 62 ? 35.249 -1.355 12.943 1.00 35.61 60 VAL E O 1
ATOM 5705 N N . TYR E 1 63 ? 35.141 -0.492 15.035 1.00 36.25 61 TYR E N 1
ATOM 5706 C CA . TYR E 1 63 ? 33.809 -1.022 15.342 1.00 36.84 61 TYR E CA 1
ATOM 5707 C C . TYR E 1 63 ? 32.834 0.127 15.578 1.00 37.23 61 TYR E C 1
ATOM 5708 O O . TYR E 1 63 ? 33.173 1.095 16.233 1.00 36.24 61 TYR E O 1
ATOM 5717 N N . LEU E 1 64 ? 31.620 0.002 15.044 1.00 38.46 62 LEU E N 1
ATOM 5718 C CA . LEU E 1 64 ? 30.532 0.905 15.398 1.00 39.74 62 LEU E CA 1
ATOM 5719 C C . LEU E 1 64 ? 29.637 0.192 16.394 1.00 40.85 62 LEU E C 1
ATOM 5720 O O . LEU E 1 64 ? 28.976 -0.793 16.050 1.00 40.82 62 LEU E O 1
ATOM 5725 N N . ARG E 1 65 ? 29.637 0.697 17.627 1.00 42.18 63 ARG E N 1
ATOM 5726 C CA . ARG E 1 65 ? 28.900 0.094 18.728 1.00 43.67 63 ARG E CA 1
ATOM 5727 C C . ARG E 1 65 ? 27.684 0.914 19.140 1.00 44.68 63 ARG E C 1
ATOM 5728 O O . ARG E 1 65 ? 27.680 2.138 19.050 1.00 44.75 63 ARG E O 1
ATOM 5736 N N . ALA E 1 66 ? 26.659 0.216 19.608 1.00 46.15 64 ALA E N 1
ATOM 5737 C CA . ALA E 1 66 ? 25.489 0.821 20.233 1.00 47.39 64 ALA E CA 1
ATOM 5738 C C . ALA E 1 66 ? 25.092 -0.146 21.341 1.00 48.27 64 ALA E C 1
ATOM 5739 O O . ALA E 1 66 ? 24.985 -1.351 21.092 1.00 48.52 64 ALA E O 1
ATOM 5741 N N . ASN E 1 67 ? 24.890 0.374 22.556 1.00 49.55 65 ASN E N 1
ATOM 5742 C CA . ASN E 1 67 ? 24.778 -0.465 23.766 1.00 50.63 65 ASN E CA 1
ATOM 5743 C C . ASN E 1 67 ? 26.136 -1.121 24.065 1.00 50.54 65 ASN E C 1
ATOM 5744 O O . ASN E 1 67 ? 27.187 -0.455 24.056 1.00 50.90 65 ASN E O 1
ATOM 5749 N N . GLY E 1 68 ? 26.126 -2.423 24.315 1.00 50.07 66 GLY E N 1
ATOM 5750 C CA . GLY E 1 68 ? 27.376 -3.156 24.466 1.00 49.36 66 GLY E CA 1
ATOM 5751 C C . GLY E 1 68 ? 27.875 -3.725 23.150 1.00 48.71 66 GLY E C 1
ATOM 5752 O O . GLY E 1 68 ? 29.031 -4.142 23.068 1.00 48.91 66 GLY E O 1
ATOM 5753 N N . GLU E 1 69 ? 27.018 -3.697 22.119 1.00 47.59 67 GLU E N 1
ATOM 5754 C CA . GLU E 1 69 ? 27.144 -4.582 20.947 1.00 46.70 67 GLU E CA 1
ATOM 5755 C C . GLU E 1 69 ? 27.753 -3.944 19.687 1.00 44.41 67 GLU E C 1
ATOM 5756 O O . GLU E 1 69 ? 27.591 -2.762 19.438 1.00 44.27 67 GLU E O 1
ATOM 5762 N N . ILE E 1 70 ? 28.425 -4.754 18.881 1.00 42.37 68 ILE E N 1
ATOM 5763 C CA . ILE E 1 70 ? 28.947 -4.309 17.593 1.00 40.46 68 ILE E CA 1
ATOM 5764 C C . ILE E 1 70 ? 27.893 -4.414 16.484 1.00 40.04 68 ILE E C 1
ATOM 5765 O O . ILE E 1 70 ? 27.364 -5.501 16.215 1.00 39.93 68 ILE E O 1
ATOM 5770 N N . TYR E 1 71 ? 27.608 -3.286 15.834 1.00 38.93 69 TYR E N 1
ATOM 5771 C CA . TYR E 1 71 ? 26.664 -3.249 14.711 1.00 38.31 69 TYR E CA 1
ATOM 5772 C C . TYR E 1 71 ? 27.363 -3.198 13.357 1.00 37.64 69 TYR E C 1
ATOM 5773 O O . TYR E 1 71 ? 26.740 -3.434 12.317 1.00 37.48 69 TYR E O 1
ATOM 5782 N N . ALA E 1 72 ? 28.659 -2.890 13.379 1.00 36.72 70 ALA E N 1
ATOM 5783 C CA . ALA E 1 72 ? 29.469 -2.858 12.174 1.00 35.54 70 ALA E CA 1
ATOM 5784 C C . ALA E 1 72 ? 30.949 -2.911 12.485 1.00 35.14 70 ALA E C 1
ATOM 5785 O O . ALA E 1 72 ? 31.437 -2.308 13.461 1.00 35.06 70 ALA E O 1
ATOM 5787 N N . LYS E 1 73 ? 31.658 -3.625 11.620 1.00 34.47 71 LYS E N 1
ATOM 5788 C CA . LYS E 1 73 ? 33.103 -3.582 11.562 1.00 33.77 71 LYS E CA 1
ATOM 5789 C C . LYS E 1 73 ? 33.440 -3.001 10.196 1.00 33.55 71 LYS E C 1
ATOM 5790 O O . LYS E 1 73 ? 32.942 -3.481 9.172 1.00 33.95 71 LYS E O 1
ATOM 5796 N N . ALA E 1 74 ? 34.279 -1.973 10.178 1.00 32.83 72 ALA E N 1
ATOM 5797 C CA . ALA E 1 74 ? 34.622 -1.297 8.929 1.00 32.37 72 ALA E CA 1
ATOM 5798 C C . ALA E 1 74 ? 36.117 -1.071 8.793 1.00 32.18 72 ALA E C 1
ATOM 5799 O O . ALA E 1 74 ? 36.782 -0.608 9.730 1.00 32.10 72 ALA E O 1
ATOM 5801 N N . ILE E 1 75 ? 36.625 -1.397 7.610 1.00 31.50 73 ILE E N 1
ATOM 5802 C CA . ILE E 1 75 ? 38.025 -1.253 7.291 1.00 31.49 73 ILE E CA 1
ATOM 5803 C C . ILE E 1 75 ? 38.214 -0.241 6.151 1.00 31.17 73 ILE E C 1
ATOM 5804 O O . ILE E 1 75 ? 37.722 -0.429 5.034 1.00 30.72 73 ILE E O 1
ATOM 5809 N N . SER E 1 76 ? 38.954 0.819 6.437 1.00 30.92 74 SER E N 1
ATOM 5810 C CA . SER E 1 76 ? 39.145 1.869 5.450 1.00 31.52 74 SER E CA 1
ATOM 5811 C C . SER E 1 76 ? 40.610 2.055 5.059 1.00 31.05 74 SER E C 1
ATOM 5812 O O . SER E 1 76 ? 41.525 1.854 5.865 1.00 30.66 74 SER E O 1
ATOM 5815 N N . PHE E 1 77 ? 40.784 2.455 3.804 1.00 31.00 75 PHE E N 1
ATOM 5816 C CA . PHE E 1 77 ? 42.061 2.827 3.232 1.00 30.20 75 PHE E CA 1
ATOM 5817 C C . PHE E 1 77 ? 41.950 4.227 2.635 1.00 29.88 75 PHE E C 1
ATOM 5818 O O . PHE E 1 77 ? 41.164 4.468 1.695 1.00 28.78 75 PHE E O 1
ATOM 5826 N N . THR E 1 78 ? 42.767 5.142 3.151 1.00 29.47 76 THR E N 1
ATOM 5827 C CA . THR E 1 78 ? 42.707 6.537 2.740 1.00 29.41 76 THR E CA 1
ATOM 5828 C C . THR E 1 78 ? 44.063 7.004 2.216 1.00 30.04 76 THR E C 1
ATOM 5829 O O . THR E 1 78 ? 44.988 7.172 3.003 1.00 29.59 76 THR E O 1
ATOM 5833 N N . PRO E 1 79 ? 44.181 7.265 0.894 1.00 30.99 77 PRO E N 1
ATOM 5834 C CA . PRO E 1 79 ? 45.497 7.729 0.455 1.00 31.81 77 PRO E CA 1
ATOM 5835 C C . PRO E 1 79 ? 45.770 9.105 1.078 1.00 33.09 77 PRO E C 1
ATOM 5836 O O . PRO E 1 79 ? 44.887 9.979 1.056 1.00 33.15 77 PRO E O 1
ATOM 5840 N N . LEU E 1 80 ? 46.961 9.288 1.641 1.00 34.07 78 LEU E N 1
ATOM 5841 C CA . LEU E 1 80 ? 47.315 10.551 2.292 1.00 35.80 78 LEU E CA 1
ATOM 5842 C C . LEU E 1 80 ? 47.637 11.699 1.331 1.00 36.64 78 LEU E C 1
ATOM 5843 O O . LEU E 1 80 ? 47.364 12.835 1.649 1.00 36.45 78 LEU E O 1
ATOM 5848 N N . LYS E 1 81 ? 48.232 11.411 0.175 1.00 38.41 79 LYS E N 1
ATOM 5849 C CA . LYS E 1 81 ? 48.652 12.461 -0.779 1.00 40.01 79 LYS E CA 1
ATOM 5850 C C . LYS E 1 81 ? 47.448 13.285 -1.228 1.00 41.19 79 LYS E C 1
ATOM 5851 O O . LYS E 1 81 ? 47.572 14.439 -1.603 1.00 41.52 79 LYS E O 1
ATOM 5857 N N . ARG E 1 82 ? 46.290 12.640 -1.169 1.00 42.19 80 ARG E N 1
ATOM 5858 C CA . ARG E 1 82 ? 44.998 13.179 -1.527 1.00 43.45 80 ARG E CA 1
ATOM 5859 C C . ARG E 1 82 ? 44.426 14.203 -0.546 1.00 43.80 80 ARG E C 1
ATOM 5860 O O . ARG E 1 82 ? 43.315 14.698 -0.758 1.00 44.15 80 ARG E O 1
ATOM 5868 N N . LEU E 1 83 ? 45.148 14.494 0.533 1.00 43.15 81 LEU E N 1
ATOM 5869 C CA . LEU E 1 83 ? 44.534 15.143 1.684 1.00 42.86 81 LEU E CA 1
ATOM 5870 C C . LEU E 1 83 ? 45.082 16.535 1.937 1.00 42.90 81 LEU E C 1
ATOM 5871 O O . LEU E 1 83 ? 46.292 16.759 1.888 1.00 43.01 81 LEU E O 1
ATOM 5876 N N . GLU E 1 84 ? 44.178 17.470 2.210 1.00 43.13 82 GLU E N 1
ATOM 5877 C CA . GLU E 1 84 ? 44.552 18.744 2.798 1.00 43.33 82 GLU E CA 1
ATOM 5878 C C . GLU E 1 84 ? 45.053 18.483 4.217 1.00 42.99 82 GLU E C 1
ATOM 5879 O O . GLU E 1 84 ? 44.705 17.466 4.846 1.00 42.70 82 GLU E O 1
ATOM 5885 N N . ASN E 1 85 ? 45.881 19.395 4.708 1.00 42.75 83 ASN E N 1
ATOM 5886 C CA . ASN E 1 85 ? 46.623 19.173 5.942 1.00 43.09 83 ASN E CA 1
ATOM 5887 C C . ASN E 1 85 ? 45.759 19.000 7.185 1.00 42.27 83 ASN E C 1
ATOM 5888 O O . ASN E 1 85 ? 46.033 18.128 8.012 1.00 42.51 83 ASN E O 1
ATOM 5893 N N . SER E 1 86 ? 44.714 19.815 7.317 1.00 41.79 84 SER E N 1
ATOM 5894 C CA . SER E 1 86 ? 43.819 19.712 8.472 1.00 41.08 84 SER E CA 1
ATOM 5895 C C . SER E 1 86 ? 42.981 18.437 8.457 1.00 40.07 84 SER E C 1
ATOM 5896 O O . SER E 1 86 ? 42.705 17.859 9.509 1.00 39.55 84 SER E O 1
ATOM 5899 N N . PHE E 1 87 ? 42.589 17.988 7.270 1.00 39.39 85 PHE E N 1
ATOM 5900 C CA . PHE E 1 87 ? 41.903 16.706 7.155 1.00 39.22 85 PHE E CA 1
ATOM 5901 C C . PHE E 1 87 ? 42.886 15.581 7.538 1.00 39.75 85 PHE E C 1
ATOM 5902 O O . PHE E 1 87 ? 42.553 14.676 8.323 1.00 39.45 85 PHE E O 1
ATOM 5910 N N . ARG E 1 88 ? 44.106 15.658 7.013 1.00 40.30 86 ARG E N 1
ATOM 5911 C CA . ARG E 1 88 ? 45.157 14.698 7.360 1.00 41.20 86 ARG E CA 1
ATOM 5912 C C . ARG E 1 88 ? 45.362 14.613 8.874 1.00 41.48 86 ARG E C 1
ATOM 5913 O O . ARG E 1 88 ? 45.424 13.513 9.432 1.00 41.75 86 ARG E O 1
ATOM 5921 N N . GLU E 1 89 ? 45.446 15.769 9.525 1.00 41.76 87 GLU E N 1
ATOM 5922 C CA . GLU E 1 89 ? 45.704 15.848 10.967 1.00 42.40 87 GLU E CA 1
ATOM 5923 C C . GLU E 1 89 ? 44.564 15.338 11.816 1.00 41.91 87 GLU E C 1
ATOM 5924 O O . GLU E 1 89 ? 44.796 14.770 12.875 1.00 41.59 87 GLU E O 1
ATOM 5930 N N . ASP E 1 90 ? 43.337 15.550 11.347 1.00 41.48 88 ASP E N 1
ATOM 5931 C CA . ASP E 1 90 ? 42.164 14.966 11.986 1.00 41.33 88 ASP E CA 1
ATOM 5932 C C . ASP E 1 90 ? 42.192 13.454 11.892 1.00 40.90 88 ASP E C 1
ATOM 5933 O O . ASP E 1 90 ? 41.812 12.763 12.839 1.00 40.07 88 ASP E O 1
ATOM 5938 N N . LEU E 1 91 ? 42.647 12.954 10.742 1.00 40.59 89 LEU E N 1
ATOM 5939 C CA . LEU E 1 91 ? 42.726 11.526 10.501 1.00 40.95 89 LEU E CA 1
ATOM 5940 C C . LEU E 1 91 ? 43.769 10.908 11.418 1.00 40.94 89 LEU E C 1
ATOM 5941 O O . LEU E 1 91 ? 43.513 9.865 12.020 1.00 40.69 89 LEU E O 1
ATOM 5946 N N . MET E 1 92 ? 44.914 11.584 11.540 1.00 41.10 90 MET E N 1
ATOM 5947 C CA . MET E 1 92 ? 46.019 11.150 12.407 1.00 41.84 90 MET E CA 1
ATOM 5948 C C . MET E 1 92 ? 45.662 11.070 13.905 1.00 42.13 90 MET E C 1
ATOM 5949 O O . MET E 1 92 ? 46.205 10.219 14.636 1.00 42.70 90 MET E O 1
ATOM 5954 N N . ARG E 1 93 ? 44.761 11.945 14.350 1.00 42.03 91 ARG E N 1
ATOM 5955 C CA . ARG E 1 93 ? 44.201 11.906 15.704 1.00 42.30 91 ARG E CA 1
ATOM 5956 C C . ARG E 1 93 ? 43.567 10.533 16.047 1.00 42.94 91 ARG E C 1
ATOM 5957 O O . ARG E 1 93 ? 43.457 10.156 17.230 1.00 43.59 91 ARG E O 1
ATOM 5965 N N . ALA E 1 94 ? 43.164 9.787 15.015 1.00 42.66 92 ALA E N 1
ATOM 5966 C CA . ALA E 1 94 ? 42.749 8.373 15.150 1.00 42.24 92 ALA E CA 1
ATOM 5967 C C . ALA E 1 94 ? 41.375 8.151 15.764 1.00 42.08 92 ALA E C 1
ATOM 5968 O O . ALA E 1 94 ? 40.663 7.220 15.373 1.00 41.42 92 ALA E O 1
ATOM 5970 N N . ASP E 1 95 ? 40.998 9.009 16.712 1.00 41.95 93 ASP E N 1
ATOM 5971 C CA . ASP E 1 95 ? 39.726 8.842 17.434 1.00 41.95 93 ASP E CA 1
ATOM 5972 C C . ASP E 1 95 ? 38.612 9.818 17.034 1.00 41.35 93 ASP E C 1
ATOM 5973 O O . ASP E 1 95 ? 37.569 9.868 17.691 1.00 41.56 93 ASP E O 1
ATOM 5978 N N . ILE E 1 96 ? 38.836 10.598 15.978 1.00 39.87 94 ILE E N 1
ATOM 5979 C CA . ILE E 1 96 ? 37.729 11.300 15.341 1.00 39.41 94 ILE E CA 1
ATOM 5980 C C . ILE E 1 96 ? 37.253 10.443 14.168 1.00 38.85 94 ILE E C 1
ATOM 5981 O O . ILE E 1 96 ? 38.044 10.131 13.275 1.00 38.80 94 ILE E O 1
ATOM 5986 N N . PRO E 1 97 ? 35.968 10.042 14.181 1.00 38.77 95 PRO E N 1
ATOM 5987 C CA . PRO E 1 97 ? 35.435 9.183 13.125 1.00 39.05 95 PRO E CA 1
ATOM 5988 C C . PRO E 1 97 ? 35.466 9.869 11.755 1.00 39.50 95 PRO E C 1
ATOM 5989 O O . PRO E 1 97 ? 35.319 11.099 11.674 1.00 39.78 95 PRO E O 1
ATOM 5993 N N . ILE E 1 98 ? 35.648 9.079 10.697 1.00 39.94 96 ILE E N 1
ATOM 5994 C CA . ILE E 1 98 ? 35.765 9.611 9.325 1.00 40.14 96 ILE E CA 1
ATOM 5995 C C . ILE E 1 98 ? 34.551 10.432 8.863 1.00 40.27 96 ILE E C 1
ATOM 5996 O O . ILE E 1 98 ? 34.718 11.494 8.262 1.00 40.32 96 ILE E O 1
ATOM 6001 N N . GLY E 1 99 ? 33.339 9.948 9.146 1.00 40.03 97 GLY E N 1
ATOM 6002 C CA . GLY E 1 99 ? 32.127 10.718 8.859 1.00 40.16 97 GLY E CA 1
ATOM 6003 C C . GLY E 1 99 ? 32.158 12.117 9.464 1.00 40.34 97 GLY E C 1
ATOM 6004 O O . GLY E 1 99 ? 31.685 13.091 8.862 1.00 39.97 97 GLY E O 1
ATOM 6005 N N . LYS E 1 100 ? 32.732 12.217 10.660 1.00 40.26 98 LYS E N 1
ATOM 6006 C CA . LYS E 1 100 ? 32.828 13.493 11.346 1.00 40.30 98 LYS E CA 1
ATOM 6007 C C . LYS E 1 100 ? 33.880 14.363 10.669 1.00 38.98 98 LYS E C 1
ATOM 6008 O O . LYS E 1 100 ? 33.703 15.576 10.549 1.00 39.07 98 LYS E O 1
ATOM 6014 N N . ILE E 1 101 ? 34.970 13.751 10.229 1.00 37.60 99 ILE E N 1
ATOM 6015 C CA . ILE E 1 101 ? 36.047 14.518 9.603 1.00 37.20 99 ILE E CA 1
ATOM 6016 C C . ILE E 1 101 ? 35.528 15.138 8.302 1.00 37.13 99 ILE E C 1
ATOM 6017 O O . ILE E 1 101 ? 35.782 16.298 8.004 1.00 36.86 99 ILE E O 1
ATOM 6022 N N . MET E 1 102 ? 34.778 14.348 7.553 1.00 37.06 100 MET E N 1
ATOM 6023 C CA . MET E 1 102 ? 34.172 14.791 6.311 1.00 37.95 100 MET E CA 1
ATOM 6024 C C . MET E 1 102 ? 33.141 15.901 6.465 1.00 38.23 100 MET E C 1
ATOM 6025 O O . MET E 1 102 ? 33.165 16.861 5.692 1.00 38.00 100 MET E O 1
ATOM 6030 N N . ARG E 1 103 ? 32.253 15.763 7.455 1.00 38.67 101 ARG E N 1
ATOM 6031 C CA . ARG E 1 103 ? 31.293 16.820 7.819 1.00 39.84 101 ARG E CA 1
ATOM 6032 C C . ARG E 1 103 ? 32.046 18.096 8.138 1.00 39.25 101 ARG E C 1
ATOM 6033 O O . ARG E 1 103 ? 31.766 19.142 7.554 1.00 39.74 101 ARG E O 1
ATOM 6041 N N . LYS E 1 104 ? 33.012 17.982 9.050 1.00 38.80 102 LYS E N 1
ATOM 6042 C CA . LYS E 1 104 ? 33.786 19.110 9.578 1.00 38.62 102 LYS E CA 1
ATOM 6043 C C . LYS E 1 104 ? 34.500 19.914 8.499 1.00 37.88 102 LYS E C 1
ATOM 6044 O O . LYS E 1 104 ? 34.691 21.114 8.635 1.00 38.14 102 LYS E O 1
ATOM 6050 N N . HIS E 1 105 ? 34.906 19.239 7.435 1.00 37.10 103 HIS E N 1
ATOM 6051 C CA . HIS E 1 105 ? 35.623 19.873 6.333 1.00 36.39 103 HIS E CA 1
ATOM 6052 C C . HIS E 1 105 ? 34.756 20.105 5.091 1.00 36.14 103 HIS E C 1
ATOM 6053 O O . HIS E 1 105 ? 35.279 20.421 4.026 1.00 35.98 103 HIS E O 1
ATOM 6060 N N . ASN E 1 106 ? 33.432 19.956 5.243 1.00 36.10 104 ASN E N 1
ATOM 6061 C CA . ASN E 1 106 ? 32.440 20.233 4.182 1.00 35.93 104 ASN E CA 1
ATOM 6062 C C . ASN E 1 106 ? 32.753 19.524 2.869 1.00 35.77 104 ASN E C 1
ATOM 6063 O O . ASN E 1 106 ? 32.705 20.129 1.787 1.00 36.24 104 ASN E O 1
ATOM 6068 N N . ILE E 1 107 ? 33.087 18.247 2.961 1.00 35.62 105 ILE E N 1
ATOM 6069 C CA . ILE E 1 107 ? 33.470 17.478 1.778 1.00 36.03 105 ILE E CA 1
ATOM 6070 C C . ILE E 1 107 ? 32.281 17.082 0.918 1.00 35.89 105 ILE E C 1
ATOM 6071 O O . ILE E 1 107 ? 31.377 16.373 1.367 1.00 36.28 105 ILE E O 1
ATOM 6076 N N . GLU E 1 108 ? 32.295 17.549 -0.322 1.00 35.29 106 GLU E N 1
ATOM 6077 C CA . GLU E 1 108 ? 31.363 17.064 -1.306 1.00 35.53 106 GLU E CA 1
ATOM 6078 C C . GLU E 1 108 ? 31.932 15.788 -1.940 1.00 36.08 106 GLU E C 1
ATOM 6079 O O . GLU E 1 108 ? 33.088 15.745 -2.388 1.00 35.96 106 GLU E O 1
ATOM 6085 N N . ALA E 1 109 ? 31.122 14.739 -1.958 1.00 36.34 107 ALA E N 1
ATOM 6086 C CA . ALA E 1 109 ? 31.554 13.479 -2.502 1.00 36.98 107 ALA E CA 1
ATOM 6087 C C . ALA E 1 109 ? 30.395 12.741 -3.123 1.00 37.69 107 ALA E C 1
ATOM 6088 O O . ALA E 1 109 ? 29.245 13.173 -3.060 1.00 37.80 107 ALA E O 1
ATOM 6090 N N . ARG E 1 110 ? 30.727 11.633 -3.759 1.00 38.86 108 ARG E N 1
ATOM 6091 C CA . ARG E 1 110 ? 29.761 10.641 -4.156 1.00 40.12 108 ARG E CA 1
ATOM 6092 C C . ARG E 1 110 ? 30.340 9.279 -3.798 1.00 41.47 108 ARG E C 1
ATOM 6093 O O . ARG E 1 110 ? 31.532 9.152 -3.438 1.00 41.09 108 ARG E O 1
ATOM 6101 N N . ARG E 1 111 ? 29.495 8.265 -3.908 1.00 43.04 109 ARG E N 1
ATOM 6102 C CA . ARG E 1 111 ? 29.775 6.964 -3.343 1.00 44.61 109 ARG E CA 1
ATOM 6103 C C . ARG E 1 111 ? 29.600 5.919 -4.428 1.00 45.13 109 ARG E C 1
ATOM 6104 O O . ARG E 1 111 ? 28.595 5.923 -5.129 1.00 45.78 109 ARG E O 1
ATOM 6112 N N . GLU E 1 112 ? 30.598 5.053 -4.590 1.00 45.85 110 GLU E N 1
ATOM 6113 C CA . GLU E 1 112 ? 30.569 3.984 -5.599 1.00 46.46 110 GLU E CA 1
ATOM 6114 C C . GLU E 1 112 ? 30.607 2.584 -4.964 1.00 45.99 110 GLU E C 1
ATOM 6115 O O . GLU E 1 112 ? 31.663 2.127 -4.514 1.00 45.17 110 GLU E O 1
ATOM 6121 N N . ILE E 1 113 ? 29.458 1.911 -4.940 1.00 45.44 111 ILE E N 1
ATOM 6122 C CA . ILE E 1 113 ? 29.373 0.560 -4.400 1.00 45.07 111 ILE E CA 1
ATOM 6123 C C . ILE E 1 113 ? 29.971 -0.441 -5.401 1.00 44.36 111 ILE E C 1
ATOM 6124 O O . ILE E 1 113 ? 29.439 -0.625 -6.503 1.00 44.70 111 ILE E O 1
ATOM 6129 N N . ARG E 1 114 ? 31.094 -1.047 -4.994 1.00 42.83 112 ARG E N 1
ATOM 6130 C CA . ARG E 1 114 ? 31.808 -2.061 -5.756 1.00 41.07 112 ARG E CA 1
ATOM 6131 C C . ARG E 1 114 ? 31.214 -3.450 -5.528 1.00 40.62 112 ARG E C 1
ATOM 6132 O O . ARG E 1 114 ? 31.201 -4.274 -6.450 1.00 40.40 112 ARG E O 1
ATOM 6140 N N . TRP E 1 115 ? 30.751 -3.721 -4.300 1.00 39.08 113 TRP E N 1
ATOM 6141 C CA . TRP E 1 115 ? 30.045 -4.977 -3.995 1.00 37.78 113 TRP E CA 1
ATOM 6142 C C . TRP E 1 115 ? 29.181 -4.891 -2.739 1.00 37.37 113 TRP E C 1
ATOM 6143 O O . TRP E 1 115 ? 29.459 -4.129 -1.821 1.00 37.09 113 TRP E O 1
ATOM 6154 N N . SER E 1 116 ? 28.138 -5.702 -2.713 1.00 37.50 114 SER E N 1
ATOM 6155 C CA . SER E 1 116 ? 27.211 -5.748 -1.600 1.00 37.82 114 SER E CA 1
ATOM 6156 C C . SER E 1 116 ? 26.523 -7.097 -1.632 1.00 37.84 114 SER E C 1
ATOM 6157 O O . SER E 1 116 ? 25.786 -7.392 -2.567 1.00 37.45 114 SER E O 1
ATOM 6160 N N . ARG E 1 117 ? 26.759 -7.893 -0.591 1.00 38.23 115 ARG E N 1
ATOM 6161 C CA . ARG E 1 117 ? 26.466 -9.320 -0.622 1.00 39.03 115 ARG E CA 1
ATOM 6162 C C . ARG E 1 117 ? 26.225 -9.900 0.771 1.00 39.46 115 ARG E C 1
ATOM 6163 O O . ARG E 1 117 ? 26.816 -9.461 1.755 1.00 39.54 115 ARG E O 1
ATOM 6171 N N . VAL E 1 118 ? 25.354 -10.900 0.835 1.00 40.65 116 VAL E N 1
ATOM 6172 C CA . VAL E 1 118 ? 25.165 -11.710 2.036 1.00 40.85 116 VAL E CA 1
ATOM 6173 C C . VAL E 1 118 ? 26.152 -12.889 1.981 1.00 41.80 116 VAL E C 1
ATOM 6174 O O . VAL E 1 118 ? 26.245 -13.604 0.977 1.00 41.40 116 VAL E O 1
ATOM 6178 N N . GLU E 1 119 ? 26.920 -13.060 3.045 1.00 42.93 117 GLU E N 1
ATOM 6179 C CA . GLU E 1 119 ? 27.861 -14.161 3.120 1.00 44.48 117 GLU E CA 1
ATOM 6180 C C . GLU E 1 119 ? 27.945 -14.754 4.521 1.00 45.07 117 GLU E C 1
ATOM 6181 O O . GLU E 1 119 ? 27.525 -14.130 5.500 1.00 45.14 117 GLU E O 1
ATOM 6187 N N . GLU E 1 120 ? 28.458 -15.977 4.598 1.00 45.78 118 GLU E N 1
ATOM 6188 C CA . GLU E 1 120 ? 28.740 -16.618 5.876 1.00 47.10 118 GLU E CA 1
ATOM 6189 C C . GLU E 1 120 ? 30.028 -16.024 6.431 1.00 46.47 118 GLU E C 1
ATOM 6190 O O . GLU E 1 120 ? 31.055 -16.022 5.744 1.00 46.61 118 GLU E O 1
ATOM 6196 N N . ALA E 1 121 ? 29.970 -15.507 7.659 1.00 46.32 119 ALA E N 1
ATOM 6197 C CA . ALA E 1 121 ? 31.168 -15.031 8.341 1.00 46.24 119 ALA E CA 1
ATOM 6198 C C . ALA E 1 121 ? 32.100 -16.198 8.653 1.00 46.65 119 ALA E C 1
ATOM 6199 O O . ALA E 1 121 ? 31.649 -17.263 9.117 1.00 46.54 119 ALA E O 1
ATOM 6201 N N . ASP E 1 122 ? 33.392 -16.007 8.391 1.00 46.74 120 ASP E N 1
ATOM 6202 C CA . ASP E 1 122 ? 34.383 -16.994 8.801 1.00 47.27 120 ASP E CA 1
ATOM 6203 C C . ASP E 1 122 ? 34.430 -17.027 10.321 1.00 47.00 120 ASP E C 1
ATOM 6204 O O . ASP E 1 122 ? 33.894 -16.133 10.993 1.00 47.15 120 ASP E O 1
ATOM 6209 N N . LEU E 1 123 ? 35.066 -18.062 10.853 1.00 46.69 121 LEU E N 1
ATOM 6210 C CA . LEU E 1 123 ? 35.052 -18.327 12.275 1.00 46.72 121 LEU E CA 1
ATOM 6211 C C . LEU E 1 123 ? 35.589 -17.163 13.107 1.00 46.36 121 LEU E C 1
ATOM 6212 O O . LEU E 1 123 ? 34.984 -16.789 14.125 1.00 46.40 121 LEU E O 1
ATOM 6217 N N . ALA E 1 124 ? 36.705 -16.578 12.667 1.00 45.39 122 ALA E N 1
ATOM 6218 C CA . ALA E 1 124 ? 37.352 -15.488 13.403 1.00 44.36 122 ALA E CA 1
ATOM 6219 C C . ALA E 1 124 ? 36.464 -14.245 13.503 1.00 43.93 122 ALA E C 1
ATOM 6220 O O . ALA E 1 124 ? 36.389 -13.612 14.565 1.00 43.10 122 ALA E O 1
ATOM 6222 N N . LEU E 1 125 ? 35.798 -13.910 12.392 1.00 43.45 123 LEU E N 1
ATOM 6223 C CA . LEU E 1 125 ? 34.908 -12.746 12.329 1.00 43.26 123 LEU E CA 1
ATOM 6224 C C . LEU E 1 125 ? 33.665 -12.956 13.194 1.00 43.02 123 LEU E C 1
ATOM 6225 O O . LEU E 1 125 ? 33.291 -12.068 13.975 1.00 42.98 123 LEU E O 1
ATOM 6230 N N . ALA E 1 126 ? 33.042 -14.130 13.049 1.00 42.64 124 ALA E N 1
ATOM 6231 C CA . ALA E 1 126 ? 31.911 -14.540 13.899 1.00 42.28 124 ALA E CA 1
ATOM 6232 C C . ALA E 1 126 ? 32.284 -14.420 15.368 1.00 42.19 124 ALA E C 1
ATOM 6233 O O . ALA E 1 126 ? 31.530 -13.850 16.143 1.00 42.44 124 ALA E O 1
ATOM 6235 N N . LYS E 1 127 ? 33.461 -14.927 15.740 1.00 42.65 125 LYS E N 1
ATOM 6236 C CA . LYS E 1 127 ? 33.947 -14.837 17.130 1.00 43.57 125 LYS E CA 1
ATOM 6237 C C . LYS E 1 127 ? 34.099 -13.370 17.566 1.00 42.73 125 LYS E C 1
ATOM 6238 O O . LYS E 1 127 ? 33.610 -12.975 18.619 1.00 43.07 125 LYS E O 1
ATOM 6244 N N . GLU E 1 128 ? 34.763 -12.574 16.732 1.00 42.05 126 GLU E N 1
ATOM 6245 C CA . GLU E 1 128 ? 34.966 -11.153 16.966 1.00 41.21 126 GLU E CA 1
ATOM 6246 C C . GLU E 1 128 ? 33.664 -10.325 17.125 1.00 41.23 126 GLU E C 1
ATOM 6247 O O . GLU E 1 128 ? 33.559 -9.470 18.013 1.00 40.83 126 GLU E O 1
ATOM 6253 N N . LEU E 1 129 ? 32.668 -10.596 16.290 1.00 41.55 127 LEU E N 1
ATOM 6254 C CA . LEU E 1 129 ? 31.385 -9.871 16.360 1.00 42.31 127 LEU E CA 1
ATOM 6255 C C . LEU E 1 129 ? 30.475 -10.333 17.505 1.00 43.01 127 LEU E C 1
ATOM 6256 O O . LEU E 1 129 ? 29.566 -9.587 17.927 1.00 43.12 127 LEU E O 1
ATOM 6261 N N . GLY E 1 130 ? 30.702 -11.559 17.988 1.00 42.80 128 GLY E N 1
ATOM 6262 C CA . GLY E 1 130 ? 29.900 -12.110 19.073 1.00 43.01 128 GLY E CA 1
ATOM 6263 C C . GLY E 1 130 ? 28.546 -12.594 18.593 1.00 43.23 128 GLY E C 1
ATOM 6264 O O . GLY E 1 130 ? 27.549 -12.464 19.299 1.00 43.23 128 GLY E O 1
ATOM 6265 N N . ILE E 1 131 ? 28.514 -13.163 17.392 1.00 43.39 129 ILE E N 1
ATOM 6266 C CA . ILE E 1 131 ? 27.265 -13.606 16.794 1.00 43.43 129 ILE E CA 1
ATOM 6267 C C . ILE E 1 131 ? 27.029 -15.116 16.877 1.00 44.15 129 ILE E C 1
ATOM 6268 O O . ILE E 1 131 ? 27.969 -15.902 16.966 1.00 44.92 129 ILE E O 1
ATOM 6273 N N . ALA E 1 132 ? 25.753 -15.494 16.881 1.00 44.78 130 ALA E N 1
ATOM 6274 C CA . ALA E 1 132 ? 25.339 -16.891 16.936 1.00 45.10 130 ALA E CA 1
ATOM 6275 C C . ALA E 1 132 ? 24.998 -17.307 15.509 1.00 45.81 130 ALA E C 1
ATOM 6276 O O . ALA E 1 132 ? 25.551 -18.272 14.981 1.00 46.20 130 ALA E O 1
ATOM 6278 N N . ASP E 1 133 ? 24.080 -16.554 14.900 1.00 46.47 131 ASP E N 1
ATOM 6279 C CA . ASP E 1 133 ? 23.867 -16.518 13.451 1.00 46.81 131 ASP E CA 1
ATOM 6280 C C . ASP E 1 133 ? 25.111 -15.923 12.773 1.00 46.17 131 ASP E C 1
ATOM 6281 O O . ASP E 1 133 ? 25.505 -14.797 13.072 1.00 46.03 131 ASP E O 1
ATOM 6286 N N . ARG E 1 134 ? 25.718 -16.684 11.862 1.00 45.78 132 ARG E N 1
ATOM 6287 C CA . ARG E 1 134 ? 26.979 -16.277 11.211 1.00 44.85 132 ARG E CA 1
ATOM 6288 C C . ARG E 1 134 ? 26.825 -15.446 9.927 1.00 43.36 132 ARG E C 1
ATOM 6289 O O . ARG E 1 134 ? 27.812 -15.027 9.338 1.00 43.77 132 ARG E O 1
ATOM 6297 N N . ARG E 1 135 ? 25.594 -15.220 9.496 1.00 41.84 133 ARG E N 1
ATOM 6298 C CA . ARG E 1 135 ? 25.326 -14.394 8.328 1.00 40.37 133 ARG E CA 1
ATOM 6299 C C . ARG E 1 135 ? 25.703 -12.928 8.574 1.00 39.00 133 ARG E C 1
ATOM 6300 O O . ARG E 1 135 ? 25.328 -12.330 9.600 1.00 38.86 133 ARG E O 1
ATOM 6308 N N . VAL E 1 136 ? 26.470 -12.372 7.642 1.00 36.95 134 VAL E N 1
ATOM 6309 C CA . VAL E 1 136 ? 26.748 -10.935 7.607 1.00 35.21 134 VAL E CA 1
ATOM 6310 C C . VAL E 1 136 ? 26.480 -10.378 6.212 1.00 34.51 134 VAL E C 1
ATOM 6311 O O . VAL E 1 136 ? 26.596 -11.089 5.203 1.00 33.78 134 VAL E O 1
ATOM 6315 N N . ILE E 1 137 ? 26.122 -9.098 6.167 1.00 33.96 135 ILE E N 1
ATOM 6316 C CA . ILE E 1 137 ? 26.145 -8.339 4.929 1.00 33.37 135 ILE E CA 1
ATOM 6317 C C . ILE E 1 137 ? 27.557 -7.788 4.784 1.00 33.12 135 ILE E C 1
ATOM 6318 O O . ILE E 1 137 ? 28.090 -7.162 5.706 1.00 33.54 135 ILE E O 1
ATOM 6323 N N . SER E 1 138 ? 28.184 -8.087 3.651 1.00 32.55 136 SER E N 1
ATOM 6324 C CA . SER E 1 138 ? 29.494 -7.516 3.336 1.00 31.73 136 SER E CA 1
ATOM 6325 C C . SER E 1 138 ? 29.371 -6.496 2.218 1.00 30.70 136 SER E C 1
ATOM 6326 O O . SER E 1 138 ? 28.645 -6.709 1.235 1.00 29.62 136 SER E O 1
ATOM 6329 N N . ARG E 1 139 ? 30.077 -5.384 2.376 1.00 29.37 137 ARG E N 1
ATOM 6330 C CA . ARG E 1 139 ? 30.076 -4.351 1.349 1.00 29.53 137 ARG E CA 1
ATOM 6331 C C . ARG E 1 139 ? 31.437 -3.711 1.222 1.00 28.51 137 ARG E C 1
ATOM 6332 O O . ARG E 1 139 ? 32.174 -3.616 2.191 1.00 28.57 137 ARG E O 1
ATOM 6340 N N . ASN E 1 140 ? 31.737 -3.250 0.022 1.00 28.27 138 ASN E N 1
ATOM 6341 C CA . ASN E 1 140 ? 32.908 -2.423 -0.250 1.00 28.31 138 ASN E CA 1
ATOM 6342 C C . ASN E 1 140 ? 32.455 -1.344 -1.212 1.00 28.38 138 ASN E C 1
ATOM 6343 O O . ASN E 1 140 ? 31.688 -1.602 -2.153 1.00 27.73 138 ASN E O 1
ATOM 6348 N N . TYR E 1 141 ? 32.911 -0.129 -0.930 1.00 28.77 139 TYR E N 1
ATOM 6349 C CA . TYR E 1 141 ? 32.603 1.034 -1.741 1.00 29.13 139 TYR E CA 1
ATOM 6350 C C . TYR E 1 141 ? 33.727 2.083 -1.637 1.00 29.38 139 TYR E C 1
ATOM 6351 O O . TYR E 1 141 ? 34.511 2.098 -0.668 1.00 28.88 139 TYR E O 1
ATOM 6360 N N . ASN E 1 142 ? 33.808 2.919 -2.667 1.00 29.67 140 ASN E N 1
ATOM 6361 C CA . ASN E 1 142 ? 34.729 4.044 -2.740 1.00 30.37 140 ASN E CA 1
ATOM 6362 C C . ASN E 1 142 ? 33.939 5.303 -2.447 1.00 30.48 140 ASN E C 1
ATOM 6363 O O . ASN E 1 142 ? 32.860 5.500 -3.007 1.00 29.94 140 ASN E O 1
ATOM 6368 N N . ILE E 1 143 ? 34.472 6.151 -1.577 1.00 30.45 141 ILE E N 1
ATOM 6369 C CA . ILE E 1 143 ? 34.062 7.548 -1.543 1.00 30.72 141 ILE E CA 1
ATOM 6370 C C . ILE E 1 143 ? 34.940 8.344 -2.525 1.00 31.18 141 ILE E C 1
ATOM 6371 O O . ILE E 1 143 ? 36.170 8.368 -2.405 1.00 31.08 141 ILE E O 1
ATOM 6376 N N . ILE E 1 144 ? 34.285 8.978 -3.494 1.00 31.87 142 ILE E N 1
ATOM 6377 C CA . ILE E 1 144 ? 34.935 9.720 -4.570 1.00 31.72 142 ILE E CA 1
ATOM 6378 C C . ILE E 1 144 ? 34.810 11.211 -4.296 1.00 32.13 142 ILE E C 1
ATOM 6379 O O . ILE E 1 144 ? 33.696 11.712 -4.115 1.00 32.39 142 ILE E O 1
ATOM 6384 N N . HIS E 1 145 ? 35.943 11.907 -4.285 1.00 31.52 143 HIS E N 1
ATOM 6385 C CA . HIS E 1 145 ? 35.987 13.342 -4.054 1.00 31.76 143 HIS E CA 1
ATOM 6386 C C . HIS E 1 145 ? 36.911 13.942 -5.109 1.00 32.23 143 HIS E C 1
ATOM 6387 O O . HIS E 1 145 ? 38.020 13.451 -5.287 1.00 31.39 143 HIS E O 1
ATOM 6394 N N . ARG E 1 146 ? 36.450 14.997 -5.790 1.00 32.57 144 ARG E N 1
ATOM 6395 C CA . ARG E 1 146 ? 37.211 15.640 -6.863 1.00 33.70 144 ARG E CA 1
ATOM 6396 C C . ARG E 1 146 ? 37.658 14.644 -7.935 1.00 33.10 144 ARG E C 1
ATOM 6397 O O . ARG E 1 146 ? 38.742 14.757 -8.476 1.00 33.35 144 ARG E O 1
ATOM 6405 N N . GLY E 1 147 ? 36.821 13.650 -8.216 1.00 33.19 145 GLY E N 1
ATOM 6406 C CA . GLY E 1 147 ? 37.077 12.709 -9.297 1.00 33.37 145 GLY E CA 1
ATOM 6407 C C . GLY E 1 147 ? 37.976 11.544 -8.964 1.00 33.67 145 GLY E C 1
ATOM 6408 O O . GLY E 1 147 ? 38.262 10.705 -9.829 1.00 34.13 145 GLY E O 1
ATOM 6409 N N . LYS E 1 148 ? 38.412 11.474 -7.710 1.00 33.99 146 LYS E N 1
ATOM 6410 C CA . LYS E 1 148 ? 39.417 10.499 -7.273 1.00 34.11 146 LYS E CA 1
ATOM 6411 C C . LYS E 1 148 ? 38.945 9.754 -6.016 1.00 33.62 146 LYS E C 1
ATOM 6412 O O . LYS E 1 148 ? 38.139 10.294 -5.240 1.00 33.64 146 LYS E O 1
ATOM 6418 N N . VAL E 1 149 ? 39.443 8.533 -5.807 1.00 32.74 147 VAL E N 1
ATOM 6419 C CA . VAL E 1 149 ? 39.085 7.775 -4.605 1.00 32.05 147 VAL E CA 1
ATOM 6420 C C . VAL E 1 149 ? 39.624 8.565 -3.421 1.00 31.81 147 VAL E C 1
ATOM 6421 O O . VAL E 1 149 ? 40.809 8.859 -3.354 1.00 32.12 147 VAL E O 1
ATOM 6425 N N . LEU E 1 150 ? 38.738 8.942 -2.515 1.00 31.03 148 LEU E N 1
ATOM 6426 C CA . LEU E 1 150 ? 39.127 9.564 -1.265 1.00 30.19 148 LEU E CA 1
ATOM 6427 C C . LEU E 1 150 ? 39.347 8.470 -0.204 1.00 29.96 148 LEU E C 1
ATOM 6428 O O . LEU E 1 150 ? 40.312 8.517 0.549 1.00 29.88 148 LEU E O 1
ATOM 6433 N N . ILE E 1 151 ? 38.434 7.503 -0.148 1.00 30.08 149 ILE E N 1
ATOM 6434 C CA . ILE E 1 151 ? 38.463 6.420 0.851 1.00 30.73 149 ILE E CA 1
ATOM 6435 C C . ILE E 1 151 ? 37.842 5.161 0.275 1.00 29.78 149 ILE E C 1
ATOM 6436 O O . ILE E 1 151 ? 36.768 5.225 -0.307 1.00 30.24 149 ILE E O 1
ATOM 6441 N N . ASN E 1 152 ? 38.515 4.025 0.410 1.00 28.88 150 ASN E N 1
ATOM 6442 C CA . ASN E 1 152 ? 37.856 2.755 0.157 1.00 28.44 150 ASN E CA 1
ATOM 6443 C C . ASN E 1 152 ? 37.461 2.153 1.495 1.00 28.63 150 ASN E C 1
ATOM 6444 O O . ASN E 1 152 ? 38.263 2.115 2.434 1.00 27.97 150 ASN E O 1
ATOM 6449 N N . ILE E 1 153 ? 36.211 1.709 1.575 1.00 29.04 151 ILE E N 1
ATOM 6450 C CA . ILE E 1 153 ? 35.629 1.166 2.811 1.00 29.76 151 ILE E CA 1
ATOM 6451 C C . ILE E 1 153 ? 35.097 -0.269 2.637 1.00 29.63 151 ILE E C 1
ATOM 6452 O O . ILE E 1 153 ? 34.445 -0.580 1.648 1.00 30.20 151 ILE E O 1
ATOM 6457 N N . THR E 1 154 ? 35.414 -1.138 3.591 1.00 29.71 152 THR E N 1
ATOM 6458 C CA . THR E 1 154 ? 34.816 -2.463 3.654 1.00 29.99 152 THR E CA 1
ATOM 6459 C C . THR E 1 154 ? 34.083 -2.602 4.979 1.00 30.00 152 THR E C 1
ATOM 6460 O O . THR E 1 154 ? 34.653 -2.386 6.041 1.00 30.22 152 THR E O 1
ATOM 6464 N N . GLU E 1 155 ? 32.820 -2.983 4.899 1.00 30.72 153 GLU E N 1
ATOM 6465 C CA . GLU E 1 155 ? 31.939 -3.048 6.056 1.00 31.59 153 GLU E CA 1
ATOM 6466 C C . GLU E 1 155 ? 31.387 -4.441 6.200 1.00 31.43 153 GLU E C 1
ATOM 6467 O O . GLU E 1 155 ? 31.026 -5.064 5.213 1.00 31.41 153 GLU E O 1
ATOM 6473 N N . PHE E 1 156 ? 31.302 -4.903 7.440 1.00 32.00 154 PHE E N 1
ATOM 6474 C CA . PHE E 1 156 ? 30.520 -6.090 7.788 1.00 32.80 154 PHE E CA 1
ATOM 6475 C C . PHE E 1 156 ? 29.444 -5.723 8.810 1.00 33.27 154 PHE E C 1
ATOM 6476 O O . PHE E 1 156 ? 29.731 -5.098 9.839 1.00 33.44 154 PHE E O 1
ATOM 6484 N N . PHE E 1 157 ? 28.205 -6.078 8.507 1.00 34.05 155 PHE E N 1
ATOM 6485 C CA . PHE E 1 157 ? 27.106 -5.906 9.457 1.00 34.35 155 PHE E CA 1
ATOM 6486 C C . PHE E 1 157 ? 26.562 -7.284 9.860 1.00 34.33 155 PHE E C 1
ATOM 6487 O O . PHE E 1 157 ? 26.112 -8.055 9.002 1.00 34.31 155 PHE E O 1
ATOM 6495 N N . PRO E 1 158 ? 26.552 -7.577 11.167 1.00 34.31 156 PRO E N 1
ATOM 6496 C CA . PRO E 1 158 ? 25.999 -8.852 11.589 1.00 34.46 156 PRO E CA 1
ATOM 6497 C C . PRO E 1 158 ? 24.472 -8.808 11.541 1.00 34.65 156 PRO E C 1
ATOM 6498 O O . PRO E 1 158 ? 23.841 -8.096 12.356 1.00 35.54 156 PRO E O 1
ATOM 6502 N N . MET E 1 159 ? 23.905 -9.566 10.601 1.00 33.51 157 MET E N 1
ATOM 6503 C CA . MET E 1 159 ? 22.482 -9.561 10.318 1.00 33.26 157 MET E CA 1
ATOM 6504 C C . MET E 1 159 ? 21.585 -9.770 11.558 1.00 35.22 157 MET E C 1
ATOM 6505 O O . MET E 1 159 ? 20.510 -9.188 11.643 1.00 35.74 157 MET E O 1
ATOM 6510 N N . GLU E 1 160 ? 22.033 -10.565 12.526 1.00 36.69 158 GLU E N 1
ATOM 6511 C CA . GLU E 1 160 ? 21.181 -10.922 13.655 1.00 38.71 158 GLU E CA 1
ATOM 6512 C C . GLU E 1 160 ? 20.869 -9.740 14.572 1.00 39.58 158 GLU E C 1
ATOM 6513 O O . GLU E 1 160 ? 19.906 -9.789 15.344 1.00 39.87 158 GLU E O 1
ATOM 6519 N N . ARG E 1 161 ? 21.680 -8.684 14.481 1.00 40.41 159 ARG E N 1
ATOM 6520 C CA . ARG E 1 161 ? 21.500 -7.498 15.318 1.00 41.34 159 ARG E CA 1
ATOM 6521 C C . ARG E 1 161 ? 20.589 -6.425 14.720 1.00 41.71 159 ARG E C 1
ATOM 6522 O O . ARG E 1 161 ? 20.358 -5.396 15.366 1.00 42.16 159 ARG E O 1
ATOM 6530 N N . PHE E 1 162 ? 20.089 -6.659 13.502 1.00 41.91 160 PHE E N 1
ATOM 6531 C CA . PHE E 1 162 ? 19.205 -5.704 12.802 1.00 42.29 160 PHE E CA 1
ATOM 6532 C C . PHE E 1 162 ? 17.787 -6.241 12.607 1.00 42.56 160 PHE E C 1
ATOM 6533 O O . PHE E 1 162 ? 17.523 -7.425 12.801 1.00 42.84 160 PHE E O 1
ATOM 6541 N N . ASN F 1 4 ? 8.466 3.310 14.494 1.00 33.88 2 ASN F N 1
ATOM 6542 C CA . ASN F 1 4 ? 9.274 2.120 14.042 1.00 33.59 2 ASN F CA 1
ATOM 6543 C C . ASN F 1 4 ? 10.634 2.456 13.388 1.00 33.69 2 ASN F C 1
ATOM 6544 O O . ASN F 1 4 ? 10.865 3.591 12.954 1.00 34.64 2 ASN F O 1
ATOM 6549 N N . ALA F 1 5 ? 11.546 1.483 13.350 1.00 33.13 3 ALA F N 1
ATOM 6550 C CA . ALA F 1 5 ? 12.902 1.705 12.823 1.00 32.14 3 ALA F CA 1
ATOM 6551 C C . ALA F 1 5 ? 12.926 2.345 11.428 1.00 31.50 3 ALA F C 1
ATOM 6552 O O . ALA F 1 5 ? 13.783 3.189 11.149 1.00 30.58 3 ALA F O 1
ATOM 6554 N N . ILE F 1 6 ? 11.989 1.956 10.563 1.00 31.15 4 ILE F N 1
ATOM 6555 C CA . ILE F 1 6 ? 11.913 2.560 9.220 1.00 31.17 4 ILE F CA 1
ATOM 6556 C C . ILE F 1 6 ? 11.645 4.050 9.329 1.00 31.08 4 ILE F C 1
ATOM 6557 O O . ILE F 1 6 ? 12.356 4.867 8.711 1.00 31.23 4 ILE F O 1
ATOM 6562 N N . HIS F 1 7 ? 10.632 4.400 10.125 1.00 30.54 5 HIS F N 1
ATOM 6563 C CA . HIS F 1 7 ? 10.308 5.794 10.376 1.00 30.71 5 HIS F CA 1
ATOM 6564 C C . HIS F 1 7 ? 11.577 6.511 10.783 1.00 31.61 5 HIS F C 1
ATOM 6565 O O . HIS F 1 7 ? 11.886 7.591 10.252 1.00 31.46 5 HIS F O 1
ATOM 6572 N N . ARG F 1 8 ? 12.329 5.891 11.698 1.00 32.20 6 ARG F N 1
ATOM 6573 C CA . ARG F 1 8 ? 13.524 6.526 12.252 1.00 32.77 6 ARG F CA 1
ATOM 6574 C C . ARG F 1 8 ? 14.654 6.642 11.224 1.00 32.94 6 ARG F C 1
ATOM 6575 O O . ARG F 1 8 ? 15.336 7.655 11.171 1.00 33.94 6 ARG F O 1
ATOM 6583 N N . ILE F 1 9 ? 14.838 5.622 10.394 1.00 33.54 7 ILE F N 1
ATOM 6584 C CA . ILE F 1 9 ? 15.758 5.706 9.259 1.00 33.57 7 ILE F CA 1
ATOM 6585 C C . ILE F 1 9 ? 15.379 6.877 8.334 1.00 33.71 7 ILE F C 1
ATOM 6586 O O . ILE F 1 9 ? 16.225 7.732 8.000 1.00 33.80 7 ILE F O 1
ATOM 6591 N N . LEU F 1 10 ? 14.103 6.913 7.956 1.00 33.50 8 LEU F N 1
ATOM 6592 C CA . LEU F 1 10 ? 13.542 7.952 7.097 1.00 33.94 8 LEU F CA 1
ATOM 6593 C C . LEU F 1 10 ? 13.766 9.385 7.583 1.00 34.44 8 LEU F C 1
ATOM 6594 O O . LEU F 1 10 ? 13.985 10.284 6.775 1.00 34.78 8 LEU F O 1
ATOM 6599 N N . MET F 1 11 ? 13.734 9.598 8.891 1.00 34.81 9 MET F N 1
ATOM 6600 C CA . MET F 1 11 ? 13.936 10.934 9.448 1.00 35.82 9 MET F CA 1
ATOM 6601 C C . MET F 1 11 ? 15.361 11.481 9.281 1.00 36.66 9 MET F C 1
ATOM 6602 O O . MET F 1 11 ? 15.559 12.698 9.206 1.00 36.46 9 MET F O 1
ATOM 6607 N N . THR F 1 12 ? 16.347 10.584 9.234 1.00 37.58 10 THR F N 1
ATOM 6608 C CA . THR F 1 12 ? 17.767 10.988 9.309 1.00 38.44 10 THR F CA 1
ATOM 6609 C C . THR F 1 12 ? 18.626 10.640 8.087 1.00 38.59 10 THR F C 1
ATOM 6610 O O . THR F 1 12 ? 19.790 11.042 8.022 1.00 38.99 10 THR F O 1
ATOM 6614 N N . THR F 1 13 ? 18.068 9.886 7.142 1.00 39.40 11 THR F N 1
ATOM 6615 C CA . THR F 1 13 ? 18.826 9.369 6.000 1.00 39.93 11 THR F CA 1
ATOM 6616 C C . THR F 1 13 ? 19.317 10.483 5.067 1.00 40.63 11 THR F C 1
ATOM 6617 O O . THR F 1 13 ? 18.577 11.438 4.761 1.00 40.33 11 THR F O 1
ATOM 6621 N N . ASP F 1 14 ? 20.578 10.360 4.640 1.00 40.59 12 ASP F N 1
ATOM 6622 C CA . ASP F 1 14 ? 21.127 11.206 3.588 1.00 40.75 12 ASP F CA 1
ATOM 6623 C C . ASP F 1 14 ? 21.298 10.415 2.301 1.00 40.72 12 ASP F C 1
ATOM 6624 O O . ASP F 1 14 ? 21.911 10.889 1.344 1.00 40.86 12 ASP F O 1
ATOM 6629 N N . GLY F 1 15 ? 20.712 9.215 2.278 1.00 40.35 13 GLY F N 1
ATOM 6630 C CA . GLY F 1 15 ? 20.787 8.332 1.126 1.00 39.72 13 GLY F CA 1
ATOM 6631 C C . GLY F 1 15 ? 19.502 8.372 0.344 1.00 39.54 13 GLY F C 1
ATOM 6632 O O . GLY F 1 15 ? 18.577 9.076 0.726 1.00 40.24 13 GLY F O 1
ATOM 6633 N N . SER F 1 16 ? 19.447 7.598 -0.736 1.00 38.90 14 SER F N 1
ATOM 6634 C CA . SER F 1 16 ? 18.317 7.582 -1.672 1.00 38.71 14 SER F CA 1
ATOM 6635 C C . SER F 1 16 ? 17.001 7.133 -1.041 1.00 38.51 14 SER F C 1
ATOM 6636 O O . SER F 1 16 ? 16.889 6.015 -0.540 1.00 38.49 14 SER F O 1
ATOM 6639 N N . ILE F 1 17 ? 16.010 8.018 -1.072 1.00 38.28 15 ILE F N 1
ATOM 6640 C CA . ILE F 1 17 ? 14.684 7.721 -0.544 1.00 37.89 15 ILE F CA 1
ATOM 6641 C C . ILE F 1 17 ? 14.004 6.667 -1.411 1.00 38.16 15 ILE F C 1
ATOM 6642 O O . ILE F 1 17 ? 13.338 5.757 -0.887 1.00 38.22 15 ILE F O 1
ATOM 6647 N N . THR F 1 18 ? 14.186 6.781 -2.728 1.00 37.98 16 THR F N 1
ATOM 6648 C CA . THR F 1 18 ? 13.725 5.749 -3.673 1.00 38.52 16 THR F CA 1
ATOM 6649 C C . THR F 1 18 ? 14.233 4.344 -3.291 1.00 38.01 16 THR F C 1
ATOM 6650 O O . THR F 1 18 ? 13.433 3.413 -3.161 1.00 38.01 16 THR F O 1
ATOM 6654 N N . ALA F 1 19 ? 15.548 4.209 -3.094 1.00 37.84 17 ALA F N 1
ATOM 6655 C CA . ALA F 1 19 ? 16.159 2.933 -2.704 1.00 37.32 17 ALA F CA 1
ATOM 6656 C C . ALA F 1 19 ? 15.586 2.429 -1.378 1.00 37.09 17 ALA F C 1
ATOM 6657 O O . ALA F 1 19 ? 15.350 1.232 -1.207 1.00 37.64 17 ALA F O 1
ATOM 6659 N N . ILE F 1 20 ? 15.351 3.344 -0.444 1.00 36.14 18 ILE F N 1
ATOM 6660 C CA . ILE F 1 20 ? 14.704 2.980 0.800 1.00 35.66 18 ILE F CA 1
ATOM 6661 C C . ILE F 1 20 ? 13.311 2.400 0.577 1.00 35.40 18 ILE F C 1
ATOM 6662 O O . ILE F 1 20 ? 12.993 1.344 1.132 1.00 35.30 18 ILE F O 1
ATOM 6667 N N . ILE F 1 21 ? 12.498 3.072 -0.243 1.00 35.24 19 ILE F N 1
ATOM 6668 C CA . ILE F 1 21 ? 11.121 2.641 -0.474 1.00 35.11 19 ILE F CA 1
ATOM 6669 C C . ILE F 1 21 ? 11.082 1.281 -1.187 1.00 35.80 19 ILE F C 1
ATOM 6670 O O . ILE F 1 21 ? 10.298 0.395 -0.825 1.00 35.60 19 ILE F O 1
ATOM 6675 N N . GLU F 1 22 ? 11.924 1.136 -2.207 1.00 36.15 20 GLU F N 1
ATOM 6676 C CA . GLU F 1 22 ? 12.060 -0.121 -2.945 1.00 37.31 20 GLU F CA 1
ATOM 6677 C C . GLU F 1 22 ? 12.463 -1.260 -2.010 1.00 36.87 20 GLU F C 1
ATOM 6678 O O . GLU F 1 22 ? 11.902 -2.353 -2.090 1.00 36.46 20 GLU F O 1
ATOM 6684 N N . ALA F 1 23 ? 13.416 -0.982 -1.113 1.00 36.67 21 ALA F N 1
ATOM 6685 C CA . ALA F 1 23 ? 13.866 -1.956 -0.113 1.00 36.89 21 ALA F CA 1
ATOM 6686 C C . ALA F 1 23 ? 12.741 -2.405 0.829 1.00 37.28 21 ALA F C 1
ATOM 6687 O O . ALA F 1 23 ? 12.604 -3.586 1.135 1.00 37.67 21 ALA F O 1
ATOM 6689 N N . VAL F 1 24 ? 11.925 -1.463 1.277 1.00 37.54 22 VAL F N 1
ATOM 6690 C CA . VAL F 1 24 ? 10.861 -1.774 2.225 1.00 37.66 22 VAL F CA 1
ATOM 6691 C C . VAL F 1 24 ? 9.693 -2.508 1.552 1.00 38.22 22 VAL F C 1
ATOM 6692 O O . VAL F 1 24 ? 9.154 -3.483 2.092 1.00 38.13 22 VAL F O 1
ATOM 6696 N N . THR F 1 25 ? 9.318 -2.053 0.363 1.00 38.79 23 THR F N 1
ATOM 6697 C CA . THR F 1 25 ? 8.168 -2.614 -0.336 1.00 39.56 23 THR F CA 1
ATOM 6698 C C . THR F 1 25 ? 8.508 -3.851 -1.192 1.00 40.33 23 THR F C 1
ATOM 6699 O O . THR F 1 25 ? 7.634 -4.680 -1.459 1.00 40.26 23 THR F O 1
ATOM 6703 N N . GLN F 1 26 ? 9.774 -3.962 -1.599 1.00 41.32 24 GLN F N 1
ATOM 6704 C CA . GLN F 1 26 ? 10.231 -4.962 -2.572 1.00 43.08 24 GLN F CA 1
ATOM 6705 C C . GLN F 1 26 ? 9.561 -4.772 -3.948 1.00 43.92 24 GLN F C 1
ATOM 6706 O O . GLN F 1 26 ? 9.354 -5.736 -4.712 1.00 43.83 24 GLN F O 1
ATOM 6712 N N . LYS F 1 27 ? 9.212 -3.516 -4.237 1.00 44.54 25 LYS F N 1
ATOM 6713 C CA . LYS F 1 27 ? 8.597 -3.140 -5.496 1.00 45.13 25 LYS F CA 1
ATOM 6714 C C . LYS F 1 27 ? 9.388 -1.959 -6.057 1.00 45.60 25 LYS F C 1
ATOM 6715 O O . LYS F 1 27 ? 10.181 -1.320 -5.353 1.00 45.00 25 LYS F O 1
ATOM 6721 N N . LYS F 1 28 ? 9.172 -1.686 -7.338 1.00 46.06 26 LYS F N 1
ATOM 6722 C CA . LYS F 1 28 ? 9.886 -0.636 -8.048 1.00 46.48 26 LYS F CA 1
ATOM 6723 C C . LYS F 1 28 ? 9.073 0.641 -7.867 1.00 45.62 26 LYS F C 1
ATOM 6724 O O . LYS F 1 28 ? 7.833 0.614 -7.950 1.00 46.09 26 LYS F O 1
ATOM 6730 N N . VAL F 1 29 ? 9.742 1.752 -7.574 1.00 44.92 27 VAL F N 1
ATOM 6731 C CA . VAL F 1 29 ? 8.994 2.998 -7.426 1.00 44.18 27 VAL F CA 1
ATOM 6732 C C . VAL F 1 29 ? 8.815 3.700 -8.759 1.00 43.57 27 VAL F C 1
ATOM 6733 O O . VAL F 1 29 ? 9.713 3.696 -9.610 1.00 43.12 27 VAL F O 1
ATOM 6737 N N . GLU F 1 30 ? 7.622 4.260 -8.920 1.00 43.09 28 GLU F N 1
ATOM 6738 C CA . GLU F 1 30 ? 7.289 5.138 -10.030 1.00 42.91 28 GLU F CA 1
ATOM 6739 C C . GLU F 1 30 ? 7.150 6.557 -9.504 1.00 41.78 28 GLU F C 1
ATOM 6740 O O . GLU F 1 30 ? 6.320 6.857 -8.630 1.00 41.33 28 GLU F O 1
ATOM 6746 N N . VAL F 1 31 ? 7.989 7.426 -10.041 1.00 40.82 29 VAL F N 1
ATOM 6747 C CA . VAL F 1 31 ? 7.916 8.840 -9.753 1.00 40.39 29 VAL F CA 1
ATOM 6748 C C . VAL F 1 31 ? 6.923 9.470 -10.732 1.00 39.85 29 VAL F C 1
ATOM 6749 O O . VAL F 1 31 ? 7.082 9.357 -11.948 1.00 40.06 29 VAL F O 1
ATOM 6753 N N . GLU F 1 32 ? 5.873 10.075 -10.199 1.00 39.11 30 GLU F N 1
ATOM 6754 C CA . GLU F 1 32 ? 4.976 10.892 -10.998 1.00 39.05 30 GLU F CA 1
ATOM 6755 C C . GLU F 1 32 ? 5.324 12.340 -10.749 1.00 38.66 30 GLU F C 1
ATOM 6756 O O . GLU F 1 32 ? 5.257 12.807 -9.605 1.00 37.85 30 GLU F O 1
ATOM 6762 N N . THR F 1 33 ? 5.690 13.046 -11.824 1.00 38.38 31 THR F N 1
ATOM 6763 C CA . THR F 1 33 ? 5.722 14.504 -11.796 1.00 37.98 31 THR F CA 1
ATOM 6764 C C . THR F 1 33 ? 4.302 15.046 -11.918 1.00 37.98 31 THR F C 1
ATOM 6765 O O . THR F 1 33 ? 3.610 14.775 -12.906 1.00 38.04 31 THR F O 1
ATOM 6769 N N . LEU F 1 34 ? 3.873 15.793 -10.900 1.00 37.28 32 LEU F N 1
ATOM 6770 C CA . LEU F 1 34 ? 2.555 16.399 -10.881 1.00 37.46 32 LEU F CA 1
ATOM 6771 C C . LEU F 1 34 ? 2.591 17.747 -11.544 1.00 37.60 32 LEU F C 1
ATOM 6772 O O . LEU F 1 34 ? 1.599 18.192 -12.115 1.00 37.50 32 LEU F O 1
ATOM 6777 N N . GLU F 1 35 ? 3.752 18.395 -11.451 1.00 37.32 33 GLU F N 1
ATOM 6778 C CA . GLU F 1 35 ? 3.897 19.798 -11.754 1.00 36.90 33 GLU F CA 1
ATOM 6779 C C . GLU F 1 35 ? 5.388 20.116 -11.899 1.00 35.22 33 GLU F C 1
ATOM 6780 O O . GLU F 1 35 ? 6.196 19.701 -11.072 1.00 33.92 33 GLU F O 1
ATOM 6786 N N . GLN F 1 36 ? 5.739 20.785 -13.002 1.00 33.82 34 GLN F N 1
ATOM 6787 C CA . GLN F 1 36 ? 7.057 21.422 -13.166 1.00 32.78 34 GLN F CA 1
ATOM 6788 C C . GLN F 1 36 ? 6.904 22.810 -13.792 1.00 32.52 34 GLN F C 1
ATOM 6789 O O . GLN F 1 36 ? 6.426 22.952 -14.927 1.00 32.13 34 GLN F O 1
ATOM 6795 N N . LYS F 1 37 ? 7.334 23.809 -13.029 1.00 31.67 35 LYS F N 1
ATOM 6796 C CA . LYS F 1 37 ? 7.228 25.219 -13.393 1.00 32.10 35 LYS F CA 1
ATOM 6797 C C . LYS F 1 37 ? 8.581 25.925 -13.261 1.00 31.79 35 LYS F C 1
ATOM 6798 O O . LYS F 1 37 ? 9.390 25.563 -12.415 1.00 31.75 35 LYS F O 1
ATOM 6804 N N . ILE F 1 38 ? 8.819 26.943 -14.084 1.00 31.61 36 ILE F N 1
ATOM 6805 C CA . ILE F 1 38 ? 9.927 27.857 -13.840 1.00 31.80 36 ILE F CA 1
ATOM 6806 C C . ILE F 1 38 ? 9.378 29.090 -13.128 1.00 31.27 36 ILE F C 1
ATOM 6807 O O . ILE F 1 38 ? 8.382 29.656 -13.543 1.00 30.36 36 ILE F O 1
ATOM 6812 N N . ILE F 1 39 ? 10.022 29.473 -12.031 1.00 31.37 37 ILE F N 1
ATOM 6813 C CA . ILE F 1 39 ? 9.599 30.636 -11.258 1.00 31.54 37 ILE F CA 1
ATOM 6814 C C . ILE F 1 39 ? 10.784 31.583 -11.101 1.00 32.67 37 ILE F C 1
ATOM 6815 O O . ILE F 1 39 ? 11.929 31.166 -11.291 1.00 32.34 37 ILE F O 1
ATOM 6820 N N . ARG F 1 40 ? 10.523 32.856 -10.799 1.00 34.11 38 ARG F N 1
ATOM 6821 C CA . ARG F 1 40 ? 11.624 33.764 -10.490 1.00 35.77 38 ARG F CA 1
ATOM 6822 C C . ARG F 1 40 ? 11.645 33.960 -8.991 1.00 36.24 38 ARG F C 1
ATOM 6823 O O . ARG F 1 40 ? 10.634 34.375 -8.401 1.00 36.15 38 ARG F O 1
ATOM 6831 N N . ALA F 1 41 ? 12.788 33.647 -8.385 1.00 36.72 39 ALA F N 1
ATOM 6832 C CA . ALA F 1 41 ? 12.965 33.728 -6.942 1.00 37.76 39 ALA F CA 1
ATOM 6833 C C . ALA F 1 41 ? 12.518 35.081 -6.398 1.00 38.20 39 ALA F C 1
ATOM 6834 O O . ALA F 1 41 ? 12.980 36.111 -6.874 1.00 38.68 39 ALA F O 1
ATOM 6836 N N . ASP F 1 42 ? 11.596 35.083 -5.438 1.00 38.96 40 ASP F N 1
ATOM 6837 C CA . ASP F 1 42 ? 11.409 36.273 -4.597 1.00 40.27 40 ASP F CA 1
ATOM 6838 C C . ASP F 1 42 ? 12.558 36.378 -3.582 1.00 40.64 40 ASP F C 1
ATOM 6839 O O . ASP F 1 42 ? 13.460 35.546 -3.595 1.00 39.58 40 ASP F O 1
ATOM 6844 N N . ARG F 1 43 ? 12.527 37.378 -2.702 1.00 41.90 41 ARG F N 1
ATOM 6845 C CA . ARG F 1 43 ? 13.704 37.625 -1.858 1.00 44.09 41 ARG F CA 1
ATOM 6846 C C . ARG F 1 43 ? 13.968 36.513 -0.849 1.00 43.04 41 ARG F C 1
ATOM 6847 O O . ARG F 1 43 ? 15.110 36.124 -0.658 1.00 43.25 41 ARG F O 1
ATOM 6855 N N . GLU F 1 44 ? 12.913 35.966 -0.258 1.00 43.23 42 GLU F N 1
ATOM 6856 C CA . GLU F 1 44 ? 13.070 34.858 0.682 1.00 43.28 42 GLU F CA 1
ATOM 6857 C C . GLU F 1 44 ? 13.698 33.641 -0.002 1.00 42.17 42 GLU F C 1
ATOM 6858 O O . GLU F 1 44 ? 14.673 33.062 0.507 1.00 42.20 42 GLU F O 1
ATOM 6864 N N . LEU F 1 45 ? 13.151 33.280 -1.164 1.00 40.65 43 LEU F N 1
ATOM 6865 C CA . LEU F 1 45 ? 13.617 32.124 -1.918 1.00 39.40 43 LEU F CA 1
ATOM 6866 C C . LEU F 1 45 ? 15.046 32.317 -2.439 1.00 38.47 43 LEU F C 1
ATOM 6867 O O . LEU F 1 45 ? 15.852 31.406 -2.379 1.00 37.63 43 LEU F O 1
ATOM 6872 N N . ALA F 1 46 ? 15.361 33.508 -2.938 1.00 38.59 44 ALA F N 1
ATOM 6873 C CA . ALA F 1 46 ? 16.704 33.792 -3.440 1.00 38.51 44 ALA F CA 1
ATOM 6874 C C . ALA F 1 46 ? 17.759 33.656 -2.327 1.00 38.49 44 ALA F C 1
ATOM 6875 O O . ALA F 1 46 ? 18.867 33.141 -2.556 1.00 38.16 44 ALA F O 1
ATOM 6877 N N . GLU F 1 47 ? 17.392 34.080 -1.118 1.00 38.43 45 GLU F N 1
ATOM 6878 C CA . GLU F 1 47 ? 18.226 33.848 0.082 1.00 38.51 45 GLU F CA 1
ATOM 6879 C C . GLU F 1 47 ? 18.381 32.363 0.467 1.00 38.43 45 GLU F C 1
ATOM 6880 O O . GLU F 1 47 ? 19.482 31.927 0.826 1.00 38.46 45 GLU F O 1
ATOM 6886 N N . LEU F 1 48 ? 17.288 31.591 0.379 1.00 37.64 46 LEU F N 1
ATOM 6887 C CA . LEU F 1 48 ? 17.330 30.148 0.597 1.00 36.76 46 LEU F CA 1
ATOM 6888 C C . LEU F 1 48 ? 18.250 29.428 -0.370 1.00 36.68 46 LEU F C 1
ATOM 6889 O O . LEU F 1 48 ? 18.959 28.487 0.010 1.00 36.59 46 LEU F O 1
ATOM 6894 N N . LEU F 1 49 ? 18.228 29.861 -1.625 1.00 36.00 47 LEU F N 1
ATOM 6895 C CA . LEU F 1 49 ? 18.930 29.150 -2.686 1.00 35.29 47 LEU F CA 1
ATOM 6896 C C . LEU F 1 49 ? 20.283 29.775 -3.035 1.00 35.35 47 LEU F C 1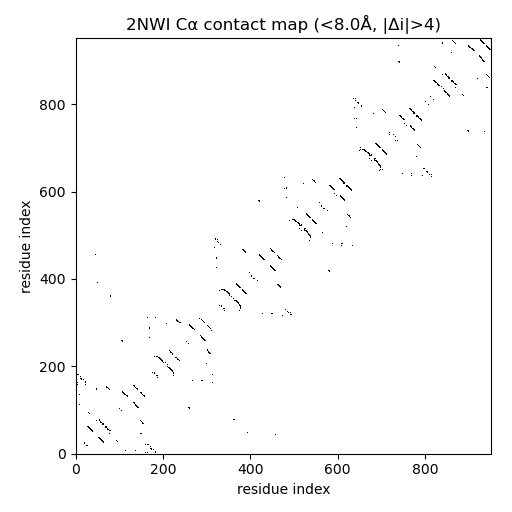
ATOM 6897 O O . LEU F 1 49 ? 20.973 29.287 -3.910 1.00 34.79 47 LEU F O 1
ATOM 6902 N N . GLU F 1 50 ? 20.653 30.853 -2.341 1.00 36.42 48 GLU F N 1
ATOM 6903 C CA . GLU F 1 50 ? 21.958 31.519 -2.540 1.00 37.28 48 GLU F CA 1
ATOM 6904 C C . GLU F 1 50 ? 22.067 32.064 -3.975 1.00 36.24 48 GLU F C 1
ATOM 6905 O O . GLU F 1 50 ? 23.106 31.945 -4.618 1.00 36.23 48 GLU F O 1
ATOM 6911 N N . ILE F 1 51 ? 20.973 32.640 -4.468 1.00 35.80 49 ILE F N 1
ATOM 6912 C CA . ILE F 1 51 ? 20.932 33.281 -5.786 1.00 35.06 49 ILE F CA 1
ATOM 6913 C C . ILE F 1 51 ? 20.396 34.712 -5.638 1.00 35.65 49 ILE F C 1
ATOM 6914 O O . ILE F 1 51 ? 20.104 35.155 -4.519 1.00 35.71 49 ILE F O 1
ATOM 6919 N N . ASP F 1 52 ? 20.251 35.421 -6.759 1.00 35.75 50 ASP F N 1
ATOM 6920 C CA . ASP F 1 52 ? 19.716 36.788 -6.749 1.00 36.27 50 ASP F CA 1
ATOM 6921 C C . ASP F 1 52 ? 18.203 36.778 -6.907 1.00 36.41 50 ASP F C 1
ATOM 6922 O O . ASP F 1 52 ? 17.629 35.854 -7.475 1.00 36.12 50 ASP F O 1
ATOM 6927 N N . GLU F 1 53 ? 17.556 37.817 -6.400 1.00 36.89 51 GLU F N 1
ATOM 6928 C CA . GLU F 1 53 ? 16.126 37.979 -6.603 1.00 37.82 51 GLU F CA 1
ATOM 6929 C C . GLU F 1 53 ? 15.828 38.111 -8.116 1.00 36.97 51 GLU F C 1
ATOM 6930 O O . GLU F 1 53 ? 16.534 38.826 -8.846 1.00 36.13 51 GLU F O 1
ATOM 6936 N N . GLY F 1 54 ? 14.819 37.387 -8.594 1.00 36.16 52 GLY F N 1
ATOM 6937 C CA . GLY F 1 54 ? 14.562 37.329 -10.040 1.00 35.87 52 GLY F CA 1
ATOM 6938 C C . GLY F 1 54 ? 15.166 36.157 -10.822 1.00 35.41 52 GLY F C 1
ATOM 6939 O O . GLY F 1 54 ? 14.758 35.888 -11.963 1.00 35.52 52 GLY F O 1
ATOM 6940 N N . ASP F 1 55 ? 16.120 35.440 -10.221 1.00 34.37 53 ASP F N 1
ATOM 6941 C CA . ASP F 1 55 ? 16.767 34.326 -10.896 1.00 32.95 53 ASP F CA 1
ATOM 6942 C C . ASP F 1 55 ? 15.792 33.170 -11.120 1.00 32.13 53 ASP F C 1
ATOM 6943 O O . ASP F 1 55 ? 14.863 32.972 -10.334 1.00 31.78 53 ASP F O 1
ATOM 6948 N N . GLU F 1 56 ? 16.013 32.404 -12.186 1.00 31.57 54 GLU F N 1
ATOM 6949 C CA . GLU F 1 56 ? 15.121 31.287 -12.560 1.00 31.21 54 GLU F CA 1
ATOM 6950 C C . GLU F 1 56 ? 15.333 30.088 -11.667 1.00 29.70 54 GLU F C 1
ATOM 6951 O O . GLU F 1 56 ? 16.476 29.719 -11.345 1.00 29.15 54 GLU F O 1
ATOM 6957 N N . VAL F 1 57 ? 14.223 29.451 -11.327 1.00 28.65 55 VAL F N 1
ATOM 6958 C CA . VAL F 1 57 ? 14.218 28.312 -10.439 1.00 27.87 55 VAL F CA 1
ATOM 6959 C C . VAL F 1 57 ? 13.194 27.320 -10.946 1.00 27.96 55 VAL F C 1
ATOM 6960 O O . VAL F 1 57 ? 12.048 27.687 -11.221 1.00 27.45 55 VAL F O 1
ATOM 6964 N N . ASN F 1 58 ? 13.641 26.074 -11.111 1.00 27.60 56 ASN F N 1
ATOM 6965 C CA . ASN F 1 58 ? 12.765 24.974 -11.456 1.00 27.90 56 ASN F CA 1
ATOM 6966 C C . ASN F 1 58 ? 12.039 24.520 -10.195 1.00 27.84 56 ASN F C 1
ATOM 6967 O O . ASN F 1 58 ? 12.666 24.179 -9.187 1.00 27.90 56 ASN F O 1
ATOM 6972 N N . TYR F 1 59 ? 10.716 24.526 -10.252 1.00 27.83 57 TYR F N 1
ATOM 6973 C CA . TYR F 1 59 ? 9.911 24.097 -9.128 1.00 27.88 57 TYR F CA 1
ATOM 6974 C C . TYR F 1 59 ? 9.233 22.789 -9.527 1.00 27.73 57 TYR F C 1
ATOM 6975 O O . TYR F 1 59 ? 8.465 22.768 -10.477 1.00 28.13 57 TYR F O 1
ATOM 6984 N N . ARG F 1 60 ? 9.535 21.697 -8.836 1.00 27.25 58 ARG F N 1
ATOM 6985 C CA . ARG F 1 60 ? 8.934 20.407 -9.166 1.00 27.54 58 ARG F CA 1
ATOM 6986 C C . ARG F 1 60 ? 8.172 19.810 -7.976 1.00 27.54 58 ARG F C 1
ATOM 6987 O O . ARG F 1 60 ? 8.646 19.865 -6.847 1.00 27.74 58 ARG F O 1
ATOM 6995 N N . VAL F 1 61 ? 6.987 19.258 -8.246 1.00 27.86 59 VAL F N 1
ATOM 6996 C CA . VAL F 1 61 ? 6.218 18.458 -7.286 1.00 27.64 59 VAL F CA 1
ATOM 6997 C C . VAL F 1 61 ? 6.025 17.051 -7.853 1.00 28.22 59 VAL F C 1
ATOM 6998 O O . VAL F 1 61 ? 5.634 16.884 -9.016 1.00 27.25 59 VAL F O 1
ATOM 7002 N N . VAL F 1 62 ? 6.334 16.046 -7.028 1.00 27.88 60 VAL F N 1
ATOM 7003 C CA . VAL F 1 62 ? 6.275 14.651 -7.439 1.00 27.77 60 VAL F CA 1
ATOM 7004 C C . VAL F 1 62 ? 5.687 13.754 -6.332 1.00 28.81 60 VAL F C 1
ATOM 7005 O O . VAL F 1 62 ? 5.720 14.101 -5.140 1.00 28.32 60 VAL F O 1
ATOM 7009 N N . TYR F 1 63 ? 5.148 12.611 -6.746 1.00 29.50 61 TYR F N 1
ATOM 7010 C CA . TYR F 1 63 ? 4.843 11.522 -5.840 1.00 30.51 61 TYR F CA 1
ATOM 7011 C C . TYR F 1 63 ? 5.763 10.368 -6.137 1.00 31.22 61 TYR F C 1
ATOM 7012 O O . TYR F 1 63 ? 6.033 10.075 -7.297 1.00 30.64 61 TYR F O 1
ATOM 7021 N N . LEU F 1 64 ? 6.258 9.714 -5.093 1.00 32.56 62 LEU F N 1
ATOM 7022 C CA . LEU F 1 64 ? 6.908 8.429 -5.274 1.00 33.95 62 LEU F CA 1
ATOM 7023 C C . LEU F 1 64 ? 5.887 7.349 -4.934 1.00 34.95 62 LEU F C 1
ATOM 7024 O O . LEU F 1 64 ? 5.404 7.266 -3.796 1.00 34.89 62 LEU F O 1
ATOM 7029 N N . ARG F 1 65 ? 5.545 6.539 -5.934 1.00 36.15 63 ARG F N 1
ATOM 7030 C CA . ARG F 1 65 ? 4.565 5.475 -5.767 1.00 37.42 63 ARG F CA 1
ATOM 7031 C C . ARG F 1 65 ? 5.201 4.080 -5.803 1.00 38.27 63 ARG F C 1
ATOM 7032 O O . ARG F 1 65 ? 6.100 3.813 -6.590 1.00 38.24 63 ARG F O 1
ATOM 7040 N N . ALA F 1 66 ? 4.737 3.206 -4.922 1.00 39.64 64 ALA F N 1
ATOM 7041 C CA . ALA F 1 66 ? 5.097 1.793 -4.953 1.00 41.42 64 ALA F CA 1
ATOM 7042 C C . ALA F 1 66 ? 3.783 1.051 -4.768 1.00 42.73 64 ALA F C 1
ATOM 7043 O O . ALA F 1 66 ? 2.996 1.370 -3.870 1.00 42.61 64 ALA F O 1
ATOM 7045 N N . ASN F 1 67 ? 3.541 0.072 -5.637 1.00 44.86 65 ASN F N 1
ATOM 7046 C CA . ASN F 1 67 ? 2.179 -0.333 -5.964 1.00 46.63 65 ASN F CA 1
ATOM 7047 C C . ASN F 1 67 ? 1.556 0.906 -6.611 1.00 47.16 65 ASN F C 1
ATOM 7048 O O . ASN F 1 67 ? 2.222 1.658 -7.360 1.00 48.05 65 ASN F O 1
ATOM 7053 N N . GLY F 1 68 ? 0.288 1.142 -6.311 1.00 47.20 66 GLY F N 1
ATOM 7054 C CA . GLY F 1 68 ? -0.335 2.404 -6.683 1.00 46.50 66 GLY F CA 1
ATOM 7055 C C . GLY F 1 68 ? -0.581 3.201 -5.422 1.00 45.92 66 GLY F C 1
ATOM 7056 O O . GLY F 1 68 ? -1.597 3.891 -5.325 1.00 46.59 66 GLY F O 1
ATOM 7057 N N . GLU F 1 69 ? 0.326 3.070 -4.444 1.00 44.37 67 GLU F N 1
ATOM 7058 C CA . GLU F 1 69 ? 0.273 3.872 -3.219 1.00 43.67 67 GLU F CA 1
ATOM 7059 C C . GLU F 1 69 ? 1.368 4.951 -3.202 1.00 41.06 67 GLU F C 1
ATOM 7060 O O . GLU F 1 69 ? 2.480 4.741 -3.681 1.00 40.47 67 GLU F O 1
ATOM 7066 N N . ILE F 1 70 ? 1.031 6.108 -2.651 1.00 38.85 68 ILE F N 1
ATOM 7067 C CA . ILE F 1 70 ? 1.986 7.211 -2.511 1.00 36.80 68 ILE F CA 1
ATOM 7068 C C . ILE F 1 70 ? 2.832 6.986 -1.261 1.00 35.45 68 ILE F C 1
ATOM 7069 O O . ILE F 1 70 ? 2.314 7.012 -0.149 1.00 35.04 68 ILE F O 1
ATOM 7074 N N . TYR F 1 71 ? 4.124 6.755 -1.447 1.00 33.88 69 TYR F N 1
ATOM 7075 C CA . TYR F 1 71 ? 5.037 6.589 -0.320 1.00 33.01 69 TYR F CA 1
ATOM 7076 C C . TYR F 1 71 ? 5.769 7.880 0.026 1.00 32.16 69 TYR F C 1
ATOM 7077 O O . TYR F 1 71 ? 6.347 7.994 1.100 1.00 31.73 69 TYR F O 1
ATOM 7086 N N . ALA F 1 72 ? 5.725 8.856 -0.880 1.00 31.31 70 ALA F N 1
ATOM 7087 C CA . ALA F 1 72 ? 6.323 10.174 -0.642 1.00 30.74 70 ALA F CA 1
ATOM 7088 C C . ALA F 1 72 ? 5.780 11.238 -1.590 1.00 30.94 70 ALA F C 1
ATOM 7089 O O . ALA F 1 72 ? 5.494 10.972 -2.771 1.00 30.95 70 ALA F O 1
ATOM 7091 N N . LYS F 1 73 ? 5.613 12.435 -1.045 1.00 30.00 71 LYS F N 1
ATOM 7092 C CA . LYS F 1 73 ? 5.457 13.632 -1.849 1.00 29.59 71 LYS F CA 1
ATOM 7093 C C . LYS F 1 73 ? 6.723 14.481 -1.684 1.00 29.46 71 LYS F C 1
ATOM 7094 O O . LYS F 1 73 ? 7.229 14.656 -0.560 1.00 29.67 71 LYS F O 1
ATOM 7100 N N . ALA F 1 74 ? 7.244 14.986 -2.789 1.00 28.40 72 ALA F N 1
ATOM 7101 C CA . ALA F 1 74 ? 8.452 15.794 -2.744 1.00 28.20 72 ALA F CA 1
ATOM 7102 C C . ALA F 1 74 ? 8.316 17.063 -3.576 1.00 27.95 72 ALA F C 1
ATOM 7103 O O . ALA F 1 74 ? 7.756 17.038 -4.670 1.00 27.73 72 ALA F O 1
ATOM 7105 N N . ILE F 1 75 ? 8.828 18.164 -3.027 1.00 28.12 73 ILE F N 1
ATOM 7106 C CA . ILE F 1 75 ? 8.853 19.460 -3.683 1.00 28.27 73 ILE F CA 1
ATOM 7107 C C . ILE F 1 75 ? 10.284 19.953 -3.676 1.00 28.25 73 ILE F C 1
ATOM 7108 O O . ILE F 1 75 ? 10.906 20.064 -2.627 1.00 28.56 73 ILE F O 1
ATOM 7113 N N . SER F 1 76 ? 10.798 20.250 -4.856 1.00 28.31 74 SER F N 1
ATOM 7114 C CA . SER F 1 76 ? 12.158 20.689 -5.015 1.00 28.32 74 SER F CA 1
ATOM 7115 C C . SER F 1 76 ? 12.186 22.025 -5.732 1.00 28.57 74 SER F C 1
ATOM 7116 O O . SER F 1 76 ? 11.365 22.295 -6.618 1.00 28.32 74 SER F O 1
ATOM 7119 N N . PHE F 1 77 ? 13.144 22.835 -5.326 1.00 28.60 75 PHE F N 1
ATOM 7120 C CA . PHE F 1 77 ? 13.512 24.057 -5.995 1.00 29.39 75 PHE F CA 1
ATOM 7121 C C . PHE F 1 77 ? 14.965 23.889 -6.432 1.00 30.00 75 PHE F C 1
ATOM 7122 O O . PHE F 1 77 ? 15.829 23.548 -5.613 1.00 30.07 75 PHE F O 1
ATOM 7130 N N . THR F 1 78 ? 15.224 24.126 -7.717 1.00 30.51 76 THR F N 1
ATOM 7131 C CA . THR F 1 78 ? 16.569 24.031 -8.295 1.00 31.52 76 THR F CA 1
ATOM 7132 C C . THR F 1 78 ? 16.900 25.301 -9.074 1.00 32.12 76 THR F C 1
ATOM 7133 O O . THR F 1 78 ? 16.292 25.554 -10.120 1.00 32.29 76 THR F O 1
ATOM 7137 N N . PRO F 1 79 ? 17.852 26.112 -8.580 1.00 32.87 77 PRO F N 1
ATOM 7138 C CA . PRO F 1 79 ? 18.290 27.259 -9.409 1.00 33.38 77 PRO F CA 1
ATOM 7139 C C . PRO F 1 79 ? 18.900 26.835 -10.758 1.00 33.84 77 PRO F C 1
ATOM 7140 O O . PRO F 1 79 ? 19.769 25.966 -10.808 1.00 33.59 77 PRO F O 1
ATOM 7144 N N . LEU F 1 80 ? 18.440 27.465 -11.833 1.00 34.61 78 LEU F N 1
ATOM 7145 C CA . LEU F 1 80 ? 18.868 27.111 -13.191 1.00 35.02 78 LEU F CA 1
ATOM 7146 C C . LEU F 1 80 ? 20.289 27.515 -13.526 1.00 35.25 78 LEU F C 1
ATOM 7147 O O . LEU F 1 80 ? 20.994 26.778 -14.211 1.00 35.28 78 LEU F O 1
ATOM 7152 N N . LYS F 1 81 ? 20.699 28.690 -13.054 1.00 36.20 79 LYS F N 1
ATOM 7153 C CA . LYS F 1 81 ? 21.998 29.274 -13.406 1.00 37.36 79 LYS F CA 1
ATOM 7154 C C . LYS F 1 81 ? 23.142 28.439 -12.830 1.00 38.01 79 LYS F C 1
ATOM 7155 O O . LYS F 1 81 ? 24.314 28.686 -13.091 1.00 38.56 79 LYS F O 1
ATOM 7161 N N . ARG F 1 82 ? 22.776 27.431 -12.061 1.00 38.43 80 ARG F N 1
ATOM 7162 C CA . ARG F 1 82 ? 23.737 26.626 -11.344 1.00 39.45 80 ARG F CA 1
ATOM 7163 C C . ARG F 1 82 ? 24.065 25.326 -12.080 1.00 39.33 80 ARG F C 1
ATOM 7164 O O . ARG F 1 82 ? 24.963 24.587 -11.681 1.00 39.66 80 ARG F O 1
ATOM 7172 N N . LEU F 1 83 ? 23.321 25.074 -13.153 1.00 38.62 81 LEU F N 1
ATOM 7173 C CA . LEU F 1 83 ? 23.292 23.799 -13.834 1.00 38.37 81 LEU F CA 1
ATOM 7174 C C . LEU F 1 83 ? 24.134 23.774 -15.118 1.00 38.13 81 LEU F C 1
ATOM 7175 O O . LEU F 1 83 ? 24.109 24.715 -15.906 1.00 38.24 81 LEU F O 1
ATOM 7180 N N . GLU F 1 84 ? 24.869 22.685 -15.314 1.00 37.79 82 GLU F N 1
ATOM 7181 C CA . GLU F 1 84 ? 25.495 22.370 -16.598 1.00 37.51 82 GLU F CA 1
ATOM 7182 C C . GLU F 1 84 ? 24.386 22.073 -17.653 1.00 37.32 82 GLU F C 1
ATOM 7183 O O . GLU F 1 84 ? 23.263 21.732 -17.286 1.00 36.99 82 GLU F O 1
ATOM 7189 N N . ASN F 1 85 ? 24.699 22.219 -18.945 1.00 37.36 83 ASN F N 1
ATOM 7190 C CA . ASN F 1 85 ? 23.699 22.139 -20.023 1.00 37.36 83 ASN F CA 1
ATOM 7191 C C . ASN F 1 85 ? 22.846 20.868 -20.026 1.00 37.01 83 ASN F C 1
ATOM 7192 O O . ASN F 1 85 ? 21.616 20.951 -20.062 1.00 36.40 83 ASN F O 1
ATOM 7197 N N . SER F 1 86 ? 23.512 19.709 -19.996 1.00 36.22 84 SER F N 1
ATOM 7198 C CA . SER F 1 86 ? 22.843 18.421 -20.148 1.00 35.86 84 SER F CA 1
ATOM 7199 C C . SER F 1 86 ? 22.070 18.004 -18.892 1.00 34.89 84 SER F C 1
ATOM 7200 O O . SER F 1 86 ? 21.034 17.350 -18.979 1.00 34.43 84 SER F O 1
ATOM 7203 N N . PHE F 1 87 ? 22.593 18.365 -17.731 1.00 33.96 85 PHE F N 1
ATOM 7204 C CA . PHE F 1 87 ? 21.843 18.232 -16.491 1.00 33.78 85 PHE F CA 1
ATOM 7205 C C . PHE F 1 87 ? 20.560 19.068 -16.606 1.00 33.35 85 PHE F C 1
ATOM 7206 O O . PHE F 1 87 ? 19.455 18.576 -16.342 1.00 33.25 85 PHE F O 1
ATOM 7214 N N . ARG F 1 88 ? 20.712 20.326 -17.013 1.00 33.11 86 ARG F N 1
ATOM 7215 C CA . ARG F 1 88 ? 19.569 21.219 -17.188 1.00 32.91 86 ARG F CA 1
ATOM 7216 C C . ARG F 1 88 ? 18.557 20.653 -18.189 1.00 32.55 86 ARG F C 1
ATOM 7217 O O . ARG F 1 88 ? 17.353 20.690 -17.935 1.00 32.58 86 ARG F O 1
ATOM 7225 N N . GLU F 1 89 ? 19.046 20.103 -19.299 1.00 31.80 87 GLU F N 1
ATOM 7226 C CA . GLU F 1 89 ? 18.196 19.459 -20.287 1.00 32.86 87 GLU F CA 1
ATOM 7227 C C . GLU F 1 89 ? 17.412 18.297 -19.708 1.00 31.58 87 GLU F C 1
ATOM 7228 O O . GLU F 1 89 ? 16.199 18.165 -19.948 1.00 31.18 87 GLU F O 1
ATOM 7234 N N . ASP F 1 90 ? 18.111 17.438 -18.968 1.00 30.70 88 ASP F N 1
ATOM 7235 C CA . ASP F 1 90 ? 17.479 16.306 -18.320 1.00 29.94 88 ASP F CA 1
ATOM 7236 C C . ASP F 1 90 ? 16.373 16.803 -17.400 1.00 29.01 88 ASP F C 1
ATOM 7237 O O . ASP F 1 90 ? 15.276 16.260 -17.404 1.00 29.22 88 ASP F O 1
ATOM 7242 N N . LEU F 1 91 ? 16.649 17.869 -16.658 1.00 27.87 89 LEU F N 1
ATOM 7243 C CA . LEU F 1 91 ? 15.674 18.412 -15.707 1.00 27.81 89 LEU F CA 1
ATOM 7244 C C . LEU F 1 91 ? 14.429 18.956 -16.398 1.00 27.57 89 LEU F C 1
ATOM 7245 O O . LEU F 1 91 ? 13.306 18.707 -15.952 1.00 27.89 89 LEU F O 1
ATOM 7250 N N . MET F 1 92 ? 14.637 19.702 -17.483 1.00 26.82 90 MET F N 1
ATOM 7251 C CA . MET F 1 92 ? 13.552 20.305 -18.249 1.00 26.07 90 MET F CA 1
ATOM 7252 C C . MET F 1 92 ? 12.583 19.283 -18.842 1.00 26.31 90 MET F C 1
ATOM 7253 O O . MET F 1 92 ? 11.417 19.598 -19.089 1.00 26.56 90 MET F O 1
ATOM 7258 N N . ARG F 1 93 ? 13.059 18.065 -19.080 1.00 26.68 91 ARG F N 1
ATOM 7259 C CA . ARG F 1 93 ? 12.189 16.989 -19.597 1.00 27.28 91 ARG F CA 1
ATOM 7260 C C . ARG F 1 93 ? 11.067 16.653 -18.618 1.00 27.80 91 ARG F C 1
ATOM 7261 O O . ARG F 1 93 ? 9.964 16.286 -19.027 1.00 26.23 91 ARG F O 1
ATOM 7269 N N . ALA F 1 94 ? 11.383 16.780 -17.320 1.00 28.68 92 ALA F N 1
ATOM 7270 C CA . ALA F 1 94 ? 10.475 16.458 -16.213 1.00 29.93 92 ALA F CA 1
ATOM 7271 C C . ALA F 1 94 ? 10.193 14.958 -15.993 1.00 30.53 92 ALA F C 1
ATOM 7272 O O . ALA F 1 94 ? 9.491 14.592 -15.051 1.00 31.39 92 ALA F O 1
ATOM 7274 N N . ASP F 1 95 ? 10.727 14.086 -16.840 1.00 31.00 93 ASP F N 1
ATOM 7275 C CA . ASP F 1 95 ? 10.423 12.673 -16.706 1.00 32.04 93 ASP F CA 1
ATOM 7276 C C . ASP F 1 95 ? 11.602 11.836 -16.191 1.00 32.40 93 ASP F C 1
ATOM 7277 O O . ASP F 1 95 ? 11.505 10.614 -16.160 1.00 33.07 93 ASP F O 1
ATOM 7282 N N . ILE F 1 96 ? 12.703 12.488 -15.810 1.00 32.17 94 ILE F N 1
ATOM 7283 C CA . ILE F 1 96 ? 13.796 11.815 -15.104 1.00 32.32 94 ILE F CA 1
ATOM 7284 C C . ILE F 1 96 ? 13.864 12.350 -13.671 1.00 32.35 94 ILE F C 1
ATOM 7285 O O . ILE F 1 96 ? 14.058 13.563 -13.467 1.00 31.37 94 ILE F O 1
ATOM 7290 N N . PRO F 1 97 ? 13.709 11.447 -12.666 1.00 32.78 95 PRO F N 1
ATOM 7291 C CA . PRO F 1 97 ? 13.691 11.876 -11.275 1.00 32.94 95 PRO F CA 1
ATOM 7292 C C . PRO F 1 97 ? 15.005 12.535 -10.923 1.00 33.43 95 PRO F C 1
ATOM 7293 O O . PRO F 1 97 ? 16.049 12.132 -11.434 1.00 33.53 95 PRO F O 1
ATOM 7297 N N . ILE F 1 98 ? 14.949 13.546 -10.065 1.00 34.34 96 ILE F N 1
ATOM 7298 C CA . ILE F 1 98 ? 16.129 14.323 -9.698 1.00 34.87 96 ILE F CA 1
ATOM 7299 C C . ILE F 1 98 ? 17.275 13.434 -9.223 1.00 35.36 96 ILE F C 1
ATOM 7300 O O . ILE F 1 98 ? 18.440 13.659 -9.573 1.00 35.49 96 ILE F O 1
ATOM 7305 N N . GLY F 1 99 ? 16.932 12.409 -8.449 1.00 35.85 97 GLY F N 1
ATOM 7306 C CA . GLY F 1 99 ? 17.912 11.450 -7.943 1.00 36.58 97 GLY F CA 1
ATOM 7307 C C . GLY F 1 99 ? 18.643 10.742 -9.062 1.00 36.99 97 GLY F C 1
ATOM 7308 O O . GLY F 1 99 ? 19.863 10.580 -8.991 1.00 37.42 97 GLY F O 1
ATOM 7309 N N . LYS F 1 100 ? 17.910 10.344 -10.106 1.00 37.09 98 LYS F N 1
ATOM 7310 C CA . LYS F 1 100 ? 18.536 9.695 -11.261 1.00 37.78 98 LYS F CA 1
ATOM 7311 C C . LYS F 1 100 ? 19.423 10.642 -12.061 1.00 37.35 98 LYS F C 1
ATOM 7312 O O . LYS F 1 100 ? 20.452 10.222 -12.587 1.00 37.03 98 LYS F O 1
ATOM 7318 N N . ILE F 1 101 ? 19.012 11.905 -12.165 1.00 37.54 99 ILE F N 1
ATOM 7319 C CA . ILE F 1 101 ? 19.840 12.954 -12.795 1.00 37.72 99 ILE F CA 1
ATOM 7320 C C . ILE F 1 101 ? 21.150 13.197 -12.012 1.00 38.33 99 ILE F C 1
ATOM 7321 O O . ILE F 1 101 ? 22.220 13.290 -12.613 1.00 37.81 99 ILE F O 1
ATOM 7326 N N . MET F 1 102 ? 21.046 13.312 -10.685 1.00 39.17 100 MET F N 1
ATOM 7327 C CA . MET F 1 102 ? 22.218 13.415 -9.807 1.00 40.70 100 MET F CA 1
ATOM 7328 C C . MET F 1 102 ? 23.190 12.263 -10.082 1.00 41.23 100 MET F C 1
ATOM 7329 O O . MET F 1 102 ? 24.380 12.487 -10.275 1.00 41.31 100 MET F O 1
ATOM 7334 N N . ARG F 1 103 ? 22.665 11.042 -10.122 1.00 42.14 101 ARG F N 1
ATOM 7335 C CA . ARG F 1 103 ? 23.481 9.845 -10.352 1.00 43.86 101 ARG F CA 1
ATOM 7336 C C . ARG F 1 103 ? 24.089 9.783 -11.751 1.00 43.44 101 ARG F C 1
ATOM 7337 O O . ARG F 1 103 ? 25.243 9.395 -11.903 1.00 44.05 101 ARG F O 1
ATOM 7345 N N . LYS F 1 104 ? 23.306 10.171 -12.760 1.00 43.22 102 LYS F N 1
ATOM 7346 C CA . LYS F 1 104 ? 23.675 10.053 -14.170 1.00 43.00 102 LYS F CA 1
ATOM 7347 C C . LYS F 1 104 ? 24.858 10.963 -14.472 1.00 41.93 102 LYS F C 1
ATOM 7348 O O . LYS F 1 104 ? 25.754 10.602 -15.227 1.00 42.03 102 LYS F O 1
ATOM 7354 N N . HIS F 1 105 ? 24.864 12.136 -13.853 1.00 41.22 103 HIS F N 1
ATOM 7355 C CA . HIS F 1 105 ? 25.909 13.131 -14.062 1.00 39.94 103 HIS F CA 1
ATOM 7356 C C . HIS F 1 105 ? 26.965 13.064 -12.957 1.00 39.34 103 HIS F C 1
ATOM 7357 O O . HIS F 1 105 ? 27.769 13.980 -12.814 1.00 39.03 103 HIS F O 1
ATOM 7364 N N . ASN F 1 106 ? 26.941 11.991 -12.161 1.00 38.94 104 ASN F N 1
ATOM 7365 C CA . ASN F 1 106 ? 27.925 11.761 -11.085 1.00 38.47 104 ASN F CA 1
ATOM 7366 C C . ASN F 1 106 ? 28.233 12.965 -10.207 1.00 37.47 104 ASN F C 1
ATOM 7367 O O . ASN F 1 106 ? 29.396 13.282 -9.979 1.00 37.20 104 ASN F O 1
ATOM 7372 N N . ILE F 1 107 ? 27.196 13.637 -9.718 1.00 36.69 105 ILE F N 1
ATOM 7373 C CA . ILE F 1 107 ? 27.380 14.856 -8.927 1.00 35.50 105 ILE F CA 1
ATOM 7374 C C . ILE F 1 107 ? 27.919 14.596 -7.520 1.00 35.44 105 ILE F C 1
ATOM 7375 O O . ILE F 1 107 ? 27.339 13.830 -6.747 1.00 35.42 105 ILE F O 1
ATOM 7380 N N . GLU F 1 108 ? 29.006 15.288 -7.195 1.00 34.95 106 GLU F N 1
ATOM 7381 C CA . GLU F 1 108 ? 29.572 15.295 -5.873 1.00 34.84 106 GLU F CA 1
ATOM 7382 C C . GLU F 1 108 ? 28.893 16.392 -5.065 1.00 34.74 106 GLU F C 1
ATOM 7383 O O . GLU F 1 108 ? 28.948 17.559 -5.410 1.00 34.46 106 GLU F O 1
ATOM 7389 N N . ALA F 1 109 ? 28.238 16.002 -3.985 1.00 35.12 107 ALA F N 1
ATOM 7390 C CA . ALA F 1 109 ? 27.506 16.931 -3.165 1.00 35.46 107 ALA F CA 1
ATOM 7391 C C . ALA F 1 109 ? 27.604 16.530 -1.699 1.00 35.65 107 ALA F C 1
ATOM 7392 O O . ALA F 1 109 ? 28.018 15.417 -1.391 1.00 34.76 107 ALA F O 1
ATOM 7394 N N . ARG F 1 110 ? 27.239 17.462 -0.821 1.00 35.67 108 ARG F N 1
ATOM 7395 C CA . ARG F 1 110 ? 26.871 17.159 0.558 1.00 36.49 108 ARG F CA 1
ATOM 7396 C C . ARG F 1 110 ? 25.483 17.728 0.845 1.00 37.39 108 ARG F C 1
ATOM 7397 O O . ARG F 1 110 ? 24.861 18.355 -0.022 1.00 37.00 108 ARG F O 1
ATOM 7405 N N . ARG F 1 111 ? 25.033 17.547 2.083 1.00 38.85 109 ARG F N 1
ATOM 7406 C CA . ARG F 1 111 ? 23.670 17.848 2.481 1.00 40.50 109 ARG F CA 1
ATOM 7407 C C . ARG F 1 111 ? 23.631 18.625 3.787 1.00 41.49 109 ARG F C 1
ATOM 7408 O O . ARG F 1 111 ? 24.454 18.404 4.679 1.00 42.35 109 ARG F O 1
ATOM 7416 N N . GLU F 1 112 ? 22.692 19.562 3.871 1.00 41.92 110 GLU F N 1
ATOM 7417 C CA . GLU F 1 112 ? 22.352 20.248 5.106 1.00 42.50 110 GLU F CA 1
ATOM 7418 C C . GLU F 1 112 ? 20.869 19.991 5.378 1.00 41.32 110 GLU F C 1
ATOM 7419 O O . GLU F 1 112 ? 20.018 20.440 4.596 1.00 40.83 110 GLU F O 1
ATOM 7425 N N . ILE F 1 113 ? 20.566 19.252 6.452 1.00 40.10 111 ILE F N 1
ATOM 7426 C CA . ILE F 1 113 ? 19.191 19.149 6.956 1.00 39.01 111 ILE F CA 1
ATOM 7427 C C . ILE F 1 113 ? 18.803 20.495 7.538 1.00 37.56 111 ILE F C 1
ATOM 7428 O O . ILE F 1 113 ? 19.563 21.091 8.290 1.00 38.05 111 ILE F O 1
ATOM 7433 N N . ARG F 1 114 ? 17.646 21.000 7.147 1.00 35.38 112 ARG F N 1
ATOM 7434 C CA . ARG F 1 114 ? 17.132 22.211 7.750 1.00 33.68 112 ARG F CA 1
ATOM 7435 C C . ARG F 1 114 ? 16.060 21.854 8.798 1.00 32.82 112 ARG F C 1
ATOM 7436 O O . ARG F 1 114 ? 15.942 22.514 9.837 1.00 31.98 112 ARG F O 1
ATOM 7444 N N . TRP F 1 115 ? 15.280 20.810 8.520 1.00 31.31 113 TRP F N 1
ATOM 7445 C CA . TRP F 1 115 ? 14.330 20.301 9.506 1.00 30.19 113 TRP F CA 1
ATOM 7446 C C . TRP F 1 115 ? 13.906 18.900 9.161 1.00 29.78 113 TRP F C 1
ATOM 7447 O O . TRP F 1 115 ? 13.926 18.503 7.994 1.00 29.71 113 TRP F O 1
ATOM 7458 N N . SER F 1 116 ? 13.520 18.164 10.195 1.00 29.36 114 SER F N 1
ATOM 7459 C CA . SER F 1 116 ? 13.072 16.792 10.097 1.00 29.17 114 SER F CA 1
ATOM 7460 C C . SER F 1 116 ? 12.202 16.556 11.325 1.00 29.20 114 SER F C 1
ATOM 7461 O O . SER F 1 116 ? 12.676 16.678 12.454 1.00 28.62 114 SER F O 1
ATOM 7464 N N . ARG F 1 117 ? 10.928 16.253 11.102 1.00 28.74 115 ARG F N 1
ATOM 7465 C CA . ARG F 1 117 ? 9.985 16.132 12.197 1.00 29.48 115 ARG F CA 1
ATOM 7466 C C . ARG F 1 117 ? 8.833 15.219 11.825 1.00 28.84 115 ARG F C 1
ATOM 7467 O O . ARG F 1 117 ? 8.594 14.932 10.630 1.00 28.69 115 ARG F O 1
ATOM 7475 N N . VAL F 1 118 ? 8.135 14.757 12.852 1.00 27.70 116 VAL F N 1
ATOM 7476 C CA . VAL F 1 118 ? 6.828 14.130 12.674 1.00 27.67 116 VAL F CA 1
ATOM 7477 C C . VAL F 1 118 ? 5.743 15.179 12.978 1.00 27.94 116 VAL F C 1
ATOM 7478 O O . VAL F 1 118 ? 5.805 15.901 13.983 1.00 26.57 116 VAL F O 1
ATOM 7482 N N . GLU F 1 119 ? 4.761 15.270 12.095 1.00 28.91 117 GLU F N 1
ATOM 7483 C CA . GLU F 1 119 ? 3.710 16.248 12.263 1.00 30.73 117 GLU F CA 1
ATOM 7484 C C . GLU F 1 119 ? 2.376 15.699 11.744 1.00 31.97 117 GLU F C 1
ATOM 7485 O O . GLU F 1 119 ? 2.333 14.738 10.935 1.00 31.28 117 GLU F O 1
ATOM 7491 N N . GLU F 1 120 ? 1.295 16.310 12.219 1.00 33.04 118 GLU F N 1
ATOM 7492 C CA . GLU F 1 120 ? -0.018 15.988 11.724 1.00 35.88 118 GLU F CA 1
ATOM 7493 C C . GLU F 1 120 ? -0.192 16.697 10.386 1.00 35.88 118 GLU F C 1
ATOM 7494 O O . GLU F 1 120 ? -0.054 17.923 10.291 1.00 36.00 118 GLU F O 1
ATOM 7500 N N . ALA F 1 121 ? -0.472 15.922 9.347 1.00 36.39 119 ALA F N 1
ATOM 7501 C CA . ALA F 1 121 ? -0.750 16.501 8.039 1.00 37.08 119 ALA F CA 1
ATOM 7502 C C . ALA F 1 121 ? -2.055 17.287 8.103 1.00 37.59 119 ALA F C 1
ATOM 7503 O O . ALA F 1 121 ? -2.962 16.906 8.830 1.00 36.35 119 ALA F O 1
ATOM 7505 N N . ASP F 1 122 ? -2.137 18.397 7.362 1.00 39.07 120 ASP F N 1
ATOM 7506 C CA . ASP F 1 122 ? -3.416 19.101 7.232 1.00 40.80 120 ASP F CA 1
ATOM 7507 C C . ASP F 1 122 ? -4.388 18.303 6.358 1.00 41.03 120 ASP F C 1
ATOM 7508 O O . ASP F 1 122 ? -3.985 17.374 5.652 1.00 41.57 120 ASP F O 1
ATOM 7513 N N . LEU F 1 123 ? -5.666 18.648 6.449 1.00 41.40 121 LEU F N 1
ATOM 7514 C CA . LEU F 1 123 ? -6.747 17.925 5.779 1.00 41.60 121 LEU F CA 1
ATOM 7515 C C . LEU F 1 123 ? -6.477 17.724 4.288 1.00 41.08 121 LEU F C 1
ATOM 7516 O O . LEU F 1 123 ? -6.713 16.653 3.749 1.00 41.46 121 LEU F O 1
ATOM 7521 N N . ALA F 1 124 ? -5.961 18.752 3.630 1.00 40.15 122 ALA F N 1
ATOM 7522 C CA . ALA F 1 124 ? -5.769 18.701 2.201 1.00 39.55 122 ALA F CA 1
ATOM 7523 C C . ALA F 1 124 ? -4.664 17.707 1.833 1.00 38.93 122 ALA F C 1
ATOM 7524 O O . ALA F 1 124 ? -4.782 16.954 0.857 1.00 38.19 122 ALA F O 1
ATOM 7526 N N . LEU F 1 125 ? -3.604 17.696 2.633 1.00 38.01 123 LEU F N 1
ATOM 7527 C CA . LEU F 1 125 ? -2.482 16.797 2.394 1.00 37.47 123 LEU F CA 1
ATOM 7528 C C . LEU F 1 125 ? -2.844 15.355 2.727 1.00 36.95 123 LEU F C 1
ATOM 7529 O O . LEU F 1 125 ? -2.478 14.432 1.977 1.00 36.11 123 LEU F O 1
ATOM 7534 N N . ALA F 1 126 ? -3.559 15.166 3.846 1.00 36.37 124 ALA F N 1
ATOM 7535 C CA . ALA F 1 126 ? -4.075 13.850 4.219 1.00 36.35 124 ALA F CA 1
ATOM 7536 C C . ALA F 1 126 ? -4.982 13.257 3.127 1.00 37.05 124 ALA F C 1
ATOM 7537 O O . ALA F 1 126 ? -4.856 12.068 2.802 1.00 36.46 124 ALA F O 1
ATOM 7539 N N . LYS F 1 127 ? -5.872 14.083 2.556 1.00 37.51 125 LYS F N 1
ATOM 7540 C CA . LYS F 1 127 ? -6.730 13.654 1.433 1.00 39.32 125 LYS F CA 1
ATOM 7541 C C . LYS F 1 127 ? -5.863 13.284 0.231 1.00 38.73 125 LYS F C 1
ATOM 7542 O O . LYS F 1 127 ? -6.032 12.229 -0.362 1.00 38.24 125 LYS F O 1
ATOM 7548 N N . GLU F 1 128 ? -4.959 14.191 -0.124 1.00 38.94 126 GLU F N 1
ATOM 7549 C CA . GLU F 1 128 ? -4.056 14.009 -1.246 1.00 39.31 126 GLU F CA 1
ATOM 7550 C C . GLU F 1 128 ? -3.276 12.711 -1.091 1.00 39.43 126 GLU F C 1
ATOM 7551 O O . GLU F 1 128 ? -3.213 11.898 -2.023 1.00 40.22 126 GLU F O 1
ATOM 7557 N N . LEU F 1 129 ? -2.698 12.495 0.088 1.00 39.43 127 LEU F N 1
ATOM 7558 C CA . LEU F 1 129 ? -1.946 11.258 0.344 1.00 39.33 127 LEU F CA 1
ATOM 7559 C C . LEU F 1 129 ? -2.851 10.042 0.566 1.00 39.59 127 LEU F C 1
ATOM 7560 O O . LEU F 1 129 ? -2.373 8.896 0.550 1.00 40.15 127 LEU F O 1
ATOM 7565 N N . GLY F 1 130 ? -4.147 10.286 0.765 1.00 39.45 128 GLY F N 1
ATOM 7566 C CA . GLY F 1 130 ? -5.113 9.215 1.024 1.00 39.01 128 GLY F CA 1
ATOM 7567 C C . GLY F 1 130 ? -4.867 8.463 2.329 1.00 39.17 128 GLY F C 1
ATOM 7568 O O . GLY F 1 130 ? -5.081 7.250 2.390 1.00 39.19 128 GLY F O 1
ATOM 7569 N N . ILE F 1 131 ? -4.437 9.174 3.377 1.00 38.33 129 ILE F N 1
ATOM 7570 C CA . ILE F 1 131 ? -4.116 8.527 4.655 1.00 38.06 129 ILE F CA 1
ATOM 7571 C C . ILE F 1 131 ? -5.182 8.700 5.758 1.00 38.22 129 ILE F C 1
ATOM 7572 O O . ILE F 1 131 ? -5.798 9.764 5.870 1.00 38.38 129 ILE F O 1
ATOM 7577 N N . ALA F 1 132 ? -5.393 7.644 6.550 1.00 37.86 130 ALA F N 1
ATOM 7578 C CA . ALA F 1 132 ? -6.290 7.688 7.717 1.00 37.77 130 ALA F CA 1
ATOM 7579 C C . ALA F 1 132 ? -5.572 8.295 8.918 1.00 37.41 130 ALA F C 1
ATOM 7580 O O . ALA F 1 132 ? -6.034 9.292 9.481 1.00 37.98 130 ALA F O 1
ATOM 7582 N N . ASP F 1 133 ? -4.459 7.676 9.313 1.00 36.15 131 ASP F N 1
ATOM 7583 C CA . ASP F 1 133 ? -3.518 8.249 10.264 1.00 35.51 131 AS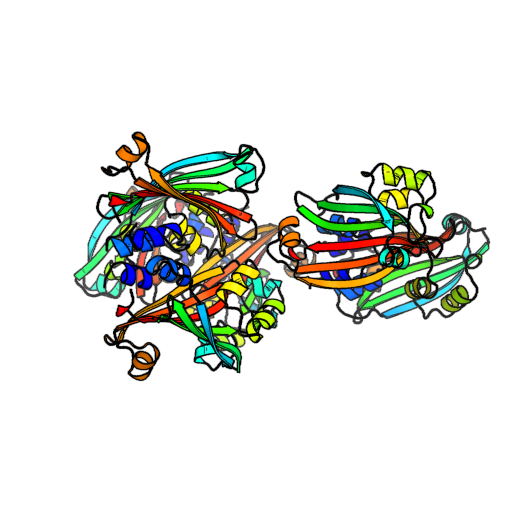P F CA 1
ATOM 7584 C C . ASP F 1 133 ? -2.809 9.417 9.568 1.00 34.65 131 ASP F C 1
ATOM 7585 O O . ASP F 1 133 ? -2.039 9.207 8.627 1.00 34.19 131 ASP F O 1
ATOM 7590 N N . ARG F 1 134 ? -3.090 10.635 10.032 1.00 33.67 132 ARG F N 1
ATOM 7591 C CA . ARG F 1 134 ? -2.572 11.884 9.451 1.00 33.23 132 ARG F CA 1
ATOM 7592 C C . ARG F 1 134 ? -1.082 12.240 9.727 1.00 31.73 132 ARG F C 1
ATOM 7593 O O . ARG F 1 134 ? -0.589 13.243 9.219 1.00 31.59 132 ARG F O 1
ATOM 7601 N N . ARG F 1 135 ? -0.385 11.431 10.519 1.00 30.08 133 ARG F N 1
ATOM 7602 C CA . ARG F 1 135 ? 1.024 11.671 10.830 1.00 29.42 133 ARG F CA 1
ATOM 7603 C C . ARG F 1 135 ? 1.925 11.444 9.619 1.00 28.15 133 ARG F C 1
ATOM 7604 O O . ARG F 1 135 ? 1.863 10.406 8.989 1.00 27.38 133 ARG F O 1
ATOM 7612 N N . VAL F 1 136 ? 2.742 12.448 9.309 1.00 27.57 134 VAL F N 1
ATOM 7613 C CA . VAL F 1 136 ? 3.720 12.394 8.233 1.00 26.39 134 VAL F CA 1
ATOM 7614 C C . VAL F 1 136 ? 5.055 12.791 8.786 1.00 26.47 134 VAL F C 1
ATOM 7615 O O . VAL F 1 136 ? 5.141 13.639 9.665 1.00 26.80 134 VAL F O 1
ATOM 7619 N N . ILE F 1 137 ? 6.110 12.181 8.264 1.00 27.09 135 ILE F N 1
ATOM 7620 C CA . ILE F 1 137 ? 7.458 12.712 8.431 1.00 26.89 135 ILE F CA 1
ATOM 7621 C C . ILE F 1 137 ? 7.616 13.796 7.391 1.00 26.83 135 ILE F C 1
ATOM 7622 O O . ILE F 1 137 ? 7.346 13.595 6.208 1.00 27.37 135 ILE F O 1
ATOM 7627 N N . SER F 1 138 ? 8.013 14.968 7.857 1.00 26.75 136 SER F N 1
ATOM 7628 C CA . SER F 1 138 ? 8.188 16.115 7.012 1.00 26.54 136 SER F CA 1
ATOM 7629 C C . SER F 1 138 ? 9.623 16.532 7.176 1.00 26.47 136 SER F C 1
ATOM 7630 O O . SER F 1 138 ? 10.104 16.661 8.303 1.00 26.60 136 SER F O 1
ATOM 7633 N N . ARG F 1 139 ? 10.327 16.714 6.061 1.00 26.35 137 ARG F N 1
ATOM 7634 C CA . ARG F 1 139 ? 11.692 17.199 6.121 1.00 26.73 137 ARG F CA 1
ATOM 7635 C C . ARG F 1 139 ? 12.055 18.155 5.004 1.00 26.23 137 ARG F C 1
ATOM 7636 O O . ARG F 1 139 ? 11.458 18.142 3.933 1.00 25.19 137 ARG F O 1
ATOM 7644 N N . ASN F 1 140 ? 13.049 18.984 5.285 1.00 25.88 138 ASN F N 1
ATOM 7645 C CA . ASN F 1 140 ? 13.592 19.889 4.306 1.00 27.02 138 ASN F CA 1
ATOM 7646 C C . ASN F 1 140 ? 15.087 19.931 4.458 1.00 27.92 138 ASN F C 1
ATOM 7647 O O . ASN F 1 140 ? 15.600 20.054 5.576 1.00 27.80 138 ASN F O 1
ATOM 7652 N N . TYR F 1 141 ? 15.769 19.794 3.321 1.00 28.83 139 TYR F N 1
ATOM 7653 C CA . TYR F 1 141 ? 17.209 19.849 3.260 1.00 29.17 139 TYR F CA 1
ATOM 7654 C C . TYR F 1 141 ? 17.686 20.510 1.966 1.00 29.96 139 TYR F C 1
ATOM 7655 O O . TYR F 1 141 ? 16.969 20.515 0.944 1.00 29.55 139 TYR F O 1
ATOM 7664 N N . ASN F 1 142 ? 18.910 21.043 2.025 1.00 30.24 140 ASN F N 1
ATOM 7665 C CA . ASN F 1 142 ? 19.602 21.552 0.854 1.00 30.99 140 ASN F CA 1
ATOM 7666 C C . ASN F 1 142 ? 20.622 20.550 0.372 1.00 31.18 140 ASN F C 1
ATOM 7667 O O . ASN F 1 142 ? 21.288 19.899 1.167 1.00 31.89 140 ASN F O 1
ATOM 7672 N N . ILE F 1 143 ? 20.724 20.414 -0.945 1.00 30.87 141 ILE F N 1
ATOM 7673 C CA . ILE F 1 143 ? 21.837 19.717 -1.577 1.00 30.27 141 ILE F CA 1
ATOM 7674 C C . ILE F 1 143 ? 22.834 20.806 -2.003 1.00 30.59 141 ILE F C 1
ATOM 7675 O O . ILE F 1 143 ? 22.467 21.780 -2.662 1.00 29.77 141 ILE F O 1
ATOM 7680 N N . ILE F 1 144 ? 24.085 20.626 -1.583 1.00 31.19 142 ILE F N 1
ATOM 7681 C CA . ILE F 1 144 ? 25.182 21.573 -1.792 1.00 31.37 142 ILE F CA 1
ATOM 7682 C C . ILE F 1 144 ? 26.137 21.011 -2.824 1.00 31.61 142 ILE F C 1
ATOM 7683 O O . ILE F 1 144 ? 26.603 19.895 -2.693 1.00 30.80 142 ILE F O 1
ATOM 7688 N N . HIS F 1 145 ? 26.430 21.798 -3.852 1.00 32.98 143 HIS F N 1
ATOM 7689 C CA . HIS F 1 145 ? 27.401 21.422 -4.884 1.00 33.62 143 HIS F CA 1
ATOM 7690 C C . HIS F 1 145 ? 28.246 22.662 -5.161 1.00 34.01 143 HIS F C 1
ATOM 7691 O O . HIS F 1 145 ? 27.709 23.759 -5.226 1.00 34.35 143 HIS F O 1
ATOM 7698 N N . ARG F 1 146 ? 29.565 22.489 -5.271 1.00 34.76 144 ARG F N 1
ATOM 7699 C CA . ARG F 1 146 ? 30.521 23.607 -5.417 1.00 35.06 144 ARG F CA 1
ATOM 7700 C C . ARG F 1 146 ? 30.319 24.717 -4.373 1.00 34.67 144 ARG F C 1
ATOM 7701 O O . ARG F 1 146 ? 30.381 25.909 -4.691 1.00 34.17 144 ARG F O 1
ATOM 7709 N N . GLY F 1 147 ? 30.057 24.303 -3.134 1.00 34.17 145 GLY F N 1
ATOM 7710 C CA . GLY F 1 147 ? 29.902 25.221 -2.009 1.00 34.30 145 GLY F CA 1
ATOM 7711 C C . GLY F 1 147 ? 28.629 26.053 -2.022 1.00 34.07 145 GLY F C 1
ATOM 7712 O O . GLY F 1 147 ? 28.447 26.925 -1.179 1.00 34.37 145 GLY F O 1
ATOM 7713 N N . LYS F 1 148 ? 27.743 25.791 -2.976 1.00 33.64 146 LYS F N 1
ATOM 7714 C CA . LYS F 1 148 ? 26.492 26.542 -3.075 1.00 33.23 146 LYS F CA 1
ATOM 7715 C C . LYS F 1 148 ? 25.294 25.592 -3.153 1.00 32.00 146 LYS F C 1
ATOM 7716 O O . LYS F 1 148 ? 25.436 24.435 -3.559 1.00 31.23 146 LYS F O 1
ATOM 7722 N N . VAL F 1 149 ? 24.123 26.089 -2.770 1.00 30.98 147 VAL F N 1
ATOM 7723 C CA . VAL F 1 149 ? 22.905 25.306 -2.857 1.00 31.00 147 VAL F CA 1
ATOM 7724 C C . VAL F 1 149 ? 22.632 24.935 -4.316 1.00 30.86 147 VAL F C 1
ATOM 7725 O O . VAL F 1 149 ? 22.593 25.804 -5.178 1.00 31.27 147 VAL F O 1
ATOM 7729 N N . LEU F 1 150 ? 22.479 23.637 -4.573 1.00 30.42 148 LEU F N 1
ATOM 7730 C CA . LEU F 1 150 ? 22.068 23.130 -5.874 1.00 30.11 148 LEU F CA 1
ATOM 7731 C C . LEU F 1 150 ? 20.559 22.836 -5.911 1.00 29.90 148 LEU F C 1
ATOM 7732 O O . LEU F 1 150 ? 19.903 23.114 -6.910 1.00 30.10 148 LEU F O 1
ATOM 7737 N N . ILE F 1 151 ? 20.014 22.270 -4.831 1.00 28.96 149 ILE F N 1
ATOM 7738 C CA . ILE F 1 151 ? 18.586 21.926 -4.759 1.00 28.36 149 ILE F CA 1
ATOM 7739 C C . ILE F 1 151 ? 18.113 22.071 -3.319 1.00 27.96 149 ILE F C 1
ATOM 7740 O O . ILE F 1 151 ? 18.807 21.628 -2.396 1.00 27.61 149 ILE F O 1
ATOM 7745 N N . ASN F 1 152 ? 16.958 22.708 -3.115 1.00 27.44 150 ASN F N 1
ATOM 7746 C CA . ASN F 1 152 ? 16.220 22.553 -1.849 1.00 26.30 150 ASN F CA 1
ATOM 7747 C C . ASN F 1 152 ? 15.082 21.560 -2.038 1.00 26.97 150 ASN F C 1
ATOM 7748 O O . ASN F 1 152 ? 14.252 21.719 -2.959 1.00 26.15 150 ASN F O 1
ATOM 7753 N N . ILE F 1 153 ? 15.041 20.553 -1.165 1.00 27.14 151 ILE F N 1
ATOM 7754 C CA . ILE F 1 153 ? 14.011 19.502 -1.210 1.00 27.72 151 ILE F CA 1
ATOM 7755 C C . ILE F 1 153 ? 13.154 19.422 0.066 1.00 27.77 151 ILE F C 1
ATOM 7756 O O . ILE F 1 153 ? 13.681 19.395 1.178 1.00 28.61 151 ILE F O 1
ATOM 7761 N N . THR F 1 154 ? 11.832 19.435 -0.110 1.00 27.99 152 THR F N 1
ATOM 7762 C CA . THR F 1 154 ? 10.849 19.168 0.950 1.00 27.61 152 THR F CA 1
ATOM 7763 C C . THR F 1 154 ? 10.208 17.795 0.678 1.00 28.40 152 THR F C 1
ATOM 7764 O O . THR F 1 154 ? 9.746 17.538 -0.445 1.00 28.36 152 THR F O 1
ATOM 7768 N N . GLU F 1 155 ? 10.189 16.920 1.686 1.00 28.58 153 GLU F N 1
ATOM 7769 C CA . GLU F 1 155 ? 9.637 15.565 1.523 1.00 28.94 153 GLU F CA 1
ATOM 7770 C C . GLU F 1 155 ? 8.609 15.295 2.605 1.00 28.19 153 GLU F C 1
ATOM 7771 O O . GLU F 1 155 ? 8.833 15.647 3.753 1.00 28.53 153 GLU F O 1
ATOM 7777 N N . PHE F 1 156 ? 7.498 14.669 2.239 1.00 27.80 154 PHE F N 1
ATOM 7778 C CA . PHE F 1 156 ? 6.509 14.181 3.208 1.00 27.85 154 PHE F CA 1
ATOM 7779 C C . PHE F 1 156 ? 6.319 12.679 3.103 1.00 28.16 154 PHE F C 1
ATOM 7780 O O . PHE F 1 156 ? 5.955 12.161 2.035 1.00 28.66 154 PHE F O 1
ATOM 7788 N N . PHE F 1 157 ? 6.542 11.982 4.206 1.00 27.94 155 PHE F N 1
ATOM 7789 C CA . PHE F 1 157 ? 6.390 10.545 4.219 1.00 28.88 155 PHE F CA 1
ATOM 7790 C C . PHE F 1 157 ? 5.189 10.192 5.063 1.00 29.90 155 PHE F C 1
ATOM 7791 O O . PHE F 1 157 ? 5.208 10.425 6.274 1.00 28.93 155 PHE F O 1
ATOM 7799 N N . PRO F 1 158 ? 4.143 9.618 4.429 1.00 31.25 156 PRO F N 1
ATOM 7800 C CA . PRO F 1 158 ? 2.998 9.106 5.196 1.00 32.31 156 PRO F CA 1
ATOM 7801 C C . PRO F 1 158 ? 3.391 7.916 6.077 1.00 33.10 156 PRO F C 1
ATOM 7802 O O . PRO F 1 158 ? 3.697 6.843 5.565 1.00 33.30 156 PRO F O 1
ATOM 7806 N N . MET F 1 159 ? 3.367 8.123 7.392 1.00 33.98 157 MET F N 1
ATOM 7807 C CA . MET F 1 159 ? 3.832 7.127 8.367 1.00 35.83 157 MET F CA 1
ATOM 7808 C C . MET F 1 159 ? 3.204 5.741 8.298 1.00 35.74 157 MET F C 1
ATOM 7809 O O . MET F 1 159 ? 3.910 4.765 8.480 1.00 35.89 157 MET F O 1
ATOM 7814 N N . GLU F 1 160 ? 1.896 5.663 8.047 1.00 36.56 158 GLU F N 1
ATOM 7815 C CA . GLU F 1 160 ? 1.160 4.387 8.054 1.00 37.49 158 GLU F CA 1
ATOM 7816 C C . GLU F 1 160 ? 1.540 3.484 6.865 1.00 37.81 158 GLU F C 1
ATOM 7817 O O . GLU F 1 160 ? 1.288 2.283 6.884 1.00 37.48 158 GLU F O 1
ATOM 7823 N N . ARG F 1 161 ? 2.153 4.064 5.838 1.00 38.01 159 ARG F N 1
ATOM 7824 C CA . ARG F 1 161 ? 2.655 3.257 4.733 1.00 38.47 159 ARG F CA 1
ATOM 7825 C C . ARG F 1 161 ? 3.959 2.514 5.051 1.00 38.11 159 ARG F C 1
ATOM 7826 O O . ARG F 1 161 ? 4.359 1.646 4.287 1.00 38.22 159 ARG F O 1
ATOM 7834 N N . PHE F 1 162 ? 4.588 2.830 6.185 1.00 37.58 160 PHE F N 1
ATOM 7835 C CA . PHE F 1 162 ? 5.907 2.288 6.515 1.00 37.45 160 PHE F CA 1
ATOM 7836 C C . PHE F 1 162 ? 5.974 1.430 7.795 1.00 37.78 160 PHE F C 1
ATOM 7837 O O . PHE F 1 162 ? 4.997 0.797 8.180 1.00 38.26 160 PHE F O 1
#

Organism: Archaeoglobus fulgidus (strain ATCC 49558 / DSM 4304 / JCM 9628 / NBRC 100126 / VC-16) (NCBI:txid224325)

Solvent-accessible surface area: 44868 Å² total; per-residue (Å²): 114,57,24,23,14,41,0,0,31,76,3,65,4,40,15,46,18,0,0,64,9,25,26,126,109,164,5,97,49,61,43,84,60,44,114,86,59,160,3,72,41,135,17,4,88,39,0,64,1,6,107,18,10,68,0,0,50,4,5,14,19,17,60,0,102,63,83,19,17,2,30,25,26,5,37,0,0,22,35,33,14,117,110,65,8,60,98,1,0,91,136,29,119,42,31,23,47,135,0,29,186,130,48,83,31,25,26,48,80,78,89,123,75,42,106,56,30,151,10,92,34,71,19,3,119,59,6,53,14,96,55,112,119,0,0,1,1,4,8,13,6,10,33,169,48,73,5,5,0,1,14,17,13,31,0,0,8,74,30,34,101,64,20,16,14,44,1,0,44,84,1,44,1,31,5,53,17,2,0,48,9,28,22,126,105,169,15,126,73,72,72,67,66,72,111,95,56,162,2,80,179,135,18,6,96,47,0,111,16,95,124,30,29,70,0,3,47,59,7,15,22,17,63,3,104,63,62,19,15,0,30,10,34,19,39,3,0,29,117,44,10,98,109,50,12,79,114,67,39,80,157,35,29,200,48,60,39,23,28,17,60,75,70,63,116,82,35,113,62,48,117,1,88,98,75,10,3,147,70,4,55,19,95,44,82,111,0,0,1,2,5,6,8,8,9,31,181,58,112,10,5,18,1,24,18,8,32,0,0,2,82,46,34,105,66,19,15,16,47,1,0,28,72,2,40,0,34,8,30,20,3,0,66,9,30,25,128,97,141,20,94,50,87,36,74,70,38,93,76,50,171,2,62,159,138,15,7,88,46,1,47,10,67,119,28,36,76,0,0,49,2,9,16,20,20,72,0,81,71,81,14,18,0,32,14,26,6,38,0,0,6,89,32,20,86,118,40,9,96,99,12,1,91,138,32,118,22,36,23,30,112,0,27,160,115,30,31,27,26,24,54,69,74,56,120,82,40,113,56,57,133,4,102,98,70,19,6,152,62,5,52,16,99,64,93,112,0,0,1,0,7,10,8,8,7,50,99,26,23,15,7,0,2,15,22,9,33,0,0,7,86,40,27,106,62,20,16,14,45,0,0,31,73,4,64,5,24,14,47,20,1,0,67,10,25,28,129,90,104,12,89,47,61,54,69,76,58,104,64,50,162,5,69,178,140,20,8,137,40,0,82,16,89,115,32,32,74,0,0,45,6,8,21,23,16,64,0,102,62,77,10,18,2,28,16,30,9,40,0,2,17,109,77,12,146,111,56,10,65,87,4,0,71,134,29,83,12,26,22,33,117,0,32,131,44,52,70,24,23,21,49,78,83,88,118,76,38,107,59,48,121,8,99,128,75,24,6,160,68,3,51,16,91,44,130,111,1,0,0,2,4,10,13,1,7,48,140,41,66,4,12,0,1,19,14,13,32,0,0,17,82,41,32,98,61,25,16,10,46,2,0,33,79,3,64,2,26,9,41,19,6,0,68,9,30,28,126,121,159,14,106,32,78,43,64,82,30,145,67,59,164,3,78,159,137,19,6,124,43,0,74,26,101,112,21,30,62,0,0,53,3,7,16,25,18,72,2,121,57,66,12,17,1,25,13,27,6,39,0,0,19,167,65,14,140,104,61,9,64,96,5,0,87,138,29,114,40,30,23,38,114,0,33,176,121,52,84,25,26,22,60,68,67,70,124,75,37,105,62,58,68,5,96,60,58,21,5,137,62,4,21,7,35,28,59,40,0,0,1,0,4,8,12,6,10,39,196,54,96,4,4,0,1,16,20,10,30,0,0,1,65,40,29,87,21,16,24,67,2,0,45,81,7,67,2,31,15,36,21,3,0,61,10,32,24,124,113,154,14,99,44,72,44,78,60,47,109,56,52,138,3,84,182,120,20,4,126,38,0,87,18,91,116,41,31,66,0,0,48,3,10,13,18,16,65,0,79,69,73,15,16,2,31,18,32,5,37,1,0,5,120,33,24,103,113,48,9,92,111,24,1,72,149,23,92,21,30,25,38,88,0,29,141,120,54,79,26,29,21,61,72,88,83,120,78,39,108,69,53,124,1,91,110,66,22,8,142,63,3,54,15,78,16,79,94,0,0,1,1,5,9,14,10,6,38,173,51,106,5,4,1,2,14,15,10,29,0,0,22,80,36,34

InterPro domains:
  IPR002800 Chorismate pyruvate-lyase Rv2949c-like [PF01947] (9-160)
  IPR028978 Chorismate pyruvate-lyase/UbiC transcription regulator-associated domain superfamily [G3DSA:3.40.1410.10] (1-162)
  IPR028978 Chorismate pyruvate-lyase/UbiC transcription regulator-associated domain superfamily [SSF64288] (2-159)